Protein 8PNG (pdb70)

B-factor: mean 35.98, std 9.94, range [20.66, 121.47]

Foldseek 3Di:
DDAQPLVLLCLLCCQLVVVQVVVVQQVVPVVQDHSVNLSVVLVVLRCLLVPQQLVCALVQFVVFWDDDPQAIEFDDSLLVSLLVCLQVLLLQCCHDVVQPRSNDFLLRNLSSLLSNLLSHVLSSVFSLQLRLVRLLQVQFNDPVCCNQPNNCSSSSQETEKEQQADPVCDLFSQQDAWEWEQDPVQKTFTFDKGFQIFPPHYDNHPKYWYWHWHFYPPADHTLQRIFTWTFMQFDADPVSDTHHGFQKGFPDFDDALASRSTTGTTMGRDGGIIHTTHDGSCHVVSSVLSLLSVLLSLLSSLLSLLVSLLVLLVVQQQVDFDAAQPVGRPPPVDPGHRNCSYPLLVLLNLLSVLLSSLLSSLSSVLSSLSRQLPRRPDPVSVVLSVLLSQQCSLLSQQVSLVSSLSSLVSSLVSNPPVSVPSVSPSVNSNRSSVVSCCPSAHNLRSLLSNQPCSQLVVVNVSVCSVLVVLVVVLVPDDVQLVVLSVVLVVLSVLLVVLSVLQNVQCVVPVLLSSQLRNLSSNSVNLSSSSSSLSSSLVSLVVCPPVDCVSVVSNVSSCSSSPPPSVSNPVSSVSSNVGCVVVPPDDPVRD/DAPFFDAQPVVLLCLLDCQQVNVQVVQCVQVLNVVQDHPVRLSVLLVVLRCLLRPQQLVVALQQWVPFWDADPQAIEFGPSLLVSLLVCLQVLLLQCCHDVVLPGSNDFLLSNLSSLLSNLLSHVLSSVFSLQLNLVLQLCVVFADPVSCNLPVNCSSSVLETEKEFQAAPVDDPFSLAAAWEWEQDPVQKTFIFDKGWQIWPPHYDNHPKYWYWHWHFYPPADGGLLRIWIKTFMQFDAPPVSHTHHGWQKGFPDFDDALASSSTGTTTMGGDRGIIHTTHDGSCHVVSSPLSLLSVLLSLLSSLLSLLVSLLSLLVVQQQVDFDAAQPVGHPPPVDPGHRNCSHPVSVLLSLLSVLLSSLLSSLSSVLSVLSSQLPRPPDPVSVVLSVLLSQQCSLLSQQVSLVSSLSSLVSSLVSCPPVSVPPVNVSSNSNRSSVVSCCPSHHNLRSLLSNLPCSQLVVVNVSVCSVLVVLVVVLVVDDPQLCVLSVLLPVLSVLLVVLSVLLNVVCPVPVLLSSQLRNLNSNSVNLSSSSSSLSSSLVSLVVCPPVDVVSVVSNVSSVSSSPPPSVSNPVSSVSSSVTCPVVPPDDPVRD

Sequence (1184 aa):
DYKAPLRDMRFVLNEVFEVSRLWAQLPALAEVVDAETAAAILEEAGKVTAGTIAPLNRPGDEEGCQWNAGAVSTPAGFPEAYRTYAEGGWVGVGGDPAYGGMGMPKVISAQVEELVNSANLSFGLYPMLTAGACLALNAHASDELKDKYLPNMYAGIWAGSMCLTEPHAGTDLGIIRTRAEPQADGSYKISGTKIFITGGEHDLTENIIHLVLAKLPDAPAGPKGISLFLVPKVLVNADGSLGEKNSLGCGSIEHKMGIKASATCVMNFDGATGWLVGEVNKGLAAMFTMMNYERLGVGIQGLATGERRSYQSAIEYARERIQSRAPTGPVAKDKAADPIIVHPDVRRMLLTMKALNEGGRAFSSYVAMQLDTAKYSEDAVTRKRAEELVALLTPVAKAFLTDMGLETTIHGQQIFGGHGFIREWGQEQLVRDCRITQIYEGTNGIQALDLVGRKVIGSGGAFSRHFTDEIKAFVASADEALGEFSKPLAAAVENLEELTAWLLDRAKGNPNEIGAASVEYLHVFGYTAYAYMWALMARTALAKQGEDDFYASKLGTARFYFARLLPRIHSLSASVRAGSESLYLLDAEQFGHMADYKAPLRDMRFVLNEVFEVSRLWAQLPALAEVVDAETAAAILEEAGKVTAGTIAPLNRPGDEEGCQWNAGAVSTPAGFPEAYRTYAEGGWVGVGGDPAYGGMGMPKVISAQVEELVNSANLSFGLYPMLTAGACLALNAHASDELKDKYLPNMYAGIWAGSMCLTEPHAGTDLGIIRTRAEPQADGSYKISGTKIFITGGEHDLTENIIHLVLAKLPDAPAGPKGISLFLVPKVLVNADGSLGEKNSLGCGSIEHKMGIKASATCVMNFDGATGWLVGEVNKGLAAMFTMMNYERLGV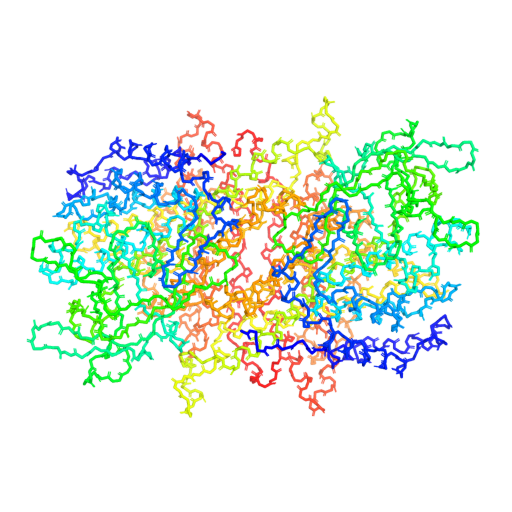GIQGLATGERRSYQSAIEYARERIQSRAPTGPVAKDKAADPIIVHPDVRRMLLTMKALNEGGRAFSSYVAMQLDTAKYSEDAVTRKRAEELVALLTPVAKAFLTDMGLETTIHGQQIFGGHGFIREWGQEQLVRDCRITQIYEGTNGIQALDLVGRKVIGSGGAFSRHFTDEIKAFVASADEALGEFSKPLAAAVENLEELTAWLLDRAKGNPNEIGAASVEYLHVFGYTAYAYMWALMARTALAKQGEDDFYASKLGTARFYFARLLPRIHSLSASVRAGSESLYLLDAEQF

Secondary structure (DSSP, 8-state):
---------HHHHHIIIIIIS-HHHHHHH-HHHHTT--HHHHHHHHHHHHHHIIIIIGGGHHHHHHH--EEETTEEEPSTTHHHHHHHHHHTTGGGTTS-GGGT-----HHHHHHHHHHHHHH-HHHHHHHHHHHHHHHHHHHHS-HHHHHHHHHHHHTTSEEEEEE--BTTBSS-GGG---EEEE-TTS-EEEEEEEEEEETSS-SSSSEEEEEEEEB-TTPPSSGGG-EEEEEESEEE-TTSSEEEEPSEEEEEE--BSS-TTS-EEEEEEEEEEEEEES-TT-TTGGGHHHHHHHHHHHHHHHHHHHHHHHHHHHHHHHH-B-S--TTS-S-TTSSS-BGGGSHHHHHHHHHHHHHHHHHHHHHHHHHHHHHHHHH-S-HHHHHHHHHHHHHHHHHHHHHHHHHHHHHHHHHHHTTGGGGGBGGGSHHHHHHHHHGGGTSSS-HHHHHHHIIIIIIGGGTTHHHHHHHHHHHHHHHT--TTTHHHHHHHHHHHHHHHHHHHHHHHHHHH-THHHHHHHHHHHHHHHHHHHHHHHHHHHHHHHHHTTS-HHHHHHHHHHHHIIIIIGGGHHHHHHHHHH-SGGGGSS-GGG-/-----HHHHHIIIIIIS-HHHHHHT-HHHHTT--HHHHHHHHHHHHHHIIIIIGGGHHHHHHH--EEETTEEE--TTHHHHHHHHHHTTGGGTTS-GGGT-----HHHHHHHHHHHHHH-HHHHHHHHHHHHHHHHHHHHS-HHHHHHHHHHHHTTSEEEEEE--BTTBSS-GGG---EEEEPTTS-EEEEEEEEEEETSS-SS-SEEEEEEEEB-TTPPSGGGGBEEEEEESEEE-TTSSEEEEPSEEEEEE--BSS-TTS-EEEEEEEEEEEEEESSTTBTTGGGHHHHHHHHHHHHHHHHHHHHHHHHHHHHHHHH-B-S--TT--S-TTSSS-BGGGSHHHHHHHHHHHHHHHHHHHHHHHHHHHHHHHHH-SSHHHHHHHHHHHHHHHHHHHHHHHHHHHHHHHHHHHHTGGGGGBGGGSHHHHHHHHHHHTTSSS-HHHHHHHIIIIIIGGGTTHHHHHHHHHHHHHHHT--TTTHHHHHHHHHHHHHHHHHHHHHHHHHTT-THHHHHHHHHHHHHHHHHHHHHHHHHHHHHHHHTTTS-HHHHHHHHHHHHIIIIIGGGHHHHHHHHHT-SGGGGSS-GGG-

InterPro domains:
  IPR006091 Acyl-CoA dehydrogenase/oxidase, middle domain [PF02770] (163-272)
  IPR009075 Acyl-CoA dehydrogenase/oxidase, C-terminal [PF00441] (283-451)
  IPR009100 Acyl-CoA dehydrogenase/oxidase, N-terminal and middle domain superfamily [SSF56645] (38-281)
  IPR013786 Acyl-CoA dehydrogenase/oxidase, N-terminal [PF02771] (79-158)
  IPR025878 Acetyl-CoA dehydrogenase-like C-terminal domain [PF12806] (468-586)
  IPR036250 Acyl-CoA dehydrogenase-like, C-terminal [SSF47203] (289-473)
  IPR037069 Acyl-CoA dehydrogenase/oxidase, N-terminal domain superfamily [G3DSA:1.10.540.10] (45-161)
  IPR046373 Acyl-CoA oxidase/dehydrogenase, middle domain superfamily [G3DSA:2.40.110.10] (162-282)
  IPR052166 Diverse substrate specificity acyl-CoA dehydrogenase [PTHR42803] (1-592)

Nearest PDB structures (foldseek):
  6ksb-assembly1_B  TM=9.383E-01  e=2.052E-40  Mycolicibacterium smegmatis
  6kpt-assembly1_A  TM=9.399E-01  e=1.721E-39  Mycolicibacterium smegmatis
  1rx0-assembly1_C  TM=9.253E-01  e=5.086E-20  Homo sapiens
  4iv6-assembly1_B  TM=9.122E-01  e=1.163E-20  Mycolicibacterium smegmatis MC2 155
  6es9-assembly1_A  TM=8.809E-01  e=1.315E-17  Paracoccus denitrificans PD1222

Radius of gyration: 30.42 Å; Cα contacts (8 Å, |Δi|>4): 2413; chains: 2; bounding box: 66×68×95 Å

Solvent-accessible surface area: 39786 Å² total; per-residue (Å²): 140,12,164,10,22,25,74,13,0,97,0,0,6,63,30,16,22,71,2,52,165,65,10,78,150,10,70,62,1,72,170,45,6,75,43,137,48,10,41,49,26,12,81,91,0,8,142,20,0,37,49,56,0,11,80,27,12,51,67,0,7,88,82,6,22,100,105,114,94,23,66,6,44,11,1,78,27,0,36,93,8,6,134,63,7,9,135,43,24,23,6,3,11,44,12,48,76,82,40,68,7,62,7,11,1,22,1,1,6,5,5,3,31,5,0,4,4,1,0,1,3,4,1,4,6,8,10,23,20,1,41,2,0,1,59,0,0,40,51,74,8,62,101,118,5,36,90,65,0,0,54,42,0,14,42,1,87,3,6,2,0,25,0,17,34,11,61,143,1,23,71,40,36,12,54,3,161,2,114,0,73,71,56,120,122,53,6,29,94,0,45,27,51,0,19,46,4,21,1,1,7,8,61,20,18,90,0,0,0,0,0,0,0,0,32,24,64,124,26,68,96,24,69,151,0,0,0,0,0,0,0,0,31,17,48,21,67,114,121,34,53,67,28,140,139,6,55,19,24,6,37,46,26,37,102,11,2,0,5,53,1,0,1,10,0,29,0,58,7,112,18,0,28,0,54,49,0,24,101,64,48,107,0,57,62,4,2,114,50,0,72,12,37,10,36,0,1,3,0,1,1,0,7,0,1,0,13,27,0,20,33,21,0,14,106,23,0,92,137,44,37,12,32,83,10,52,90,26,78,78,12,180,128,105,65,0,0,26,14,5,21,34,4,17,18,16,23,11,0,1,2,0,10,0,4,5,21,0,0,6,0,0,6,4,6,0,0,28,13,8,6,29,8,126,39,8,124,68,60,114,56,82,133,84,2,74,44,0,1,21,0,0,0,0,0,0,0,1,0,3,0,26,10,3,10,37,1,0,29,25,0,0,27,8,9,15,24,27,0,4,7,31,107,110,16,1,0,6,10,5,8,1,0,2,11,0,11,4,53,41,31,23,9,12,64,3,0,81,16,0,0,21,172,24,0,51,62,26,42,1,26,47,4,124,55,0,3,84,48,0,82,65,12,31,92,78,27,88,159,62,6,20,87,2,7,160,42,0,38,65,2,1,82,30,1,48,90,0,14,60,44,0,42,97,86,11,153,79,73,50,28,13,34,5,0,2,1,24,18,0,2,27,0,0,0,7,0,0,2,0,8,0,0,0,15,1,1,102,12,0,42,82,63,92,81,130,79,96,39,13,38,14,5,1,4,0,0,76,0,0,24,33,2,3,10,18,50,5,92,8,34,6,38,2,0,93,32,1,10,126,5,1,70,72,9,78,23,139,30,23,69,41,122,4,125,6,164,10,21,26,76,14,0,102,0,0,5,75,33,19,27,80,2,45,150,59,12,70,126,31,82,67,2,44,169,48,4,72,62,143,49,8,55,64,20,16,88,81,0,8,136,15,0,36,54,49,0,10,80,27,11,39,67,0,9,86,96,10,19,116,107,114,96,24,62,3,48,11,1,74,27,0,34,110,4,6,158,66,10,12,120,47,25,14,7,4,12,43,8,43,78,81,44,66,8,65,8,9,1,21,2,1,11,5,7,3,37,5,0,3,5,1,0,1,3,4,0,4,4,8,7,21,21,1,45,4,0,2,49,0,0,40,51,79,8,52,92,131,17,31,91,81,5,0,55,46,0,16,50,1,86,3,6,2,0,24,0,22,35,6,57,85,0,28,67,25,22,4,42,9,165,1,127,0,74,73,52,121,123,53,7,25,91,0,48,24,51,0,15,42,3,18,1,0,14,7,63,19,18,94,0,0,0,0,0,0,0,0,27,21,66,124,27,65,99,22,69,157,0,0,0,0,0,0,0,0,27,9,38,17,70,111,120,40,54,64,27,134,145,11,53,28,31,6,37,46,22,40,100,8,2,0,5,47,2,0,1,12,0,29,0,59,8,113,18,0,29,0,79,47,0,28,111,53,54,118,0,66,53,2,0,133,44,0,48,10,35,9,34,0,0,1,0,2,0,0,6,0,1,0,14,14,0,20,30,2,0,13,53,15,0,92,84,46,46,12,34,81,8,54,94,25,71,89,12,164,127,100,66,7,0,25,16,3,14,33,4,20,17,15,23,10,0,2,2,0,11,0,4,5,22,0,1,5,0,0,7,4,6,0,0,34,12,6,12,34,16,127,34,11,132,69,61,121,56,75,113,81,1,77,32,0,6,17,0,0,0,0,0,0,0,2,0,3,0,26,8,3,10,39,1,0,28,26,0,0,29,7,5,14,28,31,0,2,7,36,66,37,3,0,0,5,8,3,8,1,0,2,13,0,11,6,51,37,31,26,8,9,65,9,0,74,17,0,0,21,152,29,0,50,57,24,45,2,31,50,5,119,61,1,2,79,45,0,85,63,15,34,92,75,31,97,167,54,5,17,86,2,5,157,48,0,38,65,2,2,95,31,2,47,93,0,12,57,43,0,46,97,85,12,168,75,52,53,19,6,34,4,2,1,0,26,18,0,1,27,0,1,0,5,0,0,1,0,9,0,0,0,14,0,0,107,17,0,40,83,63,94,78,132,61,87,38,14,34,14,3,1,4,0,0,73,1,0,22,33,2,3,9,18,52,5,94,8,35,5,37,3,0,94,37,1,2,131,10,0,69,73,8,78,24,140,37,24

Structure (mmCIF, N/CA/C/O backbone):
data_8PNG
#
_entry.id   8PNG
#
_cell.length_a   61.851
_cell.length_b   64.396
_cell.length_c   286.967
_cell.angle_alpha   90.00
_cell.angle_beta   90.00
_cell.angle_gamma   90.00
#
_symmetry.space_group_name_H-M   'P 21 21 21'
#
loop_
_entity.id
_entity.type
_entity.pdbx_description
1 polymer 'Probable acyl-CoA dehydrogenase'
2 non-polymer 'FLAVIN-ADENINE DINUCLEOTIDE'
3 non-polymer DI(HYDROXYETHYL)ETHER
4 non-polymer 'PENTAETHYLENE GLYCOL'
5 non-polymer GLYCEROL
6 water water
#
loop_
_atom_site.group_PDB
_atom_site.id
_atom_site.type_symbol
_atom_site.label_atom_id
_atom_site.label_alt_id
_atom_site.label_comp_id
_atom_site.label_asym_id
_atom_site.label_entity_id
_atom_site.label_seq_id
_atom_site.pdbx_PDB_ins_code
_atom_site.Cartn_x
_atom_site.Cartn_y
_atom_site.Cartn_z
_atom_site.occupancy
_atom_site.B_iso_or_equiv
_atom_site.auth_seq_id
_atom_site.auth_comp_id
_atom_site.auth_asym_id
_atom_site.auth_atom_id
_atom_site.pdbx_PDB_model_num
ATOM 1 N N . ASP A 1 5 ? -0.767 -12.628 -32.070 1.00 60.91 3 ASP B N 1
ATOM 2 C CA . ASP A 1 5 ? 0.305 -13.478 -32.695 1.00 63.21 3 ASP B CA 1
ATOM 3 C C . ASP A 1 5 ? 1.373 -13.910 -31.675 1.00 59.62 3 ASP B C 1
ATOM 4 O O . ASP A 1 5 ? 2.096 -14.870 -32.007 1.00 60.62 3 ASP B O 1
ATOM 9 N N . TYR A 1 6 ? 1.510 -13.263 -30.505 1.00 52.47 4 TYR B N 1
ATOM 10 C CA . TYR A 1 6 ? 2.409 -13.772 -29.434 1.00 49.23 4 TYR B CA 1
ATOM 11 C C . TYR A 1 6 ? 1.707 -14.924 -28.708 1.00 48.26 4 TYR B C 1
ATOM 12 O O . TYR A 1 6 ? 0.586 -14.727 -28.211 1.00 45.01 4 TYR B O 1
ATOM 21 N N . LYS A 1 7 ? 2.366 -16.080 -28.636 1.00 46.77 5 LYS B N 1
ATOM 22 C CA . LYS A 1 7 ? 1.910 -17.247 -27.836 1.00 49.46 5 LYS B CA 1
ATOM 23 C C . LYS A 1 7 ? 3.065 -17.698 -26.930 1.00 48.25 5 LYS B C 1
ATOM 24 O O . LYS A 1 7 ? 4.173 -17.956 -27.462 1.00 48.20 5 LYS B O 1
ATOM 30 N N . ALA A 1 8 ? 2.813 -17.824 -25.622 1.00 42.50 6 ALA B N 1
ATOM 31 C CA . ALA A 1 8 ? 3.828 -18.225 -24.626 1.00 40.10 6 ALA B CA 1
ATOM 32 C C . ALA A 1 8 ? 4.330 -19.639 -24.931 1.00 37.77 6 ALA B C 1
ATOM 33 O O . ALA A 1 8 ? 3.520 -20.536 -25.154 1.00 34.40 6 ALA B O 1
ATOM 35 N N . PRO A 1 9 ? 5.670 -19.881 -24.961 1.00 39.47 7 PRO B N 1
ATOM 36 C CA . PRO A 1 9 ? 6.235 -21.195 -25.296 1.00 37.54 7 PRO B CA 1
ATOM 37 C C . PRO A 1 9 ? 6.185 -22.143 -24.093 1.00 37.64 7 PRO B C 1
ATOM 38 O O . PRO A 1 9 ? 7.233 -22.497 -23.550 1.00 36.91 7 PRO B O 1
ATOM 42 N N . LEU A 1 10 ? 4.972 -22.494 -23.661 1.00 36.75 8 LEU B N 1
ATOM 43 C CA . LEU A 1 10 ? 4.765 -23.161 -22.350 1.00 34.72 8 LEU B CA 1
ATOM 44 C C . LEU A 1 10 ? 5.237 -24.610 -22.447 1.00 32.55 8 LEU B C 1
ATOM 45 O O . LEU A 1 10 ? 5.773 -25.084 -21.451 1.00 33.91 8 LEU B O 1
ATOM 50 N N . ARG A 1 11 ? 5.066 -25.265 -23.604 1.00 32.04 9 ARG B N 1
ATOM 51 C CA . ARG A 1 11 ? 5.507 -26.672 -23.823 1.00 34.36 9 ARG B CA 1
ATOM 52 C C . ARG A 1 11 ? 7.034 -26.758 -23.672 1.00 32.01 9 ARG B C 1
ATOM 53 O O . ARG A 1 11 ? 7.525 -27.672 -22.988 1.00 31.92 9 ARG B O 1
ATOM 61 N N . ASP A 1 12 ? 7.771 -25.831 -24.276 1.00 33.36 10 ASP B N 1
ATOM 62 C CA . ASP A 1 12 ? 9.249 -25.836 -24.195 1.00 32.86 10 ASP B CA 1
ATOM 63 C C . ASP A 1 12 ? 9.654 -25.577 -22.742 1.00 29.87 10 ASP B C 1
ATOM 64 O O . ASP A 1 12 ? 10.542 -26.281 -22.235 1.00 25.55 10 ASP B O 1
ATOM 69 N N . MET A 1 13 ? 9.038 -24.575 -22.111 1.00 31.37 11 MET B N 1
ATOM 70 C CA . MET A 1 13 ? 9.253 -24.263 -20.674 1.00 33.18 11 MET B CA 1
ATOM 71 C C . MET A 1 13 ? 9.016 -25.528 -19.823 1.00 34.15 11 MET B C 1
ATOM 72 O O . MET A 1 13 ? 9.866 -25.792 -18.940 1.00 31.76 11 MET B O 1
ATOM 77 N N . ARG A 1 14 ? 7.946 -26.298 -20.089 1.00 34.60 12 ARG B N 1
ATOM 78 C CA . ARG A 1 14 ? 7.625 -27.546 -19.334 1.00 37.98 12 ARG B CA 1
ATOM 79 C C . ARG A 1 14 ? 8.784 -28.529 -19.507 1.00 35.40 12 ARG B C 1
ATOM 80 O O . ARG A 1 14 ? 9.192 -29.142 -18.501 1.00 34.81 12 ARG B O 1
ATOM 88 N N . PHE A 1 15 ? 9.265 -28.675 -20.748 1.00 34.19 13 PHE B N 1
ATOM 89 C CA . PHE A 1 15 ? 10.354 -29.607 -21.144 1.00 31.53 13 PHE B CA 1
ATOM 90 C C . PHE A 1 15 ? 11.620 -29.282 -20.337 1.00 32.54 13 PHE B C 1
ATOM 91 O O . PHE A 1 15 ? 12.206 -30.182 -19.706 1.00 30.61 13 PHE B O 1
ATOM 99 N N . VAL A 1 16 ? 12.042 -28.018 -20.367 1.00 33.87 14 VAL B N 1
ATOM 100 C CA . VAL A 1 16 ? 13.307 -27.554 -19.731 1.00 34.02 14 VAL B CA 1
ATOM 101 C C . VAL A 1 16 ? 13.229 -27.843 -18.233 1.00 34.11 14 VAL B C 1
ATOM 102 O O . VAL A 1 16 ? 14.125 -28.522 -17.728 1.00 34.56 14 VAL B O 1
ATOM 106 N N . LEU A 1 17 ? 12.183 -27.366 -17.559 1.00 37.83 15 LEU B N 1
ATOM 107 C CA . LEU A 1 17 ? 12.079 -27.445 -16.075 1.00 39.06 15 LEU B CA 1
ATOM 108 C C . LEU A 1 17 ? 11.728 -28.859 -15.611 1.00 36.77 15 LEU B C 1
ATOM 109 O O . LEU A 1 17 ? 12.383 -29.339 -14.676 1.00 33.00 15 LEU B O 1
ATOM 114 N N . ASN A 1 18 ? 10.715 -29.490 -16.193 1.00 38.17 16 ASN B N 1
ATOM 115 C CA . ASN A 1 18 ? 10.147 -30.738 -15.615 1.00 38.77 16 ASN B CA 1
ATOM 116 C C . ASN A 1 18 ? 10.875 -31.962 -16.181 1.00 37.03 16 ASN B C 1
ATOM 117 O O . ASN A 1 18 ? 10.952 -32.956 -15.462 1.00 35.35 16 ASN B O 1
ATOM 122 N N . GLU A 1 19 ? 11.384 -31.909 -17.411 1.00 34.00 17 GLU B N 1
ATOM 123 C CA . GLU A 1 19 ? 11.893 -33.131 -18.095 1.00 36.28 17 GLU B CA 1
ATOM 124 C C . GLU A 1 19 ? 13.421 -33.141 -18.061 1.00 36.26 17 GLU B C 1
ATOM 125 O O . GLU A 1 19 ? 13.984 -34.182 -17.722 1.00 38.57 17 GLU B O 1
ATOM 131 N N . VAL A 1 20 ? 14.056 -32.016 -18.371 1.00 35.98 18 VAL B N 1
ATOM 132 C CA . VAL A 1 20 ? 15.540 -31.897 -18.384 1.00 36.39 18 VAL B CA 1
ATOM 133 C C . VAL A 1 20 ? 16.044 -31.680 -16.957 1.00 37.50 18 VAL B C 1
ATOM 134 O O . VAL A 1 20 ? 16.784 -32.542 -16.460 1.00 39.14 18 VAL B O 1
ATOM 138 N N . PHE A 1 21 ? 15.656 -30.578 -16.319 1.00 35.42 19 PHE B N 1
ATOM 139 C CA . PHE A 1 21 ? 16.173 -30.185 -14.980 1.00 37.50 19 PHE B CA 1
ATOM 140 C C . PHE A 1 21 ? 15.382 -30.878 -13.855 1.00 37.03 19 PHE B C 1
ATOM 141 O O . PHE A 1 21 ? 15.918 -30.934 -12.739 1.00 36.32 19 PHE B O 1
ATOM 149 N N . GLU A 1 22 ? 14.196 -31.443 -14.122 1.00 36.74 20 GLU B N 1
ATOM 150 C CA . GLU A 1 22 ? 13.441 -32.241 -13.111 1.00 40.36 20 GLU B CA 1
ATOM 151 C C . GLU A 1 22 ? 13.332 -31.402 -11.833 1.00 40.85 20 GLU B C 1
ATOM 152 O O . GLU A 1 22 ? 13.813 -31.825 -10.766 1.00 38.38 20 GLU B O 1
ATOM 158 N N . VAL A 1 23 ? 12.724 -30.230 -11.974 1.00 42.44 21 VAL B N 1
ATOM 159 C CA . VAL A 1 23 ? 12.856 -29.083 -11.038 1.00 44.18 21 VAL B CA 1
ATOM 160 C C . VAL A 1 23 ? 12.150 -29.445 -9.722 1.00 46.19 21 VAL B C 1
ATOM 161 O O . VAL A 1 23 ? 12.608 -28.967 -8.661 1.00 50.45 21 VAL B O 1
ATOM 165 N N . SER A 1 24 ? 11.143 -30.324 -9.778 1.00 44.68 22 SER B N 1
ATOM 166 C CA . SER A 1 24 ? 10.341 -30.771 -8.611 1.00 48.94 22 SER B CA 1
ATOM 167 C C . SER A 1 24 ? 11.184 -31.664 -7.689 1.00 53.97 22 SER B C 1
ATOM 168 O O . SER A 1 24 ? 11.020 -31.543 -6.465 1.00 57.46 22 SER B O 1
ATOM 171 N N . ARG A 1 25 ? 12.082 -32.488 -8.236 1.00 54.77 23 ARG B N 1
ATOM 172 C CA . ARG A 1 25 ? 13.010 -33.324 -7.428 1.00 55.42 23 ARG B CA 1
ATOM 173 C C . ARG A 1 25 ? 14.000 -32.423 -6.673 1.00 58.52 23 ARG B C 1
ATOM 174 O O . ARG A 1 25 ? 14.373 -32.786 -5.532 1.00 55.73 23 ARG B O 1
ATOM 182 N N . LEU A 1 26 ? 14.401 -31.285 -7.254 1.00 55.17 24 LEU B N 1
ATOM 183 C CA . LEU A 1 26 ? 15.273 -30.294 -6.561 1.00 54.49 24 LEU B CA 1
ATOM 184 C C . LEU A 1 26 ? 14.456 -29.595 -5.461 1.00 52.80 24 LEU B C 1
ATOM 185 O O . LEU A 1 26 ? 15.008 -29.365 -4.377 1.00 53.45 24 LEU B O 1
ATOM 190 N N . TRP A 1 27 ? 13.189 -29.262 -5.731 1.00 49.01 25 TRP B N 1
ATOM 191 C CA . TRP A 1 27 ? 12.286 -28.563 -4.775 1.00 48.23 25 TRP B CA 1
ATOM 192 C C . TRP A 1 27 ? 11.983 -29.463 -3.573 1.00 51.58 25 TRP B C 1
ATOM 193 O O . TRP A 1 27 ? 11.523 -28.914 -2.562 1.00 53.12 25 TRP B O 1
ATOM 204 N N . ALA A 1 28 ? 12.170 -30.783 -3.704 1.00 54.63 26 ALA B N 1
ATOM 205 C CA . ALA A 1 28 ? 11.908 -31.788 -2.643 1.00 58.29 26 ALA B CA 1
ATOM 206 C C . ALA A 1 28 ? 12.867 -31.565 -1.470 1.00 61.32 26 ALA B C 1
ATOM 207 O O . ALA A 1 28 ? 12.422 -31.695 -0.323 1.00 66.67 26 ALA B O 1
ATOM 209 N N . GLN A 1 29 ? 14.134 -31.251 -1.757 1.00 69.39 27 GLN B N 1
ATOM 210 C CA . GLN A 1 29 ? 15.187 -30.980 -0.742 1.00 71.40 27 GLN B CA 1
ATOM 211 C C . GLN A 1 29 ? 15.454 -29.473 -0.684 1.00 70.20 27 GLN B C 1
ATOM 212 O O . GLN A 1 29 ? 16.616 -29.089 -0.504 1.00 74.12 27 GLN B O 1
ATOM 218 N N . LEU A 1 30 ? 14.418 -28.651 -0.846 1.00 69.75 28 LEU B N 1
ATOM 219 C CA . LEU A 1 30 ? 14.472 -27.187 -0.602 1.00 73.75 28 LEU B CA 1
ATOM 220 C C . LEU A 1 30 ? 13.291 -26.829 0.298 1.00 76.98 28 LEU B C 1
ATOM 221 O O . LEU A 1 30 ? 12.272 -26.327 -0.173 1.00 77.47 28 LEU B O 1
ATOM 226 N N . PRO A 1 31 ? 13.398 -27.116 1.620 1.00 77.43 29 PRO B N 1
ATOM 227 C CA . PRO A 1 31 ? 12.269 -27.025 2.549 1.00 69.67 29 PRO B CA 1
ATOM 228 C C . PRO A 1 31 ? 11.422 -25.751 2.448 1.00 62.08 29 PRO B C 1
ATOM 229 O O . PRO A 1 31 ? 10.210 -25.868 2.520 1.00 63.52 29 PRO B O 1
ATOM 233 N N . ALA A 1 32 ? 12.056 -24.588 2.277 1.00 53.22 30 ALA B N 1
ATOM 234 C CA . ALA A 1 32 ? 11.373 -23.271 2.247 1.00 51.43 30 ALA B CA 1
ATOM 235 C C . ALA A 1 32 ? 10.495 -23.116 0.990 1.00 54.84 30 ALA B C 1
ATOM 236 O O . ALA A 1 32 ? 9.774 -22.101 0.920 1.00 56.91 30 ALA B O 1
ATOM 238 N N . LEU A 1 33 ? 10.532 -24.052 0.030 1.00 55.69 31 LEU B N 1
ATOM 239 C CA . LEU A 1 33 ? 9.734 -23.951 -1.227 1.00 58.78 31 LEU B CA 1
ATOM 240 C C . LEU A 1 33 ? 8.566 -24.951 -1.271 1.00 62.46 31 LEU B C 1
ATOM 241 O O . LEU A 1 33 ? 7.568 -24.622 -1.932 1.00 66.31 31 LEU B O 1
ATOM 246 N N . ALA A 1 34 ? 8.654 -26.109 -0.609 1.00 65.02 32 ALA B N 1
ATOM 247 C CA . ALA A 1 34 ? 7.585 -27.139 -0.612 1.00 65.18 32 ALA B CA 1
ATOM 248 C C . ALA A 1 34 ? 6.247 -26.527 -0.156 1.00 64.99 32 ALA B C 1
ATOM 249 O O . ALA A 1 34 ? 5.191 -26.976 -0.640 1.00 62.22 32 ALA B O 1
ATOM 251 N N . GLU A 1 35 ? 6.284 -25.522 0.724 1.00 65.92 33 GLU B N 1
ATOM 252 C CA . GLU A 1 35 ? 5.086 -24.783 1.217 1.00 69.15 33 GLU B CA 1
ATOM 253 C C . GLU A 1 35 ? 4.532 -23.832 0.140 1.00 65.37 33 GLU B C 1
ATOM 254 O O . GLU A 1 35 ? 3.369 -23.412 0.284 1.00 62.99 33 GLU B O 1
ATOM 260 N N . VAL A 1 36 ? 5.318 -23.475 -0.886 1.00 63.49 34 VAL B N 1
ATOM 261 C CA . VAL A 1 36 ? 5.033 -22.305 -1.776 1.00 55.97 34 VAL B CA 1
ATOM 262 C C . VAL A 1 36 ? 4.820 -22.738 -3.238 1.00 52.82 34 VAL B C 1
ATOM 263 O O . VAL A 1 36 ? 3.998 -22.079 -3.917 1.00 54.08 34 VAL B O 1
ATOM 267 N N . VAL A 1 37 ? 5.524 -23.764 -3.733 1.00 47.84 35 VAL B N 1
ATOM 268 C CA . VAL A 1 37 ? 5.492 -24.156 -5.178 1.00 44.37 35 VAL B CA 1
ATOM 269 C C . VAL A 1 37 ? 5.640 -25.674 -5.317 1.00 42.91 35 VAL B C 1
ATOM 270 O O . VAL A 1 37 ? 6.386 -26.268 -4.528 1.00 40.25 35 VAL B O 1
ATOM 274 N N . ASP A 1 38 ? 4.941 -26.244 -6.300 1.00 40.83 36 ASP B N 1
ATOM 275 C CA . ASP A 1 38 ? 5.134 -27.611 -6.855 1.00 42.54 36 ASP B CA 1
ATOM 276 C C . ASP A 1 38 ? 4.836 -27.538 -8.360 1.00 41.67 36 ASP B C 1
ATOM 277 O O . ASP A 1 38 ? 4.514 -26.422 -8.828 1.00 43.33 36 ASP B O 1
ATOM 282 N N . ALA A 1 39 ? 4.918 -28.661 -9.088 1.00 44.36 37 ALA B N 1
ATOM 283 C CA . ALA A 1 39 ? 4.764 -28.732 -10.563 1.00 45.04 37 ALA B CA 1
ATOM 284 C C . ALA A 1 39 ? 3.412 -28.149 -11.011 1.00 46.84 37 ALA B C 1
ATOM 285 O O . ALA A 1 39 ? 3.416 -27.338 -11.963 1.00 50.71 37 ALA B O 1
ATOM 287 N N . GLU A 1 40 ? 2.298 -28.541 -10.384 1.00 46.22 38 GLU B N 1
ATOM 288 C CA . GLU A 1 40 ? 0.933 -28.106 -10.801 1.00 50.39 38 GLU B CA 1
ATOM 289 C C . GLU A 1 40 ? 0.768 -26.599 -10.529 1.00 46.99 38 GLU B C 1
ATOM 290 O O . GLU A 1 40 ? 0.309 -25.873 -11.435 1.00 44.69 38 GLU B O 1
ATOM 296 N N . THR A 1 41 ? 1.096 -26.141 -9.320 1.00 43.10 39 THR B N 1
ATOM 297 C CA . THR A 1 41 ? 1.118 -24.697 -8.969 1.00 43.74 39 THR B CA 1
ATOM 298 C C . THR A 1 41 ? 1.880 -23.933 -10.071 1.00 41.93 39 THR B C 1
ATOM 299 O O . THR A 1 41 ? 1.341 -22.905 -10.556 1.00 39.45 39 THR B O 1
ATOM 303 N N . ALA A 1 42 ? 3.060 -24.430 -10.468 1.00 38.09 40 ALA B N 1
ATOM 304 C CA . ALA A 1 42 ? 3.976 -23.797 -11.447 1.00 39.62 40 ALA B CA 1
ATOM 305 C C . ALA A 1 42 ? 3.279 -23.671 -12.802 1.00 39.64 40 ALA B C 1
ATOM 306 O O . ALA A 1 42 ? 3.263 -22.547 -13.340 1.00 40.35 40 ALA B O 1
ATOM 308 N N . ALA A 1 43 ? 2.747 -24.788 -13.320 1.00 39.46 41 ALA B N 1
ATOM 309 C CA . ALA A 1 43 ? 2.040 -24.894 -14.623 1.00 42.28 41 ALA B CA 1
ATOM 310 C C . ALA A 1 43 ? 0.888 -23.889 -14.666 1.00 40.72 41 ALA B C 1
ATOM 311 O O . ALA A 1 43 ? 0.723 -23.219 -15.703 1.00 40.44 41 ALA B O 1
ATOM 313 N N . ALA A 1 44 ? 0.113 -23.811 -13.584 1.00 40.79 42 ALA B N 1
ATOM 314 C CA . ALA A 1 44 ? -1.111 -22.982 -13.497 1.00 41.40 42 ALA B CA 1
ATOM 315 C C . ALA A 1 44 ? -0.731 -21.492 -13.514 1.00 38.49 42 ALA B C 1
ATOM 316 O O . ALA A 1 44 ? -1.434 -20.705 -14.162 1.00 39.64 42 ALA B O 1
ATOM 318 N N . ILE A 1 45 ? 0.346 -21.107 -12.830 1.00 40.81 43 ILE B N 1
ATOM 319 C CA . ILE A 1 45 ? 0.832 -19.694 -12.812 1.00 41.04 43 ILE B CA 1
ATOM 320 C C . ILE A 1 45 ? 1.290 -19.330 -14.226 1.00 35.89 43 ILE B C 1
ATOM 321 O O . ILE A 1 45 ? 0.915 -18.243 -14.704 1.00 34.57 43 ILE B O 1
ATOM 326 N N . LEU A 1 46 ? 2.040 -20.216 -14.884 1.00 33.58 44 LEU B N 1
ATOM 327 C CA . LEU A 1 46 ? 2.550 -19.968 -16.260 1.00 35.45 44 LEU B CA 1
ATOM 328 C C . LEU A 1 46 ? 1.380 -19.812 -17.236 1.00 34.13 44 LEU B C 1
ATOM 329 O O . LEU A 1 46 ? 1.449 -18.912 -18.091 1.00 31.54 44 LEU B O 1
ATOM 334 N N . GLU A 1 47 ? 0.348 -20.648 -17.109 1.00 35.35 45 GLU B N 1
ATOM 335 C CA . GLU A 1 47 ? -0.857 -20.593 -17.975 1.00 41.98 45 GLU B CA 1
ATOM 336 C C . GLU A 1 47 ? -1.496 -19.210 -17.801 1.00 39.59 45 GLU B C 1
ATOM 337 O O . GLU A 1 47 ? -1.922 -18.625 -18.814 1.00 38.03 45 GLU B O 1
ATOM 343 N N . GLU A 1 48 ? -1.537 -18.705 -16.565 1.00 40.30 46 GLU B N 1
ATOM 344 C CA . GLU A 1 48 ? -2.100 -17.364 -16.253 1.00 41.92 46 GLU B CA 1
ATOM 345 C C . GLU A 1 48 ? -1.171 -16.291 -16.830 1.00 37.84 46 GLU B C 1
ATOM 346 O O . GLU A 1 48 ? -1.685 -15.371 -17.475 1.00 37.06 46 GLU B O 1
ATOM 352 N N . ALA A 1 49 ? 0.145 -16.428 -16.667 1.00 37.85 47 ALA B N 1
ATOM 353 C CA . ALA A 1 49 ? 1.129 -15.473 -17.244 1.00 40.13 47 ALA B CA 1
ATOM 354 C C . ALA A 1 49 ? 0.978 -15.427 -18.778 1.00 37.38 47 ALA B C 1
ATOM 355 O O . ALA A 1 49 ? 0.923 -14.314 -19.348 1.00 33.00 47 ALA B O 1
ATOM 357 N N . GLY A 1 50 ? 0.873 -16.601 -19.412 1.00 37.80 48 GLY B N 1
ATOM 358 C CA . GLY A 1 50 ? 0.532 -16.768 -20.838 1.00 38.34 48 GLY B CA 1
ATOM 359 C C . GLY A 1 50 ? -0.654 -15.911 -21.270 1.00 40.27 48 GLY B C 1
ATOM 360 O O . GLY A 1 50 ? -0.507 -15.192 -22.274 1.00 38.54 48 GLY B O 1
ATOM 361 N N . LYS A 1 51 ? -1.789 -15.978 -20.559 1.00 41.08 49 LYS B N 1
ATOM 362 C CA . LYS A 1 51 ? -3.046 -15.264 -20.931 1.00 40.48 49 LYS B CA 1
ATOM 363 C C . LYS A 1 51 ? -2.837 -13.746 -20.831 1.00 37.61 49 LYS B C 1
ATOM 364 O O . LYS A 1 51 ? -3.201 -13.037 -21.782 1.00 33.52 49 LYS B O 1
ATOM 370 N N . VAL A 1 52 ? -2.301 -13.249 -19.717 1.00 36.15 50 VAL B N 1
ATOM 371 C CA . VAL A 1 52 ? -2.197 -11.778 -19.478 1.00 37.17 50 VAL B CA 1
ATOM 372 C C . VAL A 1 52 ? -1.168 -11.168 -20.459 1.00 33.94 50 VAL B C 1
ATOM 373 O O . VAL A 1 52 ? -1.447 -10.085 -21.023 1.00 32.94 50 VAL B O 1
ATOM 377 N N . THR A 1 53 ? -0.056 -11.854 -20.738 1.00 32.80 51 THR B N 1
ATOM 378 C CA . THR A 1 53 ? 1.020 -11.335 -21.636 1.00 33.64 51 THR B CA 1
ATOM 379 C C . THR A 1 53 ? 0.501 -11.291 -23.084 1.00 38.14 51 THR B C 1
ATOM 380 O O . THR A 1 53 ? 0.627 -10.219 -23.749 1.00 38.45 51 THR B O 1
ATOM 384 N N . ALA A 1 54 ? -0.084 -12.401 -23.556 1.00 37.72 52 ALA B N 1
ATOM 385 C CA . ALA A 1 54 ? -0.708 -12.518 -24.892 1.00 36.90 52 ALA B CA 1
ATOM 386 C C . ALA A 1 54 ? -1.841 -11.501 -25.024 1.00 36.47 52 ALA B C 1
ATOM 387 O O . ALA A 1 54 ? -1.876 -10.779 -26.027 1.00 38.70 52 ALA B O 1
ATOM 389 N N . GLY A 1 55 ? -2.738 -11.447 -24.039 1.00 35.95 53 GLY B N 1
ATOM 390 C CA . GLY A 1 55 ? -4.032 -10.755 -24.167 1.00 34.83 53 GLY B CA 1
ATOM 391 C C . GLY A 1 55 ? -3.945 -9.247 -24.016 1.00 34.78 53 GLY B C 1
ATOM 392 O O . GLY A 1 55 ? -4.642 -8.572 -24.760 1.00 39.28 53 GLY B O 1
ATOM 393 N N . THR A 1 56 ? -3.182 -8.724 -23.053 1.00 37.43 54 THR B N 1
ATOM 394 C CA . THR A 1 56 ? -3.273 -7.298 -22.622 1.00 38.47 54 THR B CA 1
ATOM 395 C C . THR A 1 56 ? -1.925 -6.588 -22.841 1.00 37.23 54 THR B C 1
ATOM 396 O O . THR A 1 56 ? -1.944 -5.356 -23.023 1.00 38.85 54 THR B O 1
ATOM 400 N N . ILE A 1 57 ? -0.792 -7.301 -22.793 1.00 35.60 55 ILE B N 1
ATOM 401 C CA . ILE A 1 57 ? 0.571 -6.688 -22.885 1.00 34.47 55 ILE B CA 1
ATOM 402 C C . ILE A 1 57 ? 0.988 -6.641 -24.366 1.00 31.70 55 ILE B C 1
ATOM 403 O O . ILE A 1 57 ? 1.241 -5.521 -24.872 1.00 29.24 55 ILE B O 1
ATOM 408 N N . ALA A 1 58 ? 1.046 -7.803 -25.027 1.00 28.32 56 ALA B N 1
ATOM 409 C CA . ALA A 1 58 ? 1.456 -7.959 -26.442 1.00 29.38 56 ALA B CA 1
ATOM 410 C C . ALA A 1 58 ? 0.786 -6.916 -27.341 1.00 30.90 56 ALA B C 1
ATOM 411 O O . ALA A 1 58 ? 1.480 -6.246 -28.102 1.00 31.04 56 ALA B O 1
ATOM 413 N N . PRO A 1 59 ? -0.563 -6.774 -27.346 1.00 34.10 57 PRO B N 1
ATOM 414 C CA . PRO A 1 59 ? -1.234 -5.748 -28.157 1.00 34.40 57 PRO B CA 1
ATOM 415 C C . PRO A 1 59 ? -0.729 -4.304 -28.043 1.00 33.35 57 PRO B C 1
ATOM 416 O O . PRO A 1 59 ? -0.963 -3.554 -28.954 1.00 35.00 57 PRO B O 1
ATOM 420 N N . LEU A 1 60 ? -0.017 -3.964 -26.966 1.00 31.98 58 LEU B N 1
ATOM 421 C CA . LEU A 1 60 ? 0.460 -2.580 -26.727 1.00 32.60 58 LEU B CA 1
ATOM 422 C C . LEU A 1 60 ? 1.885 -2.362 -27.259 1.00 30.56 58 LEU B C 1
ATOM 423 O O . LEU A 1 60 ? 2.329 -1.196 -27.254 1.00 31.62 58 LEU B O 1
ATOM 428 N N . ASN A 1 61 ? 2.591 -3.405 -27.686 1.00 28.07 59 ASN B N 1
ATOM 429 C CA . ASN A 1 61 ? 4.033 -3.294 -28.031 1.00 30.51 59 ASN B CA 1
ATOM 430 C C . ASN A 1 61 ? 4.221 -2.290 -29.179 1.00 32.90 59 ASN B C 1
ATOM 431 O O . ASN A 1 61 ? 4.916 -1.272 -28.960 1.00 32.98 59 ASN B O 1
ATOM 436 N N . ARG A 1 62 ? 3.591 -2.532 -30.333 1.00 31.13 60 ARG B N 1
ATOM 437 C CA . ARG A 1 62 ? 3.723 -1.663 -31.532 1.00 31.02 60 ARG B CA 1
ATOM 438 C C . ARG A 1 62 ? 3.211 -0.251 -31.254 1.00 30.75 60 ARG B C 1
ATOM 439 O O . ARG A 1 62 ? 3.958 0.696 -31.489 1.00 32.53 60 ARG B O 1
ATOM 447 N N . PRO A 1 63 ? 1.955 -0.023 -30.784 1.00 30.49 61 PRO B N 1
ATOM 448 C CA . PRO A 1 63 ? 1.482 1.347 -30.561 1.00 30.11 61 PRO B CA 1
ATOM 449 C C . PRO A 1 63 ? 2.313 2.072 -29.498 1.00 31.73 61 PRO B C 1
ATOM 450 O O . PRO A 1 63 ? 2.471 3.274 -29.593 1.00 35.42 61 PRO B O 1
ATOM 454 N N . GLY A 1 64 ? 2.795 1.329 -28.500 1.00 32.16 62 GLY B N 1
ATOM 455 C CA . GLY A 1 64 ? 3.716 1.838 -27.465 1.00 32.39 62 GLY B CA 1
ATOM 456 C C . GLY A 1 64 ? 4.972 2.424 -28.089 1.00 31.66 62 GLY B C 1
ATOM 457 O O . GLY A 1 64 ? 5.296 3.595 -27.790 1.00 30.12 62 GLY B O 1
ATOM 458 N N . ASP A 1 65 ? 5.626 1.655 -28.966 1.00 30.99 63 ASP B N 1
ATOM 459 C CA . ASP A 1 65 ? 6.796 2.112 -29.766 1.00 32.75 63 ASP B CA 1
ATOM 460 C C . ASP A 1 65 ? 6.440 3.372 -30.575 1.00 31.93 63 ASP B C 1
ATOM 461 O O . ASP A 1 65 ? 7.264 4.315 -30.618 1.00 30.21 63 ASP B O 1
ATOM 466 N N . GLU A 1 66 ? 5.289 3.359 -31.240 1.00 30.96 64 GLU B N 1
ATOM 467 C CA . GLU A 1 66 ? 4.898 4.420 -32.199 1.00 32.65 64 GLU B CA 1
ATOM 468 C C . GLU A 1 66 ? 4.584 5.689 -31.414 1.00 33.77 64 GLU B C 1
ATOM 469 O O . GLU A 1 66 ? 4.931 6.781 -31.902 1.00 31.34 64 GLU B O 1
ATOM 475 N N . GLU A 1 67 ? 3.975 5.562 -30.233 1.00 33.40 65 GLU B N 1
ATOM 476 C CA . GLU A 1 67 ? 3.546 6.754 -29.461 1.00 34.52 65 GLU B CA 1
ATOM 477 C C . GLU A 1 67 ? 4.719 7.212 -28.584 1.00 33.77 65 GLU B C 1
ATOM 478 O O . GLU A 1 67 ? 5.034 8.409 -28.597 1.00 34.84 65 GLU B O 1
ATOM 484 N N . GLY A 1 68 ? 5.325 6.282 -27.842 1.00 34.17 66 GLY B N 1
ATOM 485 C CA . GLY A 1 68 ? 6.385 6.552 -26.855 1.00 33.35 66 GLY B CA 1
ATOM 486 C C . GLY A 1 68 ? 5.888 7.406 -25.704 1.00 33.20 66 GLY B C 1
ATOM 487 O O . GLY A 1 68 ? 4.692 7.654 -25.600 1.00 32.11 66 GLY B O 1
ATOM 488 N N . CYS A 1 69 ? 6.802 7.862 -24.865 1.00 34.18 67 CYS B N 1
ATOM 489 C CA . CYS A 1 69 ? 6.487 8.645 -23.648 1.00 34.52 67 CYS B CA 1
ATOM 490 C C . CYS A 1 69 ? 6.450 10.128 -24.014 1.00 35.34 67 CYS B C 1
ATOM 491 O O . CYS A 1 69 ? 7.024 10.472 -25.063 1.00 34.70 67 CYS B O 1
ATOM 494 N N . GLN A 1 70 ? 5.791 10.949 -23.188 1.00 37.50 68 GLN B N 1
ATOM 495 C CA . GLN A 1 70 ? 5.705 12.428 -23.345 1.00 37.66 68 GLN B CA 1
ATOM 496 C C . GLN A 1 70 ? 6.021 13.107 -22.010 1.00 35.32 68 GLN B C 1
ATOM 497 O O . GLN A 1 70 ? 5.699 12.537 -20.947 1.00 35.16 68 GLN B O 1
ATOM 503 N N . TRP A 1 71 ? 6.636 14.286 -22.083 1.00 34.21 69 TRP B N 1
ATOM 504 C CA . TRP A 1 71 ? 7.017 15.134 -20.930 1.00 36.58 69 TRP B CA 1
ATOM 505 C C . TRP A 1 71 ? 6.219 16.434 -21.007 1.00 39.24 69 TRP B C 1
ATOM 506 O O . TRP A 1 71 ? 6.308 17.122 -22.033 1.00 36.44 69 TRP B O 1
ATOM 517 N N . ASN A 1 72 ? 5.444 16.723 -19.965 1.00 43.54 70 ASN B N 1
ATOM 518 C CA . ASN A 1 72 ? 4.617 17.949 -19.864 1.00 46.75 70 ASN B CA 1
ATOM 519 C C . ASN A 1 72 ? 4.816 18.524 -18.458 1.00 42.73 70 ASN B C 1
ATOM 520 O O . ASN A 1 72 ? 4.289 17.925 -17.504 1.00 47.07 70 ASN B O 1
ATOM 525 N N . ALA A 1 73 ? 5.602 19.598 -18.350 1.00 40.65 71 ALA B N 1
ATOM 526 C CA . ALA A 1 73 ? 5.880 20.366 -17.113 1.00 39.49 71 ALA B CA 1
ATOM 527 C C . ALA A 1 73 ? 6.182 19.408 -15.949 1.00 36.52 71 ALA B C 1
ATOM 528 O O . ALA A 1 73 ? 5.599 19.573 -14.885 1.00 35.78 71 ALA B O 1
ATOM 530 N N . GLY A 1 74 ? 7.048 18.418 -16.163 1.00 36.62 72 GLY B N 1
ATOM 531 C CA . GLY A 1 74 ? 7.568 17.538 -15.100 1.00 35.80 72 GLY B CA 1
ATOM 532 C C . GLY A 1 74 ? 6.790 16.239 -14.992 1.00 36.25 72 GLY B C 1
ATOM 533 O O . GLY A 1 74 ? 7.294 15.318 -14.334 1.00 40.95 72 GLY B O 1
ATOM 534 N N . ALA A 1 75 ? 5.613 16.143 -15.618 1.00 35.18 73 ALA B N 1
ATOM 535 C CA . ALA A 1 75 ? 4.766 14.929 -15.592 1.00 35.63 73 ALA B CA 1
ATOM 536 C C . ALA A 1 75 ? 5.071 14.092 -16.835 1.00 33.16 73 ALA B C 1
ATOM 537 O O . ALA A 1 75 ? 4.982 14.617 -17.963 1.00 34.43 73 ALA B O 1
ATOM 539 N N . VAL A 1 76 ? 5.423 12.832 -16.630 1.00 31.77 74 VAL B N 1
ATOM 540 C CA . VAL A 1 76 ? 5.710 11.889 -17.741 1.00 31.21 74 VAL B CA 1
ATOM 541 C C . VAL A 1 76 ? 4.502 10.970 -17.917 1.00 30.70 74 VAL B C 1
ATOM 542 O O . VAL A 1 76 ? 4.039 10.379 -16.928 1.00 30.66 74 VAL B O 1
ATOM 546 N N . SER A 1 77 ? 4.028 10.851 -19.153 1.00 31.59 75 SER B N 1
ATOM 547 C CA . SER A 1 77 ? 2.908 9.951 -19.514 1.00 32.66 75 SER B CA 1
ATOM 548 C C . SER A 1 77 ? 3.442 8.856 -20.430 1.00 31.62 75 SER B C 1
ATOM 549 O O . SER A 1 77 ? 4.188 9.161 -21.392 1.00 33.64 75 SER B O 1
ATOM 552 N N . THR A 1 78 ? 3.113 7.617 -20.083 1.00 33.11 76 THR B N 1
ATOM 553 C CA . THR A 1 78 ? 3.374 6.417 -20.905 1.00 34.27 76 THR B CA 1
ATOM 554 C C . THR A 1 78 ? 2.354 6.401 -22.038 1.00 31.25 76 THR B C 1
ATOM 555 O O . THR A 1 78 ? 1.431 7.208 -22.052 1.00 31.97 76 THR B O 1
ATOM 559 N N . PRO A 1 79 ? 2.514 5.524 -23.049 1.00 31.94 77 PRO B N 1
ATOM 560 C CA . PRO A 1 79 ? 1.523 5.403 -24.121 1.00 30.86 77 PRO B CA 1
ATOM 561 C C . PRO A 1 79 ? 0.136 4.947 -23.666 1.00 30.40 77 PRO B C 1
ATOM 562 O O . PRO A 1 79 ? 0.048 4.296 -22.658 1.00 30.57 77 PRO B O 1
ATOM 566 N N . ALA A 1 80 ? -0.887 5.298 -24.451 1.00 33.08 78 ALA B N 1
ATOM 567 C CA . ALA A 1 80 ? -2.301 4.874 -24.321 1.00 31.89 78 ALA B CA 1
ATOM 568 C C . ALA A 1 80 ? -2.367 3.399 -23.928 1.00 31.69 78 ALA B C 1
ATOM 569 O O . ALA A 1 80 ? -1.703 2.606 -24.587 1.00 28.41 78 ALA B O 1
ATOM 571 N N . GLY A 1 81 ? -3.087 3.067 -22.849 1.00 31.55 79 GLY B N 1
ATOM 572 C CA . GLY A 1 81 ? -3.333 1.677 -22.428 1.00 32.41 79 GLY B CA 1
ATOM 573 C C . GLY A 1 81 ? -2.293 1.138 -21.447 1.00 34.90 79 GLY B C 1
ATOM 574 O O . GLY A 1 81 ? -2.565 0.061 -20.837 1.00 35.45 79 GLY B O 1
ATOM 575 N N . PHE A 1 82 ? -1.147 1.813 -21.280 1.00 34.30 80 PHE B N 1
ATOM 576 C CA . PHE A 1 82 ? -0.044 1.327 -20.403 1.00 32.78 80 PHE B CA 1
ATOM 577 C C . PHE A 1 82 ? -0.490 1.386 -18.951 1.00 30.41 80 PHE B C 1
ATOM 578 O O . PHE A 1 82 ? -0.369 0.377 -18.264 1.00 30.94 80 PHE B O 1
ATOM 586 N N . PRO A 1 83 ? -1.045 2.513 -18.432 1.00 28.58 81 PRO B N 1
ATOM 587 C CA . PRO A 1 83 ? -1.556 2.542 -17.059 1.00 28.40 81 PRO B CA 1
ATOM 588 C C . PRO A 1 83 ? -2.605 1.452 -16.793 1.00 29.17 81 PRO B C 1
ATOM 589 O O . PRO A 1 83 ? -2.512 0.774 -15.813 1.00 31.36 81 PRO B O 1
ATOM 593 N N . GLU A 1 84 ? -3.570 1.297 -17.689 1.00 29.80 82 GLU B N 1
ATOM 594 C CA . GLU A 1 84 ? -4.695 0.349 -17.510 1.00 32.92 82 GLU B CA 1
ATOM 595 C C . GLU A 1 84 ? -4.104 -1.062 -17.481 1.00 30.82 82 GLU B C 1
ATOM 596 O O . GLU A 1 84 ? -4.478 -1.837 -16.597 1.00 28.74 82 GLU B O 1
ATOM 602 N N . ALA A 1 85 ? -3.185 -1.365 -18.396 1.00 30.48 83 ALA B N 1
ATOM 603 C CA . ALA A 1 85 ? -2.572 -2.706 -18.508 1.00 30.27 83 ALA B CA 1
ATOM 604 C C . ALA A 1 85 ? -1.669 -2.959 -17.296 1.00 29.57 83 ALA B C 1
ATOM 605 O O . ALA A 1 85 ? -1.691 -4.096 -16.771 1.00 29.96 83 ALA B O 1
ATOM 607 N N . TYR A 1 86 ? -0.913 -1.952 -16.839 1.00 28.35 84 TYR B N 1
ATOM 608 C CA . TYR A 1 86 ? -0.083 -2.069 -15.609 1.00 30.50 84 TYR B CA 1
ATOM 609 C C . TYR A 1 86 ? -0.979 -2.381 -14.389 1.00 31.01 84 TYR B C 1
ATOM 610 O O . TYR A 1 86 ? -0.602 -3.271 -13.585 1.00 26.22 84 TYR B O 1
ATOM 619 N N . ARG A 1 87 ? -2.107 -1.665 -14.227 1.00 32.03 85 ARG B N 1
ATOM 620 C CA . ARG A 1 87 ? -3.067 -1.877 -13.104 1.00 35.96 85 ARG B CA 1
ATOM 621 C C . ARG A 1 87 ? -3.514 -3.345 -13.122 1.00 34.74 85 ARG B C 1
ATOM 622 O O . ARG A 1 87 ? -3.393 -3.997 -12.082 1.00 34.76 85 ARG B O 1
ATOM 630 N N . THR A 1 88 ? -3.979 -3.853 -14.269 1.00 34.82 86 THR B N 1
ATOM 631 C CA . THR A 1 88 ? -4.381 -5.276 -14.456 1.00 35.63 86 THR B CA 1
ATOM 632 C C . THR A 1 88 ? -3.210 -6.187 -14.074 1.00 34.77 86 THR B C 1
ATOM 633 O O . THR A 1 88 ? -3.413 -7.145 -13.316 1.00 35.92 86 THR B O 1
ATOM 637 N N . TYR A 1 89 ? -2.024 -5.904 -14.598 1.00 32.57 87 TYR B N 1
ATOM 638 C CA . TYR A 1 89 ? -0.812 -6.714 -14.332 1.00 34.42 87 TYR B CA 1
ATOM 639 C C . TYR A 1 89 ? -0.567 -6.732 -12.817 1.00 33.18 87 TYR B C 1
ATOM 640 O O . TYR A 1 89 ? -0.403 -7.837 -12.289 1.00 34.77 87 TYR B O 1
ATOM 649 N N . ALA A 1 90 ? -0.568 -5.568 -12.154 1.00 32.51 88 ALA B N 1
ATOM 650 C CA . ALA A 1 90 ? -0.262 -5.397 -10.705 1.00 34.60 88 ALA B CA 1
ATOM 651 C C . ALA A 1 90 ? -1.294 -6.154 -9.857 1.00 35.78 88 ALA B C 1
ATOM 652 O O . ALA A 1 90 ? -0.866 -7.007 -9.056 1.00 40.38 88 ALA B O 1
ATOM 654 N N . GLU A 1 91 ? -2.584 -5.884 -10.084 1.00 36.77 89 GLU B N 1
ATOM 655 C CA . GLU A 1 91 ? -3.764 -6.533 -9.441 1.00 38.00 89 GLU B CA 1
ATOM 656 C C . GLU A 1 91 ? -3.691 -8.064 -9.582 1.00 36.17 89 GLU B C 1
ATOM 657 O O . GLU A 1 91 ? -4.321 -8.740 -8.787 1.00 35.07 89 GLU B O 1
ATOM 663 N N . GLY A 1 92 ? -2.952 -8.606 -10.554 1.00 34.54 90 GLY B N 1
ATOM 664 C CA . GLY A 1 92 ? -2.827 -10.065 -10.754 1.00 34.29 90 GLY B CA 1
ATOM 665 C C . GLY A 1 92 ? -1.744 -10.681 -9.882 1.00 34.27 90 GLY B C 1
ATOM 666 O O . GLY A 1 92 ? -1.640 -11.914 -9.881 1.00 31.49 90 GLY B O 1
ATOM 667 N N . GLY A 1 93 ? -0.942 -9.854 -9.197 1.00 35.79 91 GLY B N 1
ATOM 668 C CA . GLY A 1 93 ? 0.182 -10.284 -8.343 1.00 36.81 91 GLY B CA 1
ATOM 669 C C . GLY A 1 93 ? 1.468 -10.481 -9.137 1.00 36.95 91 GLY B C 1
ATOM 670 O O . GLY A 1 93 ? 2.433 -11.025 -8.573 1.00 40.37 91 GLY B O 1
ATOM 671 N N . TRP A 1 94 ? 1.522 -10.025 -10.386 1.00 34.36 92 TRP B N 1
ATOM 672 C CA . TRP A 1 94 ? 2.674 -10.313 -11.281 1.00 33.66 92 TRP B CA 1
ATOM 673 C C . TRP A 1 94 ? 3.909 -9.472 -10.906 1.00 32.38 92 TRP B C 1
ATOM 674 O O . TRP A 1 94 ? 5.015 -9.978 -11.082 1.00 32.56 92 TRP B O 1
ATOM 685 N N . VAL A 1 95 ? 3.755 -8.256 -10.379 1.00 33.40 93 VAL B N 1
ATOM 686 C CA . VAL A 1 95 ? 4.922 -7.420 -9.962 1.00 34.83 93 VAL B CA 1
ATOM 687 C C . VAL A 1 95 ? 5.677 -8.134 -8.827 1.00 35.67 93 VAL B C 1
ATOM 688 O O . VAL A 1 95 ? 6.902 -7.954 -8.735 1.00 37.07 93 VAL B O 1
ATOM 692 N N . GLY A 1 96 ? 4.979 -8.914 -7.996 1.00 35.42 94 GLY B N 1
ATOM 693 C CA . GLY A 1 96 ? 5.583 -9.582 -6.829 1.00 36.52 94 GLY B CA 1
ATOM 694 C C . GLY A 1 96 ? 5.687 -11.089 -6.990 1.00 35.88 94 GLY B C 1
ATOM 695 O O . GLY A 1 96 ? 5.828 -11.762 -5.964 1.00 34.33 94 GLY B O 1
ATOM 696 N N . VAL A 1 97 ? 5.677 -11.611 -8.216 1.00 34.16 95 VAL B N 1
ATOM 697 C CA . VAL A 1 97 ? 5.719 -13.081 -8.487 1.00 37.15 95 VAL B CA 1
ATOM 698 C C . VAL A 1 97 ? 6.929 -13.717 -7.774 1.00 35.02 95 VAL B C 1
ATOM 699 O O . VAL A 1 97 ? 6.734 -14.813 -7.176 1.00 34.72 95 VAL B O 1
ATOM 703 N N . GLY A 1 98 ? 8.095 -13.043 -7.775 1.00 33.42 96 GLY B N 1
ATOM 704 C CA . GLY A 1 98 ? 9.362 -13.512 -7.166 1.00 32.46 96 GLY B CA 1
ATOM 705 C C . GLY A 1 98 ? 9.640 -12.943 -5.771 1.00 31.93 96 GLY B C 1
ATOM 706 O O . GLY A 1 98 ? 10.676 -13.271 -5.201 1.00 31.08 96 GLY B O 1
ATOM 707 N N . GLY A 1 99 ? 8.743 -12.129 -5.215 1.00 33.67 97 GLY B N 1
ATOM 708 C CA . GLY A 1 99 ? 8.990 -11.340 -3.990 1.00 33.44 97 GLY B CA 1
ATOM 709 C C . GLY A 1 99 ? 8.681 -12.099 -2.707 1.00 33.39 97 GLY B C 1
ATOM 710 O O . GLY A 1 99 ? 8.014 -13.146 -2.771 1.00 32.41 97 GLY B O 1
ATOM 711 N N . ASP A 1 100 ? 9.113 -11.544 -1.574 1.00 34.03 98 ASP B N 1
ATOM 712 C CA . ASP A 1 100 ? 9.067 -12.178 -0.223 1.00 39.06 98 ASP B CA 1
ATOM 713 C C . ASP A 1 100 ? 7.628 -12.266 0.291 1.00 36.20 98 ASP B C 1
ATOM 714 O O . ASP A 1 100 ? 6.976 -11.241 0.493 1.00 37.40 98 ASP B O 1
ATOM 719 N N . PRO A 1 101 ? 7.094 -13.483 0.550 1.00 36.84 99 PRO B N 1
ATOM 720 C CA . PRO A 1 101 ? 5.749 -13.639 1.120 1.00 38.33 99 PRO B CA 1
ATOM 721 C C . PRO A 1 101 ? 5.563 -12.974 2.492 1.00 36.51 99 PRO B C 1
ATOM 722 O O . PRO A 1 101 ? 4.441 -12.778 2.918 1.00 41.07 99 PRO B O 1
ATOM 726 N N . ALA A 1 102 ? 6.659 -12.668 3.175 1.00 37.58 100 ALA B N 1
ATOM 727 C CA . ALA A 1 102 ? 6.626 -11.932 4.461 1.00 38.87 100 ALA B CA 1
ATOM 728 C C . ALA A 1 102 ? 6.042 -10.519 4.245 1.00 40.55 100 ALA B C 1
ATOM 729 O O . ALA A 1 102 ? 5.551 -9.960 5.223 1.00 39.24 100 ALA B O 1
ATOM 731 N N . TYR A 1 103 ? 6.041 -9.971 3.018 1.00 37.81 101 TYR B N 1
ATOM 732 C CA . TYR A 1 103 ? 5.475 -8.626 2.720 1.00 37.03 101 TYR B CA 1
ATOM 733 C C . TYR A 1 103 ? 4.464 -8.681 1.564 1.00 40.24 101 TYR B C 1
ATOM 734 O O . TYR A 1 103 ? 4.208 -7.609 0.960 1.00 43.00 101 TYR B O 1
ATOM 743 N N . GLY A 1 104 ? 3.892 -9.859 1.270 1.00 35.99 102 GLY B N 1
ATOM 744 C CA . GLY A 1 104 ? 2.820 -10.016 0.265 1.00 35.61 102 GLY B CA 1
ATOM 745 C C . GLY A 1 104 ? 3.286 -10.533 -1.093 1.00 36.19 102 GLY B C 1
ATOM 746 O O . GLY A 1 104 ? 2.414 -10.832 -1.919 1.00 36.80 102 GLY B O 1
ATOM 747 N N . GLY A 1 105 ? 4.594 -10.653 -1.339 1.00 37.29 103 GLY B N 1
ATOM 748 C CA . GLY A 1 105 ? 5.116 -11.302 -2.556 1.00 37.65 103 GLY B CA 1
ATOM 749 C C . GLY A 1 105 ? 4.612 -12.733 -2.668 1.00 40.00 103 GLY B C 1
ATOM 750 O O . GLY A 1 105 ? 4.207 -13.297 -1.652 1.00 46.38 103 GLY B O 1
ATOM 751 N N . MET A 1 106 ? 4.653 -13.313 -3.861 1.00 40.37 104 MET B N 1
ATOM 752 C CA . MET A 1 106 ? 4.142 -14.679 -4.141 1.00 40.39 104 MET B CA 1
ATOM 753 C C . MET A 1 106 ? 5.186 -15.721 -3.722 1.00 38.21 104 MET B C 1
ATOM 754 O O . MET A 1 106 ? 4.806 -16.889 -3.518 1.00 40.27 104 MET B O 1
ATOM 759 N N . GLY A 1 107 ? 6.459 -15.328 -3.633 1.00 33.36 105 GLY B N 1
ATOM 760 C CA . GLY A 1 107 ? 7.548 -16.196 -3.140 1.00 34.63 105 GLY B CA 1
ATOM 761 C C . GLY A 1 107 ? 7.964 -17.291 -4.112 1.00 34.12 105 GLY B C 1
ATOM 762 O O . GLY A 1 107 ? 8.598 -18.278 -3.643 1.00 36.03 105 GLY B O 1
ATOM 763 N N . MET A 1 108 ? 7.664 -17.132 -5.410 1.00 35.29 106 MET B N 1
ATOM 764 C CA . MET A 1 108 ? 8.039 -18.107 -6.473 1.00 33.87 106 MET B CA 1
ATOM 765 C C . MET A 1 108 ? 9.551 -18.086 -6.640 1.00 31.88 106 MET B C 1
ATOM 766 O O . MET A 1 108 ? 10.177 -17.033 -6.565 1.00 30.58 106 MET B O 1
ATOM 771 N N . PRO A 1 109 ? 10.185 -19.260 -6.836 1.00 30.54 107 PRO B N 1
ATOM 772 C CA . PRO A 1 109 ? 11.636 -19.328 -6.962 1.00 30.25 107 PRO B CA 1
ATOM 773 C C . PRO A 1 109 ? 12.059 -18.719 -8.308 1.00 31.69 107 PRO B C 1
ATOM 774 O O . PRO A 1 109 ? 11.202 -18.529 -9.171 1.00 32.96 107 PRO B O 1
ATOM 778 N N . LYS A 1 110 ? 13.349 -18.418 -8.483 1.00 33.64 108 LYS B N 1
ATOM 779 C CA . LYS A 1 110 ? 13.856 -17.748 -9.714 1.00 33.55 108 LYS B CA 1
ATOM 780 C C . LYS A 1 110 ? 13.540 -18.588 -10.964 1.00 31.22 108 LYS B C 1
ATOM 781 O O . LYS A 1 110 ? 13.213 -17.988 -12.012 1.00 29.39 108 LYS B O 1
ATOM 787 N N . VAL A 1 111 ? 13.587 -19.923 -10.892 1.00 31.29 109 VAL B N 1
ATOM 788 C CA . VAL A 1 111 ? 13.296 -20.762 -12.094 1.00 31.74 109 VAL B CA 1
ATOM 789 C C . VAL A 1 111 ? 11.920 -20.394 -12.645 1.00 31.24 109 VAL B C 1
ATOM 790 O O . VAL A 1 111 ? 11.753 -20.537 -13.851 1.00 32.35 109 VAL B O 1
ATOM 794 N N . ILE A 1 112 ? 10.970 -19.985 -11.808 1.00 31.46 110 ILE B N 1
ATOM 795 C CA . ILE A 1 112 ? 9.573 -19.714 -12.255 1.00 31.95 110 ILE B CA 1
ATOM 796 C C . ILE A 1 112 ? 9.416 -18.223 -12.583 1.00 32.85 110 ILE B C 1
ATOM 797 O O . ILE A 1 112 ? 8.824 -17.926 -13.642 1.00 33.12 110 ILE B O 1
ATOM 802 N N . SER A 1 113 ? 9.898 -17.302 -11.746 1.00 32.64 111 SER B N 1
ATOM 803 C CA . SER A 1 113 ? 9.827 -15.842 -12.048 1.00 33.29 111 SER B CA 1
ATOM 804 C C . SER A 1 113 ? 10.606 -15.539 -13.337 1.00 33.82 111 SER B C 1
ATOM 805 O O . SER A 1 113 ? 10.139 -14.669 -14.104 1.00 33.05 111 SER B O 1
ATOM 808 N N . ALA A 1 114 ? 11.683 -16.278 -13.625 1.00 31.46 112 ALA B N 1
ATOM 809 C CA . ALA A 1 114 ? 12.497 -16.094 -14.852 1.00 34.66 112 ALA B CA 1
ATOM 810 C C . ALA A 1 114 ? 11.648 -16.395 -16.098 1.00 35.11 112 ALA B C 1
ATOM 811 O O . ALA A 1 114 ? 11.796 -15.681 -17.111 1.00 34.57 112 ALA B O 1
ATOM 813 N N . GLN A 1 115 ? 10.776 -17.401 -16.021 1.00 32.84 113 GLN B N 1
ATOM 814 C CA . GLN A 1 115 ? 9.871 -17.790 -17.133 1.00 31.89 113 GLN B CA 1
ATOM 815 C C . GLN A 1 115 ? 8.748 -16.767 -17.269 1.00 32.54 113 GLN B C 1
ATOM 816 O O . GLN A 1 115 ? 8.434 -16.404 -18.399 1.00 31.87 113 GLN B O 1
ATOM 822 N N . VAL A 1 116 ? 8.198 -16.271 -16.167 1.00 32.35 114 VAL B N 1
ATOM 823 C CA . VAL A 1 116 ? 7.231 -15.141 -16.218 1.00 31.30 114 VAL B CA 1
ATOM 824 C C . VAL A 1 116 ? 7.934 -13.944 -16.877 1.00 32.23 114 VAL B C 1
ATOM 825 O O . VAL A 1 116 ? 7.328 -13.328 -17.765 1.00 32.56 114 VAL B O 1
ATOM 829 N N . GLU A 1 117 ? 9.159 -13.616 -16.461 1.00 32.87 115 GLU B N 1
ATOM 830 C CA . GLU A 1 117 ? 9.945 -12.487 -17.037 1.00 36.98 115 GLU B CA 1
ATOM 831 C C . GLU A 1 117 ? 10.091 -12.667 -18.553 1.00 32.12 115 GLU B C 1
ATOM 832 O O . GLU A 1 117 ? 9.935 -11.679 -19.280 1.00 30.71 115 GLU B O 1
ATOM 838 N N . GLU A 1 118 ? 10.395 -13.884 -19.009 1.00 32.99 116 GLU B N 1
ATOM 839 C CA . GLU A 1 118 ? 10.483 -14.216 -20.458 1.00 31.89 116 GLU B CA 1
ATOM 840 C C . GLU A 1 118 ? 9.164 -13.842 -21.148 1.00 31.02 116 GLU B C 1
ATOM 841 O O . GLU A 1 118 ? 9.235 -13.141 -22.169 1.00 31.57 116 GLU B O 1
ATOM 847 N N . LEU A 1 119 ? 8.004 -14.246 -20.611 1.00 30.00 117 LEU B N 1
ATOM 848 C CA . LEU A 1 119 ? 6.695 -14.010 -21.290 1.00 30.43 117 LEU B CA 1
ATOM 849 C C . LEU A 1 119 ? 6.426 -12.503 -21.399 1.00 30.47 117 LEU B C 1
ATOM 850 O O . LEU A 1 119 ? 5.984 -12.053 -22.469 1.00 29.31 117 LEU B O 1
ATOM 855 N N . VAL A 1 120 ? 6.645 -11.742 -20.330 1.00 32.06 118 VAL B N 1
ATOM 856 C CA . VAL A 1 120 ? 6.225 -10.308 -20.320 1.00 34.87 118 VAL B CA 1
ATOM 857 C C . VAL A 1 120 ? 7.150 -9.557 -21.276 1.00 32.46 118 VAL B C 1
ATOM 858 O O . VAL A 1 120 ? 6.655 -8.720 -22.043 1.00 32.19 118 VAL B O 1
ATOM 862 N N . ASN A 1 121 ? 8.441 -9.882 -21.223 1.00 31.77 119 ASN B N 1
ATOM 863 C CA . ASN A 1 121 ? 9.501 -9.206 -22.009 1.00 33.43 119 ASN B CA 1
ATOM 864 C C . ASN A 1 121 ? 9.343 -9.548 -23.494 1.00 31.61 119 ASN B C 1
ATOM 865 O O . ASN A 1 121 ? 9.590 -8.648 -24.317 1.00 31.47 119 ASN B O 1
ATOM 870 N N . SER A 1 122 ? 8.932 -10.769 -23.843 1.00 29.24 120 SER B N 1
ATOM 871 C CA . SER A 1 122 ? 8.763 -11.124 -25.269 1.00 32.86 120 SER B CA 1
ATOM 872 C C . SER A 1 122 ? 7.474 -10.457 -25.778 1.00 31.96 120 SER B C 1
ATOM 873 O O . SER A 1 122 ? 7.508 -9.961 -26.911 1.00 31.00 120 SER B O 1
ATOM 876 N N . ALA A 1 123 ? 6.452 -10.285 -24.925 1.00 29.79 121 ALA B N 1
ATOM 877 C CA . ALA A 1 123 ? 5.194 -9.578 -25.264 1.00 28.08 121 ALA B CA 1
ATOM 878 C C . ALA A 1 123 ? 5.456 -8.090 -25.533 1.00 26.88 121 ALA B C 1
ATOM 879 O O . ALA A 1 123 ? 4.910 -7.569 -26.538 1.00 28.79 121 ALA B O 1
ATOM 881 N N . ASN A 1 124 ? 6.255 -7.440 -24.684 1.00 24.14 122 ASN B N 1
ATOM 882 C CA . ASN A 1 124 ? 6.442 -5.961 -24.655 1.00 24.52 122 ASN B CA 1
ATOM 883 C C . ASN A 1 124 ? 7.627 -5.650 -23.736 1.00 26.70 122 ASN B C 1
ATOM 884 O O . ASN A 1 124 ? 7.434 -5.619 -22.472 1.00 29.19 122 ASN B O 1
ATOM 889 N N . LEU A 1 125 ? 8.818 -5.473 -24.304 1.00 27.15 123 LEU B N 1
ATOM 890 C CA . LEU A 1 125 ? 10.035 -5.267 -23.484 1.00 27.52 123 LEU B CA 1
ATOM 891 C C . LEU A 1 125 ? 9.860 -3.971 -22.676 1.00 28.78 123 LEU B C 1
ATOM 892 O O . LEU A 1 125 ? 10.116 -3.983 -21.452 1.00 29.67 123 LEU B O 1
ATOM 897 N N . SER A 1 126 ? 9.439 -2.889 -23.325 1.00 28.99 124 SER B N 1
ATOM 898 C CA . SER A 1 126 ? 9.190 -1.585 -22.655 1.00 27.45 124 SER B CA 1
ATOM 899 C C . SER A 1 126 ? 8.331 -1.783 -21.401 1.00 28.61 124 SER B C 1
ATOM 900 O O . SER A 1 126 ? 8.704 -1.284 -20.320 1.00 26.74 124 SER B O 1
ATOM 903 N N . PHE A 1 127 ? 7.229 -2.520 -21.544 1.00 32.33 125 PHE B N 1
ATOM 904 C CA . PHE A 1 127 ? 6.282 -2.818 -20.447 1.00 31.14 125 PHE B CA 1
ATOM 905 C C . PHE A 1 127 ? 7.028 -3.606 -19.367 1.00 28.55 125 PHE B C 1
ATOM 906 O O . PHE A 1 127 ? 6.918 -3.238 -18.215 1.00 26.58 125 PHE B O 1
ATOM 914 N N . GLY A 1 128 ? 7.770 -4.643 -19.761 1.00 31.71 126 GLY B N 1
ATOM 915 C CA . GLY A 1 128 ? 8.463 -5.589 -18.867 1.00 32.42 126 GLY B CA 1
ATOM 916 C C . GLY A 1 128 ? 9.452 -4.892 -17.955 1.00 31.96 126 GLY B C 1
ATOM 917 O O . GLY A 1 128 ? 9.559 -5.301 -16.804 1.00 30.55 126 GLY B O 1
ATOM 918 N N . LEU A 1 129 ? 10.153 -3.870 -18.449 1.00 34.26 127 LEU B N 1
ATOM 919 C CA . LEU A 1 129 ? 11.168 -3.105 -17.672 1.00 35.59 127 LEU B CA 1
ATOM 920 C C . LEU A 1 129 ? 10.562 -2.541 -16.381 1.00 32.85 127 LEU B C 1
ATOM 921 O O . LEU A 1 129 ? 11.266 -2.558 -15.353 1.00 32.36 127 LEU B O 1
ATOM 926 N N . TYR A 1 130 ? 9.344 -1.998 -16.447 1.00 31.80 128 TYR B N 1
ATOM 927 C CA . TYR A 1 130 ? 8.717 -1.258 -15.325 1.00 31.19 128 TYR B CA 1
ATOM 928 C C . TYR A 1 130 ? 8.693 -2.167 -14.097 1.00 32.17 128 TYR B C 1
ATOM 929 O O . TYR A 1 130 ? 9.356 -1.858 -13.111 1.00 29.90 128 TYR B O 1
ATOM 938 N N . PRO A 1 131 ? 7.966 -3.311 -14.113 1.00 32.04 129 PRO B N 1
ATOM 939 C CA . PRO A 1 131 ? 7.927 -4.212 -12.962 1.00 31.69 129 PRO B CA 1
ATOM 940 C C . PRO A 1 131 ? 9.291 -4.813 -12.604 1.00 30.81 129 PRO B C 1
ATOM 941 O O . PRO A 1 131 ? 9.526 -5.038 -11.442 1.00 26.90 129 PRO B O 1
ATOM 945 N N . MET A 1 132 ? 10.168 -5.031 -13.587 1.00 34.40 130 MET B N 1
ATOM 946 C CA . MET A 1 132 ? 11.546 -5.537 -13.340 1.00 36.63 130 MET B CA 1
ATOM 947 C C . MET A 1 132 ? 12.305 -4.573 -12.418 1.00 34.61 130 MET B C 1
ATOM 948 O O . MET A 1 132 ? 13.0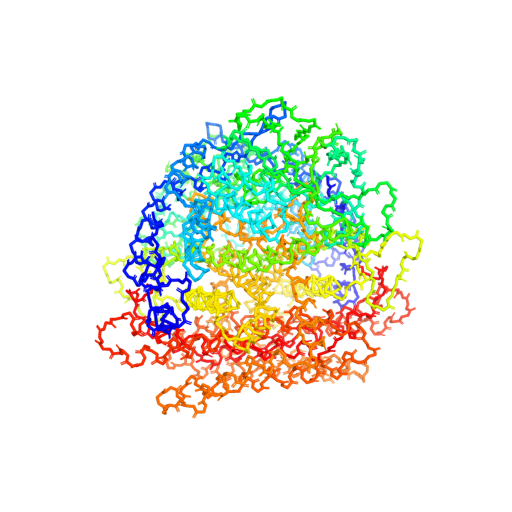36 -5.058 -11.539 1.00 33.67 130 MET B O 1
ATOM 953 N N . LEU A 1 133 ? 12.164 -3.261 -12.592 1.00 34.39 131 LEU B N 1
ATOM 954 C CA . LEU A 1 133 ? 12.863 -2.278 -11.724 1.00 36.02 131 LEU B CA 1
ATOM 955 C C . LEU A 1 133 ? 12.347 -2.356 -10.288 1.00 35.45 131 LEU B C 1
ATOM 956 O O . LEU A 1 133 ? 13.173 -2.271 -9.349 1.00 32.39 131 LEU B O 1
ATOM 961 N N . THR A 1 134 ? 11.029 -2.483 -10.131 1.00 32.23 132 THR B N 1
ATOM 962 C CA . THR A 1 134 ? 10.370 -2.536 -8.803 1.00 31.03 132 THR B CA 1
ATOM 963 C C . THR A 1 134 ? 10.895 -3.778 -8.071 1.00 29.03 132 THR B C 1
ATOM 964 O O . THR A 1 134 ? 11.406 -3.617 -6.944 1.00 30.10 132 THR B O 1
ATOM 968 N N . ALA A 1 135 ? 10.836 -4.950 -8.697 1.00 27.93 133 ALA B N 1
ATOM 969 C CA . ALA A 1 135 ? 11.339 -6.234 -8.140 1.00 30.36 133 ALA B CA 1
ATOM 970 C C . ALA A 1 135 ? 12.825 -6.132 -7.784 1.00 30.34 133 ALA B C 1
ATOM 971 O O . ALA A 1 135 ? 13.195 -6.580 -6.713 1.00 31.85 133 ALA B O 1
ATOM 973 N N . GLY A 1 136 ? 13.650 -5.579 -8.670 1.00 31.64 134 GLY B N 1
ATOM 974 C CA . GLY A 1 136 ? 15.060 -5.276 -8.374 1.00 30.11 134 GLY B CA 1
ATOM 975 C C . GLY A 1 136 ? 15.199 -4.457 -7.099 1.00 29.91 134 GLY B C 1
ATOM 976 O O . GLY A 1 136 ? 15.995 -4.845 -6.232 1.00 27.87 134 GLY B O 1
ATOM 977 N N . ALA A 1 137 ? 14.465 -3.348 -6.982 1.00 30.32 135 ALA B N 1
ATOM 978 C CA . ALA A 1 137 ? 14.560 -2.425 -5.821 1.00 30.41 135 ALA B CA 1
ATOM 979 C C . ALA A 1 137 ? 14.154 -3.167 -4.536 1.00 30.20 135 ALA B C 1
ATOM 980 O O . ALA A 1 137 ? 14.815 -2.960 -3.499 1.00 31.74 135 ALA B O 1
ATOM 982 N N . CYS A 1 138 ? 13.125 -4.021 -4.611 1.00 31.24 136 CYS B N 1
ATOM 983 C CA . CYS A 1 138 ? 12.635 -4.873 -3.498 1.00 28.95 136 CYS B CA 1
ATOM 984 C C . CYS A 1 138 ? 13.768 -5.783 -3.002 1.00 31.30 136 CYS B C 1
ATOM 985 O O . CYS A 1 138 ? 13.897 -5.920 -1.779 1.00 28.96 136 CYS B O 1
ATOM 988 N N . LEU A 1 139 ? 14.592 -6.339 -3.897 1.00 32.57 137 LEU B N 1
ATOM 989 C CA . LEU A 1 139 ? 15.733 -7.221 -3.518 1.00 33.37 137 LEU B CA 1
ATOM 990 C C . LEU A 1 139 ? 16.731 -6.461 -2.646 1.00 33.17 137 LEU B C 1
ATOM 991 O O . LEU A 1 139 ? 17.164 -7.042 -1.651 1.00 36.79 137 LEU B O 1
ATOM 996 N N . ALA A 1 140 ? 17.073 -5.219 -3.002 1.00 34.04 138 ALA B N 1
ATOM 997 C CA . ALA A 1 140 ? 18.020 -4.362 -2.242 1.00 34.82 138 ALA B CA 1
ATOM 998 C C . ALA A 1 140 ? 17.450 -4.044 -0.855 1.00 33.33 138 ALA B C 1
ATOM 999 O O . ALA A 1 140 ? 18.131 -4.301 0.151 1.00 33.73 138 ALA B O 1
ATOM 1001 N N . LEU A 1 141 ? 16.241 -3.499 -0.791 1.00 34.99 139 LEU B N 1
ATOM 1002 C CA . LEU A 1 141 ? 15.604 -3.108 0.492 1.00 32.97 139 LEU B CA 1
ATOM 1003 C C . LEU A 1 141 ? 15.497 -4.348 1.377 1.00 33.13 139 LEU B C 1
ATOM 1004 O O . LEU A 1 141 ? 15.890 -4.276 2.563 1.00 32.74 139 LEU B O 1
ATOM 1009 N N . ASN A 1 142 ? 14.996 -5.449 0.823 1.00 31.79 140 ASN B N 1
ATOM 1010 C CA . ASN A 1 142 ? 14.781 -6.693 1.604 1.00 35.82 140 ASN B CA 1
ATOM 1011 C C . ASN A 1 142 ? 16.121 -7.102 2.228 1.00 33.38 140 ASN B C 1
ATOM 1012 O O . ASN A 1 142 ? 16.155 -7.400 3.418 1.00 33.54 140 ASN B O 1
ATOM 1017 N N . ALA A 1 143 ? 17.200 -7.030 1.460 1.00 33.00 141 ALA B N 1
ATOM 1018 C CA . ALA A 1 143 ? 18.531 -7.535 1.855 1.00 33.38 141 ALA B CA 1
ATOM 1019 C C . ALA A 1 143 ? 19.175 -6.610 2.901 1.00 36.80 141 ALA B C 1
ATOM 1020 O O . ALA A 1 143 ? 19.973 -7.135 3.702 1.00 37.18 141 ALA B O 1
ATOM 1022 N N . HIS A 1 144 ? 18.892 -5.296 2.891 1.00 34.95 142 HIS B N 1
ATOM 1023 C CA . HIS A 1 144 ? 19.778 -4.297 3.549 1.00 34.00 142 HIS B CA 1
ATOM 1024 C C . HIS A 1 144 ? 19.051 -3.195 4.308 1.00 33.06 142 HIS B C 1
ATOM 1025 O O . HIS A 1 144 ? 19.705 -2.608 5.167 1.00 30.87 142 HIS B O 1
ATOM 1032 N N . ALA A 1 145 ? 17.798 -2.881 3.999 1.00 33.77 143 ALA B N 1
ATOM 1033 C CA . ALA A 1 145 ? 17.076 -1.791 4.698 1.00 34.74 143 ALA B CA 1
ATOM 1034 C C . ALA A 1 145 ? 16.687 -2.265 6.101 1.00 34.89 143 ALA B C 1
ATOM 1035 O O . ALA A 1 145 ? 16.530 -3.482 6.309 1.00 35.16 143 ALA B O 1
ATOM 1037 N N . SER A 1 146 ? 16.542 -1.310 7.017 1.00 35.43 144 SER B N 1
ATOM 1038 C CA . SER A 1 146 ? 16.015 -1.490 8.396 1.00 36.62 144 SER B CA 1
ATOM 1039 C C . SER A 1 146 ? 14.611 -2.101 8.350 1.00 34.91 144 SER B C 1
ATOM 1040 O O . SER A 1 146 ? 13.943 -1.993 7.310 1.00 35.83 144 SER B O 1
ATOM 1043 N N . ASP A 1 147 ? 14.160 -2.675 9.458 1.00 37.60 145 ASP B N 1
ATOM 1044 C CA . ASP A 1 147 ? 12.766 -3.162 9.619 1.00 38.93 145 ASP B CA 1
ATOM 1045 C C . ASP A 1 147 ? 11.795 -2.007 9.350 1.00 40.22 145 ASP B C 1
ATOM 1046 O O . ASP A 1 147 ? 10.763 -2.276 8.718 1.00 36.76 145 ASP B O 1
ATOM 1051 N N . GLU A 1 148 ? 12.097 -0.782 9.806 1.00 41.77 146 GLU B N 1
ATOM 1052 C CA . GLU A 1 148 ? 11.165 0.376 9.673 1.00 43.80 146 GLU B CA 1
ATOM 1053 C C . GLU A 1 148 ? 10.855 0.580 8.189 1.00 39.80 146 GLU B C 1
ATOM 1054 O O . GLU A 1 148 ? 9.668 0.702 7.872 1.00 41.15 146 GLU B O 1
ATOM 1060 N N . LEU A 1 149 ? 11.885 0.623 7.325 1.00 36.46 147 LEU B N 1
ATOM 1061 C CA . LEU A 1 149 ? 11.742 0.912 5.872 1.00 33.81 147 LEU B CA 1
ATOM 1062 C C . LEU A 1 149 ? 11.100 -0.292 5.177 1.00 32.65 147 LEU B C 1
ATOM 1063 O O . LEU A 1 149 ? 10.175 -0.097 4.386 1.00 32.13 147 LEU B O 1
ATOM 1068 N N . LYS A 1 150 ? 11.582 -1.502 5.441 1.00 33.21 148 LYS B N 1
ATOM 1069 C CA . LYS A 1 150 ? 10.988 -2.734 4.851 1.00 33.18 148 LYS B CA 1
ATOM 1070 C C . LYS A 1 150 ? 9.467 -2.732 5.092 1.00 34.31 148 LYS B C 1
ATOM 1071 O O . LYS A 1 150 ? 8.696 -2.700 4.100 1.00 33.51 148 LYS B O 1
ATOM 1077 N N . ASP A 1 151 ? 9.045 -2.665 6.357 1.00 36.31 149 ASP B N 1
ATOM 1078 C CA . ASP A 1 151 ? 7.618 -2.692 6.790 1.00 37.05 149 ASP B CA 1
ATOM 1079 C C . ASP A 1 151 ? 6.830 -1.585 6.079 1.00 34.90 149 ASP B C 1
ATOM 1080 O O . ASP A 1 151 ? 5.695 -1.837 5.720 1.00 37.15 149 ASP B O 1
ATOM 1085 N N . LYS A 1 152 ? 7.435 -0.429 5.810 1.00 35.00 150 LYS B N 1
ATOM 1086 C CA . LYS A 1 152 ? 6.721 0.769 5.287 1.00 34.54 150 LYS B CA 1
ATOM 1087 C C . LYS A 1 152 ? 6.557 0.713 3.755 1.00 32.08 150 LYS B C 1
ATOM 1088 O O . LYS A 1 152 ? 5.510 1.173 3.243 1.00 31.65 150 LYS B O 1
ATOM 1094 N N . TYR A 1 153 ? 7.549 0.213 3.017 1.00 31.15 151 TYR B N 1
ATOM 1095 C CA . TYR A 1 153 ? 7.596 0.346 1.537 1.00 29.16 151 TYR B CA 1
ATOM 1096 C C . TYR A 1 153 ? 7.383 -0.991 0.818 1.00 28.18 151 TYR B C 1
ATOM 1097 O O . TYR A 1 153 ? 6.772 -0.958 -0.248 1.00 29.59 151 TYR B O 1
ATOM 1106 N N . LEU A 1 154 ? 7.898 -2.111 1.325 1.00 29.57 152 LEU B N 1
ATOM 1107 C CA . LEU A 1 154 ? 7.906 -3.387 0.561 1.00 31.53 152 LEU B CA 1
ATOM 1108 C C . LEU A 1 154 ? 6.491 -3.832 0.192 1.00 33.57 152 LEU B C 1
ATOM 1109 O O . LEU A 1 154 ? 6.276 -4.224 -0.956 1.00 34.22 152 LEU B O 1
ATOM 1114 N N . PRO A 1 155 ? 5.486 -3.819 1.107 1.00 34.72 153 PRO B N 1
ATOM 1115 C CA . PRO A 1 155 ? 4.169 -4.369 0.774 1.00 35.59 153 PRO B CA 1
ATOM 1116 C C . PRO A 1 155 ? 3.544 -3.736 -0.483 1.00 34.94 153 PRO B C 1
ATOM 1117 O O . PRO A 1 155 ? 3.007 -4.471 -1.287 1.00 33.37 153 PRO B O 1
ATOM 1121 N N . ASN A 1 156 ? 3.659 -2.416 -0.641 1.00 32.16 154 ASN B N 1
ATOM 1122 C CA . ASN A 1 156 ? 3.044 -1.664 -1.762 1.00 33.77 154 ASN B CA 1
ATOM 1123 C C . ASN A 1 156 ? 3.836 -1.917 -3.047 1.00 32.64 154 ASN B C 1
ATOM 1124 O O . ASN A 1 156 ? 3.243 -1.825 -4.147 1.00 31.14 154 ASN B O 1
ATOM 1129 N N . MET A 1 157 ? 5.126 -2.204 -2.893 1.00 32.97 155 MET B N 1
ATOM 1130 C CA . MET A 1 157 ? 6.076 -2.398 -4.005 1.00 33.26 155 MET B CA 1
ATOM 1131 C C . MET A 1 157 ? 5.877 -3.812 -4.562 1.00 32.73 155 MET B C 1
ATOM 1132 O O . MET A 1 157 ? 5.830 -3.951 -5.797 1.00 35.50 155 MET B O 1
ATOM 1137 N N . TYR A 1 158 ? 5.693 -4.808 -3.701 1.00 34.83 156 TYR B N 1
ATOM 1138 C CA . TYR A 1 158 ? 5.399 -6.209 -4.118 1.00 36.66 156 TYR B CA 1
ATOM 1139 C C . TYR A 1 158 ? 3.994 -6.298 -4.730 1.00 37.69 156 TYR B C 1
ATOM 1140 O O . TYR A 1 158 ? 3.781 -7.126 -5.648 1.00 40.37 156 TYR B O 1
ATOM 1149 N N . ALA A 1 159 ? 3.050 -5.471 -4.270 1.00 35.39 157 ALA B N 1
ATOM 1150 C CA . ALA A 1 159 ? 1.667 -5.453 -4.804 1.00 34.59 157 ALA B CA 1
ATOM 1151 C C . ALA A 1 159 ? 1.617 -4.675 -6.112 1.00 32.29 157 ALA B C 1
ATOM 1152 O O . ALA A 1 159 ? 0.553 -4.700 -6.746 1.00 31.50 157 ALA B O 1
ATOM 1154 N N . GLY A 1 160 ? 2.679 -3.927 -6.424 1.00 31.37 158 GLY B N 1
ATOM 1155 C CA . GLY A 1 160 ? 2.795 -3.120 -7.653 1.00 31.89 158 GLY B CA 1
ATOM 1156 C C . GLY A 1 160 ? 2.126 -1.768 -7.530 1.00 32.80 158 GLY B C 1
ATOM 1157 O O . GLY A 1 160 ? 2.080 -1.038 -8.543 1.00 32.64 158 GLY B O 1
ATOM 1158 N N . ILE A 1 161 ? 1.620 -1.422 -6.348 1.00 32.45 159 ILE B N 1
ATOM 1159 C CA . ILE A 1 161 ? 0.905 -0.131 -6.121 1.00 32.77 159 ILE B CA 1
ATOM 1160 C C . ILE A 1 161 ? 1.941 0.996 -6.109 1.00 29.65 159 ILE B C 1
ATOM 1161 O O . ILE A 1 161 ? 1.631 2.081 -6.597 1.00 27.19 159 ILE B O 1
ATOM 1166 N N . TRP A 1 162 ? 3.129 0.737 -5.568 1.00 30.63 160 TRP B N 1
ATOM 1167 C CA . TRP A 1 162 ? 4.283 1.676 -5.642 1.00 32.41 160 TRP B CA 1
ATOM 1168 C C . TRP A 1 162 ? 5.368 1.043 -6.517 1.00 31.61 160 TRP B C 1
ATOM 1169 O O . TRP A 1 162 ? 5.611 -0.171 -6.390 1.00 30.76 160 TRP B O 1
ATOM 1180 N N . ALA A 1 163 ? 5.962 1.823 -7.410 1.00 31.48 161 ALA B N 1
ATOM 1181 C CA . ALA A 1 163 ? 7.058 1.347 -8.281 1.00 32.16 161 ALA B CA 1
ATOM 1182 C C . ALA A 1 163 ? 8.380 1.674 -7.594 1.00 29.56 161 ALA B C 1
ATOM 1183 O O . ALA A 1 163 ? 8.334 2.437 -6.619 1.00 25.55 161 ALA B O 1
ATOM 1185 N N . GLY A 1 164 ? 9.465 1.064 -8.086 1.00 29.69 162 GLY B N 1
ATOM 1186 C CA . GLY A 1 164 ? 10.861 1.346 -7.705 1.00 30.71 162 GLY B CA 1
ATOM 1187 C C . GLY A 1 164 ? 11.648 1.902 -8.878 1.00 31.42 162 GLY B C 1
ATOM 1188 O O . GLY A 1 164 ? 11.196 1.762 -10.023 1.00 30.53 162 GLY B O 1
ATOM 1189 N N . SER A 1 165 ? 12.783 2.542 -8.599 1.00 33.35 163 SER B N 1
ATOM 1190 C CA . SER A 1 165 ? 13.779 2.998 -9.601 1.00 32.50 163 SER B CA 1
ATOM 1191 C C . SER A 1 165 ? 15.174 2.796 -9.013 1.00 32.59 163 SER B C 1
ATOM 1192 O O . SER A 1 165 ? 15.289 2.686 -7.788 1.00 31.88 163 SER B O 1
ATOM 1195 N N . MET A 1 166 ? 16.189 2.738 -9.865 1.00 35.21 164 MET B N 1
ATOM 1196 C CA . MET A 1 166 ? 17.613 2.710 -9.454 1.00 36.06 164 MET B CA 1
ATOM 1197 C C . MET A 1 166 ? 18.267 3.988 -9.960 1.00 32.95 164 MET B C 1
ATOM 1198 O O . MET A 1 166 ? 18.428 4.113 -11.163 1.00 31.56 164 MET B O 1
ATOM 1203 N N . CYS A 1 167 ? 18.516 4.946 -9.082 1.00 33.14 165 CYS B N 1
ATOM 1204 C CA . CYS A 1 167 ? 19.072 6.268 -9.455 1.00 31.45 165 CYS B CA 1
ATOM 1205 C C . CYS A 1 167 ? 20.572 6.245 -9.159 1.00 32.29 165 CYS B C 1
ATOM 1206 O O . CYS A 1 167 ? 20.982 6.731 -8.078 1.00 32.42 165 CYS B O 1
ATOM 1209 N N . LEU A 1 168 ? 21.349 5.663 -10.076 1.00 32.59 166 LEU B N 1
ATOM 1210 C CA . LEU A 1 168 ? 22.811 5.452 -9.931 1.00 32.27 166 LEU B CA 1
ATOM 1211 C C . LEU A 1 168 ? 23.573 6.444 -10.828 1.00 32.33 166 LEU B C 1
ATOM 1212 O O . LEU A 1 168 ? 24.372 7.235 -10.283 1.00 35.77 166 LEU B O 1
ATOM 1217 N N . THR A 1 169 ? 23.276 6.453 -12.134 1.00 33.16 167 THR B N 1
ATOM 1218 C CA . THR A 1 169 ? 24.084 7.089 -13.209 1.00 32.07 167 THR B CA 1
ATOM 1219 C C . THR A 1 169 ? 24.022 8.619 -13.128 1.00 33.35 167 THR B C 1
ATOM 1220 O O . THR A 1 169 ? 22.904 9.164 -12.973 1.00 34.19 167 THR B O 1
ATOM 1224 N N . GLU A 1 170 ? 25.181 9.274 -13.288 1.00 32.99 168 GLU B N 1
ATOM 1225 C CA . GLU A 1 170 ? 25.325 10.752 -13.398 1.00 34.78 168 GLU B CA 1
ATOM 1226 C C . GLU A 1 170 ? 26.001 11.061 -14.728 1.00 38.08 168 GLU B C 1
ATOM 1227 O O . GLU A 1 170 ? 26.545 10.152 -15.357 1.00 36.60 168 GLU B O 1
ATOM 1233 N N . PRO A 1 171 ? 25.950 12.329 -15.209 1.00 40.52 169 PRO B N 1
ATOM 1234 C CA . PRO A 1 171 ? 26.513 12.680 -16.514 1.00 41.19 169 PRO B CA 1
ATOM 1235 C C . PRO A 1 171 ? 27.936 12.147 -16.775 1.00 42.69 169 PRO B C 1
ATOM 1236 O O . PRO A 1 171 ? 28.156 11.607 -17.861 1.00 39.85 169 PRO B O 1
ATOM 1240 N N . HIS A 1 172 ? 28.834 12.270 -15.791 1.00 46.66 170 HIS B N 1
ATOM 1241 C CA . HIS A 1 172 ? 30.256 11.834 -15.864 1.00 49.27 170 HIS B CA 1
ATOM 1242 C C . HIS A 1 172 ? 30.439 10.411 -15.319 1.00 46.49 170 HIS B C 1
ATOM 1243 O O . HIS A 1 172 ? 31.550 9.890 -15.479 1.00 44.00 170 HIS B O 1
ATOM 1250 N N . ALA A 1 173 ? 29.428 9.797 -14.686 1.00 43.98 171 ALA B N 1
ATOM 1251 C CA . ALA A 1 173 ? 29.569 8.475 -14.022 1.00 40.01 171 ALA B CA 1
ATOM 1252 C C . ALA A 1 173 ? 28.578 7.450 -14.588 1.00 39.01 171 ALA B C 1
ATOM 1253 O O . ALA A 1 173 ? 27.380 7.477 -14.228 1.00 35.17 171 ALA B O 1
ATOM 1255 N N . GLY A 1 174 ? 29.071 6.520 -15.401 1.00 37.30 172 GLY B N 1
ATOM 1256 C CA . GLY A 1 174 ? 28.229 5.443 -15.951 1.00 36.30 172 GLY B CA 1
ATOM 1257 C C . GLY A 1 174 ? 28.728 4.096 -15.488 1.00 34.79 172 GLY B C 1
ATOM 1258 O O . GLY A 1 174 ? 28.299 3.651 -14.418 1.00 33.02 172 GLY B O 1
ATOM 1259 N N . THR A 1 175 ? 29.626 3.482 -16.260 1.00 34.59 173 THR B N 1
ATOM 1260 C CA . THR A 1 175 ? 30.330 2.238 -15.865 1.00 35.53 173 THR B CA 1
ATOM 1261 C C . THR A 1 175 ? 31.058 2.469 -14.537 1.00 37.16 173 THR B C 1
ATOM 1262 O O . THR A 1 175 ? 31.036 1.552 -13.708 1.00 39.41 173 THR B O 1
ATOM 1266 N N . ASP A 1 176 ? 31.668 3.645 -14.346 1.00 40.17 174 ASP B N 1
ATOM 1267 C CA . ASP A 1 176 ? 32.435 4.017 -13.121 1.00 42.46 174 ASP B CA 1
ATOM 1268 C C . ASP A 1 176 ? 31.525 4.773 -12.134 1.00 41.61 174 ASP B C 1
ATOM 1269 O O . ASP A 1 176 ? 31.542 6.036 -12.120 1.00 41.44 174 ASP B O 1
ATOM 1274 N N . LEU A 1 177 ? 30.788 4.033 -11.300 1.00 39.19 175 LEU B N 1
ATOM 1275 C CA . LEU A 1 177 ? 29.892 4.623 -10.267 1.00 41.35 175 LEU B CA 1
ATOM 1276 C C . LEU A 1 177 ? 30.724 5.228 -9.126 1.00 42.55 175 LEU B C 1
ATOM 1277 O O . LEU A 1 177 ? 30.190 6.097 -8.426 1.00 41.92 175 LEU B O 1
ATOM 1282 N N . GLY A 1 178 ? 31.999 4.844 -8.995 1.00 40.31 176 GLY B N 1
ATOM 1283 C CA . GLY A 1 178 ? 32.925 5.347 -7.964 1.00 41.41 176 GLY B CA 1
ATOM 1284 C C . GLY A 1 178 ? 33.093 6.860 -7.980 1.00 43.70 176 GLY B C 1
ATOM 1285 O O . GLY A 1 178 ? 33.463 7.405 -6.932 1.00 44.90 176 GLY B O 1
ATOM 1286 N N . ILE A 1 179 ? 32.828 7.536 -9.100 1.00 47.35 177 ILE B N 1
ATOM 1287 C CA . ILE A 1 179 ? 33.079 9.006 -9.239 1.00 52.10 177 ILE B CA 1
ATOM 1288 C C . ILE A 1 179 ? 31.769 9.815 -9.132 1.00 46.99 177 ILE B C 1
ATOM 1289 O O . ILE A 1 179 ? 31.710 10.916 -9.694 1.00 55.42 177 ILE B O 1
ATOM 1294 N N . ILE A 1 180 ? 30.800 9.318 -8.365 1.00 43.88 178 ILE B N 1
ATOM 1295 C CA . ILE A 1 180 ? 29.452 9.922 -8.115 1.00 50.00 178 ILE B CA 1
ATOM 1296 C C . ILE A 1 180 ? 29.563 11.161 -7.201 1.00 47.48 178 ILE B C 1
ATOM 1297 O O . ILE A 1 180 ? 30.361 11.125 -6.266 1.00 47.77 178 ILE B O 1
ATOM 1302 N N . ARG A 1 181 ? 28.751 12.201 -7.446 1.00 46.88 179 ARG B N 1
ATOM 1303 C CA . ARG A 1 181 ? 28.826 13.543 -6.794 1.00 44.09 179 ARG B CA 1
ATOM 1304 C C . ARG A 1 181 ? 27.526 13.927 -6.073 1.00 39.08 179 ARG B C 1
ATOM 1305 O O . ARG A 1 181 ? 27.513 14.971 -5.432 1.00 37.14 179 ARG B O 1
ATOM 1313 N N . THR A 1 182 ? 26.437 13.179 -6.225 1.00 38.87 180 THR B N 1
ATOM 1314 C CA . THR A 1 182 ? 25.170 13.442 -5.496 1.00 36.01 180 THR B CA 1
ATOM 1315 C C . THR A 1 182 ? 25.465 13.437 -3.996 1.00 36.42 180 THR B C 1
ATOM 1316 O O . THR A 1 182 ? 26.142 12.484 -3.534 1.00 36.93 180 THR B O 1
ATOM 1320 N N . ARG A 1 183 ? 24.991 14.459 -3.276 1.00 36.37 181 ARG B N 1
ATOM 1321 C CA . ARG A 1 183 ? 25.262 14.651 -1.826 1.00 39.71 181 ARG B CA 1
ATOM 1322 C C . ARG A 1 183 ? 24.068 14.173 -0.998 1.00 36.40 181 ARG B C 1
ATOM 1323 O O . ARG A 1 183 ? 22.922 14.311 -1.450 1.00 34.72 181 ARG B O 1
ATOM 1331 N N . ALA A 1 184 ? 24.345 13.657 0.193 1.00 37.20 182 ALA B N 1
ATOM 1332 C CA . ALA A 1 184 ? 23.344 13.380 1.242 1.00 37.93 182 ALA B CA 1
ATOM 1333 C C . ALA A 1 184 ? 23.759 14.124 2.513 1.00 39.48 182 ALA B C 1
ATOM 1334 O O . ALA A 1 184 ? 24.767 13.720 3.092 1.00 39.16 182 ALA B O 1
ATOM 1336 N N . GLU A 1 185 ? 23.015 15.174 2.887 1.00 40.94 183 GLU B N 1
ATOM 1337 C CA . GLU A 1 185 ? 23.148 15.938 4.160 1.00 42.51 183 GLU B CA 1
ATOM 1338 C C . GLU A 1 185 ? 22.383 15.231 5.280 1.00 38.60 183 GLU B C 1
ATOM 1339 O O . GLU A 1 185 ? 21.163 15.122 5.207 1.00 35.95 183 GLU B O 1
ATOM 1345 N N . PRO A 1 186 ? 23.034 14.733 6.357 1.00 39.02 184 PRO B N 1
ATOM 1346 C CA . PRO A 1 186 ? 22.298 14.156 7.486 1.00 40.39 184 PRO B CA 1
ATOM 1347 C C . PRO A 1 186 ? 21.438 15.223 8.193 1.00 38.09 184 PRO B C 1
ATOM 1348 O O . PRO A 1 186 ? 21.941 16.315 8.406 1.00 37.53 184 PRO B O 1
ATOM 1352 N N . GLN A 1 187 ? 20.180 14.894 8.507 1.00 35.56 185 GLN B N 1
ATOM 1353 C CA . GLN A 1 187 ? 19.239 15.736 9.302 1.00 39.79 185 GLN B CA 1
ATOM 1354 C C . GLN A 1 187 ? 19.155 15.174 10.723 1.00 37.17 185 GLN B C 1
ATOM 1355 O O . GLN A 1 187 ? 19.502 13.997 10.913 1.00 43.25 185 GLN B O 1
ATOM 1361 N N . ALA A 1 188 ? 18.734 15.982 11.694 1.00 41.43 186 ALA B N 1
ATOM 1362 C CA . ALA A 1 188 ? 18.688 15.585 13.123 1.00 39.29 186 ALA B CA 1
ATOM 1363 C C . ALA A 1 188 ? 17.603 14.512 13.320 1.00 40.78 186 ALA B C 1
ATOM 1364 O O . ALA A 1 188 ? 17.801 13.656 14.198 1.00 45.96 186 ALA B O 1
ATOM 1366 N N . ASP A 1 189 ? 16.536 14.525 12.508 1.00 39.87 187 ASP B N 1
ATOM 1367 C CA . ASP A 1 189 ? 15.387 13.580 12.607 1.00 41.38 187 ASP B CA 1
ATOM 1368 C C . ASP A 1 189 ? 15.754 12.175 12.099 1.00 41.07 187 ASP B C 1
ATOM 1369 O O . ASP A 1 189 ? 14.872 11.311 12.122 1.00 42.76 187 ASP B O 1
ATOM 1374 N N . GLY A 1 190 ? 16.990 11.934 11.661 1.00 42.33 188 GLY B N 1
ATOM 1375 C CA . GLY A 1 190 ? 17.454 10.596 11.241 1.00 40.43 188 GLY B CA 1
ATOM 1376 C C . GLY A 1 190 ? 17.290 10.375 9.744 1.00 39.45 188 GLY B C 1
ATOM 1377 O O . GLY A 1 190 ? 17.702 9.311 9.256 1.00 40.70 188 GLY B O 1
ATOM 1378 N N . SER A 1 191 ? 16.726 11.345 9.027 1.00 34.85 189 SER B N 1
ATOM 1379 C CA . SER A 1 191 ? 16.641 11.340 7.540 1.00 37.08 189 SER B CA 1
ATOM 1380 C C . SER A 1 191 ? 17.865 12.052 6.941 1.00 34.81 189 SER B C 1
ATOM 1381 O O . SER A 1 191 ? 18.721 12.555 7.701 1.00 34.35 189 SER B O 1
ATOM 1384 N N . TYR A 1 192 ? 17.949 12.069 5.616 1.00 33.33 190 TYR B N 1
ATOM 1385 C CA . TYR A 1 192 ? 18.990 12.783 4.840 1.00 32.59 190 TYR B CA 1
ATOM 1386 C C . TYR A 1 192 ? 18.291 13.678 3.831 1.00 32.42 190 TYR B C 1
ATOM 1387 O O . TYR A 1 192 ? 17.181 13.335 3.418 1.00 34.92 190 TYR B O 1
ATOM 1396 N N . LYS A 1 193 ? 18.934 14.770 3.438 1.00 36.38 191 LYS B N 1
ATOM 1397 C CA . LYS A 1 193 ? 18.489 15.615 2.300 1.00 37.75 191 LYS B CA 1
ATOM 1398 C C . LYS A 1 193 ? 19.455 15.334 1.151 1.00 37.88 191 LYS B C 1
ATOM 1399 O O . LYS A 1 193 ? 20.673 15.470 1.374 1.00 39.79 191 LYS B O 1
ATOM 1405 N N . ILE A 1 194 ? 18.917 14.898 0.009 1.00 33.52 192 ILE B N 1
ATOM 1406 C CA . ILE A 1 194 ? 19.673 14.426 -1.188 1.00 32.53 192 ILE B CA 1
ATOM 1407 C C . ILE A 1 194 ? 19.648 15.539 -2.236 1.00 31.26 192 ILE B C 1
ATOM 1408 O O . ILE A 1 194 ? 18.551 16.067 -2.515 1.00 29.39 192 ILE B O 1
ATOM 1413 N N . SER A 1 195 ? 20.813 15.869 -2.794 1.00 30.54 193 SER B N 1
ATOM 1414 C CA . SER A 1 195 ? 20.974 16.897 -3.855 1.00 31.12 193 SER B CA 1
ATOM 1415 C C . SER A 1 195 ? 21.901 16.382 -4.957 1.00 29.97 193 SER B C 1
ATOM 1416 O O . SER A 1 195 ? 22.974 15.831 -4.641 1.00 32.28 193 SER B O 1
ATOM 1419 N N . GLY A 1 196 ? 21.494 16.553 -6.210 1.00 31.91 194 GLY B N 1
ATOM 1420 C CA . GLY A 1 196 ? 22.276 16.089 -7.368 1.00 33.78 194 GLY B CA 1
ATOM 1421 C C . GLY A 1 196 ? 21.382 15.770 -8.535 1.00 34.80 194 GLY B C 1
ATOM 1422 O O . GLY A 1 196 ? 20.150 15.711 -8.332 1.00 38.93 194 GLY B O 1
ATOM 1423 N N . THR A 1 197 ? 21.976 15.565 -9.712 1.00 36.64 195 THR B N 1
ATOM 1424 C CA . THR A 1 197 ? 21.257 15.103 -10.915 1.00 36.58 195 THR B CA 1
ATOM 1425 C C . THR A 1 197 ? 21.663 13.660 -11.219 1.00 37.29 195 THR B C 1
ATOM 1426 O O . THR A 1 197 ? 22.873 13.363 -11.204 1.00 37.04 195 THR B O 1
ATOM 1430 N N . LYS A 1 198 ? 20.662 12.817 -11.468 1.00 33.96 196 LYS B N 1
ATOM 1431 C CA . LYS A 1 198 ? 20.815 11.462 -12.037 1.00 32.87 196 LYS B CA 1
ATOM 1432 C C . LYS A 1 198 ? 20.253 11.520 -13.459 1.00 34.09 196 LYS B C 1
ATOM 1433 O O . LYS A 1 198 ? 19.247 12.252 -13.665 1.00 32.55 196 LYS B O 1
ATOM 1439 N N . ILE A 1 199 ? 20.879 10.803 -14.405 1.00 33.55 197 ILE B N 1
ATOM 1440 C CA . ILE A 1 199 ? 20.421 10.705 -15.825 1.00 31.73 197 ILE B CA 1
ATOM 1441 C C . ILE A 1 199 ? 20.172 9.234 -16.177 1.00 29.50 197 ILE B C 1
ATOM 1442 O O . ILE A 1 199 ? 20.707 8.344 -15.481 1.00 27.91 197 ILE B O 1
ATOM 1447 N N . PHE A 1 200 ? 19.425 9.023 -17.256 1.00 29.95 198 PHE B N 1
ATOM 1448 C CA . PHE A 1 200 ? 19.106 7.715 -17.885 1.00 31.25 198 PHE B CA 1
ATOM 1449 C C . PHE A 1 200 ? 18.333 6.835 -16.893 1.00 30.47 198 PHE B C 1
ATOM 1450 O O . PHE A 1 200 ? 18.546 5.605 -16.873 1.00 28.94 198 PHE B O 1
ATOM 1458 N N . ILE A 1 201 ? 17.453 7.423 -16.085 1.00 27.50 199 ILE B N 1
ATOM 1459 C CA . ILE A 1 201 ? 16.751 6.664 -15.005 1.00 29.85 199 ILE B CA 1
ATOM 1460 C C . ILE A 1 201 ? 15.464 6.075 -15.587 1.00 29.82 199 ILE B C 1
ATOM 1461 O O . ILE A 1 201 ? 14.511 6.837 -15.803 1.00 29.90 199 ILE B O 1
ATOM 1466 N N . THR A 1 202 ? 15.476 4.774 -15.884 1.00 27.69 200 THR B N 1
ATOM 1467 C CA . THR A 1 202 ? 14.270 4.009 -16.285 1.00 28.97 200 THR B CA 1
ATOM 1468 C C . THR A 1 202 ? 13.185 4.213 -15.211 1.00 30.26 200 THR B C 1
ATOM 1469 O O . THR A 1 202 ? 13.461 3.983 -14.017 1.00 31.30 200 THR B O 1
ATOM 1473 N N . GLY A 1 203 ? 12.015 4.700 -15.616 1.00 28.39 201 GLY B N 1
ATOM 1474 C CA . GLY A 1 203 ? 10.848 4.889 -14.732 1.00 31.58 201 GLY B CA 1
ATOM 1475 C C . GLY A 1 203 ? 11.105 5.832 -13.562 1.00 29.82 201 GLY B C 1
ATOM 1476 O O . GLY A 1 203 ? 10.429 5.677 -12.522 1.00 29.33 201 GLY B O 1
ATOM 1477 N N . GLY A 1 204 ? 12.004 6.801 -13.718 1.00 28.98 202 GLY B N 1
ATOM 1478 C CA . GLY A 1 204 ? 12.241 7.834 -12.694 1.00 29.23 202 GLY B CA 1
ATOM 1479 C C . GLY A 1 204 ? 10.968 8.618 -12.442 1.00 30.43 202 GLY B C 1
ATOM 1480 O O . GLY A 1 204 ? 10.739 9.071 -11.305 1.00 29.91 202 GLY B O 1
ATOM 1481 N N . GLU A 1 205 ? 10.169 8.766 -13.494 1.00 30.82 203 GLU B N 1
ATOM 1482 C CA . GLU A 1 205 ? 8.842 9.409 -13.460 1.00 32.21 203 GLU B CA 1
ATOM 1483 C C . GLU A 1 205 ? 7.957 8.743 -14.520 1.00 32.77 203 GLU B C 1
ATOM 1484 O O . GLU A 1 205 ? 8.455 8.461 -15.629 1.00 30.95 203 GLU B O 1
ATOM 1490 N N . HIS A 1 206 ? 6.692 8.521 -14.179 1.00 30.94 204 HIS B N 1
ATOM 1491 C CA . HIS A 1 206 ? 5.671 7.884 -15.044 1.00 32.27 204 HIS B CA 1
ATOM 1492 C C . HIS A 1 206 ? 4.282 8.021 -14.393 1.00 32.19 204 HIS B C 1
ATOM 1493 O O . HIS A 1 206 ? 4.175 8.654 -13.321 1.00 33.53 204 HIS B O 1
ATOM 1500 N N . ASP A 1 207 ? 3.258 7.458 -15.026 1.00 31.05 205 ASP B N 1
ATOM 1501 C CA . ASP A 1 207 ? 1.837 7.603 -14.620 1.00 31.96 205 ASP B CA 1
ATOM 1502 C C . ASP A 1 207 ? 1.259 6.213 -14.326 1.00 30.35 205 ASP B C 1
ATOM 1503 O O . ASP A 1 207 ? 0.045 6.072 -14.389 1.00 32.37 205 ASP B O 1
ATOM 1508 N N . LEU A 1 208 ? 2.105 5.228 -14.024 1.00 30.11 206 LEU B N 1
ATOM 1509 C CA . LEU A 1 208 ? 1.658 3.835 -13.770 1.00 31.55 206 LEU B CA 1
ATOM 1510 C C . LEU A 1 208 ? 1.247 3.665 -12.304 1.00 30.93 206 LEU B C 1
ATOM 1511 O O . LEU A 1 208 ? 0.387 2.826 -12.045 1.00 30.81 206 LEU B O 1
ATOM 1516 N N . THR A 1 209 ? 1.880 4.401 -11.388 1.00 32.92 207 THR B N 1
ATOM 1517 C CA . THR A 1 209 ? 1.735 4.238 -9.921 1.00 32.43 207 THR B CA 1
ATOM 1518 C C . THR A 1 209 ? 1.547 5.600 -9.233 1.00 34.10 207 THR B C 1
ATOM 1519 O O . THR A 1 209 ? 2.008 6.609 -9.776 1.00 30.53 207 THR B O 1
ATOM 1523 N N . GLU A 1 210 ? 0.976 5.592 -8.026 1.00 35.91 208 GLU B N 1
ATOM 1524 C CA . GLU A 1 210 ? 0.784 6.803 -7.181 1.00 38.09 208 GLU B CA 1
ATOM 1525 C C . GLU A 1 210 ? 2.115 7.239 -6.565 1.00 36.17 208 GLU B C 1
ATOM 1526 O O . GLU A 1 210 ? 2.285 8.450 -6.331 1.00 38.30 208 GLU B O 1
ATOM 1532 N N . ASN A 1 211 ? 3.007 6.291 -6.275 1.00 33.61 209 ASN B N 1
ATOM 1533 C CA . ASN A 1 211 ? 4.340 6.603 -5.703 1.00 31.78 209 ASN B CA 1
ATOM 1534 C C . ASN A 1 211 ? 5.423 5.828 -6.453 1.00 29.70 209 ASN B C 1
ATOM 1535 O O . ASN A 1 211 ? 5.140 4.748 -7.018 1.00 27.64 209 ASN B O 1
ATOM 1540 N N . ILE A 1 212 ? 6.623 6.394 -6.459 1.00 31.03 210 ILE B N 1
ATOM 1541 C CA . ILE A 1 212 ? 7.855 5.747 -6.989 1.00 31.76 210 ILE B CA 1
ATOM 1542 C C . ILE A 1 212 ? 8.899 5.808 -5.876 1.00 30.30 210 ILE B C 1
ATOM 1543 O O . ILE A 1 212 ? 9.086 6.888 -5.324 1.00 33.84 210 ILE B O 1
ATOM 1548 N N . ILE A 1 213 ? 9.485 4.671 -5.513 1.00 30.04 211 ILE B N 1
ATOM 1549 C CA . ILE A 1 213 ? 10.501 4.576 -4.425 1.00 31.15 211 ILE B CA 1
ATOM 1550 C C . ILE A 1 213 ? 11.896 4.488 -5.059 1.00 30.05 211 ILE B C 1
ATOM 1551 O O . ILE A 1 213 ? 12.313 3.375 -5.408 1.00 32.43 211 ILE B O 1
ATOM 1556 N N . HIS A 1 214 ? 12.604 5.617 -5.122 1.00 28.85 212 HIS B N 1
ATOM 1557 C CA . HIS A 1 214 ? 13.948 5.772 -5.741 1.00 27.92 212 HIS B CA 1
ATOM 1558 C C . HIS A 1 214 ? 15.053 5.266 -4.810 1.00 27.39 212 HIS B C 1
ATOM 1559 O O . HIS A 1 214 ? 15.111 5.728 -3.676 1.00 28.34 212 HIS B O 1
ATOM 1566 N N . LEU A 1 215 ? 15.900 4.357 -5.290 1.00 26.53 213 LEU B N 1
ATOM 1567 C CA . LEU A 1 215 ? 17.152 3.936 -4.620 1.00 28.10 213 LEU B CA 1
ATOM 1568 C C . LEU A 1 215 ? 18.293 4.758 -5.230 1.00 28.42 213 LEU B C 1
ATOM 1569 O O . LEU A 1 215 ? 18.660 4.497 -6.370 1.00 31.18 213 LEU B O 1
ATOM 1574 N N . VAL A 1 216 ? 18.832 5.720 -4.484 1.00 29.38 214 VAL B N 1
ATOM 1575 C CA . VAL A 1 216 ? 19.747 6.773 -5.006 1.00 30.05 214 VAL B CA 1
ATOM 1576 C C . VAL A 1 216 ? 21.137 6.534 -4.419 1.00 30.48 214 VAL B C 1
ATOM 1577 O O . VAL A 1 216 ? 21.239 6.468 -3.180 1.00 32.46 214 VAL B O 1
ATOM 1581 N N . LEU A 1 217 ? 22.174 6.402 -5.249 1.00 32.09 215 LEU B N 1
ATOM 1582 C CA . LEU A 1 217 ? 23.571 6.400 -4.732 1.00 32.59 215 LEU B CA 1
ATOM 1583 C C . LEU A 1 217 ? 23.961 7.858 -4.466 1.00 34.12 215 LEU B C 1
ATOM 1584 O O . LEU A 1 217 ? 23.716 8.693 -5.358 1.00 35.27 215 LEU B O 1
ATOM 1589 N N . ALA A 1 218 ? 24.476 8.155 -3.266 1.00 34.67 216 ALA B N 1
ATOM 1590 C CA . ALA A 1 218 ? 24.934 9.500 -2.836 1.00 34.92 216 ALA B CA 1
ATOM 1591 C C . ALA A 1 218 ? 26.047 9.361 -1.788 1.00 35.61 216 ALA B C 1
ATOM 1592 O O . ALA A 1 218 ? 26.282 8.239 -1.314 1.00 35.20 216 ALA B O 1
ATOM 1594 N N . LYS A 1 219 ? 26.736 10.464 -1.486 1.00 39.27 217 LYS B N 1
ATOM 1595 C CA . LYS A 1 219 ? 27.836 10.553 -0.492 1.00 39.49 217 LYS B CA 1
ATOM 1596 C C . LYS A 1 219 ? 27.459 11.569 0.581 1.00 40.60 217 LYS B C 1
ATOM 1597 O O . LYS A 1 219 ? 26.943 12.639 0.207 1.00 41.65 217 LYS B O 1
ATOM 1603 N N . LEU A 1 220 ? 27.733 11.242 1.850 1.00 39.52 218 LEU B N 1
ATOM 1604 C CA . LEU A 1 220 ? 27.657 12.162 3.019 1.00 39.73 218 LEU B CA 1
ATOM 1605 C C . LEU A 1 220 ? 28.746 13.229 2.897 1.00 40.44 218 LEU B C 1
ATOM 1606 O O . LEU A 1 220 ? 29.779 12.983 2.290 1.00 38.60 218 LEU B O 1
ATOM 1611 N N . PRO A 1 221 ? 28.597 14.416 3.530 1.00 45.46 219 PRO B N 1
ATOM 1612 C CA . PRO A 1 221 ? 29.617 15.473 3.462 1.00 45.14 219 PRO B CA 1
ATOM 1613 C C . PRO A 1 221 ? 31.045 15.022 3.816 1.00 43.76 219 PRO B C 1
ATOM 1614 O O . PRO A 1 221 ? 31.987 15.548 3.254 1.00 42.70 219 PRO B O 1
ATOM 1618 N N . ASP A 1 222 ? 31.167 14.061 4.731 1.00 43.14 220 ASP B N 1
ATOM 1619 C CA . ASP A 1 222 ? 32.460 13.606 5.311 1.00 47.05 220 ASP B CA 1
ATOM 1620 C C . ASP A 1 222 ? 32.856 12.228 4.754 1.00 49.29 220 ASP B C 1
ATOM 1621 O O . ASP A 1 222 ? 33.790 11.616 5.319 1.00 48.97 220 ASP B O 1
ATOM 1626 N N . ALA A 1 223 ? 32.193 11.757 3.691 1.00 45.20 221 ALA B N 1
ATOM 1627 C CA . ALA A 1 223 ? 32.494 10.469 3.026 1.00 45.02 221 ALA B CA 1
ATOM 1628 C C . ALA A 1 223 ? 33.945 10.469 2.575 1.00 43.19 221 ALA B C 1
ATOM 1629 O O . ALA A 1 223 ? 34.461 11.498 2.160 1.00 42.26 221 ALA B O 1
ATOM 1631 N N . PRO A 1 224 ? 34.642 9.317 2.630 1.00 44.59 222 PRO B N 1
ATOM 1632 C CA . PRO A 1 224 ? 35.935 9.187 1.966 1.00 46.67 222 PRO B CA 1
ATOM 1633 C C . PRO A 1 224 ? 35.755 9.279 0.442 1.00 50.24 222 PRO B C 1
ATOM 1634 O O . PRO A 1 224 ? 34.666 8.985 -0.036 1.00 51.35 222 PRO B O 1
ATOM 1638 N N . ALA A 1 225 ? 36.811 9.680 -0.274 1.00 49.87 223 ALA B N 1
ATOM 1639 C CA . ALA A 1 225 ? 36.854 9.796 -1.753 1.00 50.97 223 ALA B CA 1
ATOM 1640 C C . ALA A 1 225 ? 36.681 8.417 -2.414 1.00 48.66 223 ALA B C 1
ATOM 1641 O O . ALA A 1 225 ? 36.948 7.385 -1.759 1.00 54.39 223 ALA B O 1
ATOM 1643 N N . GLY A 1 226 ? 36.226 8.397 -3.669 1.00 48.16 224 GLY B N 1
ATOM 1644 C CA . GLY A 1 226 ? 36.113 7.173 -4.485 1.00 45.13 224 GLY B CA 1
ATOM 1645 C C . GLY A 1 226 ? 34.955 6.291 -4.034 1.00 45.95 224 GLY B C 1
ATOM 1646 O O . GLY A 1 226 ? 34.089 6.738 -3.284 1.00 47.11 224 GLY B O 1
ATOM 1647 N N . PRO A 1 227 ? 34.895 5.022 -4.496 1.00 47.09 225 PRO B N 1
ATOM 1648 C CA . PRO A 1 227 ? 33.732 4.160 -4.260 1.00 49.37 225 PRO B CA 1
ATOM 1649 C C . PRO A 1 227 ? 33.467 3.786 -2.793 1.00 52.19 225 PRO B C 1
ATOM 1650 O O . PRO A 1 227 ? 32.374 3.314 -2.511 1.00 58.35 225 PRO B O 1
ATOM 1654 N N . LYS A 1 228 ? 34.451 3.985 -1.911 1.00 50.54 226 LYS B N 1
ATOM 1655 C CA . LYS A 1 228 ? 34.356 3.653 -0.464 1.00 54.20 226 LYS B CA 1
ATOM 1656 C C . LYS A 1 228 ? 33.609 4.753 0.301 1.00 49.06 226 LYS B C 1
ATOM 1657 O O . LYS A 1 228 ? 33.496 4.615 1.521 1.00 53.95 226 LYS B O 1
ATOM 1663 N N . GLY A 1 229 ? 33.148 5.812 -0.373 1.00 47.62 227 GLY B N 1
ATOM 1664 C CA . GLY A 1 229 ? 32.371 6.909 0.242 1.00 45.58 227 GLY B CA 1
ATOM 1665 C C . GLY A 1 229 ? 30.914 6.893 -0.183 1.00 44.39 227 GLY B C 1
ATOM 1666 O O . GLY A 1 229 ? 30.187 7.878 0.107 1.00 47.23 227 GLY B O 1
ATOM 1667 N N . ILE A 1 230 ? 30.490 5.826 -0.861 1.00 40.12 228 ILE B N 1
ATOM 1668 C CA . ILE A 1 230 ? 29.178 5.795 -1.559 1.00 39.13 228 ILE B CA 1
ATOM 1669 C C . ILE A 1 230 ? 28.176 5.074 -0.669 1.00 36.76 228 ILE B C 1
ATOM 1670 O O . ILE A 1 230 ? 28.466 3.930 -0.244 1.00 32.44 228 ILE B O 1
ATOM 1675 N N . SER A 1 231 ? 27.040 5.739 -0.430 1.00 34.97 229 SER B N 1
ATOM 1676 C CA . SER A 1 231 ? 25.899 5.241 0.377 1.00 33.34 229 SER B CA 1
ATOM 1677 C C . SER A 1 231 ? 24.642 5.169 -0.501 1.00 33.83 229 SER B C 1
ATOM 1678 O O . SER A 1 231 ? 24.589 5.856 -1.531 1.00 32.85 229 SER B O 1
ATOM 1681 N N . LEU A 1 232 ? 23.693 4.312 -0.124 1.00 34.15 230 LEU B N 1
ATOM 1682 C CA . LEU A 1 232 ? 22.405 4.113 -0.830 1.00 31.59 230 LEU B CA 1
ATOM 1683 C C . LEU A 1 232 ? 21.291 4.679 0.038 1.00 31.41 230 LEU B C 1
ATOM 1684 O O . LEU A 1 232 ? 21.309 4.406 1.252 1.00 32.22 230 LEU B O 1
ATOM 1689 N N . PHE A 1 233 ? 20.348 5.400 -0.569 1.00 31.15 231 PHE B N 1
ATOM 1690 C CA . PHE A 1 233 ? 19.216 6.050 0.141 1.00 31.36 231 PHE B CA 1
ATOM 1691 C C . PHE A 1 233 ? 17.895 5.686 -0.545 1.00 30.08 231 PHE B C 1
ATOM 1692 O O . PHE A 1 233 ? 17.826 5.628 -1.781 1.00 29.15 231 PHE B O 1
ATOM 1700 N N . LEU A 1 234 ? 16.872 5.409 0.260 1.00 28.85 232 LEU B N 1
ATOM 1701 C CA . LEU A 1 234 ? 15.479 5.268 -0.213 1.00 28.97 232 LEU B CA 1
ATOM 1702 C C . LEU A 1 234 ? 14.869 6.675 -0.245 1.00 28.27 232 LEU B C 1
ATOM 1703 O O . LEU A 1 234 ? 14.758 7.297 0.826 1.00 28.21 232 LEU B O 1
ATOM 1708 N N . VAL A 1 235 ? 14.523 7.165 -1.436 1.00 26.82 233 VAL B N 1
ATOM 1709 C CA . VAL A 1 235 ? 13.978 8.535 -1.653 1.00 28.21 233 VAL B CA 1
ATOM 1710 C C . VAL A 1 235 ? 12.622 8.409 -2.346 1.00 29.80 233 VAL B C 1
ATOM 1711 O O . VAL A 1 235 ? 12.559 8.151 -3.546 1.00 31.43 233 VAL B O 1
ATOM 1715 N N . PRO A 1 236 ? 11.493 8.581 -1.624 1.00 31.58 234 PRO B N 1
ATOM 1716 C CA . PRO A 1 236 ? 10.175 8.505 -2.241 1.00 32.31 234 PRO B CA 1
ATOM 1717 C C . PRO A 1 236 ? 9.793 9.790 -2.983 1.00 30.81 234 PRO B C 1
ATOM 1718 O O . PRO A 1 236 ? 10.175 10.857 -2.560 1.00 29.36 234 PRO B O 1
ATOM 1722 N N . LYS A 1 237 ? 9.043 9.626 -4.073 1.00 30.79 235 LYS B N 1
ATOM 1723 C CA . LYS A 1 237 ? 8.514 10.726 -4.918 1.00 32.20 235 LYS B CA 1
ATOM 1724 C C . LYS A 1 237 ? 7.577 11.571 -4.055 1.00 29.96 235 LYS B C 1
ATOM 1725 O O . LYS A 1 237 ? 7.641 12.810 -4.094 1.00 32.21 235 LYS B O 1
ATOM 1731 N N . VAL A 1 238 ? 6.704 10.878 -3.345 1.00 31.79 236 VAL B N 1
ATOM 1732 C CA . VAL A 1 238 ? 5.730 11.435 -2.376 1.00 32.70 236 VAL B CA 1
ATOM 1733 C C . VAL A 1 238 ? 6.087 10.860 -1.011 1.00 34.07 236 VAL B C 1
ATOM 1734 O O . VAL A 1 238 ? 6.185 9.617 -0.917 1.00 34.16 236 VAL B O 1
ATOM 1738 N N . LEU A 1 239 ? 6.269 11.726 -0.012 1.00 34.77 237 LEU B N 1
ATOM 1739 C CA . LEU A 1 239 ? 6.527 11.338 1.397 1.00 37.31 237 LEU B CA 1
ATOM 1740 C C . LEU A 1 239 ? 5.293 10.602 1.929 1.00 36.18 237 LEU B C 1
ATOM 1741 O O . LEU A 1 239 ? 4.181 10.893 1.469 1.00 36.07 237 LEU B O 1
ATOM 1746 N N . VAL A 1 240 ? 5.494 9.644 2.827 1.00 37.56 238 VAL B N 1
ATOM 1747 C CA . VAL A 1 240 ? 4.407 8.774 3.364 1.00 41.62 238 VAL B CA 1
ATOM 1748 C C . VAL A 1 240 ? 4.171 9.107 4.849 1.00 43.97 238 VAL B C 1
ATOM 1749 O O . VAL A 1 240 ? 5.141 9.162 5.615 1.00 39.72 238 VAL B O 1
ATOM 1753 N N . ASN A 1 241 ? 2.901 9.320 5.212 1.00 50.26 239 ASN B N 1
ATOM 1754 C CA . ASN A 1 241 ? 2.434 9.619 6.592 1.00 53.28 239 ASN B CA 1
ATOM 1755 C C . ASN A 1 241 ? 2.515 8.351 7.451 1.00 58.63 239 ASN B C 1
ATOM 1756 O O . ASN A 1 241 ? 2.851 7.276 6.909 1.00 59.12 239 ASN B O 1
ATOM 1761 N N . ALA A 1 242 ? 2.227 8.483 8.749 1.00 65.17 240 ALA B N 1
ATOM 1762 C CA . ALA A 1 242 ? 2.181 7.378 9.735 1.00 63.04 240 ALA B CA 1
ATOM 1763 C C . ALA A 1 242 ? 1.145 6.347 9.283 1.00 60.12 240 ALA B C 1
ATOM 1764 O O . ALA A 1 242 ? 1.473 5.152 9.256 1.00 58.96 240 ALA B O 1
ATOM 1766 N N . ASP A 1 243 ? -0.045 6.815 8.894 1.00 59.34 241 ASP B N 1
ATOM 1767 C CA . ASP A 1 243 ? -1.197 5.956 8.514 1.00 57.22 241 ASP B CA 1
ATOM 1768 C C . ASP A 1 243 ? -0.911 5.252 7.180 1.00 55.60 241 ASP B C 1
ATOM 1769 O O . ASP A 1 243 ? -1.792 4.484 6.746 1.00 55.73 241 ASP B O 1
ATOM 1774 N N . GLY A 1 244 ? 0.240 5.526 6.542 1.00 50.56 242 GLY B N 1
ATOM 1775 C CA . GLY A 1 244 ? 0.699 4.863 5.303 1.00 46.75 242 GLY B CA 1
ATOM 1776 C C . GLY A 1 244 ? 0.237 5.610 4.062 1.00 52.46 242 GLY B C 1
ATOM 1777 O O . GLY A 1 244 ? 0.695 5.267 2.951 1.00 56.98 242 GLY B O 1
ATOM 1778 N N . SER A 1 245 ? -0.633 6.609 4.230 1.00 49.07 243 SER B N 1
ATOM 1779 C CA . SER A 1 245 ? -1.243 7.381 3.118 1.00 46.90 243 SER B CA 1
ATOM 1780 C C . SER A 1 245 ? -0.252 8.445 2.632 1.00 46.46 243 SER B C 1
ATOM 1781 O O . SER A 1 245 ? 0.737 8.714 3.335 1.00 44.53 243 SER B O 1
ATOM 1784 N N . LEU A 1 246 ? -0.547 9.051 1.484 1.00 45.85 244 LEU B N 1
ATOM 1785 C CA . LEU A 1 246 ? 0.377 9.959 0.765 1.00 48.32 244 LEU B CA 1
ATOM 1786 C C . LEU A 1 246 ? 0.373 11.337 1.434 1.00 46.16 244 LEU B C 1
ATOM 1787 O O . LEU A 1 246 ? -0.713 11.930 1.564 1.00 47.72 244 LEU B O 1
ATOM 1792 N N . GLY A 1 247 ? 1.559 11.798 1.847 1.00 44.60 245 GLY B N 1
ATOM 1793 C CA . GLY A 1 247 ? 1.828 13.169 2.315 1.00 42.59 245 GLY B CA 1
ATOM 1794 C C . GLY A 1 247 ? 2.274 14.081 1.189 1.00 39.55 245 GLY B C 1
ATOM 1795 O O . GLY A 1 247 ? 1.749 13.968 0.074 1.00 39.99 245 GLY B O 1
ATOM 1796 N N . GLU A 1 248 ? 3.211 14.977 1.477 1.00 41.43 246 GLU B N 1
ATOM 1797 C CA . GLU A 1 248 ? 3.649 16.038 0.538 1.00 43.98 246 GLU B CA 1
ATOM 1798 C C . GLU A 1 248 ? 4.494 15.430 -0.586 1.00 41.81 246 GLU B C 1
ATOM 1799 O O . GLU A 1 248 ? 5.191 14.437 -0.341 1.00 39.25 246 GLU B O 1
ATOM 1805 N N . LYS A 1 249 ? 4.413 16.017 -1.775 1.00 38.58 247 LYS B N 1
ATOM 1806 C CA . LYS A 1 249 ? 5.394 15.796 -2.857 1.00 40.52 247 LYS B CA 1
ATOM 1807 C C . LYS A 1 249 ? 6.803 16.064 -2.293 1.00 40.50 247 LYS B C 1
ATOM 1808 O O . LYS A 1 249 ? 7.054 17.165 -1.742 1.00 36.16 247 LYS B O 1
ATOM 1814 N N . ASN A 1 250 ? 7.694 15.080 -2.406 1.00 37.68 248 ASN B N 1
ATOM 1815 C CA . ASN A 1 250 ? 9.127 15.223 -2.056 1.00 33.54 248 ASN B CA 1
ATOM 1816 C C . ASN A 1 250 ? 9.784 16.166 -3.071 1.00 34.29 248 ASN B C 1
ATOM 1817 O O . ASN A 1 250 ? 9.269 16.304 -4.197 1.00 32.56 248 ASN B O 1
ATOM 1822 N N . SER A 1 251 ? 10.906 16.758 -2.678 1.00 34.50 249 SER B N 1
ATOM 1823 C CA . SER A 1 251 ? 11.606 17.858 -3.381 1.00 35.23 249 SER B CA 1
ATOM 1824 C C . SER A 1 251 ? 12.512 17.291 -4.485 1.00 33.94 249 SER B C 1
ATOM 1825 O O . SER A 1 251 ? 13.739 17.385 -4.349 1.00 34.77 249 SER B O 1
ATOM 1828 N N . LEU A 1 252 ? 11.908 16.721 -5.534 1.00 31.50 250 LEU B N 1
ATOM 1829 C CA . LEU A 1 252 ? 12.575 16.101 -6.711 1.00 30.32 250 LEU B CA 1
ATOM 1830 C C . LEU A 1 252 ? 11.607 16.124 -7.900 1.00 30.91 250 LEU B C 1
ATOM 1831 O O . LEU A 1 252 ? 10.386 16.285 -7.689 1.00 32.89 250 LEU B O 1
ATOM 1836 N N . GLY A 1 253 ? 12.116 15.951 -9.113 1.00 33.57 251 GLY B N 1
ATOM 1837 C CA . GLY A 1 253 ? 11.273 15.853 -10.319 1.00 32.30 251 GLY B CA 1
ATOM 1838 C C . GLY A 1 253 ? 12.081 15.501 -11.545 1.00 34.34 251 GLY B C 1
ATOM 1839 O O . GLY A 1 253 ? 13.323 15.345 -11.439 1.00 34.97 251 GLY B O 1
ATOM 1840 N N . CYS A 1 254 ? 11.382 15.357 -12.665 1.00 33.59 252 CYS B N 1
ATOM 1841 C CA . CYS A 1 254 ? 11.947 14.962 -13.970 1.00 32.93 252 CYS B CA 1
ATOM 1842 C C . CYS A 1 254 ? 12.172 16.212 -14.828 1.00 32.07 252 CYS B C 1
ATOM 1843 O O . CYS A 1 254 ? 11.185 16.905 -15.110 1.00 34.41 252 CYS B O 1
ATOM 1846 N N . GLY A 1 255 ? 13.420 16.493 -15.226 1.00 34.68 253 GLY B N 1
ATOM 1847 C CA . GLY A 1 255 ? 13.773 17.661 -16.066 1.00 32.74 253 GLY B CA 1
ATOM 1848 C C . GLY A 1 255 ? 13.454 17.434 -17.543 1.00 32.90 253 GLY B C 1
ATOM 1849 O O . GLY A 1 255 ? 13.156 18.413 -18.255 1.00 31.53 253 GLY B O 1
ATOM 1850 N N . SER A 1 256 ? 13.511 16.182 -17.992 1.00 30.78 254 SER B N 1
ATOM 1851 C CA . SER A 1 256 ? 13.388 15.781 -19.416 1.00 31.65 254 SER B CA 1
ATOM 1852 C C . SER A 1 256 ? 13.372 14.256 -19.512 1.00 28.86 254 SER B C 1
ATOM 1853 O O . SER A 1 256 ? 13.700 13.602 -18.516 1.00 28.77 254 SER B O 1
ATOM 1856 N N . ILE A 1 257 ? 13.023 13.728 -20.677 1.00 28.91 255 ILE B N 1
ATOM 1857 C CA . ILE A 1 257 ? 13.133 12.274 -20.971 1.00 29.39 255 ILE B CA 1
ATOM 1858 C C . ILE A 1 257 ? 13.981 12.121 -22.233 1.00 29.57 255 ILE B C 1
ATOM 1859 O O . ILE A 1 257 ? 14.048 13.077 -23.029 1.00 26.11 255 ILE B O 1
ATOM 1864 N N . GLU A 1 258 ? 14.663 10.987 -22.369 1.00 29.47 256 GLU B N 1
ATOM 1865 C CA . GLU A 1 258 ? 15.598 10.762 -23.495 1.00 31.87 256 GLU B CA 1
ATOM 1866 C C . GLU A 1 258 ? 14.817 10.368 -24.751 1.00 32.23 256 GLU B C 1
ATOM 1867 O O . GLU A 1 258 ? 13.757 9.729 -24.624 1.00 31.90 256 GLU B O 1
ATOM 1873 N N . HIS A 1 259 ? 15.366 10.716 -25.915 1.00 31.95 257 HIS B N 1
ATOM 1874 C CA . HIS A 1 259 ? 14.927 10.240 -27.253 1.00 32.97 257 HIS B CA 1
ATOM 1875 C C . HIS A 1 259 ? 15.818 9.066 -27.666 1.00 31.49 257 HIS B C 1
ATOM 1876 O O . HIS A 1 259 ? 17.035 9.305 -27.851 1.00 27.53 257 HIS B O 1
ATOM 1883 N N . LYS A 1 260 ? 15.242 7.861 -27.800 1.00 28.74 258 LYS B N 1
ATOM 1884 C CA . LYS A 1 260 ? 16.019 6.601 -27.868 1.00 28.91 258 LYS B CA 1
ATOM 1885 C C . LYS A 1 260 ? 15.780 5.872 -29.198 1.00 29.91 258 LYS B C 1
ATOM 1886 O O . LYS A 1 260 ? 14.845 6.230 -29.960 1.00 28.33 258 LYS B O 1
ATOM 1892 N N . MET A 1 261 ? 16.636 4.889 -29.473 1.00 28.08 259 MET B N 1
ATOM 1893 C CA . MET A 1 261 ? 16.516 4.003 -30.660 1.00 29.51 259 MET B CA 1
ATOM 1894 C C . MET A 1 261 ? 15.291 3.099 -30.484 1.00 28.63 259 MET B C 1
ATOM 1895 O O . MET A 1 261 ? 14.630 2.803 -31.489 1.00 29.39 259 MET B O 1
ATOM 1900 N N . GLY A 1 262 ? 15.023 2.689 -29.245 1.00 28.21 260 GLY B N 1
ATOM 1901 C CA . GLY A 1 262 ? 14.071 1.608 -28.912 1.00 29.62 260 GLY B CA 1
ATOM 1902 C C . GLY A 1 262 ? 13.577 1.732 -27.484 1.00 28.16 260 GLY B C 1
ATOM 1903 O O . GLY A 1 262 ? 13.894 2.751 -26.834 1.00 26.79 260 GLY B O 1
ATOM 1904 N N . ILE A 1 263 ? 12.897 0.689 -26.996 1.00 28.34 261 ILE B N 1
ATOM 1905 C CA . ILE A 1 263 ? 12.085 0.704 -25.753 1.00 27.46 261 ILE B CA 1
ATOM 1906 C C . ILE A 1 263 ? 11.565 2.132 -25.547 1.00 28.32 261 ILE B C 1
ATOM 1907 O O . ILE A 1 263 ? 11.803 2.669 -24.480 1.00 25.49 261 ILE B O 1
ATOM 1912 N N . LYS A 1 264 ? 10.857 2.699 -26.540 1.00 27.58 262 LYS B N 1
ATOM 1913 C CA . LYS A 1 264 ? 10.400 4.118 -26.518 1.00 30.63 262 LYS B CA 1
ATOM 1914 C C . LYS A 1 264 ? 9.254 4.326 -25.518 1.00 28.70 262 LYS B C 1
ATOM 1915 O O . LYS A 1 264 ? 9.088 5.453 -25.060 1.00 31.71 262 LYS B O 1
ATOM 1921 N N . ALA A 1 265 ? 8.486 3.288 -25.197 1.00 28.82 263 ALA B N 1
ATOM 1922 C CA . ALA A 1 265 ? 7.406 3.346 -24.185 1.00 27.68 263 ALA B CA 1
ATOM 1923 C C . ALA A 1 265 ? 8.015 3.313 -22.778 1.00 27.76 263 ALA B C 1
ATOM 1924 O O . ALA A 1 265 ? 7.258 3.499 -21.833 1.00 31.56 263 ALA B O 1
ATOM 1926 N N . SER A 1 266 ? 9.332 3.102 -22.647 1.00 30.41 264 SER B N 1
ATOM 1927 C CA . SER A 1 266 ? 10.069 3.038 -21.350 1.00 30.02 264 SER B CA 1
ATOM 1928 C C . SER A 1 266 ? 10.668 4.411 -21.035 1.00 30.69 264 SER B C 1
ATOM 1929 O O . SER A 1 266 ? 11.643 4.808 -21.713 1.00 35.25 264 SER B O 1
ATOM 1932 N N . ALA A 1 267 ? 10.118 5.117 -20.049 1.00 30.86 265 ALA B N 1
ATOM 1933 C CA . ALA A 1 267 ? 10.471 6.533 -19.785 1.00 30.56 265 ALA B CA 1
ATOM 1934 C C . ALA A 1 267 ? 11.880 6.584 -19.182 1.00 30.85 265 ALA B C 1
ATOM 1935 O O . ALA A 1 267 ? 12.088 5.980 -18.128 1.00 31.56 265 ALA B O 1
ATOM 1937 N N . THR A 1 268 ? 12.808 7.265 -19.849 1.00 29.02 266 THR B N 1
ATOM 1938 C CA . THR A 1 268 ? 14.224 7.365 -19.438 1.00 31.42 266 THR B CA 1
ATOM 1939 C C . THR A 1 268 ? 14.489 8.811 -19.010 1.00 31.11 266 THR B C 1
ATOM 1940 O O . THR A 1 268 ? 14.589 9.660 -19.885 1.00 31.04 266 THR B O 1
ATOM 1944 N N . CYS A 1 269 ? 14.589 9.076 -17.706 1.00 31.28 267 CYS B N 1
ATOM 1945 C CA . CYS A 1 269 ? 14.435 10.440 -17.138 1.00 31.04 267 CYS B CA 1
ATOM 1946 C C . CYS A 1 269 ? 15.753 11.013 -16.614 1.00 31.45 267 CYS B C 1
ATOM 1947 O O . CYS A 1 269 ? 16.604 10.246 -16.074 1.00 27.98 267 CYS B O 1
ATOM 1950 N N . VAL A 1 270 ? 15.877 12.330 -16.762 1.00 30.12 268 VAL B N 1
ATOM 1951 C CA . VAL A 1 270 ? 16.832 13.179 -16.003 1.00 30.06 268 VAL B CA 1
ATOM 1952 C C . VAL A 1 270 ? 16.111 13.554 -14.706 1.00 33.00 268 VAL B C 1
ATOM 1953 O O . VAL A 1 270 ? 15.063 14.241 -14.787 1.00 34.72 268 VAL B O 1
ATOM 1957 N N . MET A 1 271 ? 16.607 13.042 -13.575 1.00 31.51 269 MET B N 1
ATOM 1958 C CA . MET A 1 271 ? 16.017 13.236 -12.230 1.00 32.97 269 MET B CA 1
ATOM 1959 C C . MET A 1 271 ? 16.861 14.258 -11.459 1.00 32.53 269 MET B C 1
ATOM 1960 O O . MET A 1 271 ? 18.091 14.068 -11.351 1.00 32.88 269 MET B O 1
ATOM 1965 N N . ASN A 1 272 ? 16.207 15.336 -11.021 1.00 31.55 270 ASN B N 1
ATOM 1966 C CA . ASN A 1 272 ? 16.774 16.423 -10.182 1.00 33.96 270 ASN B CA 1
ATOM 1967 C C . ASN A 1 272 ? 16.254 16.274 -8.745 1.00 33.40 270 ASN B C 1
ATOM 1968 O O . ASN A 1 272 ? 15.046 16.437 -8.507 1.00 32.11 270 ASN B O 1
ATOM 1973 N N . PHE A 1 273 ? 17.165 15.949 -7.831 1.00 33.11 271 PHE B N 1
ATOM 1974 C CA . PHE A 1 273 ? 16.969 15.945 -6.362 1.00 32.70 271 PHE B CA 1
ATOM 1975 C C . PHE A 1 273 ? 17.451 17.298 -5.847 1.00 33.75 271 PHE B C 1
ATOM 1976 O O . PHE A 1 273 ? 18.627 17.626 -6.079 1.00 34.49 271 PHE B O 1
ATOM 1984 N N . ASP A 1 274 ? 16.555 18.071 -5.236 1.00 36.76 272 ASP B N 1
ATOM 1985 C CA . ASP A 1 274 ? 16.882 19.378 -4.606 1.00 41.16 272 ASP B CA 1
ATOM 1986 C C . ASP A 1 274 ? 16.529 19.292 -3.118 1.00 37.57 272 ASP B C 1
ATOM 1987 O O . ASP A 1 274 ? 15.458 19.777 -2.734 1.00 36.90 272 ASP B O 1
ATOM 1992 N N . GLY A 1 275 ? 17.396 18.670 -2.325 1.00 33.98 273 GLY B N 1
ATOM 1993 C CA . GLY A 1 275 ? 17.163 18.456 -0.890 1.00 36.25 273 GLY B CA 1
ATOM 1994 C C . GLY A 1 275 ? 15.963 17.555 -0.641 1.00 34.34 273 GLY B C 1
ATOM 1995 O O . GLY A 1 275 ? 15.202 17.833 0.285 1.00 35.27 273 GLY B O 1
ATOM 1996 N N . ALA A 1 276 ? 15.832 16.481 -1.414 1.00 32.13 274 ALA B N 1
ATOM 1997 C CA . ALA A 1 276 ? 14.785 15.455 -1.242 1.00 31.30 274 ALA B CA 1
ATOM 1998 C C . ALA A 1 276 ? 15.087 14.635 0.014 1.00 30.20 274 ALA B C 1
ATOM 1999 O O . ALA A 1 276 ? 16.229 14.162 0.153 1.00 29.55 274 ALA B O 1
ATOM 2001 N N . THR A 1 277 ? 14.080 14.433 0.861 1.00 30.84 275 THR B N 1
ATOM 2002 C CA . THR A 1 277 ? 14.171 13.585 2.074 1.00 33.22 275 THR B CA 1
ATOM 2003 C C . THR A 1 277 ? 14.372 12.128 1.659 1.00 31.73 275 THR B C 1
ATOM 2004 O O . THR A 1 277 ? 13.642 11.642 0.787 1.00 31.73 275 THR B O 1
ATOM 2008 N N . GLY A 1 278 ? 15.324 11.463 2.296 1.00 32.78 276 GLY B N 1
ATOM 2009 C CA . GLY A 1 278 ? 15.602 10.037 2.082 1.00 34.61 276 GLY B CA 1
ATOM 2010 C C . GLY A 1 278 ? 16.107 9.410 3.360 1.00 34.69 276 GLY B C 1
ATOM 2011 O O . GLY A 1 278 ? 16.332 10.142 4.335 1.00 36.87 276 GLY B O 1
ATOM 2012 N N . TRP A 1 279 ? 16.261 8.094 3.350 1.00 33.46 277 TRP B N 1
ATOM 2013 C CA . TRP A 1 279 ? 16.715 7.303 4.511 1.00 32.64 277 TRP B CA 1
ATOM 2014 C C . TRP A 1 279 ? 17.798 6.342 4.032 1.00 32.76 277 TRP B C 1
ATOM 2015 O O . TRP A 1 279 ? 17.692 5.864 2.896 1.00 31.38 277 TRP B O 1
ATOM 2026 N N . LEU A 1 280 ? 18.810 6.117 4.864 1.00 34.73 278 LEU B N 1
ATOM 2027 C CA . LEU A 1 280 ? 19.953 5.226 4.570 1.00 34.13 278 LEU B CA 1
ATOM 2028 C C . LEU A 1 280 ? 19.441 3.795 4.423 1.00 32.34 278 LEU B C 1
ATOM 2029 O O . LEU A 1 280 ? 18.625 3.370 5.249 1.00 30.56 278 LEU B O 1
ATOM 2034 N N . VAL A 1 281 ? 19.920 3.105 3.390 1.00 33.37 279 VAL B N 1
ATOM 2035 C CA . VAL A 1 281 ? 19.723 1.646 3.174 1.00 33.92 279 VAL B CA 1
ATOM 2036 C C . VAL A 1 281 ? 21.058 0.972 3.475 1.00 32.29 279 VAL B C 1
ATOM 2037 O O . VAL A 1 281 ? 22.066 1.331 2.826 1.00 30.27 279 VAL B O 1
ATOM 2041 N N . GLY A 1 282 ? 21.052 -0.003 4.382 1.00 35.75 280 GLY B N 1
ATOM 2042 C CA . GLY A 1 282 ? 22.271 -0.700 4.829 1.00 34.93 280 GLY B CA 1
ATOM 2043 C C . GLY A 1 282 ? 23.178 0.249 5.592 1.00 34.35 280 GLY B C 1
ATOM 2044 O O . GLY A 1 282 ? 22.684 1.056 6.389 1.00 32.78 280 GLY B O 1
ATOM 2045 N N . GLU A 1 283 ? 24.473 0.194 5.329 1.00 36.92 281 GLU B N 1
ATOM 2046 C CA . GLU A 1 283 ? 25.462 0.922 6.153 1.00 39.74 281 GLU B CA 1
ATOM 2047 C C . GLU A 1 283 ? 26.048 2.051 5.312 1.00 36.66 281 GLU B C 1
ATOM 2048 O O . GLU A 1 283 ? 26.213 1.853 4.095 1.00 38.66 281 GLU B O 1
ATOM 2054 N N . VAL A 1 284 ? 26.333 3.187 5.952 1.00 38.36 282 VAL B N 1
ATOM 2055 C CA . VAL A 1 284 ? 27.119 4.318 5.377 1.00 37.47 282 VAL B CA 1
ATOM 2056 C C . VAL A 1 284 ? 28.375 3.744 4.700 1.00 37.17 282 VAL B C 1
ATOM 2057 O O . VAL A 1 284 ? 28.996 2.827 5.278 1.00 35.00 282 VAL B O 1
ATOM 2061 N N . ASN A 1 285 ? 28.676 4.218 3.486 1.00 36.44 283 ASN B N 1
ATOM 2062 C CA . ASN A 1 285 ? 29.887 3.900 2.686 1.00 36.22 283 ASN B CA 1
ATOM 2063 C C . ASN A 1 285 ? 29.772 2.522 2.017 1.00 38.97 283 ASN B C 1
ATOM 2064 O O . ASN A 1 285 ? 30.673 2.210 1.207 1.00 43.31 283 ASN B O 1
ATOM 2069 N N . LYS A 1 286 ? 28.718 1.741 2.282 1.00 36.44 284 LYS B N 1
ATOM 2070 C CA . LYS A 1 286 ? 28.535 0.389 1.686 1.00 37.55 284 LYS B CA 1
ATOM 2071 C C . LYS A 1 286 ? 27.385 0.395 0.656 1.00 35.56 284 LYS B C 1
ATOM 2072 O O . LYS A 1 286 ? 26.742 -0.639 0.471 1.00 35.33 284 LYS B O 1
ATOM 2078 N N . GLY A 1 287 ? 27.169 1.509 -0.040 1.00 33.64 285 GLY B N 1
ATOM 2079 C CA . GLY A 1 287 ? 26.054 1.686 -0.982 1.00 37.04 285 GLY B CA 1
ATOM 2080 C C . GLY A 1 287 ? 26.139 0.734 -2.158 1.00 37.96 285 GLY B C 1
ATOM 2081 O O . GLY A 1 287 ? 25.095 0.178 -2.540 1.00 38.40 285 GLY B O 1
ATOM 2082 N N . LEU A 1 288 ? 27.333 0.563 -2.730 1.00 37.88 286 LEU B N 1
ATOM 2083 C CA . LEU A 1 288 ? 27.573 -0.371 -3.859 1.00 38.95 286 LEU B CA 1
ATOM 2084 C C . LEU A 1 288 ? 27.266 -1.809 -3.421 1.00 36.47 286 LEU B C 1
ATOM 2085 O O . LEU A 1 288 ? 26.551 -2.489 -4.166 1.00 39.44 286 LEU B O 1
ATOM 2090 N N . ALA A 1 289 ? 27.754 -2.247 -2.257 1.00 35.31 287 ALA B N 1
ATOM 2091 C CA . ALA A 1 289 ? 27.579 -3.639 -1.766 1.00 37.57 287 ALA B CA 1
ATOM 2092 C C . ALA A 1 289 ? 26.099 -3.918 -1.457 1.00 37.49 287 ALA B C 1
ATOM 2093 O O . ALA A 1 289 ? 25.682 -5.094 -1.529 1.00 33.49 287 ALA B O 1
ATOM 2095 N N . ALA A 1 290 ? 25.336 -2.877 -1.107 1.00 39.30 288 ALA B N 1
ATOM 2096 C CA . ALA A 1 290 ? 23.892 -2.963 -0.795 1.00 40.17 288 ALA B CA 1
ATOM 2097 C C . ALA A 1 290 ? 23.109 -3.408 -2.049 1.00 44.08 288 ALA B C 1
ATOM 2098 O O . ALA A 1 290 ? 21.917 -3.747 -1.911 1.00 47.49 288 ALA B O 1
ATOM 2100 N N . MET A 1 291 ? 23.757 -3.450 -3.221 1.00 46.92 289 MET B N 1
ATOM 2101 C CA . MET A 1 291 ? 23.148 -3.887 -4.506 1.00 49.66 289 MET B CA 1
ATOM 2102 C C . MET A 1 291 ? 23.802 -5.165 -5.055 1.00 48.94 289 MET B C 1
ATOM 2103 O O . MET A 1 291 ? 23.509 -5.481 -6.223 1.00 51.49 289 MET B O 1
ATOM 2108 N N . PHE A 1 292 ? 24.627 -5.889 -4.291 1.00 48.09 290 PHE B N 1
ATOM 2109 C CA . PHE A 1 292 ? 25.293 -7.133 -4.776 1.00 52.42 290 PHE B CA 1
ATOM 2110 C C . PHE A 1 292 ? 24.210 -8.104 -5.281 1.00 54.75 290 PHE B C 1
ATOM 2111 O O . PHE A 1 292 ? 24.220 -8.390 -6.498 1.00 46.65 290 PHE B O 1
ATOM 2119 N N . THR A 1 293 ? 23.286 -8.549 -4.409 1.00 55.93 291 THR B N 1
ATOM 2120 C CA . THR A 1 293 ? 22.269 -9.595 -4.739 1.00 55.57 291 THR B CA 1
ATOM 2121 C C . THR A 1 293 ? 21.334 -9.079 -5.841 1.00 48.93 291 THR B C 1
ATOM 2122 O O . THR A 1 293 ? 20.968 -9.889 -6.708 1.00 42.41 291 THR B O 1
ATOM 2126 N N . MET A 1 294 ? 20.976 -7.790 -5.814 1.00 45.20 292 MET B N 1
ATOM 2127 C CA . MET A 1 294 ? 20.090 -7.168 -6.832 1.00 48.21 292 MET B CA 1
ATOM 2128 C C . MET A 1 294 ? 20.739 -7.318 -8.212 1.00 51.17 292 MET B C 1
ATOM 2129 O O . MET A 1 294 ? 20.095 -7.870 -9.123 1.00 47.71 292 MET B O 1
ATOM 2134 N N . MET A 1 295 ? 21.986 -6.867 -8.352 1.00 54.19 293 MET B N 1
ATOM 2135 C CA . MET A 1 295 ? 22.688 -6.858 -9.660 1.00 52.82 293 MET B CA 1
ATOM 2136 C C . MET A 1 295 ? 22.915 -8.303 -10.135 1.00 49.34 293 MET B C 1
ATOM 2137 O O . MET A 1 295 ? 22.883 -8.498 -11.353 1.00 46.26 293 MET B O 1
ATOM 2142 N N . ASN A 1 296 ? 23.037 -9.297 -9.245 1.00 48.13 294 ASN B N 1
ATOM 2143 C CA . ASN A 1 296 ? 23.141 -10.729 -9.665 1.00 52.48 294 ASN B CA 1
ATOM 2144 C C . ASN A 1 296 ? 21.834 -11.199 -10.334 1.00 51.31 294 ASN B C 1
ATOM 2145 O O . ASN A 1 296 ? 21.907 -11.852 -11.389 1.00 43.32 294 ASN B O 1
ATOM 2150 N N . TYR A 1 297 ? 20.680 -10.867 -9.751 1.00 47.04 295 TYR B N 1
ATOM 2151 C CA . TYR A 1 297 ? 19.339 -11.265 -10.252 1.00 46.43 295 TYR B CA 1
ATOM 2152 C C . TYR A 1 297 ? 18.968 -10.453 -11.509 1.00 43.52 295 TYR B C 1
ATOM 2153 O O . TYR A 1 297 ? 18.303 -11.042 -12.392 1.00 42.45 295 TYR B O 1
ATOM 2162 N N . GLU A 1 298 ? 19.378 -9.180 -11.605 1.00 40.33 296 GLU B N 1
ATOM 2163 C CA . GLU A 1 298 ? 19.066 -8.272 -12.749 1.00 42.91 296 GLU B CA 1
ATOM 2164 C C . GLU A 1 298 ? 19.965 -8.573 -13.955 1.00 42.36 296 GLU B C 1
ATOM 2165 O O . GLU A 1 298 ? 19.492 -8.381 -15.098 1.00 41.68 296 GLU B O 1
ATOM 2171 N N . ARG A 1 299 ? 21.198 -9.021 -13.722 1.00 38.14 297 ARG B N 1
ATOM 2172 C CA . ARG A 1 299 ? 22.099 -9.526 -14.791 1.00 41.59 297 ARG B CA 1
ATOM 2173 C C . ARG A 1 299 ? 21.443 -10.703 -15.530 1.00 39.23 297 ARG B C 1
ATOM 2174 O O . ARG A 1 299 ? 21.461 -10.685 -16.771 1.00 36.59 297 ARG B O 1
ATOM 2182 N N . LEU A 1 300 ? 20.922 -11.707 -14.816 1.00 40.18 298 LEU B N 1
ATOM 2183 C CA . LEU A 1 300 ? 20.163 -12.824 -15.445 1.00 37.07 298 LEU B CA 1
ATOM 2184 C C . LEU A 1 300 ? 18.932 -12.202 -16.109 1.00 34.70 298 LEU B C 1
ATOM 2185 O O . LEU A 1 300 ? 18.643 -12.538 -17.277 1.00 33.26 298 LEU B O 1
ATOM 2190 N N . GLY A 1 301 ? 18.280 -11.266 -15.412 1.00 34.22 299 GLY B N 1
ATOM 2191 C CA . GLY A 1 301 ? 17.069 -10.566 -15.894 1.00 32.48 299 GLY B CA 1
ATOM 2192 C C . GLY A 1 301 ? 17.264 -9.917 -17.258 1.00 30.83 299 GLY B C 1
ATOM 2193 O O . GLY A 1 301 ? 16.390 -10.092 -18.123 1.00 31.70 299 GLY B O 1
ATOM 2194 N N . VAL A 1 302 ? 18.359 -9.174 -17.449 1.00 30.12 300 VAL B N 1
ATOM 2195 C CA . VAL A 1 302 ? 18.660 -8.480 -18.733 1.00 29.24 300 VAL B CA 1
ATOM 2196 C C . VAL A 1 302 ? 19.036 -9.523 -19.794 1.00 28.48 300 VAL B C 1
ATOM 2197 O O . VAL A 1 302 ? 18.652 -9.335 -20.963 1.00 28.50 300 VAL B O 1
ATOM 2201 N N . GLY A 1 303 ? 19.723 -10.597 -19.398 1.00 27.91 301 GLY B N 1
ATOM 2202 C CA . GLY A 1 303 ? 19.947 -11.772 -20.254 1.00 28.16 301 GLY B CA 1
ATOM 2203 C C . GLY A 1 303 ? 18.631 -12.235 -20.853 1.00 30.41 301 GLY B C 1
ATOM 2204 O O . GLY A 1 303 ? 18.537 -12.372 -22.106 1.00 29.87 301 GLY B O 1
ATOM 2205 N N . ILE A 1 304 ? 17.627 -12.415 -19.989 1.00 30.36 302 ILE B N 1
ATOM 2206 C CA . ILE A 1 304 ? 16.288 -12.939 -20.373 1.00 30.36 302 ILE B CA 1
ATOM 2207 C C . ILE A 1 304 ? 15.587 -11.909 -21.269 1.00 29.47 302 ILE B C 1
ATOM 2208 O O . ILE A 1 304 ? 14.921 -12.328 -22.194 1.00 28.91 302 ILE B O 1
ATOM 2213 N N . GLN A 1 305 ? 15.813 -10.610 -21.086 1.00 28.12 303 GLN B N 1
ATOM 2214 C CA . GLN A 1 305 ? 15.224 -9.601 -21.996 1.00 29.40 303 GLN B CA 1
ATOM 2215 C C . GLN A 1 305 ? 15.702 -9.876 -23.428 1.00 26.62 303 GLN B C 1
ATOM 2216 O O . GLN A 1 305 ? 14.866 -9.955 -24.323 1.00 24.78 303 GLN B O 1
ATOM 2222 N N . GLY A 1 306 ? 17.008 -10.006 -23.626 1.00 26.74 304 GLY B N 1
ATOM 2223 C CA . GLY A 1 306 ? 17.607 -10.340 -24.926 1.00 26.63 304 GLY B CA 1
ATOM 2224 C C . GLY A 1 306 ? 16.979 -11.603 -25.483 1.00 27.40 304 GLY B C 1
ATOM 2225 O O . GLY A 1 306 ? 16.457 -11.566 -26.622 1.00 25.03 304 GLY B O 1
ATOM 2226 N N . LEU A 1 307 ? 16.974 -12.678 -24.694 1.00 28.52 305 LEU B N 1
ATOM 2227 C CA . LEU A 1 307 ? 16.371 -13.972 -25.109 1.00 28.58 305 LEU B CA 1
ATOM 2228 C C . LEU A 1 307 ? 14.913 -13.740 -25.522 1.00 29.90 305 LEU B C 1
ATOM 2229 O O . LEU A 1 307 ? 14.480 -14.303 -26.542 1.00 29.68 305 LEU B O 1
ATOM 2234 N N . ALA A 1 308 ? 14.165 -12.969 -24.736 1.00 30.43 306 ALA B N 1
ATOM 2235 C CA . ALA A 1 308 ? 12.720 -12.751 -24.961 1.00 29.22 306 ALA B CA 1
ATOM 2236 C C . ALA A 1 308 ? 12.485 -12.097 -26.332 1.00 29.13 306 ALA B C 1
ATOM 2237 O O . ALA A 1 308 ? 11.507 -12.514 -27.003 1.00 26.18 306 ALA B O 1
ATOM 2239 N N . THR A 1 309 ? 13.300 -11.103 -26.734 1.00 28.29 307 THR B N 1
ATOM 2240 C CA . THR A 1 309 ? 13.162 -10.441 -28.065 1.00 28.75 307 THR B CA 1
ATOM 2241 C C . THR A 1 309 ? 13.429 -11.467 -29.169 1.00 26.57 307 THR B C 1
ATOM 2242 O O . THR A 1 309 ? 12.713 -11.425 -30.189 1.00 24.60 307 THR B O 1
ATOM 2246 N N . GLY A 1 310 ? 14.405 -12.353 -28.962 1.00 25.61 308 GLY B N 1
ATOM 2247 C CA . GLY A 1 310 ? 14.756 -13.430 -29.909 1.00 28.90 308 GLY B CA 1
ATOM 2248 C C . GLY A 1 310 ? 13.597 -14.392 -30.117 1.00 28.78 308 GLY B C 1
ATOM 2249 O O . GLY A 1 310 ? 13.330 -14.777 -31.262 1.00 28.19 308 GLY B O 1
ATOM 2250 N N . GLU A 1 311 ? 12.915 -14.745 -29.033 1.00 30.09 309 GLU B N 1
ATOM 2251 C CA . GLU A 1 311 ? 11.769 -15.684 -29.039 1.00 31.29 309 GLU B CA 1
ATOM 2252 C C . GLU A 1 311 ? 10.584 -15.031 -29.760 1.00 29.77 309 GLU B C 1
ATOM 2253 O O . GLU A 1 311 ? 9.949 -15.733 -30.540 1.00 30.57 309 GLU B O 1
ATOM 2259 N N . ARG A 1 312 ? 10.293 -13.745 -29.517 1.00 28.75 310 ARG B N 1
ATOM 2260 C CA A ARG A 1 312 ? 9.186 -13.024 -30.208 0.50 28.23 310 ARG B CA 1
ATOM 2261 C CA B ARG A 1 312 ? 9.198 -13.010 -30.205 0.50 27.52 310 ARG B CA 1
ATOM 2262 C C . ARG A 1 312 ? 9.473 -12.962 -31.714 1.00 27.02 310 ARG B C 1
ATOM 2263 O O . ARG A 1 312 ? 8.543 -13.247 -32.499 1.00 30.87 310 ARG B O 1
ATOM 2278 N N . SER A 1 313 ? 10.704 -12.620 -32.099 1.00 27.14 311 SER B N 1
ATOM 2279 C CA . SER A 1 313 ? 11.152 -12.522 -33.515 1.00 24.35 311 SER B CA 1
ATOM 2280 C C . SER A 1 313 ? 10.949 -13.875 -34.213 1.00 25.62 311 SER B C 1
ATOM 2281 O O . SER A 1 313 ? 10.455 -13.879 -35.362 1.00 25.24 311 SER B O 1
ATOM 2284 N N . TYR A 1 314 ? 11.306 -14.983 -33.552 1.00 25.52 312 TYR B N 1
ATOM 2285 C CA . TYR A 1 314 ? 11.236 -16.349 -34.135 1.00 26.85 312 TYR B CA 1
ATOM 2286 C C . TYR A 1 314 ? 9.771 -16.737 -34.379 1.00 28.19 312 TYR B C 1
ATOM 2287 O O . TYR A 1 314 ? 9.482 -17.321 -35.423 1.00 30.95 312 TYR B O 1
ATOM 2296 N N . GLN A 1 315 ? 8.862 -16.396 -33.465 1.00 31.91 313 GLN B N 1
ATOM 2297 C CA . GLN A 1 315 ? 7.421 -16.722 -33.614 1.00 31.36 313 GLN B CA 1
ATOM 2298 C C . GLN A 1 315 ? 6.891 -16.017 -34.868 1.00 30.82 313 GLN B C 1
ATOM 2299 O O . GLN A 1 315 ? 6.146 -16.655 -35.616 1.00 28.50 313 GLN B O 1
ATOM 2305 N N . SER A 1 316 ? 7.285 -14.766 -35.113 1.00 30.74 314 SER B N 1
ATOM 2306 C CA . SER A 1 316 ? 6.900 -14.034 -36.349 1.00 31.85 314 SER B CA 1
ATOM 2307 C C . SER A 1 316 ? 7.611 -14.651 -37.566 1.00 30.72 314 SER B C 1
ATOM 2308 O O . SER A 1 316 ? 6.950 -14.817 -38.599 1.00 26.08 314 SER B O 1
ATOM 2311 N N . ALA A 1 317 ? 8.911 -14.957 -37.468 1.00 28.88 315 ALA B N 1
ATOM 2312 C CA . ALA A 1 317 ? 9.708 -15.420 -38.626 1.00 29.02 315 ALA B CA 1
ATOM 2313 C C . ALA A 1 317 ? 9.212 -16.797 -39.086 1.00 27.48 315 ALA B C 1
ATOM 2314 O O . ALA A 1 317 ? 9.123 -16.994 -40.312 1.00 27.82 315 ALA B O 1
ATOM 2316 N N . ILE A 1 318 ? 8.875 -17.701 -38.164 1.00 26.55 316 ILE B N 1
ATOM 2317 C CA . ILE A 1 318 ? 8.445 -19.075 -38.555 1.00 28.62 316 ILE B CA 1
ATOM 2318 C C . ILE A 1 318 ? 7.059 -19.007 -39.205 1.00 30.56 316 ILE B C 1
ATOM 2319 O O . ILE A 1 318 ? 6.857 -19.726 -40.187 1.00 33.95 316 ILE B O 1
ATOM 2324 N N . GLU A 1 319 ? 6.152 -18.157 -38.726 1.00 30.19 317 GLU B N 1
ATOM 2325 C CA . GLU A 1 319 ? 4.815 -17.988 -39.360 1.00 33.33 317 GLU B CA 1
ATOM 2326 C C . GLU A 1 319 ? 4.993 -17.402 -40.766 1.00 31.41 317 GLU B C 1
ATOM 2327 O O . GLU A 1 319 ? 4.310 -17.855 -41.719 1.00 26.20 317 GLU B O 1
ATOM 2333 N N . TYR A 1 320 ? 5.883 -16.426 -40.919 1.00 30.06 318 TYR B N 1
ATOM 2334 C CA . TYR A 1 320 ? 6.115 -15.769 -42.230 1.00 29.93 318 TYR B CA 1
ATOM 2335 C C . TYR A 1 320 ? 6.731 -16.769 -43.229 1.00 30.22 318 TYR B C 1
ATOM 2336 O O . TYR A 1 320 ? 6.340 -16.745 -44.401 1.00 27.36 318 TYR B O 1
ATOM 2345 N N . ALA A 1 321 ? 7.670 -17.612 -42.777 1.00 29.85 319 ALA B N 1
ATOM 2346 C CA . ALA A 1 321 ? 8.477 -18.521 -43.629 1.00 30.36 319 ALA B CA 1
ATOM 2347 C C . ALA A 1 321 ? 7.598 -19.654 -44.166 1.00 29.48 319 ALA B C 1
ATOM 2348 O O . ALA A 1 321 ? 7.917 -20.182 -45.231 1.00 30.08 319 ALA B O 1
ATOM 2350 N N . ARG A 1 322 ? 6.532 -20.015 -43.443 1.00 33.00 320 ARG B N 1
ATOM 2351 C CA . ARG A 1 322 ? 5.518 -21.009 -43.893 1.00 31.95 320 ARG B CA 1
ATOM 2352 C C . ARG A 1 322 ? 4.512 -20.361 -44.849 1.00 33.75 320 ARG B C 1
ATOM 2353 O O . ARG A 1 322 ? 4.024 -21.076 -45.717 1.00 34.18 320 ARG B O 1
ATOM 2361 N N . GLU A 1 323 ? 4.185 -19.077 -44.670 1.00 33.45 321 GLU B N 1
ATOM 2362 C CA . GLU A 1 323 ? 3.114 -18.385 -45.429 1.00 34.86 321 GLU B CA 1
ATOM 2363 C C . GLU A 1 323 ? 3.676 -17.755 -46.718 1.00 34.83 321 GLU B C 1
ATOM 2364 O O . GLU A 1 323 ? 3.079 -17.988 -47.794 1.00 33.25 321 GLU B O 1
ATOM 2370 N N . ARG A 1 324 ? 4.760 -16.972 -46.632 1.00 32.33 322 ARG B N 1
ATOM 2371 C CA . ARG A 1 324 ? 5.365 -16.243 -47.787 1.00 31.07 322 ARG B CA 1
ATOM 2372 C C . ARG A 1 324 ? 5.874 -17.249 -48.839 1.00 31.79 322 ARG B C 1
ATOM 2373 O O . ARG A 1 324 ? 6.742 -18.108 -48.499 1.00 32.76 322 ARG B O 1
ATOM 2381 N N . ILE A 1 325 ? 5.367 -17.174 -50.071 1.00 29.59 323 ILE B N 1
ATOM 2382 C CA . ILE A 1 325 ? 5.877 -18.017 -51.200 1.00 30.84 323 ILE B CA 1
ATOM 2383 C C . ILE A 1 325 ? 6.798 -17.161 -52.089 1.00 29.90 323 ILE B C 1
ATOM 2384 O O . ILE A 1 325 ? 6.439 -16.003 -52.435 1.00 30.81 323 ILE B O 1
ATOM 2389 N N . GLN A 1 326 ? 7.986 -17.678 -52.400 1.00 28.27 324 GLN B N 1
ATOM 2390 C CA . GLN A 1 326 ? 8.939 -16.996 -53.311 1.00 29.61 324 GLN B CA 1
ATOM 2391 C C . GLN A 1 326 ? 9.874 -18.047 -53.903 1.00 30.80 324 GLN B C 1
ATOM 2392 O O . GLN A 1 326 ? 10.431 -18.827 -53.124 1.00 32.64 324 GLN B O 1
ATOM 2398 N N . SER A 1 327 ? 9.985 -18.103 -55.231 1.00 31.92 325 SER B N 1
ATOM 2399 C CA . SER A 1 327 ? 10.908 -19.006 -55.964 1.00 30.11 325 SER B CA 1
ATOM 2400 C C . SER A 1 327 ? 10.496 -20.465 -55.718 1.00 30.98 325 SER B C 1
ATOM 2401 O O . SER A 1 327 ? 9.379 -20.697 -55.238 1.00 31.00 325 SER B O 1
ATOM 2404 N N . ARG A 1 328 ? 11.378 -21.411 -56.038 1.00 31.66 326 ARG B N 1
ATOM 2405 C CA . ARG A 1 328 ? 11.137 -22.871 -55.946 1.00 30.24 326 ARG B CA 1
ATOM 2406 C C . ARG A 1 328 ? 12.320 -23.490 -55.215 1.00 30.44 326 ARG B C 1
ATOM 2407 O O . ARG A 1 328 ? 13.439 -22.990 -55.390 1.00 28.37 326 ARG B O 1
ATOM 2415 N N . ALA A 1 329 ? 12.047 -24.494 -54.389 1.00 29.59 327 ALA B N 1
ATOM 2416 C CA . ALA A 1 329 ? 13.041 -25.332 -53.696 1.00 30.23 327 ALA B CA 1
ATOM 2417 C C . ALA A 1 329 ? 14.109 -25.784 -54.689 1.00 31.85 327 ALA B C 1
ATOM 2418 O O . ALA A 1 329 ? 13.768 -26.199 -55.785 1.00 34.47 327 ALA B O 1
ATOM 2420 N N . PRO A 1 330 ? 15.420 -25.703 -54.349 1.00 34.17 328 PRO B N 1
ATOM 2421 C CA . PRO A 1 330 ? 16.498 -26.224 -55.193 1.00 33.73 328 PRO B CA 1
ATOM 2422 C C . PRO A 1 330 ? 16.281 -27.617 -55.800 1.00 35.14 328 PRO B C 1
ATOM 2423 O O . PRO A 1 330 ? 16.785 -27.835 -56.875 1.00 41.50 328 PRO B O 1
ATOM 2427 N N . THR A 1 331 ? 15.584 -28.514 -55.099 1.00 36.30 329 THR B N 1
ATOM 2428 C CA . THR A 1 331 ? 15.351 -29.923 -55.519 1.00 40.84 329 THR B CA 1
ATOM 2429 C C . THR A 1 331 ? 14.022 -30.052 -56.279 1.00 42.87 329 THR B C 1
ATOM 2430 O O . THR A 1 331 ? 13.635 -31.188 -56.589 1.00 44.52 329 THR B O 1
ATOM 2434 N N . GLY A 1 332 ? 13.358 -28.942 -56.593 1.00 44.30 330 GLY B N 1
ATOM 2435 C CA . GLY A 1 332 ? 12.170 -28.938 -57.468 1.00 43.68 330 GLY B CA 1
ATOM 2436 C C . GLY A 1 332 ? 10.960 -28.294 -56.801 1.00 42.21 330 GLY B C 1
ATOM 2437 O O . GLY A 1 332 ? 10.871 -28.248 -55.580 1.00 38.62 330 GLY B O 1
ATOM 2438 N N . PRO A 1 333 ? 10.013 -27.754 -57.599 1.00 44.41 331 PRO B N 1
ATOM 2439 C CA . PRO A 1 333 ? 8.767 -27.207 -57.063 1.00 45.86 331 PRO B CA 1
ATOM 2440 C C . PRO A 1 333 ? 8.032 -28.216 -56.167 1.00 47.05 331 PRO B C 1
ATOM 2441 O O . PRO A 1 333 ? 7.924 -29.353 -56.586 1.00 46.14 331 PRO B O 1
ATOM 2445 N N . VAL A 1 334 ? 7.575 -27.794 -54.978 1.00 44.20 332 VAL B N 1
ATOM 2446 C CA . VAL A 1 334 ? 6.801 -28.659 -54.038 1.00 47.31 332 VAL B CA 1
ATOM 2447 C C . VAL A 1 334 ? 5.329 -28.227 -54.063 1.00 47.57 332 VAL B C 1
ATOM 2448 O O . VAL A 1 334 ? 4.478 -29.122 -54.092 1.00 53.38 332 VAL B O 1
ATOM 2452 N N . ALA A 1 335 ? 5.047 -26.919 -54.057 1.00 48.10 333 ALA B N 1
ATOM 2453 C CA . ALA A 1 335 ? 3.684 -26.336 -54.146 1.00 48.42 333 ALA B CA 1
ATOM 2454 C C . ALA A 1 335 ? 3.264 -26.300 -55.621 1.00 49.81 333 ALA B C 1
ATOM 2455 O O . ALA A 1 335 ? 3.338 -25.229 -56.270 1.00 41.58 333 ALA B O 1
ATOM 2457 N N . LYS A 1 336 ? 2.827 -27.464 -56.101 1.00 53.17 334 LYS B N 1
ATOM 2458 C CA . LYS A 1 336 ? 2.367 -27.749 -57.484 1.00 60.72 334 LYS B CA 1
ATOM 2459 C C . LYS A 1 336 ? 1.131 -26.895 -57.814 1.00 57.16 334 LYS B C 1
ATOM 2460 O O . LYS A 1 336 ? 0.973 -26.499 -58.980 1.00 58.90 334 LYS B O 1
ATOM 2466 N N . ASP A 1 337 ? 0.308 -26.605 -56.808 1.00 54.05 335 ASP B N 1
ATOM 2467 C CA . ASP A 1 337 ? -0.960 -25.838 -56.929 1.00 55.77 335 ASP B CA 1
ATOM 2468 C C . ASP A 1 337 ? -0.698 -24.320 -56.907 1.00 51.53 335 ASP B C 1
ATOM 2469 O O . ASP A 1 337 ? -1.665 -23.562 -57.107 1.00 52.73 335 ASP B O 1
ATOM 2474 N N . LYS A 1 338 ? 0.534 -23.872 -56.645 1.00 45.76 336 LYS B N 1
ATOM 2475 C CA . LYS A 1 338 ? 0.843 -22.450 -56.341 1.00 42.10 336 LYS B CA 1
ATOM 2476 C C . LYS A 1 338 ? 1.892 -21.896 -57.311 1.00 38.86 336 LYS B C 1
ATOM 2477 O O . LYS A 1 338 ? 2.623 -22.697 -57.925 1.00 39.43 336 LYS B O 1
ATOM 2483 N N . ALA A 1 339 ? 2.003 -20.567 -57.377 1.00 33.80 337 ALA B N 1
ATOM 2484 C CA . ALA A 1 339 ? 2.944 -19.827 -58.249 1.00 35.82 337 ALA B CA 1
ATOM 2485 C C . ALA A 1 339 ? 4.394 -19.942 -57.739 1.00 33.47 337 ALA B C 1
ATOM 2486 O O . ALA A 1 339 ? 5.324 -19.613 -58.495 1.00 32.93 337 ALA B O 1
ATOM 2488 N N . ALA A 1 340 ? 4.595 -20.369 -56.499 1.00 31.79 338 ALA B N 1
ATOM 2489 C CA . ALA A 1 340 ? 5.915 -20.407 -55.831 1.00 32.83 338 ALA B CA 1
ATOM 2490 C C . ALA A 1 340 ? 5.818 -21.279 -54.582 1.00 32.09 338 ALA B C 1
ATOM 2491 O O . ALA A 1 340 ? 4.694 -21.575 -54.156 1.00 33.73 338 ALA B O 1
ATOM 2493 N N . ASP A 1 341 ? 6.970 -21.642 -54.017 1.00 32.80 339 ASP B N 1
ATOM 2494 C CA . ASP A 1 341 ? 7.097 -22.502 -52.813 1.00 30.99 339 ASP B CA 1
ATOM 2495 C C . ASP A 1 341 ? 7.224 -21.632 -51.570 1.00 31.72 339 ASP B C 1
ATOM 2496 O O . ASP A 1 341 ? 7.788 -20.542 -51.642 1.00 31.86 339 ASP B O 1
ATOM 2501 N N . PRO A 1 342 ? 6.730 -22.095 -50.395 1.00 31.24 340 PRO B N 1
ATOM 2502 C CA . PRO A 1 342 ? 6.996 -21.413 -49.132 1.00 29.72 340 PRO B CA 1
ATOM 2503 C C . PRO A 1 342 ? 8.510 -21.232 -48.946 1.00 27.57 340 PRO B C 1
ATOM 2504 O O . PRO A 1 342 ? 9.225 -22.172 -49.170 1.00 27.82 340 PRO B O 1
ATOM 2508 N N . ILE A 1 343 ? 8.961 -20.058 -48.507 1.00 25.76 341 ILE B N 1
ATOM 2509 C CA . ILE A 1 343 ? 10.414 -19.726 -48.424 1.00 26.83 341 ILE B CA 1
ATOM 2510 C C . ILE A 1 343 ? 11.126 -20.618 -47.400 1.00 26.76 341 ILE B C 1
ATOM 2511 O O . ILE A 1 343 ? 12.357 -20.627 -47.404 1.00 27.00 341 ILE B O 1
ATOM 2516 N N . ILE A 1 344 ? 10.394 -21.332 -46.548 1.00 28.11 342 ILE B N 1
ATOM 2517 C CA . ILE A 1 344 ? 10.997 -22.336 -45.621 1.00 29.45 342 ILE B CA 1
ATOM 2518 C C . ILE A 1 344 ? 11.704 -23.457 -46.400 1.00 30.03 342 ILE B C 1
ATOM 2519 O O . ILE A 1 344 ? 12.501 -24.184 -45.773 1.00 28.11 342 ILE B O 1
ATOM 2524 N N . VAL A 1 345 ? 11.433 -23.620 -47.699 1.00 31.27 343 VAL B N 1
ATOM 2525 C CA . VAL A 1 345 ? 12.069 -24.694 -48.524 1.00 30.27 343 VAL B CA 1
ATOM 2526 C C . VAL A 1 345 ? 13.543 -24.362 -48.794 1.00 30.20 343 VAL B C 1
ATOM 2527 O O . VAL A 1 345 ? 14.335 -25.324 -49.004 1.00 30.44 343 VAL B O 1
ATOM 2531 N N . HIS A 1 346 ? 13.899 -23.072 -48.818 1.00 28.70 344 HIS B N 1
ATOM 2532 C CA . HIS A 1 346 ? 15.258 -22.580 -49.193 1.00 28.46 344 HIS B CA 1
ATOM 2533 C C . HIS A 1 346 ? 16.274 -22.829 -48.068 1.00 27.66 344 HIS B C 1
ATOM 2534 O O . HIS A 1 346 ? 16.011 -22.532 -46.905 1.00 27.66 344 HIS B O 1
ATOM 2541 N N . PRO A 1 347 ? 17.463 -23.398 -48.398 1.00 27.96 345 PRO B N 1
ATOM 2542 C CA . PRO A 1 347 ? 18.510 -23.673 -47.408 1.00 28.75 345 PRO B CA 1
ATOM 2543 C C . PRO A 1 347 ? 18.852 -22.464 -46.526 1.00 27.78 345 PRO B C 1
ATOM 2544 O O . PRO A 1 347 ? 18.833 -22.619 -45.345 1.00 29.37 345 PRO B O 1
ATOM 2548 N N . ASP A 1 348 ? 19.089 -21.292 -47.116 1.00 27.55 346 ASP B N 1
ATOM 2549 C CA . ASP A 1 348 ? 19.503 -20.074 -46.374 1.00 26.70 346 ASP B CA 1
ATOM 2550 C C . ASP A 1 348 ? 18.409 -19.666 -45.374 1.00 26.32 346 ASP B C 1
ATOM 2551 O O . ASP A 1 348 ? 18.773 -19.233 -44.265 1.00 25.38 346 ASP B O 1
ATOM 2556 N N . VAL A 1 349 ? 17.127 -19.803 -45.717 1.00 26.14 347 VAL B N 1
ATOM 2557 C CA . VAL A 1 349 ? 16.007 -19.394 -44.810 1.00 24.36 347 VAL B CA 1
ATOM 2558 C C . VAL A 1 349 ? 15.943 -20.381 -43.638 1.00 23.98 347 VAL B C 1
ATOM 2559 O O . VAL A 1 349 ? 15.727 -19.939 -42.494 1.00 23.93 347 VAL B O 1
ATOM 2563 N N . ARG A 1 350 ? 16.158 -21.668 -43.907 1.00 26.52 348 ARG B N 1
ATOM 2564 C CA . ARG A 1 350 ? 16.222 -22.740 -42.881 1.00 27.08 348 ARG B CA 1
ATOM 2565 C C . ARG A 1 350 ? 17.426 -22.508 -41.963 1.00 27.92 348 ARG B C 1
ATOM 2566 O O . ARG A 1 350 ? 17.287 -22.720 -40.743 1.00 30.73 348 ARG B O 1
ATOM 2574 N N . ARG A 1 351 ? 18.572 -22.114 -42.511 1.00 28.72 349 ARG B N 1
ATOM 2575 C CA . ARG A 1 351 ? 19.776 -21.783 -41.701 1.00 28.30 349 ARG B CA 1
ATOM 2576 C C . ARG A 1 351 ? 19.440 -20.661 -40.718 1.00 27.03 349 ARG B C 1
ATOM 2577 O O . ARG A 1 351 ? 19.697 -20.849 -39.511 1.00 27.24 349 ARG B O 1
ATOM 2585 N N . MET A 1 352 ? 18.888 -19.547 -41.211 1.00 26.59 350 MET B N 1
ATOM 2586 C CA . MET A 1 352 ? 18.494 -18.387 -40.361 1.00 27.15 350 MET B CA 1
ATOM 2587 C C . MET A 1 352 ? 17.441 -18.818 -39.312 1.00 29.71 350 MET B C 1
ATOM 2588 O O . MET A 1 352 ? 17.558 -18.391 -38.144 1.00 28.66 350 MET B O 1
ATOM 2593 N N . LEU A 1 353 ? 16.461 -19.659 -39.679 1.00 27.86 351 LEU B N 1
ATOM 2594 C CA . LEU A 1 353 ? 15.411 -20.127 -38.734 1.00 27.66 351 LEU B CA 1
ATOM 2595 C C . LEU A 1 353 ? 16.044 -21.009 -37.662 1.00 26.13 351 LEU B C 1
ATOM 2596 O O . LEU A 1 353 ? 15.724 -20.833 -36.486 1.00 26.79 351 LEU B O 1
ATOM 2601 N N . LEU A 1 354 ? 16.860 -21.976 -38.066 1.00 26.87 352 LEU B N 1
ATOM 2602 C CA . LEU A 1 354 ? 17.449 -22.953 -37.116 1.00 26.39 352 LEU B CA 1
ATOM 2603 C C . LEU A 1 354 ? 18.492 -22.247 -36.251 1.00 24.53 352 LEU B C 1
ATOM 2604 O O . LEU A 1 354 ? 18.674 -22.685 -35.130 1.00 27.84 352 LEU B O 1
ATOM 2609 N N . THR A 1 355 ? 19.131 -21.178 -36.732 1.00 25.47 353 THR B N 1
ATOM 2610 C CA . THR A 1 355 ? 20.068 -20.383 -35.895 1.00 25.87 353 THR B CA 1
ATOM 2611 C C . THR A 1 355 ? 19.262 -19.720 -34.772 1.00 25.80 353 THR B C 1
ATOM 2612 O O . THR A 1 355 ? 19.624 -19.911 -33.596 1.00 23.01 353 THR B O 1
ATOM 2616 N N . MET A 1 356 ? 18.170 -19.029 -35.118 1.00 27.44 354 MET B N 1
ATOM 2617 C CA . MET A 1 356 ? 17.256 -18.416 -34.123 1.00 26.91 354 MET B CA 1
ATOM 2618 C C . MET A 1 356 ? 16.757 -19.513 -33.174 1.00 28.80 354 MET B C 1
ATOM 2619 O O . MET A 1 356 ? 16.881 -19.362 -31.938 1.00 29.96 354 MET B O 1
ATOM 2624 N N . LYS A 1 357 ? 16.209 -20.590 -33.739 1.00 29.57 355 LYS B N 1
ATOM 2625 C CA . LYS A 1 357 ? 15.591 -21.693 -32.961 1.00 28.47 355 LYS B CA 1
ATOM 2626 C C . LYS A 1 357 ? 16.629 -22.228 -31.966 1.00 29.43 355 LYS B C 1
ATOM 2627 O O . LYS A 1 357 ? 16.300 -22.357 -30.773 1.00 30.15 355 LYS B O 1
ATOM 2633 N N . ALA A 1 358 ? 17.841 -22.533 -32.427 1.00 28.17 356 ALA B N 1
ATOM 2634 C CA . ALA A 1 358 ? 18.871 -23.205 -31.603 1.00 28.44 356 ALA B CA 1
ATOM 2635 C C . ALA A 1 358 ? 19.364 -22.232 -30.517 1.00 27.51 356 ALA B C 1
ATOM 2636 O O . ALA A 1 358 ? 19.621 -22.679 -29.368 1.00 25.67 356 ALA B O 1
ATOM 2638 N N . LEU A 1 359 ? 19.481 -20.941 -30.844 1.00 27.47 357 LEU B N 1
ATOM 2639 C CA . LEU A 1 359 ? 19.943 -19.922 -29.858 1.00 27.53 357 LEU B CA 1
ATOM 2640 C C . LEU A 1 359 ? 18.837 -19.663 -28.824 1.00 25.88 357 LEU B C 1
ATOM 2641 O O . LEU A 1 359 ? 19.174 -19.576 -27.632 1.00 23.32 357 LEU B O 1
ATOM 2646 N N . ASN A 1 360 ? 17.579 -19.533 -29.260 1.00 26.10 358 ASN B N 1
ATOM 2647 C CA . ASN A 1 360 ? 16.419 -19.296 -28.357 1.00 25.53 358 ASN B CA 1
ATOM 2648 C C . ASN A 1 360 ? 16.301 -20.461 -27.371 1.00 25.78 358 ASN B C 1
ATOM 2649 O O . ASN A 1 360 ? 16.297 -20.208 -26.153 1.00 26.75 358 ASN B O 1
ATOM 2654 N N . GLU A 1 361 ? 16.243 -21.694 -27.869 1.00 24.95 359 GLU B N 1
ATOM 2655 C CA . GLU A 1 361 ? 16.020 -22.880 -27.012 1.00 26.62 359 GLU B CA 1
ATOM 2656 C C . GLU A 1 361 ? 17.255 -23.124 -26.138 1.00 27.73 359 GLU B C 1
ATOM 2657 O O . GLU A 1 361 ? 17.075 -23.489 -24.936 1.00 25.85 359 GLU B O 1
ATOM 2663 N N . GLY A 1 362 ? 18.450 -22.893 -26.688 1.00 26.64 360 GLY B N 1
ATOM 2664 C CA . GLY A 1 362 ? 19.705 -22.950 -25.913 1.00 28.09 360 GLY B CA 1
ATOM 2665 C C . GLY A 1 362 ? 19.749 -21.912 -24.803 1.00 26.59 360 GLY B C 1
ATOM 2666 O O . GLY A 1 362 ? 20.147 -22.266 -23.687 1.00 30.28 360 GLY B O 1
ATOM 2667 N N . GLY A 1 363 ? 19.367 -20.671 -25.096 1.00 26.56 361 GLY B N 1
ATOM 2668 C CA . GLY A 1 363 ? 19.323 -19.574 -24.111 1.00 26.87 361 GLY B CA 1
ATOM 2669 C C . GLY A 1 363 ? 18.301 -19.834 -23.017 1.00 27.30 361 GLY B C 1
ATOM 2670 O O . GLY A 1 363 ? 18.566 -19.506 -21.857 1.00 25.96 361 GLY B O 1
ATOM 2671 N N . ARG A 1 364 ? 17.141 -20.380 -23.375 1.00 31.16 362 ARG B N 1
ATOM 2672 C CA . ARG A 1 364 ? 16.066 -20.706 -22.402 1.00 30.24 362 ARG B CA 1
ATOM 2673 C C . ARG A 1 364 ? 16.636 -21.687 -21.372 1.00 30.04 362 ARG B C 1
ATOM 2674 O O . ARG A 1 364 ? 16.411 -21.476 -20.155 1.00 32.59 362 ARG B O 1
ATOM 2682 N N . ALA A 1 365 ? 17.361 -22.709 -21.836 1.00 30.58 363 ALA B N 1
ATOM 2683 C CA . ALA A 1 365 ? 17.915 -23.793 -20.995 1.00 29.81 363 ALA B CA 1
ATOM 2684 C C . ALA A 1 365 ? 18.998 -23.230 -20.057 1.00 30.98 363 ALA B C 1
ATOM 2685 O O . ALA A 1 365 ? 18.984 -23.566 -18.862 1.00 30.19 363 ALA B O 1
ATOM 2687 N N . PHE A 1 366 ? 19.930 -22.428 -20.580 1.00 31.14 364 PHE B N 1
ATOM 2688 C CA . PHE A 1 366 ? 21.036 -21.812 -19.799 1.00 28.51 364 PHE B CA 1
ATOM 2689 C C . PHE A 1 366 ? 20.453 -20.866 -18.755 1.00 28.04 364 PHE B C 1
ATOM 2690 O O . PHE A 1 366 ? 20.835 -20.933 -17.568 1.00 29.04 364 PHE B O 1
ATOM 2698 N N . SER A 1 367 ? 19.530 -20.008 -19.182 1.00 29.37 365 SER B N 1
ATOM 2699 C CA . SER A 1 367 ? 18.765 -19.094 -18.288 1.00 31.20 365 SER B CA 1
ATOM 2700 C C . SER A 1 367 ? 18.175 -19.887 -17.109 1.00 31.01 365 SER B C 1
ATOM 2701 O O . SER A 1 367 ? 18.425 -19.524 -15.939 1.00 30.16 365 SER B O 1
ATOM 2704 N N . SER A 1 368 ? 17.428 -20.952 -17.403 1.00 29.61 366 SER B N 1
ATOM 2705 C CA . SER A 1 368 ? 16.807 -21.845 -16.389 1.00 29.22 366 SER B CA 1
ATOM 2706 C C . SER A 1 368 ? 17.881 -22.458 -15.487 1.00 28.92 366 SER B C 1
ATOM 2707 O O . SER A 1 368 ? 17.643 -22.550 -14.257 1.00 29.66 366 SER B O 1
ATOM 2710 N N . TYR A 1 369 ? 19.012 -22.860 -16.069 1.00 27.92 367 TYR B N 1
ATOM 2711 C CA . TYR A 1 369 ? 20.174 -23.425 -15.339 1.00 28.97 367 TYR B CA 1
ATOM 2712 C C . TYR A 1 369 ? 20.703 -22.391 -14.343 1.00 29.93 367 TYR B C 1
ATOM 2713 O O . TYR A 1 369 ? 20.911 -22.744 -13.183 1.00 29.80 367 TYR B O 1
ATOM 2722 N N . VAL A 1 370 ? 20.935 -21.154 -14.783 1.00 29.84 368 VAL B N 1
ATOM 2723 C CA . VAL A 1 370 ? 21.483 -20.103 -13.882 1.00 31.44 368 VAL B CA 1
ATOM 2724 C C . VAL A 1 370 ? 20.438 -19.806 -12.796 1.00 33.78 368 VAL B C 1
ATOM 2725 O O . VAL A 1 370 ? 20.813 -19.798 -11.598 1.00 35.00 368 VAL B O 1
ATOM 2729 N N . ALA A 1 371 ? 19.169 -19.636 -13.173 1.00 33.78 369 ALA B N 1
ATOM 2730 C CA . ALA A 1 371 ? 18.045 -19.465 -12.218 1.00 33.46 369 ALA B CA 1
ATOM 2731 C C . ALA A 1 371 ? 18.086 -20.589 -11.172 1.00 31.31 369 ALA B C 1
ATOM 2732 O O . ALA A 1 371 ? 17.971 -20.289 -9.972 1.00 31.78 369 ALA B O 1
ATOM 2734 N N . MET A 1 372 ? 18.261 -21.837 -11.604 1.00 31.31 370 MET B N 1
ATOM 2735 C CA . MET A 1 372 ? 18.363 -23.015 -10.703 1.00 34.34 370 MET B CA 1
ATOM 2736 C C . MET A 1 372 ? 19.512 -22.816 -9.705 1.00 32.93 370 MET B C 1
ATOM 2737 O O . MET A 1 372 ? 19.352 -23.225 -8.553 1.00 36.14 370 MET B O 1
ATOM 2742 N N . GLN A 1 373 ? 20.635 -22.234 -10.139 1.00 30.93 371 GLN B N 1
ATOM 2743 C CA . GLN A 1 373 ? 21.815 -21.949 -9.278 1.00 31.77 371 GLN B CA 1
ATOM 2744 C C . GLN A 1 373 ? 21.460 -20.852 -8.269 1.00 32.49 371 GLN B C 1
ATOM 2745 O O . GLN A 1 373 ? 21.858 -21.007 -7.113 1.00 30.37 371 GLN B O 1
ATOM 2751 N N . LEU A 1 374 ? 20.748 -19.792 -8.669 1.00 33.47 372 LEU B N 1
ATOM 2752 C CA . LEU A 1 374 ? 20.299 -18.734 -7.717 1.00 34.80 372 LEU B CA 1
ATOM 2753 C C . LEU A 1 374 ? 19.379 -19.365 -6.653 1.00 34.79 372 LEU B C 1
ATOM 2754 O O . LEU A 1 374 ? 19.562 -19.068 -5.451 1.00 32.95 372 LEU B O 1
ATOM 2759 N N . ASP A 1 375 ? 18.484 -20.271 -7.055 1.00 33.53 373 ASP B N 1
ATOM 2760 C CA . ASP A 1 375 ? 17.540 -20.970 -6.140 1.00 31.97 373 ASP B CA 1
ATOM 2761 C C . ASP A 1 375 ? 18.315 -21.856 -5.157 1.00 33.39 373 ASP B C 1
ATOM 2762 O O . ASP A 1 375 ? 18.001 -21.801 -3.929 1.00 31.03 373 ASP B O 1
ATOM 2767 N N . THR A 1 376 ? 19.286 -22.633 -5.649 1.00 33.50 374 THR B N 1
ATOM 2768 C CA . THR A 1 376 ? 20.098 -23.546 -4.805 1.00 32.93 374 THR B CA 1
ATOM 2769 C C . THR A 1 376 ? 20.892 -22.717 -3.792 1.00 33.37 374 THR B C 1
ATOM 2770 O O . THR A 1 376 ? 20.902 -23.094 -2.615 1.00 37.25 374 THR B O 1
ATOM 2774 N N . ALA A 1 377 ? 21.509 -21.615 -4.228 1.00 34.88 375 ALA B N 1
ATOM 2775 C CA . ALA A 1 377 ? 22.316 -20.711 -3.384 1.00 35.01 375 ALA B CA 1
ATOM 2776 C C . ALA A 1 377 ? 21.437 -20.166 -2.261 1.00 36.27 375 ALA B C 1
ATOM 2777 O O . ALA A 1 377 ? 21.902 -20.142 -1.107 1.00 37.47 375 ALA B O 1
ATOM 2779 N N . LYS A 1 378 ? 20.200 -19.788 -2.586 1.00 35.40 376 LYS B N 1
ATOM 2780 C CA . LYS A 1 378 ? 19.284 -19.108 -1.642 1.00 37.73 376 LYS B CA 1
ATOM 2781 C C . LYS A 1 378 ? 18.665 -20.100 -0.649 1.00 37.75 376 LYS B C 1
ATOM 2782 O O . LYS A 1 378 ? 18.593 -19.714 0.514 1.00 36.53 376 LYS B O 1
ATOM 2788 N N . TYR A 1 379 ? 18.220 -21.294 -1.070 1.00 35.57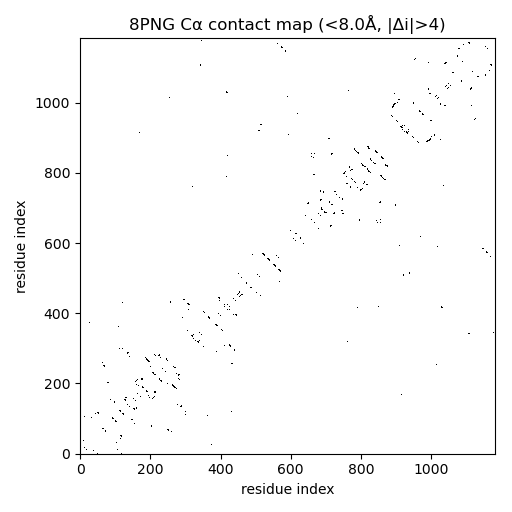 377 TYR B N 1
ATOM 2789 C CA . TYR A 1 379 ? 17.289 -22.159 -0.283 1.00 36.90 377 TYR B CA 1
ATOM 2790 C C . TYR A 1 379 ? 17.942 -23.462 0.226 1.00 39.18 377 TYR B C 1
ATOM 2791 O O . TYR A 1 379 ? 17.344 -24.123 1.094 1.00 37.36 377 TYR B O 1
ATOM 2800 N N . SER A 1 380 ? 19.103 -23.864 -0.289 1.00 41.97 378 SER B N 1
ATOM 2801 C CA . SER A 1 380 ? 19.748 -25.153 0.076 1.00 43.63 378 SER B CA 1
ATOM 2802 C C . SER A 1 380 ? 20.092 -25.166 1.572 1.00 46.73 378 SER B C 1
ATOM 2803 O O . SER A 1 380 ? 20.618 -24.141 2.076 1.00 42.85 378 SER B O 1
ATOM 2806 N N . GLU A 1 381 ? 19.824 -26.297 2.233 1.00 49.82 379 GLU B N 1
ATOM 2807 C CA . GLU A 1 381 ? 19.974 -26.476 3.705 1.00 58.21 379 GLU B CA 1
ATOM 2808 C C . GLU A 1 381 ? 21.445 -26.698 4.074 1.00 53.55 379 GLU B C 1
ATOM 2809 O O . GLU A 1 381 ? 21.795 -26.339 5.205 1.00 52.38 379 GLU B O 1
ATOM 2815 N N . ASP A 1 382 ? 22.268 -27.259 3.179 1.00 53.02 380 ASP B N 1
ATOM 2816 C CA . ASP A 1 382 ? 23.699 -27.563 3.470 1.00 58.84 380 ASP B CA 1
ATOM 2817 C C . ASP A 1 382 ? 24.595 -26.453 2.891 1.00 56.17 380 ASP B C 1
ATOM 2818 O O . ASP A 1 382 ? 24.371 -26.031 1.735 1.00 51.59 380 ASP B O 1
ATOM 2823 N N . ALA A 1 383 ? 25.590 -26.012 3.667 1.00 50.60 381 ALA B N 1
ATOM 2824 C CA . ALA A 1 383 ? 26.472 -24.869 3.343 1.00 47.17 381 ALA B CA 1
ATOM 2825 C C . ALA A 1 383 ? 27.253 -25.154 2.056 1.00 48.27 381 ALA B C 1
ATOM 2826 O O . ALA A 1 383 ? 27.379 -24.224 1.244 1.00 50.12 381 ALA B O 1
ATOM 2828 N N . VAL A 1 384 ? 27.721 -26.386 1.847 1.00 47.20 382 VAL B N 1
ATOM 2829 C CA . VAL A 1 384 ? 28.660 -26.719 0.735 1.00 46.67 382 VAL B CA 1
ATOM 2830 C C . VAL A 1 384 ? 27.914 -26.616 -0.604 1.00 48.71 382 VAL B C 1
ATOM 2831 O O . VAL A 1 384 ? 28.522 -26.142 -1.600 1.00 45.19 382 VAL B O 1
ATOM 2835 N N . THR A 1 385 ? 26.646 -27.034 -0.640 1.00 48.57 383 THR B N 1
ATOM 2836 C CA . THR A 1 385 ? 25.791 -26.946 -1.853 1.00 48.48 383 THR B CA 1
ATOM 2837 C C . THR A 1 385 ? 25.488 -25.470 -2.142 1.00 42.63 383 THR B C 1
ATOM 2838 O O . THR A 1 385 ? 25.621 -25.085 -3.304 1.00 42.27 383 THR B O 1
ATOM 2842 N N . ARG A 1 386 ? 25.118 -24.678 -1.130 1.00 43.33 384 ARG B N 1
ATOM 2843 C CA . ARG A 1 386 ? 24.869 -23.212 -1.267 1.00 42.56 384 ARG B CA 1
ATOM 2844 C C . ARG A 1 386 ? 26.129 -22.534 -1.811 1.00 41.50 384 ARG B C 1
ATOM 2845 O O . ARG A 1 386 ? 26.001 -21.729 -2.755 1.00 39.76 384 ARG B O 1
ATOM 2853 N N . LYS A 1 387 ? 27.286 -22.844 -1.213 1.00 38.34 385 LYS B N 1
ATOM 2854 C CA . LYS A 1 387 ? 28.603 -22.238 -1.541 1.00 39.71 385 LYS B CA 1
ATOM 2855 C C . LYS A 1 387 ? 28.962 -22.499 -3.011 1.00 37.23 385 LYS B C 1
ATOM 2856 O O . LYS A 1 387 ? 29.403 -21.545 -3.662 1.00 31.60 385 LYS B O 1
ATOM 2862 N N . ARG A 1 388 ? 28.797 -23.728 -3.507 1.00 34.85 386 ARG B N 1
ATOM 2863 C CA . ARG A 1 388 ? 29.110 -24.057 -4.920 1.00 37.96 386 ARG B CA 1
ATOM 2864 C C . ARG A 1 388 ? 28.152 -23.296 -5.844 1.00 35.29 386 ARG B C 1
ATOM 2865 O O . ARG A 1 388 ? 28.656 -22.638 -6.776 1.00 34.32 386 ARG B O 1
ATOM 2873 N N . ALA A 1 389 ? 26.844 -23.341 -5.579 1.00 33.68 387 ALA B N 1
ATOM 2874 C CA . ALA A 1 389 ? 25.815 -22.600 -6.350 1.00 32.87 387 ALA B CA 1
ATOM 2875 C C . ALA A 1 389 ? 26.166 -21.107 -6.386 1.00 32.08 387 ALA B C 1
ATOM 2876 O O . ALA A 1 389 ? 26.095 -20.533 -7.482 1.00 32.80 387 ALA B O 1
ATOM 2878 N N . GLU A 1 390 ? 26.561 -20.506 -5.258 1.00 34.49 388 GLU B N 1
ATOM 2879 C CA . GLU A 1 390 ? 26.929 -19.057 -5.185 1.00 38.57 388 GLU B CA 1
ATOM 2880 C C . GLU A 1 390 ? 28.108 -18.804 -6.136 1.00 35.31 388 GLU B C 1
ATOM 2881 O O . GLU A 1 390 ? 28.130 -17.725 -6.744 1.00 36.75 388 GLU B O 1
ATOM 2887 N N . GLU A 1 391 ? 29.028 -19.768 -6.263 1.00 33.89 389 GLU B N 1
ATOM 2888 C CA . GLU A 1 391 ? 30.262 -19.651 -7.092 1.00 34.49 389 GLU B CA 1
ATOM 2889 C C . GLU A 1 391 ? 29.886 -19.724 -8.580 1.00 33.50 389 GLU B C 1
ATOM 2890 O O . GLU A 1 391 ? 30.437 -18.932 -9.353 1.00 34.17 389 GLU B O 1
ATOM 2896 N N . LEU A 1 392 ? 28.971 -20.630 -8.943 1.00 31.34 390 LEU B N 1
ATOM 2897 C CA . LEU A 1 392 ? 28.419 -20.790 -10.311 1.00 32.91 390 LEU B CA 1
ATOM 2898 C C . LEU A 1 392 ? 27.592 -19.558 -10.698 1.00 34.22 390 LEU B C 1
ATOM 2899 O O . LEU A 1 392 ? 27.751 -19.107 -11.831 1.00 35.47 390 LEU B O 1
ATOM 2904 N N . VAL A 1 393 ? 26.767 -19.022 -9.796 1.00 31.57 391 VAL B N 1
ATOM 2905 C CA . VAL A 1 393 ? 26.046 -17.734 -10.010 1.00 31.99 391 VAL B CA 1
ATOM 2906 C C . VAL A 1 393 ? 27.069 -16.635 -10.354 1.00 34.27 391 VAL B C 1
ATOM 2907 O O . VAL A 1 393 ? 26.806 -15.850 -11.286 1.00 34.53 391 VAL B O 1
ATOM 2911 N N . ALA A 1 394 ? 28.175 -16.540 -9.613 1.00 33.20 392 ALA B N 1
ATOM 2912 C CA . ALA A 1 394 ? 29.193 -15.473 -9.798 1.00 33.31 392 ALA B CA 1
ATOM 2913 C C . ALA A 1 394 ? 29.887 -15.677 -11.143 1.00 30.61 392 ALA B C 1
ATOM 2914 O O . ALA A 1 394 ? 30.118 -14.688 -11.845 1.00 30.32 392 ALA B O 1
ATOM 2916 N N . LEU A 1 395 ? 30.181 -16.928 -11.493 1.00 29.44 393 LEU B N 1
ATOM 2917 C CA . LEU A 1 395 ? 30.811 -17.279 -12.791 1.00 28.84 393 LEU B CA 1
ATOM 2918 C C . LEU A 1 395 ? 29.837 -16.957 -13.928 1.00 28.79 393 LEU B C 1
ATOM 2919 O O . LEU A 1 395 ? 30.272 -16.256 -14.889 1.00 30.84 393 LEU B O 1
ATOM 2924 N N . LEU A 1 396 ? 28.586 -17.422 -13.814 1.00 26.51 394 LEU B N 1
ATOM 2925 C CA . LEU A 1 396 ? 27.668 -17.612 -14.971 1.00 28.62 394 LEU B CA 1
ATOM 2926 C C . LEU A 1 396 ? 26.770 -16.393 -15.200 1.00 29.17 394 LEU B C 1
ATOM 2927 O O . LEU A 1 396 ? 26.254 -16.287 -16.312 1.00 33.38 394 LEU B O 1
ATOM 2932 N N . THR A 1 397 ? 26.560 -15.495 -14.242 1.00 28.90 395 THR B N 1
ATOM 2933 C CA . THR A 1 397 ? 25.605 -14.388 -14.496 1.00 31.02 395 THR B CA 1
ATOM 2934 C C . THR A 1 397 ? 26.140 -13.411 -15.553 1.00 30.43 395 THR B C 1
ATOM 2935 O O . THR A 1 397 ? 25.325 -12.909 -16.325 1.00 27.46 395 THR B O 1
ATOM 2939 N N . PRO A 1 398 ? 27.455 -13.055 -15.641 1.00 32.23 396 PRO B N 1
ATOM 2940 C CA . PRO A 1 398 ? 27.933 -12.193 -16.734 1.00 31.40 396 PRO B CA 1
ATOM 2941 C C . PRO A 1 398 ? 27.809 -12.861 -18.113 1.00 28.19 396 PRO B C 1
ATOM 2942 O O . PRO A 1 398 ? 27.486 -12.181 -19.052 1.00 27.50 396 PRO B O 1
ATOM 2946 N N . VAL A 1 399 ? 28.021 -14.178 -18.172 1.00 26.89 397 VAL B N 1
ATOM 2947 C CA . VAL A 1 399 ? 27.813 -15.008 -19.383 1.00 27.14 397 VAL B CA 1
ATOM 2948 C C . VAL A 1 399 ? 26.328 -14.931 -19.753 1.00 27.37 397 VAL B C 1
ATOM 2949 O O . VAL A 1 399 ? 26.046 -14.640 -20.904 1.00 27.56 397 VAL B O 1
ATOM 2953 N N . ALA A 1 400 ? 25.402 -15.155 -18.823 1.00 29.25 398 ALA B N 1
ATOM 2954 C CA . ALA A 1 400 ? 23.951 -15.040 -19.102 1.00 29.61 398 ALA B CA 1
ATOM 2955 C C . ALA A 1 400 ? 23.649 -13.636 -19.637 1.00 28.73 398 ALA B C 1
ATOM 2956 O O . ALA A 1 400 ? 22.986 -13.541 -20.686 1.00 29.54 398 ALA B O 1
ATOM 2958 N N . LYS A 1 401 ? 24.156 -12.580 -18.998 1.00 27.34 399 LYS B N 1
ATOM 2959 C CA . LYS A 1 401 ? 23.829 -11.187 -19.415 1.00 27.26 399 LYS B CA 1
ATOM 2960 C C . LYS A 1 401 ? 24.341 -10.945 -20.846 1.00 28.87 399 LYS B C 1
ATOM 2961 O O . LYS A 1 401 ? 23.521 -10.626 -21.732 1.00 31.15 399 LYS B O 1
ATOM 2967 N N . ALA A 1 402 ? 25.644 -11.093 -21.078 1.00 27.48 400 ALA B N 1
ATOM 2968 C CA . ALA A 1 402 ? 26.301 -10.699 -22.348 1.00 27.60 400 ALA B CA 1
ATOM 2969 C C . ALA A 1 402 ? 25.952 -11.690 -23.466 1.00 25.89 400 ALA B C 1
ATOM 2970 O O . ALA A 1 402 ? 25.659 -11.228 -24.548 1.00 25.34 400 ALA B O 1
ATOM 2972 N N . PHE A 1 403 ? 25.980 -12.998 -23.216 1.00 24.78 401 PHE B N 1
ATOM 2973 C CA . PHE A 1 403 ? 25.822 -14.017 -24.283 1.00 25.17 401 PHE B CA 1
ATOM 2974 C C . PHE A 1 403 ? 24.361 -14.083 -24.718 1.00 25.99 401 PHE B C 1
ATOM 2975 O O . PHE A 1 403 ? 24.139 -14.208 -25.917 1.00 27.50 401 PHE B O 1
ATOM 2983 N N . LEU A 1 404 ? 23.402 -14.045 -23.790 1.00 26.58 402 LEU B N 1
ATOM 2984 C CA . LEU A 1 404 ? 21.968 -14.153 -24.169 1.00 27.44 402 LEU B CA 1
ATOM 2985 C C . LEU A 1 404 ? 21.575 -12.877 -24.914 1.00 26.88 402 LEU B C 1
ATOM 2986 O O . LEU A 1 404 ? 20.772 -12.994 -25.847 1.00 27.91 402 LEU B O 1
ATOM 2991 N N . THR A 1 405 ? 22.154 -11.722 -24.586 1.00 24.42 403 THR B N 1
ATOM 2992 C CA . THR A 1 405 ? 21.810 -10.447 -25.286 1.00 25.74 403 THR B CA 1
ATOM 2993 C C . THR A 1 405 ? 22.533 -10.383 -26.650 1.00 25.10 403 THR B C 1
ATOM 2994 O O . THR A 1 405 ? 21.903 -9.908 -27.645 1.00 25.09 403 THR B O 1
ATOM 2998 N N . ASP A 1 406 ? 23.788 -10.832 -26.731 1.00 24.50 404 ASP B N 1
ATOM 2999 C CA . ASP A 1 406 ? 24.534 -10.854 -28.018 1.00 26.25 404 ASP B CA 1
ATOM 3000 C C . ASP A 1 406 ? 23.832 -11.856 -28.936 1.00 25.84 404 ASP B C 1
ATOM 3001 O O . ASP A 1 406 ? 23.560 -11.489 -30.080 1.00 22.49 404 ASP B O 1
ATOM 3006 N N . MET A 1 407 ? 23.476 -13.036 -28.420 1.00 24.85 405 MET B N 1
ATOM 3007 C CA . MET A 1 407 ? 22.776 -14.063 -29.232 1.00 24.63 405 MET B CA 1
ATOM 3008 C C . MET A 1 407 ? 21.370 -13.553 -29.563 1.00 25.05 405 MET B C 1
ATOM 3009 O O . MET A 1 407 ? 20.898 -13.796 -30.685 1.00 25.01 405 MET B O 1
ATOM 3014 N N . GLY A 1 408 ? 20.719 -12.864 -28.629 1.00 27.55 406 GLY B N 1
ATOM 3015 C CA . GLY A 1 408 ? 19.433 -12.172 -28.859 1.00 27.14 406 GLY B CA 1
ATOM 3016 C C . GLY A 1 408 ? 19.500 -11.219 -30.044 1.00 26.08 406 GLY B C 1
ATOM 3017 O O . GLY A 1 408 ? 18.686 -11.358 -30.965 1.00 23.95 406 GLY B O 1
ATOM 3018 N N . LEU A 1 409 ? 20.477 -10.315 -30.071 1.00 27.26 407 LEU B N 1
ATOM 3019 C CA . LEU A 1 409 ? 20.623 -9.372 -31.205 1.00 27.85 407 LEU B CA 1
ATOM 3020 C C . LEU A 1 409 ? 20.756 -10.149 -32.525 1.00 27.19 407 LEU B C 1
ATOM 3021 O O . LEU A 1 409 ? 20.006 -9.843 -33.479 1.00 29.46 407 LEU B O 1
ATOM 3026 N N . GLU A 1 410 ? 21.666 -11.115 -32.583 1.00 25.15 408 GLU B N 1
ATOM 3027 C CA . GLU A 1 410 ? 21.885 -11.922 -33.799 1.00 24.61 408 GLU B CA 1
ATOM 3028 C C . GLU A 1 410 ? 20.550 -12.545 -34.197 1.00 24.35 408 GLU B C 1
ATOM 3029 O O . GLU A 1 410 ? 20.207 -12.493 -35.390 1.00 24.00 408 GLU B O 1
ATOM 3035 N N . THR A 1 411 ? 19.835 -13.126 -33.232 1.00 24.57 409 THR B N 1
ATOM 3036 C CA . THR A 1 411 ? 18.518 -13.776 -33.448 1.00 25.05 409 THR B CA 1
ATOM 3037 C C . THR A 1 411 ? 17.538 -12.761 -34.065 1.00 26.87 409 THR B C 1
ATOM 3038 O O . THR A 1 411 ? 16.904 -13.110 -35.089 1.00 26.61 409 THR B O 1
ATOM 3042 N N . THR A 1 412 ? 17.423 -11.544 -33.521 1.00 26.17 410 THR B N 1
ATOM 3043 C CA . THR A 1 412 ? 16.439 -10.550 -34.030 1.00 26.31 410 THR B CA 1
ATOM 3044 C C . THR A 1 412 ? 16.827 -10.080 -35.444 1.00 28.54 410 THR B C 1
ATOM 3045 O O . THR A 1 412 ? 15.922 -9.706 -36.208 1.00 27.06 410 THR B O 1
ATOM 3049 N N . ILE A 1 413 ? 18.118 -10.071 -35.780 1.00 27.62 411 ILE B N 1
ATOM 3050 C CA . ILE A 1 413 ? 18.610 -9.668 -37.127 1.00 28.50 411 ILE B CA 1
ATOM 3051 C C . ILE A 1 413 ? 18.232 -10.756 -38.144 1.00 27.21 411 ILE B C 1
ATOM 3052 O O . ILE A 1 413 ? 17.727 -10.393 -39.204 1.00 26.11 411 ILE B O 1
ATOM 3057 N N . HIS A 1 414 ? 18.458 -12.032 -37.832 1.00 27.24 412 HIS B N 1
ATOM 3058 C CA . HIS A 1 414 ? 17.985 -13.172 -38.659 1.00 27.13 412 HIS B CA 1
ATOM 3059 C C . HIS A 1 414 ? 16.473 -13.072 -38.884 1.00 25.66 412 HIS B C 1
ATOM 3060 O O . HIS A 1 414 ? 16.034 -13.243 -40.021 1.00 29.28 412 HIS B O 1
ATOM 3067 N N . GLY A 1 415 ? 15.694 -12.806 -37.849 1.00 27.72 413 GLY B N 1
ATOM 3068 C CA . GLY A 1 415 ? 14.221 -12.751 -37.947 1.00 27.36 413 GLY B CA 1
ATOM 3069 C C . GLY A 1 415 ? 13.744 -11.629 -38.848 1.00 25.87 413 GLY B C 1
ATOM 3070 O O . GLY A 1 415 ? 12.749 -11.833 -39.544 1.00 27.42 413 GLY B O 1
ATOM 3071 N N . GLN A 1 416 ? 14.414 -10.478 -38.838 1.00 26.02 414 GLN B N 1
ATOM 3072 C CA . GLN A 1 416 ? 14.138 -9.357 -39.784 1.00 27.53 414 GLN B CA 1
ATOM 3073 C C . GLN A 1 416 ? 14.530 -9.774 -41.218 1.00 27.11 414 GLN B C 1
ATOM 3074 O O . GLN A 1 416 ? 13.741 -9.530 -42.143 1.00 24.51 414 GLN B O 1
ATOM 3080 N N . GLN A 1 417 ? 15.703 -10.395 -41.382 1.00 26.87 415 GLN B N 1
ATOM 3081 C CA . GLN A 1 417 ? 16.271 -10.796 -42.693 1.00 26.18 415 GLN B CA 1
ATOM 3082 C C . GLN A 1 417 ? 15.314 -11.782 -43.384 1.00 26.87 415 GLN B C 1
ATOM 3083 O O . GLN A 1 417 ? 15.112 -11.658 -44.620 1.00 24.66 415 GLN B O 1
ATOM 3089 N N . ILE A 1 418 ? 14.720 -12.712 -42.633 1.00 27.20 416 ILE B N 1
ATOM 3090 C CA . ILE A 1 418 ? 13.755 -13.714 -43.184 1.00 28.14 416 ILE B CA 1
ATOM 3091 C C . ILE A 1 418 ? 12.567 -12.993 -43.843 1.00 29.67 416 ILE B C 1
ATOM 3092 O O . ILE A 1 418 ? 12.029 -13.532 -44.837 1.00 30.03 416 ILE B O 1
ATOM 3097 N N . PHE A 1 419 ? 12.145 -11.827 -43.341 1.00 29.56 417 PHE B N 1
ATOM 3098 C CA . PHE A 1 419 ? 10.993 -11.080 -43.924 1.00 32.06 417 PHE B CA 1
ATOM 3099 C C . PHE A 1 419 ? 11.372 -10.325 -45.206 1.00 31.41 417 PHE B C 1
ATOM 3100 O O . PHE A 1 419 ? 10.455 -9.779 -45.848 1.00 36.46 417 PHE B O 1
ATOM 3108 N N . GLY A 1 420 ? 12.650 -10.271 -45.572 1.00 31.82 418 GLY B N 1
ATOM 3109 C CA . GLY A 1 420 ? 13.114 -9.485 -46.731 1.00 32.93 418 GLY B CA 1
ATOM 3110 C C . GLY A 1 420 ? 12.870 -7.995 -46.518 1.00 32.76 418 GLY B C 1
ATOM 3111 O O . GLY A 1 420 ? 13.047 -7.522 -45.384 1.00 29.40 418 GLY B O 1
ATOM 3112 N N . GLY A 1 421 ? 12.433 -7.284 -47.558 1.00 30.76 419 GLY B N 1
ATOM 3113 C CA . GLY A 1 421 ? 12.108 -5.846 -47.495 1.00 31.54 419 GLY B CA 1
ATOM 3114 C C . GLY A 1 421 ? 11.035 -5.545 -46.468 1.00 31.19 419 GLY B C 1
ATOM 3115 O O . GLY A 1 421 ? 11.146 -4.515 -45.795 1.00 31.76 419 GLY B O 1
ATOM 3116 N N . HIS A 1 422 ? 10.036 -6.420 -46.326 1.00 32.09 420 HIS B N 1
ATOM 3117 C CA . HIS A 1 422 ? 8.943 -6.270 -45.324 1.00 31.49 420 HIS B CA 1
ATOM 3118 C C . HIS A 1 422 ? 9.564 -6.140 -43.926 1.00 29.04 420 HIS B C 1
ATOM 3119 O O . HIS A 1 422 ? 8.980 -5.424 -43.107 1.00 28.95 420 HIS B O 1
ATOM 3126 N N . GLY A 1 423 ? 10.696 -6.822 -43.664 1.00 28.11 421 GLY B N 1
ATOM 3127 C CA . GLY A 1 423 ? 11.435 -6.789 -42.386 1.00 24.81 421 GLY B CA 1
ATOM 3128 C C . GLY A 1 423 ? 11.896 -5.382 -42.015 1.00 25.06 421 GLY B C 1
ATOM 3129 O O . GLY A 1 423 ? 12.120 -5.131 -40.831 1.00 26.20 421 GLY B O 1
ATOM 3130 N N . PHE A 1 424 ? 12.028 -4.469 -42.976 1.00 24.55 422 PHE B N 1
ATOM 3131 C CA . PHE A 1 424 ? 12.438 -3.069 -42.708 1.00 26.34 422 PHE B CA 1
ATOM 3132 C C . PHE A 1 424 ? 11.211 -2.184 -42.428 1.00 26.73 422 PHE B C 1
ATOM 3133 O O . PHE A 1 424 ? 11.403 -0.999 -42.104 1.00 27.47 422 PHE B O 1
ATOM 3141 N N . ILE A 1 425 ? 9.993 -2.722 -42.537 1.00 27.56 423 ILE B N 1
ATOM 3142 C CA . ILE A 1 425 ? 8.726 -1.940 -42.370 1.00 28.99 423 ILE B CA 1
ATOM 3143 C C . ILE A 1 425 ? 8.228 -2.145 -40.937 1.00 28.58 423 ILE B C 1
ATOM 3144 O O . ILE A 1 425 ? 8.063 -3.300 -40.526 1.00 31.34 423 ILE B O 1
ATOM 3149 N N . ARG A 1 426 ? 7.977 -1.058 -40.214 1.00 28.17 424 ARG B N 1
ATOM 3150 C CA . ARG A 1 426 ? 7.692 -1.086 -38.758 1.00 29.00 424 ARG B CA 1
ATOM 3151 C C . ARG A 1 426 ? 6.440 -1.914 -38.443 1.00 28.85 424 ARG B C 1
ATOM 3152 O O . ARG A 1 426 ? 6.444 -2.587 -37.403 1.00 27.68 424 ARG B O 1
ATOM 3160 N N . GLU A 1 427 ? 5.431 -1.912 -39.312 1.00 31.11 425 GLU B N 1
ATOM 3161 C CA . GLU A 1 427 ? 4.125 -2.567 -39.025 1.00 34.20 425 GLU B CA 1
ATOM 3162 C C . GLU A 1 427 ? 4.351 -4.062 -38.782 1.00 33.91 425 GLU B C 1
ATOM 3163 O O . GLU A 1 427 ? 3.601 -4.642 -37.997 1.00 34.63 425 GLU B O 1
ATOM 3169 N N . TRP A 1 428 ? 5.391 -4.651 -39.384 1.00 34.44 426 TRP B N 1
ATOM 3170 C CA . TRP A 1 428 ? 5.672 -6.113 -39.293 1.00 35.02 426 TRP B CA 1
ATOM 3171 C C . TRP A 1 428 ? 6.351 -6.510 -37.974 1.00 32.17 426 TRP B C 1
ATOM 3172 O O . TRP A 1 428 ? 6.442 -7.728 -37.733 1.00 31.34 426 TRP B O 1
ATOM 3183 N N . GLY A 1 429 ? 6.834 -5.553 -37.169 1.00 30.05 427 GLY B N 1
ATOM 3184 C CA . GLY A 1 429 ? 7.222 -5.794 -35.762 1.00 28.25 427 GLY B CA 1
ATOM 3185 C C . GLY A 1 429 ? 8.658 -6.272 -35.596 1.00 27.14 427 GLY B C 1
ATOM 3186 O O . GLY A 1 429 ? 9.183 -6.130 -34.465 1.00 26.26 427 GLY B O 1
ATOM 3187 N N . GLN A 1 430 ? 9.274 -6.808 -36.655 1.00 25.85 428 GLN B N 1
ATOM 3188 C CA . GLN A 1 430 ? 10.650 -7.376 -36.637 1.00 27.54 428 GLN B CA 1
ATOM 3189 C C . GLN A 1 430 ? 11.671 -6.275 -36.339 1.00 27.11 428 GLN B C 1
ATOM 3190 O O . GLN A 1 430 ? 12.565 -6.507 -35.508 1.00 24.72 428 GLN B O 1
ATOM 3196 N N . GLU A 1 431 ? 11.536 -5.107 -36.957 1.00 28.47 429 GLU B N 1
ATOM 3197 C CA . GLU A 1 431 ? 12.581 -4.051 -36.830 1.00 30.80 429 GLU B CA 1
ATOM 3198 C C . GLU A 1 431 ? 12.547 -3.495 -35.396 1.00 31.01 429 GLU B C 1
ATOM 3199 O O . GLU A 1 431 ? 13.639 -3.236 -34.834 1.00 28.46 429 GLU B O 1
ATOM 3205 N N . GLN A 1 432 ? 11.362 -3.359 -34.784 1.00 29.86 430 GLN B N 1
ATOM 3206 C CA . GLN A 1 432 ? 11.268 -2.927 -33.360 1.00 28.84 430 GLN B CA 1
ATOM 3207 C C . GLN A 1 432 ? 12.070 -3.881 -32.459 1.00 26.54 430 GLN B C 1
ATOM 3208 O O . GLN A 1 432 ? 12.748 -3.402 -31.557 1.00 25.98 430 GLN B O 1
ATOM 3214 N N . LEU A 1 433 ? 11.994 -5.190 -32.691 1.00 26.10 431 LEU B N 1
ATOM 3215 C CA . LEU A 1 433 ? 12.633 -6.202 -31.816 1.00 26.12 431 LEU B CA 1
ATOM 3216 C C . LEU A 1 433 ? 14.158 -6.028 -31.872 1.00 28.02 431 LEU B C 1
ATOM 3217 O O . LEU A 1 433 ? 14.815 -6.282 -30.854 1.00 29.07 431 LEU B O 1
ATOM 3222 N N . VAL A 1 434 ? 14.706 -5.551 -32.988 1.00 27.12 432 VAL B N 1
ATOM 3223 C CA . VAL A 1 434 ? 16.169 -5.293 -33.107 1.00 28.07 432 VAL B CA 1
ATOM 3224 C C . VAL A 1 434 ? 16.527 -4.041 -32.287 1.00 25.53 432 VAL B C 1
ATOM 3225 O O . VAL A 1 434 ? 17.510 -4.076 -31.558 1.00 25.83 432 VAL B O 1
ATOM 3229 N N . ARG A 1 435 ? 15.764 -2.963 -32.408 1.00 25.60 433 ARG B N 1
ATOM 3230 C CA . ARG A 1 435 ? 16.024 -1.711 -31.647 1.00 26.93 433 ARG B CA 1
ATOM 3231 C C . ARG A 1 435 ? 15.847 -1.979 -30.139 1.00 27.81 433 ARG B C 1
ATOM 3232 O O . ARG A 1 435 ? 16.696 -1.545 -29.325 1.00 26.02 433 ARG B O 1
ATOM 3240 N N . ASP A 1 436 ? 14.785 -2.689 -29.759 1.00 27.82 434 ASP B N 1
ATOM 3241 C CA . ASP A 1 436 ? 14.509 -3.019 -28.337 1.00 29.36 434 ASP B CA 1
ATOM 3242 C C . ASP A 1 436 ? 15.643 -3.930 -27.819 1.00 29.90 434 ASP B C 1
ATOM 3243 O O . ASP A 1 436 ? 16.131 -3.714 -26.698 1.00 29.12 434 ASP B O 1
ATOM 3248 N N . CYS A 1 437 ? 16.076 -4.928 -28.586 1.00 29.05 435 CYS B N 1
ATOM 3249 C CA . CYS A 1 437 ? 17.117 -5.880 -28.125 1.00 29.06 435 CYS B CA 1
ATOM 3250 C C . CYS A 1 437 ? 18.446 -5.150 -27.867 1.00 29.14 435 CYS B C 1
ATOM 3251 O O . CYS A 1 437 ? 19.135 -5.462 -26.885 1.00 30.45 435 CYS B O 1
ATOM 3254 N N . ARG A 1 438 ? 18.785 -4.188 -28.709 1.00 29.10 436 ARG B N 1
ATOM 3255 C CA . ARG A 1 438 ? 20.085 -3.480 -28.659 1.00 30.47 436 ARG B CA 1
ATOM 3256 C C . ARG A 1 438 ? 20.375 -2.937 -27.248 1.00 30.28 436 ARG B C 1
ATOM 3257 O O . ARG A 1 438 ? 21.537 -3.101 -26.820 1.00 30.40 436 ARG B O 1
ATOM 3265 N N . ILE A 1 439 ? 19.385 -2.353 -26.545 1.00 29.38 437 ILE B N 1
ATOM 3266 C CA . ILE A 1 439 ? 19.570 -1.778 -25.170 1.00 30.22 437 ILE B CA 1
ATOM 3267 C C . ILE A 1 439 ? 20.093 -2.853 -24.204 1.00 29.21 437 ILE B C 1
ATOM 3268 O O . ILE A 1 439 ? 20.905 -2.502 -23.328 1.00 28.95 437 ILE B O 1
ATOM 3273 N N . THR A 1 440 ? 19.667 -4.105 -24.356 1.00 25.97 438 THR B N 1
ATOM 3274 C CA . THR A 1 440 ? 19.976 -5.185 -23.390 1.00 25.92 438 THR B CA 1
ATOM 3275 C C . THR A 1 440 ? 21.480 -5.458 -23.387 1.00 26.50 438 THR B C 1
ATOM 3276 O O . THR A 1 440 ? 21.956 -5.942 -22.375 1.00 27.75 438 THR B O 1
ATOM 3280 N N . GLN A 1 441 ? 22.202 -5.132 -24.460 1.00 28.41 439 GLN B N 1
ATOM 3281 C CA . GLN A 1 441 ? 23.663 -5.383 -24.583 1.00 29.38 439 GLN B CA 1
ATOM 3282 C C . GLN A 1 441 ? 24.462 -4.245 -23.939 1.00 30.54 439 GLN B C 1
ATOM 3283 O O . GLN A 1 441 ? 25.691 -4.409 -23.828 1.00 29.14 439 GLN B O 1
ATOM 3289 N N . ILE A 1 442 ? 23.801 -3.154 -23.538 1.00 28.93 440 ILE B N 1
ATOM 3290 C CA . ILE A 1 442 ? 24.458 -1.860 -23.199 1.00 31.85 440 ILE B CA 1
ATOM 3291 C C . ILE A 1 442 ? 24.251 -1.518 -21.713 1.00 33.72 440 ILE B C 1
ATOM 3292 O O . ILE A 1 442 ? 25.281 -1.272 -21.028 1.00 36.74 440 ILE B O 1
ATOM 3297 N N . TYR A 1 443 ? 23.006 -1.493 -21.212 1.00 32.57 441 TYR B N 1
ATOM 3298 C CA . TYR A 1 443 ? 22.688 -1.157 -19.795 1.00 35.37 441 TYR B CA 1
ATOM 3299 C C . TYR A 1 443 ? 22.845 -2.396 -18.888 1.00 36.67 441 TYR B C 1
ATOM 3300 O O . TYR A 1 443 ? 23.156 -3.492 -19.381 1.00 36.22 441 TYR B O 1
ATOM 3309 N N . GLU A 1 444 ? 22.665 -2.195 -17.577 1.00 37.67 442 GLU B N 1
ATOM 3310 C CA . GLU A 1 444 ? 22.982 -3.161 -16.490 1.00 42.56 442 GLU B CA 1
ATOM 3311 C C . GLU A 1 444 ? 24.419 -3.690 -16.653 1.00 40.13 442 GLU B C 1
ATOM 3312 O O . GLU A 1 444 ? 24.654 -4.905 -16.407 1.00 34.02 442 GLU B O 1
ATOM 3318 N N . GLY A 1 445 ? 25.350 -2.803 -17.020 1.00 34.40 443 GLY B N 1
ATOM 3319 C CA . GLY A 1 445 ? 26.741 -3.167 -17.323 1.00 32.59 443 GLY B CA 1
ATOM 3320 C C . GLY A 1 445 ? 26.873 -3.565 -18.771 1.00 30.15 443 GLY B C 1
ATOM 3321 O O . GLY A 1 445 ? 26.296 -4.617 -19.155 1.00 28.84 443 GLY B O 1
ATOM 3322 N N . THR A 1 446 ? 27.572 -2.744 -19.559 1.00 28.92 444 THR B N 1
ATOM 3323 C CA . THR A 1 446 ? 27.871 -3.046 -20.980 1.00 25.95 444 THR B CA 1
ATOM 3324 C C . THR A 1 446 ? 28.430 -4.462 -21.049 1.00 25.80 444 THR B C 1
ATOM 3325 O O . THR A 1 446 ? 29.112 -4.894 -20.083 1.00 26.59 444 THR B O 1
ATOM 3329 N N . ASN A 1 447 ? 28.168 -5.153 -22.145 1.00 24.54 445 ASN B N 1
ATOM 3330 C CA . ASN A 1 447 ? 28.636 -6.547 -22.338 1.00 26.26 445 ASN B CA 1
ATOM 3331 C C . ASN A 1 447 ? 30.160 -6.617 -22.218 1.00 25.50 445 ASN B C 1
ATOM 3332 O O . ASN A 1 447 ? 30.648 -7.681 -21.809 1.00 24.91 445 ASN B O 1
ATOM 3337 N N . GLY A 1 448 ? 30.866 -5.539 -22.588 1.00 27.32 446 GLY B N 1
ATOM 3338 C CA . GLY A 1 448 ? 32.329 -5.414 -22.459 1.00 26.16 446 GLY B CA 1
ATOM 3339 C C . GLY A 1 448 ? 32.747 -5.493 -21.012 1.00 27.86 446 GLY B C 1
ATOM 3340 O O . GLY A 1 448 ? 33.691 -6.233 -20.696 1.00 30.59 446 GLY B O 1
ATOM 3341 N N . ILE A 1 449 ? 32.015 -4.798 -20.145 1.00 31.69 447 ILE B N 1
ATOM 3342 C CA . ILE A 1 449 ? 32.216 -4.845 -18.671 1.00 31.76 447 ILE B CA 1
ATOM 3343 C C . ILE A 1 449 ? 31.799 -6.221 -18.133 1.00 29.70 447 ILE B C 1
ATOM 3344 O O . ILE A 1 449 ? 32.493 -6.724 -17.222 1.00 25.49 447 ILE B O 1
ATOM 3349 N N . GLN A 1 450 ? 30.750 -6.846 -18.681 1.00 28.80 448 GLN B N 1
ATOM 3350 C CA . GLN A 1 450 ? 30.362 -8.213 -18.241 1.00 28.47 448 GLN B CA 1
ATOM 3351 C C . GLN A 1 450 ? 31.516 -9.175 -18.572 1.00 28.73 448 GLN B C 1
ATOM 3352 O O . GLN A 1 450 ? 31.878 -10.010 -17.706 1.00 26.11 448 GLN B O 1
ATOM 3358 N N . ALA A 1 451 ? 32.119 -9.036 -19.753 1.00 28.21 449 ALA B N 1
ATOM 3359 C CA . ALA A 1 451 ? 33.249 -9.904 -20.163 1.00 29.27 449 ALA B CA 1
ATOM 3360 C C . ALA A 1 451 ? 34.447 -9.658 -19.235 1.00 28.54 449 ALA B C 1
ATOM 3361 O O . ALA A 1 451 ? 35.013 -10.639 -18.733 1.00 27.27 449 ALA B O 1
ATOM 3363 N N . LEU A 1 452 ? 34.781 -8.394 -18.969 1.00 28.91 450 LEU B N 1
ATOM 3364 C CA . LEU A 1 452 ? 35.897 -8.020 -18.057 1.00 31.37 450 LEU B CA 1
ATOM 3365 C C . LEU A 1 452 ? 35.701 -8.694 -16.693 1.00 32.46 450 LEU B C 1
ATOM 3366 O O . LEU A 1 452 ? 36.692 -9.228 -16.146 1.00 33.11 450 LEU B O 1
ATOM 3371 N N . ASP A 1 453 ? 34.484 -8.641 -16.136 1.00 33.95 451 ASP B N 1
ATOM 3372 C CA . ASP A 1 453 ? 34.155 -9.265 -14.827 1.00 31.33 451 ASP B CA 1
ATOM 3373 C C . ASP A 1 453 ? 34.417 -10.778 -14.922 1.00 31.12 451 ASP B C 1
ATOM 3374 O O . ASP A 1 453 ? 35.087 -11.316 -14.050 1.00 28.24 451 ASP B O 1
ATOM 3379 N N . LEU A 1 454 ? 33.924 -11.448 -15.958 1.00 31.62 452 LEU B N 1
ATOM 3380 C CA . LEU A 1 454 ? 34.164 -12.905 -16.175 1.00 34.71 452 LEU B CA 1
ATOM 3381 C C . LEU A 1 454 ? 35.669 -13.234 -16.114 1.00 33.30 452 LEU B C 1
ATOM 3382 O O . LEU A 1 454 ? 36.080 -14.015 -15.237 1.00 31.88 452 LEU B O 1
ATOM 3387 N N . VAL A 1 455 ? 36.470 -12.707 -17.038 1.00 33.97 453 VAL B N 1
ATOM 3388 C CA . VAL A 1 455 ? 37.909 -13.094 -17.142 1.00 36.01 453 VAL B CA 1
ATOM 3389 C C . VAL A 1 455 ? 38.662 -12.532 -15.930 1.00 35.09 453 VAL B C 1
ATOM 3390 O O . VAL A 1 455 ? 39.403 -13.308 -15.304 1.00 33.38 453 VAL B O 1
ATOM 3394 N N . GLY A 1 456 ? 38.432 -11.265 -15.586 1.00 33.73 454 GLY B N 1
ATOM 3395 C CA . GLY A 1 456 ? 39.183 -10.534 -14.550 1.00 36.07 454 GLY B CA 1
ATOM 3396 C C . GLY A 1 456 ? 38.929 -11.073 -13.149 1.00 38.45 454 GLY B C 1
ATOM 3397 O O . GLY A 1 456 ? 39.898 -11.400 -12.466 1.00 38.53 454 GLY B O 1
ATOM 3398 N N . ARG A 1 457 ? 37.669 -11.168 -12.731 1.00 41.23 455 ARG B N 1
ATOM 3399 C CA . ARG A 1 457 ? 37.287 -11.549 -11.347 1.00 41.73 455 ARG B CA 1
ATOM 3400 C C . ARG A 1 457 ? 37.017 -13.051 -11.248 1.00 39.43 455 ARG B C 1
ATOM 3401 O O . ARG A 1 457 ? 37.530 -13.672 -10.313 1.00 37.65 455 ARG B O 1
ATOM 3409 N N . LYS A 1 458 ? 36.192 -13.604 -12.136 1.00 34.39 456 LYS B N 1
ATOM 3410 C CA . LYS A 1 458 ? 35.586 -14.946 -11.929 1.00 32.85 456 LYS B CA 1
ATOM 3411 C C . LYS A 1 458 ? 36.576 -16.021 -12.379 1.00 32.20 456 LYS B C 1
ATOM 3412 O O . LYS A 1 458 ? 36.528 -17.121 -11.816 1.00 32.97 456 LYS B O 1
ATOM 3418 N N . VAL A 1 459 ? 37.471 -15.708 -13.315 1.00 33.33 457 VAL B N 1
ATOM 3419 C CA . VAL A 1 459 ? 38.496 -16.685 -13.787 1.00 34.06 457 VAL B CA 1
ATOM 3420 C C . VAL A 1 459 ? 39.844 -16.379 -13.135 1.00 34.12 457 VAL B C 1
ATOM 3421 O O . VAL A 1 459 ? 40.252 -17.200 -12.308 1.00 38.71 457 VAL B O 1
ATOM 3425 N N . ILE A 1 460 ? 40.508 -15.277 -13.503 1.00 33.99 458 ILE B N 1
ATOM 3426 C CA . ILE A 1 460 ? 41.837 -14.881 -12.937 1.00 35.88 458 ILE B CA 1
ATOM 3427 C C . ILE A 1 460 ? 41.699 -14.851 -11.406 1.00 34.44 458 ILE B C 1
ATOM 3428 O O . ILE A 1 460 ? 42.511 -15.500 -10.722 1.00 31.53 458 ILE B O 1
ATOM 3433 N N . GLY A 1 461 ? 40.677 -14.148 -10.902 1.00 35.63 459 GLY B N 1
ATOM 3434 C CA . GLY A 1 461 ? 40.414 -13.951 -9.464 1.00 34.68 459 GLY B CA 1
ATOM 3435 C C . GLY A 1 461 ? 40.217 -15.249 -8.688 1.00 36.56 459 GLY B C 1
ATOM 3436 O O . GLY A 1 461 ? 40.427 -15.222 -7.456 1.00 36.24 459 GLY B O 1
ATOM 3437 N N . SER A 1 462 ? 39.798 -16.340 -9.338 1.00 33.89 460 SER B N 1
ATOM 3438 C CA . SER A 1 462 ? 39.558 -17.649 -8.678 1.00 34.21 460 SER B CA 1
ATOM 3439 C C . SER A 1 462 ? 40.668 -18.626 -9.070 1.00 33.11 460 SER B C 1
ATOM 3440 O O . SER A 1 462 ? 40.570 -19.802 -8.682 1.00 33.63 460 SER B O 1
ATOM 3443 N N . GLY A 1 463 ? 41.678 -18.166 -9.809 1.00 31.49 461 GLY B N 1
ATOM 3444 C CA . GLY A 1 463 ? 42.690 -19.053 -10.423 1.00 32.28 461 GLY B CA 1
ATOM 3445 C C . GLY A 1 463 ? 42.051 -20.159 -11.246 1.00 31.42 461 GLY B C 1
ATOM 3446 O O . GLY A 1 463 ? 42.618 -21.259 -11.294 1.00 32.58 461 GLY B O 1
ATOM 3447 N N . GLY A 1 464 ? 40.917 -19.876 -11.896 1.00 31.97 462 GLY B N 1
ATOM 3448 C CA . GLY A 1 464 ? 40.198 -20.830 -12.764 1.00 31.94 462 GLY B CA 1
ATOM 3449 C C . GLY A 1 464 ? 39.355 -21.832 -11.980 1.00 33.55 462 GLY B C 1
ATOM 3450 O O . GLY A 1 464 ? 38.758 -22.708 -12.622 1.00 35.13 462 GLY B O 1
ATOM 3451 N N . ALA A 1 465 ? 39.284 -21.724 -10.646 1.00 32.21 463 ALA B N 1
ATOM 3452 C CA . ALA A 1 465 ? 38.604 -22.725 -9.786 1.00 33.20 463 ALA B CA 1
ATOM 3453 C C . ALA A 1 465 ? 37.098 -22.725 -10.078 1.00 32.88 463 ALA B C 1
ATOM 3454 O O . ALA A 1 465 ? 36.510 -23.824 -10.220 1.00 31.39 463 ALA B O 1
ATOM 3456 N N . PHE A 1 466 ? 36.506 -21.530 -10.160 1.00 31.63 464 PHE B N 1
ATOM 3457 C CA . PHE A 1 466 ? 35.080 -21.320 -10.507 1.00 33.18 464 PHE B CA 1
ATOM 3458 C C . PHE A 1 466 ? 34.752 -22.037 -11.823 1.00 32.16 464 PHE B C 1
ATOM 3459 O O . PHE A 1 466 ? 33.805 -22.826 -11.848 1.00 33.95 464 PHE B O 1
ATOM 3467 N N . SER A 1 467 ? 35.515 -21.811 -12.888 1.00 33.73 465 SER B N 1
ATOM 3468 C CA . SER A 1 467 ? 35.228 -22.447 -14.206 1.00 35.07 465 SER B CA 1
ATOM 3469 C C . SER A 1 467 ? 35.490 -23.954 -14.128 1.00 35.00 465 SER B C 1
ATOM 3470 O O . SER A 1 467 ? 34.734 -24.695 -14.749 1.00 35.15 465 SER B O 1
ATOM 3473 N N . ARG A 1 468 ? 36.450 -24.404 -13.320 1.00 37.25 466 ARG B N 1
ATOM 3474 C CA . ARG A 1 468 ? 36.681 -25.863 -13.118 1.00 36.64 466 ARG B CA 1
ATOM 3475 C C . ARG A 1 468 ? 35.483 -26.489 -12.391 1.00 36.84 466 ARG B C 1
ATOM 3476 O O . ARG A 1 468 ? 35.238 -27.686 -12.619 1.00 33.65 466 ARG B O 1
ATOM 3484 N N . HIS A 1 469 ? 34.732 -25.735 -11.575 1.00 39.53 467 HIS B N 1
ATOM 3485 C CA . HIS A 1 469 ? 33.511 -26.264 -10.900 1.00 42.07 467 HIS B CA 1
ATOM 3486 C C . HIS A 1 469 ? 32.463 -26.597 -11.965 1.00 42.66 467 HIS B C 1
ATOM 3487 O O . HIS A 1 469 ? 31.832 -27.678 -11.889 1.00 43.77 467 HIS B O 1
ATOM 3494 N N . PHE A 1 470 ? 32.283 -25.672 -12.908 1.00 36.65 468 PHE B N 1
ATOM 3495 C CA . PHE A 1 470 ? 31.368 -25.822 -14.057 1.00 34.56 468 PHE B CA 1
ATOM 3496 C C . PHE A 1 470 ? 31.848 -26.980 -14.937 1.00 33.31 468 PHE B C 1
ATOM 3497 O O . PHE A 1 470 ? 31.058 -27.931 -15.171 1.00 32.23 468 PHE B O 1
ATOM 3505 N N . THR A 1 471 ? 33.094 -26.919 -15.417 1.00 33.87 469 THR B N 1
ATOM 3506 C CA . THR A 1 471 ? 33.632 -27.901 -16.405 1.00 36.15 469 THR B CA 1
ATOM 3507 C C . THR A 1 471 ? 33.710 -29.309 -15.786 1.00 35.67 469 THR B C 1
ATOM 3508 O O . THR A 1 471 ? 33.568 -30.279 -16.554 1.00 33.66 469 THR B O 1
ATOM 3512 N N . ASP A 1 472 ? 33.914 -29.429 -14.471 1.00 36.36 470 ASP B N 1
ATOM 3513 C CA . ASP A 1 472 ? 33.909 -30.743 -13.767 1.00 40.17 470 ASP B CA 1
ATOM 3514 C C . ASP A 1 472 ? 32.522 -31.385 -13.899 1.00 37.67 470 ASP B C 1
ATOM 3515 O O . ASP A 1 472 ? 32.460 -32.615 -14.088 1.00 38.96 470 ASP B O 1
ATOM 3520 N N . GLU A 1 473 ? 31.456 -30.600 -13.741 1.00 35.65 471 GLU B N 1
ATOM 3521 C CA . GLU A 1 473 ? 30.056 -31.103 -13.824 1.00 37.51 471 GLU B CA 1
ATOM 3522 C C . GLU A 1 473 ? 29.823 -31.660 -15.235 1.00 37.97 471 GLU B C 1
ATOM 3523 O O . GLU A 1 473 ? 29.204 -32.740 -15.372 1.00 35.72 471 GLU B O 1
ATOM 3529 N N . ILE A 1 474 ? 30.326 -30.936 -16.235 1.00 34.72 472 ILE B N 1
ATOM 3530 C CA . ILE A 1 474 ? 30.160 -31.251 -17.677 1.00 35.13 472 ILE B CA 1
ATOM 3531 C C . ILE A 1 474 ? 30.901 -32.553 -17.991 1.00 35.67 472 ILE B C 1
ATOM 3532 O O . ILE A 1 474 ? 30.312 -33.393 -18.687 1.00 34.73 472 ILE B O 1
ATOM 3537 N N . LYS A 1 475 ? 32.122 -32.723 -17.480 1.00 36.42 473 LYS B N 1
ATOM 3538 C CA . LYS A 1 475 ? 32.955 -33.927 -17.757 1.00 37.24 473 LYS B CA 1
ATOM 3539 C C . LYS A 1 475 ? 32.360 -35.142 -17.044 1.00 35.92 473 LYS B C 1
ATOM 3540 O O . LYS A 1 475 ? 32.388 -36.233 -17.642 1.00 34.00 473 LYS B O 1
ATOM 3546 N N . ALA A 1 476 ? 31.811 -34.956 -15.838 1.00 34.49 474 ALA B N 1
ATOM 3547 C CA . ALA A 1 476 ? 31.043 -36.008 -15.128 1.00 34.32 474 ALA B CA 1
ATOM 3548 C C . ALA A 1 476 ? 29.840 -36.419 -15.999 1.00 35.27 474 ALA B C 1
ATOM 3549 O O . ALA A 1 476 ? 29.598 -37.632 -16.169 1.00 35.46 474 ALA B O 1
ATOM 3551 N N . PHE A 1 477 ? 29.118 -35.445 -16.557 1.00 33.19 475 PHE B N 1
ATOM 3552 C CA . PHE A 1 477 ? 27.968 -35.683 -17.467 1.00 34.09 475 PHE B CA 1
ATOM 3553 C C . PHE A 1 477 ? 28.423 -36.518 -18.670 1.00 32.69 475 PHE B C 1
ATOM 3554 O O . PHE A 1 477 ? 27.725 -37.496 -19.006 1.00 35.66 475 PHE B O 1
ATOM 3562 N N . VAL A 1 478 ? 29.549 -36.136 -19.278 1.00 29.69 476 VAL B N 1
ATOM 3563 C CA . VAL A 1 478 ? 30.142 -36.792 -20.477 1.00 31.35 476 VAL B CA 1
ATOM 3564 C C . VAL A 1 478 ? 30.489 -38.250 -20.160 1.00 35.27 476 VAL B C 1
ATOM 3565 O O . VAL A 1 478 ? 30.101 -39.128 -20.966 1.00 35.23 476 VAL B O 1
ATOM 3569 N N . ALA A 1 479 ? 31.214 -38.484 -19.059 1.00 36.32 477 ALA B N 1
ATOM 3570 C CA . ALA A 1 479 ? 31.670 -39.816 -18.597 1.00 38.30 477 ALA B CA 1
ATOM 3571 C C . ALA A 1 479 ? 30.474 -40.755 -18.432 1.00 38.16 477 ALA B C 1
ATOM 3572 O O . ALA A 1 479 ? 30.671 -41.966 -18.598 1.00 41.00 477 ALA B O 1
ATOM 3574 N N . SER A 1 480 ? 29.297 -40.214 -18.109 1.00 38.48 478 SER B N 1
ATOM 3575 C CA . SER A 1 480 ? 28.070 -40.983 -17.780 1.00 40.13 478 SER B CA 1
ATOM 3576 C C . SER A 1 480 ? 27.281 -41.352 -19.039 1.00 40.81 478 SER B C 1
ATOM 3577 O O . SER A 1 480 ? 26.327 -42.139 -18.912 1.00 39.54 478 SER B O 1
ATOM 3580 N N . ALA A 1 481 ? 27.621 -40.764 -20.187 1.00 42.72 479 ALA B N 1
ATOM 3581 C CA . ALA A 1 481 ? 26.808 -40.818 -21.424 1.00 43.00 479 ALA B CA 1
ATOM 3582 C C . ALA A 1 481 ? 26.887 -42.222 -22.032 1.00 41.77 479 ALA B C 1
ATOM 3583 O O . ALA A 1 481 ? 28.007 -42.710 -22.226 1.00 43.95 479 ALA B O 1
ATOM 3585 N N . ASP A 1 482 ? 25.735 -42.831 -22.328 1.00 40.84 480 ASP B N 1
ATOM 3586 C CA . ASP A 1 482 ? 25.641 -44.066 -23.151 1.00 43.25 480 ASP B CA 1
ATOM 3587 C C . ASP A 1 482 ? 26.036 -43.708 -24.590 1.00 44.12 480 ASP B C 1
ATOM 3588 O O . ASP A 1 482 ? 26.344 -42.517 -24.856 1.00 38.11 480 ASP B O 1
ATOM 3593 N N . GLU A 1 483 ? 26.058 -44.691 -25.488 1.00 47.16 481 GLU B N 1
ATOM 3594 C CA . GLU A 1 483 ? 26.685 -44.499 -26.823 1.00 50.41 481 GLU B CA 1
ATOM 3595 C C . GLU A 1 483 ? 25.771 -43.619 -27.688 1.00 43.72 481 GLU B C 1
ATOM 3596 O O . GLU A 1 483 ? 26.310 -42.810 -28.447 1.00 43.57 481 GLU B O 1
ATOM 3602 N N . ALA A 1 484 ? 24.449 -43.716 -27.547 1.00 41.11 482 ALA B N 1
ATOM 3603 C CA . ALA A 1 484 ? 23.494 -42.872 -28.304 1.00 41.65 482 ALA B CA 1
ATOM 3604 C C . ALA A 1 484 ? 23.768 -41.389 -28.006 1.00 39.38 482 ALA B C 1
ATOM 3605 O O . ALA A 1 484 ? 23.776 -40.588 -28.946 1.00 38.92 482 ALA B O 1
ATOM 3607 N N . LEU A 1 485 ? 23.976 -41.031 -26.737 1.00 39.09 483 LEU B N 1
ATOM 3608 C CA . LEU A 1 485 ? 24.260 -39.631 -26.312 1.00 38.61 483 LEU B CA 1
ATOM 3609 C C . LEU A 1 485 ? 25.664 -39.234 -26.782 1.00 36.80 483 LEU B C 1
ATOM 3610 O O . LEU A 1 485 ? 25.900 -38.036 -26.968 1.00 34.63 483 LEU B O 1
ATOM 3615 N N . GLY A 1 486 ? 26.541 -40.217 -26.996 1.00 35.71 484 GLY B N 1
ATOM 3616 C CA . GLY A 1 486 ? 27.906 -40.036 -27.512 1.00 37.27 484 GLY B CA 1
ATOM 3617 C C . GLY A 1 486 ? 27.973 -39.139 -28.735 1.00 36.92 484 GLY B C 1
ATOM 3618 O O . GLY A 1 486 ? 29.006 -38.492 -28.916 1.00 40.56 484 GLY B O 1
ATOM 3619 N N . GLU A 1 487 ? 26.938 -39.144 -29.573 1.00 38.80 485 GLU B N 1
ATOM 3620 C CA . GLU A 1 487 ? 26.813 -38.267 -30.771 1.00 38.78 485 GLU B CA 1
ATOM 3621 C C . GLU A 1 487 ? 27.041 -36.807 -30.343 1.00 38.15 485 GLU B C 1
ATOM 3622 O O . GLU A 1 487 ? 27.690 -36.052 -31.104 1.00 36.48 485 GLU B O 1
ATOM 3628 N N . PHE A 1 488 ? 26.510 -36.421 -29.180 1.00 37.17 486 PHE B N 1
ATOM 3629 C CA . PHE A 1 488 ? 26.560 -35.036 -28.637 1.00 37.07 486 PHE B CA 1
ATOM 3630 C C . PHE A 1 488 ? 27.685 -34.907 -27.609 1.00 36.04 486 PHE B C 1
ATOM 3631 O O . PHE A 1 488 ? 28.346 -33.844 -27.592 1.00 33.27 486 PHE B O 1
ATOM 3639 N N . SER A 1 489 ? 27.893 -35.939 -26.783 1.00 35.39 487 SER B N 1
ATOM 3640 C CA . SER A 1 489 ? 28.814 -35.873 -25.613 1.00 40.05 487 SER B CA 1
ATOM 3641 C C . SER A 1 489 ? 30.264 -35.765 -26.115 1.00 40.22 487 SER B C 1
ATOM 3642 O O . SER A 1 489 ? 31.031 -34.981 -25.503 1.00 37.46 487 SER B O 1
ATOM 3645 N N . LYS A 1 490 ? 30.592 -36.457 -27.218 1.00 37.27 488 LYS B N 1
ATOM 3646 C CA . LYS A 1 490 ? 31.958 -36.481 -27.812 1.00 39.21 488 LYS B CA 1
ATOM 3647 C C . LYS A 1 490 ? 32.364 -35.060 -28.226 1.00 39.34 488 LYS B C 1
ATOM 3648 O O . LYS A 1 490 ? 33.404 -34.574 -27.788 1.00 38.10 488 LYS B O 1
ATOM 3654 N N . PRO A 1 491 ? 31.616 -34.338 -29.099 1.00 37.34 489 PRO B N 1
ATOM 3655 C CA . PRO A 1 491 ? 31.978 -32.957 -29.418 1.00 36.68 489 PRO B CA 1
ATOM 3656 C C . PRO A 1 491 ? 31.825 -31.979 -28.240 1.00 33.79 489 PRO B C 1
ATOM 3657 O O . PRO A 1 491 ? 32.514 -30.977 -28.256 1.00 33.84 489 PRO B O 1
ATOM 3661 N N . LEU A 1 492 ? 30.956 -32.262 -27.263 1.00 31.03 490 LEU B N 1
ATOM 3662 C CA . LEU A 1 492 ? 30.903 -31.464 -26.004 1.00 32.21 490 LEU B CA 1
ATOM 3663 C C . LEU A 1 492 ? 32.245 -31.591 -25.268 1.00 29.25 490 LEU B C 1
ATOM 3664 O O . LEU A 1 492 ? 32.797 -30.538 -24.869 1.00 31.48 490 LEU B O 1
ATOM 3669 N N . ALA A 1 493 ? 32.779 -32.805 -25.113 1.00 28.19 491 ALA B N 1
ATOM 3670 C CA . ALA A 1 493 ? 34.109 -33.048 -24.485 1.00 31.26 491 ALA B CA 1
ATOM 3671 C C . ALA A 1 493 ? 35.202 -32.271 -25.229 1.00 29.14 491 ALA B C 1
ATOM 3672 O O . ALA A 1 493 ? 36.061 -31.682 -24.551 1.00 30.08 491 ALA B O 1
ATOM 3674 N N . ALA A 1 494 ? 35.176 -32.244 -26.565 1.00 28.25 492 ALA B N 1
ATOM 3675 C CA . ALA A 1 494 ? 36.203 -31.535 -27.361 1.00 29.30 492 ALA B CA 1
ATOM 3676 C C . ALA A 1 494 ? 36.055 -30.026 -27.117 1.00 29.34 492 ALA B C 1
ATOM 3677 O O . ALA A 1 494 ? 37.099 -29.358 -26.977 1.00 29.31 492 ALA B O 1
ATOM 3679 N N . ALA A 1 495 ? 34.828 -29.506 -27.029 1.00 29.45 493 ALA B N 1
ATOM 3680 C CA . ALA A 1 495 ? 34.558 -28.077 -26.691 1.00 31.45 493 ALA B CA 1
ATOM 3681 C C . ALA A 1 495 ? 35.017 -27.778 -25.256 1.00 30.99 493 ALA B C 1
ATOM 3682 O O . ALA A 1 495 ? 35.602 -26.710 -24.995 1.00 30.13 493 ALA B O 1
ATOM 3684 N N . VAL A 1 496 ? 34.797 -28.705 -24.335 1.00 33.08 494 VAL B N 1
ATOM 3685 C CA . VAL A 1 496 ? 35.225 -28.499 -22.922 1.00 33.84 494 VAL B CA 1
ATOM 3686 C C . VAL A 1 496 ? 36.754 -28.419 -22.885 1.00 33.37 494 VAL B C 1
ATOM 3687 O O . VAL A 1 496 ? 37.295 -27.470 -22.258 1.00 32.47 494 VAL B O 1
ATOM 3691 N N . GLU A 1 497 ? 37.415 -29.363 -23.555 1.00 33.11 495 GLU B N 1
ATOM 3692 C CA . GLU A 1 497 ? 38.887 -29.382 -23.713 1.00 34.40 495 GLU B CA 1
ATOM 3693 C C . GLU A 1 497 ? 39.348 -28.034 -24.283 1.00 33.55 495 GLU B C 1
ATOM 3694 O O . GLU A 1 497 ? 40.284 -27.432 -23.714 1.00 34.02 495 GLU B O 1
ATOM 3700 N N . ASN A 1 498 ? 38.726 -27.561 -25.363 1.00 31.20 496 ASN B N 1
ATOM 3701 C CA . ASN A 1 498 ? 39.130 -26.279 -25.993 1.00 32.02 496 ASN B CA 1
ATOM 3702 C C . ASN A 1 498 ? 39.046 -25.145 -24.959 1.00 32.37 496 ASN B C 1
ATOM 3703 O O . ASN A 1 498 ? 40.000 -24.361 -24.877 1.00 30.64 496 ASN B O 1
ATOM 3708 N N . LEU A 1 499 ? 37.958 -25.060 -24.193 1.00 32.53 497 LEU B N 1
ATOM 3709 C CA . LEU A 1 499 ? 37.752 -23.971 -23.195 1.00 33.61 497 LEU B CA 1
ATOM 3710 C C . LEU A 1 499 ? 38.832 -24.022 -22.101 1.00 34.04 497 LEU B C 1
ATOM 3711 O O . LEU A 1 499 ? 39.448 -22.973 -21.813 1.00 30.05 497 LEU B O 1
ATOM 3716 N N . GLU A 1 500 ? 39.045 -25.197 -21.509 1.00 36.78 498 GLU B N 1
ATOM 3717 C CA . GLU A 1 500 ? 40.077 -25.409 -20.460 1.00 39.35 498 GLU B CA 1
ATOM 3718 C C . GLU A 1 500 ? 41.438 -24.928 -20.978 1.00 38.16 498 GLU B C 1
ATOM 3719 O O . GLU A 1 500 ? 42.110 -24.152 -20.266 1.00 40.30 498 GLU B O 1
ATOM 3725 N N . GLU A 1 501 ? 41.845 -25.389 -22.159 1.00 37.35 499 GLU B N 1
ATOM 3726 C CA . GLU A 1 501 ? 43.162 -25.049 -22.763 1.00 36.69 499 GLU B CA 1
ATOM 3727 C C . GLU A 1 501 ? 43.251 -23.527 -22.912 1.00 38.08 499 GLU B C 1
ATOM 3728 O O . GLU A 1 501 ? 44.271 -22.963 -22.471 1.00 35.45 499 GLU B O 1
ATOM 3734 N N . LEU A 1 502 ? 42.206 -22.896 -23.472 1.00 35.73 500 LEU B N 1
ATOM 3735 C CA . LEU A 1 502 ? 42.111 -21.421 -23.645 1.00 34.53 500 LEU B CA 1
ATOM 3736 C C . LEU A 1 502 ? 42.210 -20.733 -22.272 1.00 33.94 500 LEU B C 1
ATOM 3737 O O . LEU A 1 502 ? 42.897 -19.706 -22.166 1.00 30.24 500 LEU B O 1
ATOM 3742 N N . THR A 1 503 ? 41.550 -21.284 -21.253 1.00 32.38 501 THR B N 1
ATOM 3743 C CA . THR A 1 503 ? 41.569 -20.750 -19.868 1.00 34.09 501 THR B CA 1
ATOM 3744 C C . THR A 1 503 ? 43.013 -20.777 -19.345 1.00 33.97 501 THR B C 1
ATOM 3745 O O . THR A 1 503 ? 43.486 -19.722 -18.850 1.00 34.28 501 THR B O 1
ATOM 3749 N N . ALA A 1 504 ? 43.699 -21.917 -19.472 1.00 31.49 502 ALA B N 1
ATOM 3750 C CA . ALA A 1 504 ? 45.099 -22.083 -19.016 1.00 30.77 502 ALA B CA 1
ATOM 3751 C C . ALA A 1 504 ? 45.966 -21.053 -19.733 1.00 32.53 502 ALA B C 1
ATOM 3752 O O . ALA A 1 504 ? 46.784 -20.384 -19.059 1.00 34.94 502 ALA B O 1
ATOM 3754 N N . TRP A 1 505 ? 45.797 -20.934 -21.052 1.00 29.76 503 TRP B N 1
ATOM 3755 C CA . TRP A 1 505 ? 46.563 -19.968 -21.875 1.00 31.64 503 TRP B CA 1
ATOM 3756 C C . TRP A 1 505 ? 46.362 -18.583 -21.266 1.00 32.56 503 TRP B C 1
ATOM 3757 O O . TRP A 1 505 ? 47.349 -17.863 -21.088 1.00 32.09 503 TRP B O 1
ATOM 3768 N N . LEU A 1 506 ? 45.115 -18.255 -20.929 1.00 33.42 504 LEU B N 1
ATOM 3769 C CA . LEU A 1 506 ? 44.705 -16.898 -20.478 1.00 36.75 504 LEU B CA 1
ATOM 3770 C C . LEU A 1 506 ? 45.284 -16.591 -19.084 1.00 34.09 504 LEU B C 1
ATOM 3771 O O . LEU A 1 506 ? 45.817 -15.481 -18.908 1.00 34.19 504 LEU B O 1
ATOM 3776 N N . LEU A 1 507 ? 45.206 -17.537 -18.143 1.00 33.14 505 LEU B N 1
ATOM 3777 C CA . LEU A 1 507 ? 45.760 -17.406 -16.758 1.00 34.68 505 LEU B CA 1
ATOM 3778 C C . LEU A 1 507 ? 47.263 -17.120 -16.835 1.00 35.78 505 LEU B C 1
ATOM 3779 O O . LEU A 1 507 ? 47.736 -16.199 -16.109 1.00 33.06 505 LEU B O 1
ATOM 3784 N N . ASP A 1 508 ? 47.972 -17.852 -17.708 1.00 36.41 506 ASP B N 1
ATOM 3785 C CA . ASP A 1 508 ? 49.432 -17.686 -17.943 1.00 39.94 506 ASP B CA 1
ATOM 3786 C C . ASP A 1 508 ? 49.695 -16.304 -18.547 1.00 38.14 506 ASP B C 1
ATOM 3787 O O . ASP A 1 508 ? 50.583 -15.623 -18.067 1.00 35.48 506 ASP B O 1
ATOM 3792 N N . ARG A 1 509 ? 48.923 -15.904 -19.551 1.00 37.51 507 ARG B N 1
ATOM 3793 C CA . ARG A 1 509 ? 49.208 -14.705 -20.379 1.00 38.32 507 ARG B CA 1
ATOM 3794 C C . ARG A 1 509 ? 48.924 -13.433 -19.573 1.00 39.07 507 ARG B C 1
ATOM 3795 O O . ARG A 1 509 ? 49.607 -12.414 -19.803 1.00 38.09 507 ARG B O 1
ATOM 3803 N N . ALA A 1 510 ? 47.951 -13.487 -18.662 1.00 36.11 508 ALA B N 1
ATOM 3804 C CA . ALA A 1 510 ? 47.553 -12.344 -17.809 1.00 38.00 508 ALA B CA 1
ATOM 3805 C C . ALA A 1 510 ? 48.643 -11.995 -16.781 1.00 37.68 508 ALA B C 1
ATOM 3806 O O . ALA A 1 510 ? 48.734 -10.816 -16.418 1.00 38.67 508 ALA B O 1
ATOM 3808 N N . LYS A 1 511 ? 49.421 -12.965 -16.296 1.00 39.44 509 LYS B N 1
ATOM 3809 C CA . LYS A 1 511 ? 50.474 -12.738 -15.262 1.00 41.42 509 LYS B CA 1
ATOM 3810 C C . LYS A 1 511 ? 51.370 -11.565 -15.683 1.00 40.32 509 LYS B C 1
ATOM 3811 O O . LYS A 1 511 ? 52.069 -11.709 -16.672 1.00 36.17 509 LYS B O 1
ATOM 3817 N N . GLY A 1 512 ? 51.315 -10.438 -14.966 1.00 45.48 510 GLY B N 1
ATOM 3818 C CA . GLY A 1 512 ? 52.177 -9.255 -15.177 1.00 47.26 510 GLY B CA 1
ATOM 3819 C C . GLY A 1 512 ? 51.764 -8.393 -16.366 1.00 49.08 510 GLY B C 1
ATOM 3820 O O . GLY A 1 512 ? 52.485 -7.396 -16.628 1.00 49.28 510 GLY B O 1
ATOM 3821 N N . ASN A 1 513 ? 50.665 -8.732 -17.064 1.00 47.35 511 ASN B N 1
ATOM 3822 C CA . ASN A 1 513 ? 50.259 -8.104 -18.358 1.00 45.57 511 ASN B CA 1
ATOM 3823 C C . ASN A 1 513 ? 48.772 -7.753 -18.320 1.00 41.85 511 ASN B C 1
ATOM 3824 O O . ASN A 1 513 ? 47.964 -8.427 -18.946 1.00 36.34 511 ASN B O 1
ATOM 3829 N N . PRO A 1 514 ? 48.349 -6.693 -17.597 1.00 39.79 512 PRO B N 1
ATOM 3830 C CA . PRO A 1 514 ? 46.921 -6.436 -17.400 1.00 40.89 512 PRO B CA 1
ATOM 3831 C C . PRO A 1 514 ? 46.114 -6.322 -18.713 1.00 37.79 512 PRO B C 1
ATOM 3832 O O . PRO A 1 514 ? 44.960 -6.682 -18.709 1.00 39.55 512 PRO B O 1
ATOM 3836 N N . ASN A 1 515 ? 46.720 -5.882 -19.816 1.00 34.26 513 ASN B N 1
ATOM 3837 C CA . ASN A 1 515 ? 45.984 -5.612 -21.082 1.00 32.40 513 ASN B CA 1
ATOM 3838 C C . ASN A 1 515 ? 45.389 -6.918 -21.639 1.00 32.17 513 ASN B C 1
ATOM 3839 O O . ASN A 1 515 ? 44.336 -6.837 -22.281 1.00 32.17 513 ASN B O 1
ATOM 3844 N N . GLU A 1 516 ? 46.010 -8.066 -21.352 1.00 30.58 514 GLU B N 1
ATOM 3845 C CA . GLU A 1 516 ? 45.621 -9.406 -21.857 1.00 31.85 514 GLU B CA 1
ATOM 3846 C C . GLU A 1 516 ? 44.210 -9.759 -21.381 1.00 33.46 514 GLU B C 1
ATOM 3847 O O . GLU A 1 516 ? 43.508 -10.487 -22.112 1.00 34.29 514 GLU B O 1
ATOM 3853 N N . ILE A 1 517 ? 43.786 -9.232 -20.233 1.00 34.70 515 ILE B N 1
ATOM 3854 C CA . ILE A 1 517 ? 42.467 -9.557 -19.613 1.00 32.93 515 ILE B CA 1
ATOM 3855 C C . ILE A 1 517 ? 41.370 -8.935 -20.494 1.00 31.74 515 ILE B C 1
ATOM 3856 O O . ILE A 1 517 ? 40.545 -9.715 -21.034 1.00 29.73 515 ILE B O 1
ATOM 3861 N N . GLY A 1 518 ? 41.380 -7.601 -20.651 1.00 28.90 516 GLY B N 1
ATOM 3862 C CA . GLY A 1 518 ? 40.450 -6.847 -21.518 1.00 28.89 516 GLY B CA 1
ATOM 3863 C C . GLY A 1 518 ? 40.466 -7.340 -22.963 1.00 29.96 516 GLY B C 1
ATOM 3864 O O . GLY A 1 518 ? 39.386 -7.421 -23.590 1.00 29.10 516 GLY B O 1
ATOM 3865 N N . ALA A 1 519 ? 41.645 -7.668 -23.491 1.00 28.23 517 ALA B N 1
ATOM 3866 C CA . ALA A 1 519 ? 41.842 -8.024 -24.911 1.00 26.70 517 ALA B CA 1
ATOM 3867 C C . ALA A 1 519 ? 41.118 -9.342 -25.198 1.00 26.41 517 ALA B C 1
ATOM 3868 O O . ALA A 1 519 ? 40.447 -9.428 -26.242 1.00 25.18 517 ALA B O 1
ATOM 3870 N N . ALA A 1 520 ? 41.207 -10.312 -24.283 1.00 26.50 518 ALA B N 1
ATOM 3871 C CA . ALA A 1 520 ? 40.596 -11.656 -24.421 1.00 26.75 518 ALA B CA 1
ATOM 3872 C C . ALA A 1 520 ? 39.105 -11.616 -24.083 1.00 28.02 518 ALA B C 1
ATOM 3873 O O . ALA A 1 520 ? 38.374 -12.508 -24.545 1.00 30.51 518 ALA B O 1
ATOM 3875 N N . SER A 1 521 ? 38.662 -10.609 -23.322 1.00 30.54 519 SER B N 1
ATOM 3876 C CA . SER A 1 521 ? 37.399 -10.645 -22.530 1.00 30.35 519 SER B CA 1
ATOM 3877 C C . SER A 1 521 ? 36.202 -11.107 -23.376 1.00 27.65 519 SER B C 1
ATOM 3878 O O . SER A 1 521 ? 35.665 -12.210 -23.104 1.00 25.33 519 SER B O 1
ATOM 3881 N N . VAL A 1 522 ? 35.785 -10.310 -24.361 1.00 28.70 520 VAL B N 1
ATOM 3882 C CA . VAL A 1 522 ? 34.469 -10.492 -25.049 1.00 26.31 520 VAL B CA 1
ATOM 3883 C C . VAL A 1 522 ? 34.471 -11.802 -25.848 1.00 27.30 520 VAL B C 1
ATOM 3884 O O . VAL A 1 522 ? 33.488 -12.584 -25.755 1.00 27.34 520 VAL B O 1
ATOM 3888 N N . GLU A 1 523 ? 35.546 -12.061 -26.581 1.00 27.82 521 GLU B N 1
ATOM 3889 C CA . GLU A 1 523 ? 35.662 -13.282 -27.416 1.00 30.44 521 GLU B CA 1
ATOM 3890 C C . GLU A 1 523 ? 35.757 -14.534 -26.523 1.00 28.17 521 GLU B C 1
ATOM 3891 O O . GLU A 1 523 ? 35.209 -15.593 -26.927 1.00 25.55 521 GLU B O 1
ATOM 3897 N N . TYR A 1 524 ? 36.394 -14.450 -25.355 1.00 25.30 522 TYR B N 1
ATOM 3898 C CA . TYR A 1 524 ? 36.476 -15.605 -24.426 1.00 26.06 522 TYR B CA 1
ATOM 3899 C C . TYR A 1 524 ? 35.081 -15.914 -23.878 1.00 25.32 522 TYR B C 1
ATOM 3900 O O . TYR A 1 524 ? 34.732 -17.109 -23.743 1.00 22.29 522 TYR B O 1
ATOM 3909 N N . LEU A 1 525 ? 34.314 -14.871 -23.550 1.00 25.59 523 LEU B N 1
ATOM 3910 C CA . LEU A 1 525 ? 32.946 -15.032 -22.998 1.00 24.94 523 LEU B CA 1
ATOM 3911 C C . LEU A 1 525 ? 32.087 -15.765 -24.037 1.00 25.93 523 LEU B C 1
ATOM 3912 O O . LEU A 1 525 ? 31.295 -16.669 -23.643 1.00 23.61 523 LEU B O 1
ATOM 3917 N N . HIS A 1 526 ? 32.253 -15.423 -25.318 1.00 26.35 524 HIS B N 1
ATOM 3918 C CA . HIS A 1 526 ? 31.544 -16.120 -26.424 1.00 26.84 524 HIS B CA 1
ATOM 3919 C C . HIS A 1 526 ? 32.010 -17.578 -26.492 1.00 25.91 524 HIS B C 1
ATOM 3920 O O . HIS A 1 526 ? 31.150 -18.481 -26.566 1.00 24.19 524 HIS B O 1
ATOM 3927 N N . VAL A 1 527 ? 33.303 -17.835 -26.381 1.00 26.84 525 VAL B N 1
ATOM 3928 C CA . VAL A 1 527 ? 33.763 -19.255 -26.411 1.00 28.64 525 VAL B CA 1
ATOM 3929 C C . VAL A 1 527 ? 33.046 -19.976 -25.275 1.00 28.75 525 VAL B C 1
ATOM 3930 O O . VAL A 1 527 ? 32.513 -21.075 -25.519 1.00 29.68 525 VAL B O 1
ATOM 3934 N N . PHE A 1 528 ? 33.055 -19.370 -24.084 1.00 29.94 526 PHE B N 1
ATOM 3935 C CA . PHE A 1 528 ? 32.382 -19.904 -22.875 1.00 29.33 526 PHE B CA 1
ATOM 3936 C C . PHE A 1 528 ? 30.903 -20.160 -23.213 1.00 28.76 526 PHE B C 1
ATOM 3937 O O . PHE A 1 528 ? 30.450 -21.323 -23.044 1.00 27.56 526 PHE B O 1
ATOM 3945 N N . GLY A 1 529 ? 30.195 -19.140 -23.722 1.00 26.74 527 GLY B N 1
ATOM 3946 C CA . GLY A 1 529 ? 28.765 -19.221 -24.078 1.00 25.89 527 GLY B CA 1
ATOM 3947 C C . GLY A 1 529 ? 28.446 -20.448 -24.932 1.00 27.27 527 GLY B C 1
ATOM 3948 O O . GLY A 1 529 ? 27.539 -21.207 -24.531 1.00 26.33 527 GLY B O 1
ATOM 3949 N N . TYR A 1 530 ? 29.152 -20.637 -26.064 1.00 24.99 528 TYR B N 1
ATOM 3950 C CA . TYR A 1 530 ? 28.920 -21.731 -27.041 1.00 25.12 528 TYR B CA 1
ATOM 3951 C C . TYR A 1 530 ? 29.225 -23.082 -26.386 1.00 25.46 528 TYR B C 1
ATOM 3952 O O . TYR A 1 530 ? 28.514 -24.065 -26.687 1.00 24.40 528 TYR B O 1
ATOM 3961 N N . THR A 1 531 ? 30.230 -23.130 -25.510 1.00 26.67 529 THR B N 1
ATOM 3962 C CA . THR A 1 531 ? 30.549 -24.340 -24.717 1.00 27.58 529 THR B CA 1
ATOM 3963 C C . THR A 1 531 ? 29.404 -24.622 -23.742 1.00 27.80 529 THR B C 1
ATOM 3964 O O . THR A 1 531 ? 29.015 -25.805 -23.608 1.00 26.49 529 THR B O 1
ATOM 3968 N N . ALA A 1 532 ? 28.882 -23.581 -23.083 1.00 28.07 530 ALA B N 1
ATO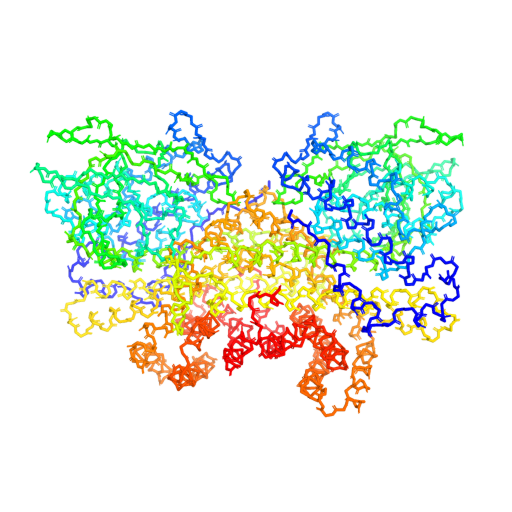M 3969 C CA . ALA A 1 532 ? 27.753 -23.710 -22.134 1.00 27.76 530 ALA B CA 1
ATOM 3970 C C . ALA A 1 532 ? 26.511 -24.177 -22.899 1.00 26.29 530 ALA B C 1
ATOM 3971 O O . ALA A 1 532 ? 25.833 -25.108 -22.425 1.00 25.45 530 ALA B O 1
ATOM 3973 N N . TYR A 1 533 ? 26.278 -23.627 -24.088 1.00 25.13 531 TYR B N 1
ATOM 3974 C CA . TYR A 1 533 ? 25.086 -23.962 -24.893 1.00 25.81 531 TYR B CA 1
ATOM 3975 C C . TYR A 1 533 ? 25.210 -25.412 -25.347 1.00 26.94 531 TYR B C 1
ATOM 3976 O O . TYR A 1 533 ? 24.188 -26.082 -25.410 1.00 28.55 531 TYR B O 1
ATOM 3985 N N . ALA A 1 534 ? 26.435 -25.877 -25.608 1.00 28.16 532 ALA B N 1
ATOM 3986 C CA . ALA A 1 534 ? 26.726 -27.269 -26.025 1.00 27.63 532 ALA B CA 1
ATOM 3987 C C . ALA A 1 534 ? 26.332 -28.214 -24.897 1.00 26.48 532 ALA B C 1
ATOM 3988 O O . ALA A 1 534 ? 25.658 -29.209 -25.173 1.00 25.67 532 ALA B O 1
ATOM 3990 N N . TYR A 1 535 ? 26.668 -27.857 -23.660 1.00 27.81 533 TYR B N 1
ATOM 3991 C CA . TYR A 1 535 ? 26.218 -28.588 -22.452 1.00 26.22 533 TYR B CA 1
ATOM 3992 C C . TYR A 1 535 ? 24.681 -28.616 -22.399 1.00 26.93 533 TYR B C 1
ATOM 3993 O O . TYR A 1 535 ? 24.105 -29.729 -22.377 1.00 27.23 533 TYR B O 1
ATOM 4002 N N . MET A 1 536 ? 24.018 -27.455 -22.405 1.00 26.50 534 MET B N 1
ATOM 4003 C CA . MET A 1 536 ? 22.531 -27.381 -22.396 1.00 27.33 534 MET B CA 1
ATOM 4004 C C . MET A 1 536 ? 21.950 -28.293 -23.493 1.00 27.94 534 MET B C 1
ATOM 4005 O O . MET A 1 536 ? 21.009 -29.067 -23.179 1.00 29.32 534 MET B O 1
ATOM 4010 N N . TRP A 1 537 ? 22.458 -28.211 -24.728 1.00 26.20 535 TRP B N 1
ATOM 4011 C CA . TRP A 1 537 ? 21.944 -29.004 -25.887 1.00 27.33 535 TRP B CA 1
ATOM 4012 C C . TRP A 1 537 ? 22.146 -30.511 -25.676 1.00 26.72 535 TRP B C 1
ATOM 4013 O O . TRP A 1 537 ? 21.266 -31.274 -26.078 1.00 27.18 535 TRP B O 1
ATOM 4024 N N . ALA A 1 538 ? 23.250 -30.930 -25.068 1.00 26.55 536 ALA B N 1
ATOM 4025 C CA . ALA A 1 538 ? 23.514 -32.348 -24.748 1.00 27.30 536 ALA B CA 1
ATOM 4026 C C . ALA A 1 538 ? 22.539 -32.822 -23.651 1.00 29.51 536 ALA B C 1
ATOM 4027 O O . ALA A 1 538 ? 22.005 -33.954 -23.771 1.00 30.58 536 ALA B O 1
ATOM 4029 N N . LEU A 1 539 ? 22.244 -31.976 -22.656 1.00 28.07 537 LEU B N 1
ATOM 4030 C CA . LEU A 1 539 ? 21.250 -32.290 -21.592 1.00 28.98 537 LEU B CA 1
ATOM 4031 C C . LEU A 1 539 ? 19.863 -32.468 -22.225 1.00 29.39 537 LEU B C 1
ATOM 4032 O O . LEU A 1 539 ? 19.154 -33.450 -21.885 1.00 28.14 537 LEU B O 1
ATOM 4037 N N . MET A 1 540 ? 19.465 -31.548 -23.098 1.00 27.17 538 MET B N 1
ATOM 4038 C CA . MET A 1 540 ? 18.136 -31.612 -23.740 1.00 28.41 538 MET B CA 1
ATOM 4039 C C . MET A 1 540 ? 18.097 -32.815 -24.687 1.00 29.18 538 MET B C 1
ATOM 4040 O O . MET A 1 540 ? 17.024 -33.443 -24.821 1.00 26.69 538 MET B O 1
ATOM 4045 N N . ALA A 1 541 ? 19.228 -33.144 -25.308 1.00 30.04 539 ALA B N 1
ATOM 4046 C CA . ALA A 1 541 ? 19.319 -34.265 -26.265 1.00 32.18 539 ALA B CA 1
ATOM 4047 C C . ALA A 1 541 ? 19.154 -35.594 -25.516 1.00 32.78 539 ALA B C 1
ATOM 4048 O O . ALA A 1 541 ? 18.491 -36.477 -26.066 1.00 33.73 539 ALA B O 1
ATOM 4050 N N . ARG A 1 542 ? 19.736 -35.731 -24.320 1.00 32.59 540 ARG B N 1
ATOM 4051 C CA . ARG A 1 542 ? 19.649 -36.983 -23.517 1.00 33.36 540 ARG B CA 1
ATOM 4052 C C . ARG A 1 542 ? 18.182 -37.250 -23.171 1.00 33.81 540 ARG B C 1
ATOM 4053 O O . ARG A 1 542 ? 17.765 -38.401 -23.283 1.00 31.88 540 ARG B O 1
ATOM 4061 N N . THR A 1 543 ? 17.414 -36.212 -22.818 1.00 34.58 541 THR B N 1
ATOM 4062 C CA . THR A 1 543 ? 15.997 -36.367 -22.405 1.00 35.39 541 THR B CA 1
ATOM 4063 C C . THR A 1 543 ? 15.150 -36.672 -23.645 1.00 33.61 541 THR B C 1
ATOM 4064 O O . THR A 1 543 ? 14.281 -37.542 -23.550 1.00 33.94 541 THR B O 1
ATOM 4068 N N . ALA A 1 544 ? 15.416 -36.011 -24.770 1.00 33.47 542 ALA B N 1
ATOM 4069 C CA . ALA A 1 544 ? 14.666 -36.205 -26.038 1.00 34.35 542 ALA B CA 1
ATOM 4070 C C . ALA A 1 544 ? 14.973 -37.595 -26.600 1.00 34.00 542 ALA B C 1
ATOM 4071 O O . ALA A 1 544 ? 14.012 -38.233 -27.085 1.00 36.02 542 ALA B O 1
ATOM 4073 N N . LEU A 1 545 ? 16.231 -38.051 -26.517 1.00 31.24 543 LEU B N 1
ATOM 4074 C CA . LEU A 1 545 ? 16.614 -39.419 -26.966 1.00 32.50 543 LEU B CA 1
ATOM 4075 C C . LEU A 1 545 ? 15.828 -40.441 -26.150 1.00 36.32 543 LEU B C 1
ATOM 4076 O O . LEU A 1 545 ? 15.296 -41.365 -26.772 1.00 39.34 543 LEU B O 1
ATOM 4081 N N . ALA A 1 546 ? 15.739 -40.252 -24.821 1.00 38.65 544 ALA B N 1
ATOM 4082 C CA . ALA A 1 546 ? 15.031 -41.153 -23.881 1.00 36.77 544 ALA B CA 1
ATOM 4083 C C . ALA A 1 546 ? 13.531 -41.131 -24.160 1.00 36.93 544 ALA B C 1
ATOM 4084 O O . ALA A 1 546 ? 12.898 -42.169 -24.004 1.00 38.06 544 ALA B O 1
ATOM 4086 N N . LYS A 1 547 ? 12.985 -39.989 -24.560 1.00 38.10 545 LYS B N 1
ATOM 4087 C CA . LYS A 1 547 ? 11.523 -39.841 -24.753 1.00 40.08 545 LYS B CA 1
ATOM 4088 C C . LYS A 1 547 ? 11.149 -39.910 -26.239 1.00 39.63 545 LYS B C 1
ATOM 4089 O O . LYS A 1 547 ? 9.983 -39.618 -26.544 1.00 41.37 545 LYS B O 1
ATOM 4095 N N . GLN A 1 548 ? 12.065 -40.299 -27.129 1.00 42.22 546 GLN B N 1
ATOM 4096 C CA . GLN A 1 548 ? 11.790 -40.317 -28.594 1.00 43.95 546 GLN B CA 1
ATOM 4097 C C . GLN A 1 548 ? 10.704 -41.347 -28.903 1.00 43.55 546 GLN B C 1
ATOM 4098 O O . GLN A 1 548 ? 10.841 -42.489 -28.454 1.00 46.49 546 GLN B O 1
ATOM 4104 N N . GLY A 1 549 ? 9.692 -40.948 -29.669 1.00 47.00 547 GLY B N 1
ATOM 4105 C CA . GLY A 1 549 ? 8.558 -41.800 -30.071 1.00 50.68 547 GLY B CA 1
ATOM 4106 C C . GLY A 1 549 ? 7.283 -41.342 -29.395 1.00 53.19 547 GLY B C 1
ATOM 4107 O O . GLY A 1 549 ? 6.218 -41.414 -30.034 1.00 54.57 547 GLY B O 1
ATOM 4108 N N . GLU A 1 550 ? 7.408 -40.819 -28.171 1.00 54.40 548 GLU B N 1
ATOM 4109 C CA . GLU A 1 550 ? 6.279 -40.455 -27.271 1.00 56.36 548 GLU B CA 1
ATOM 4110 C C . GLU A 1 550 ? 5.525 -39.225 -27.813 1.00 54.99 548 GLU B C 1
ATOM 4111 O O . GLU A 1 550 ? 4.434 -38.949 -27.288 1.00 53.12 548 GLU B O 1
ATOM 4117 N N . ASP A 1 551 ? 6.068 -38.518 -28.817 1.00 55.13 549 ASP B N 1
ATOM 4118 C CA . ASP A 1 551 ? 5.574 -37.185 -29.267 1.00 52.56 549 ASP B CA 1
ATOM 4119 C C . ASP A 1 551 ? 6.595 -36.550 -30.225 1.00 50.42 549 ASP B C 1
ATOM 4120 O O . ASP A 1 551 ? 7.815 -36.690 -29.974 1.00 48.39 549 ASP B O 1
ATOM 4125 N N . ASP A 1 552 ? 6.103 -35.841 -31.247 1.00 47.21 550 ASP B N 1
ATOM 4126 C CA . ASP A 1 552 ? 6.901 -35.178 -32.318 1.00 49.39 550 ASP B CA 1
ATOM 4127 C C . ASP A 1 552 ? 7.802 -34.069 -31.735 1.00 47.03 550 ASP B C 1
ATOM 4128 O O . ASP A 1 552 ? 8.758 -33.642 -32.423 1.00 43.74 550 ASP B O 1
ATOM 4133 N N . PHE A 1 553 ? 7.486 -33.570 -30.538 1.00 42.45 551 PHE B N 1
ATOM 4134 C CA . PHE A 1 553 ? 8.255 -32.506 -29.845 1.00 38.87 551 PHE B CA 1
ATOM 4135 C C . PHE A 1 553 ? 9.721 -32.933 -29.683 1.00 37.87 551 PHE B C 1
ATOM 4136 O O . PHE A 1 553 ? 10.596 -32.075 -29.842 1.00 33.41 551 PHE B O 1
ATOM 4144 N N . TYR A 1 554 ? 9.967 -34.210 -29.361 1.00 36.09 552 TYR B N 1
ATOM 4145 C CA . TYR A 1 554 ? 11.312 -34.780 -29.099 1.00 35.36 552 TYR B CA 1
ATOM 4146 C C . TYR A 1 554 ? 12.100 -34.911 -30.404 1.00 35.73 552 TYR B C 1
ATOM 4147 O O . TYR A 1 554 ? 13.312 -34.629 -30.385 1.00 35.18 552 TYR B O 1
ATOM 4156 N N . ALA A 1 555 ? 11.451 -35.284 -31.509 1.00 36.64 553 ALA B N 1
ATOM 4157 C CA . ALA A 1 555 ? 12.105 -35.360 -32.839 1.00 38.45 553 ALA B CA 1
ATOM 4158 C C . ALA A 1 555 ? 12.594 -33.952 -33.221 1.00 36.11 553 ALA B C 1
ATOM 4159 O O . ALA A 1 555 ? 13.731 -33.818 -33.685 1.00 37.73 553 ALA B O 1
ATOM 4161 N N . SER A 1 556 ? 11.758 -32.943 -32.978 1.00 35.69 554 SER B N 1
ATOM 4162 C CA . SER A 1 556 ? 12.035 -31.503 -33.197 1.00 35.57 554 SER B CA 1
ATOM 4163 C C . SER A 1 556 ? 13.211 -31.040 -32.313 1.00 34.44 554 SER B C 1
ATOM 4164 O O . SER A 1 556 ? 14.082 -30.308 -32.840 1.00 31.15 554 SER B O 1
ATOM 4167 N N . LYS A 1 557 ? 13.286 -31.480 -31.045 1.00 31.16 555 LYS B N 1
ATOM 4168 C CA . LYS A 1 557 ? 14.395 -31.100 -30.126 1.00 32.67 555 LYS B CA 1
ATOM 4169 C C . LYS A 1 557 ? 15.710 -31.658 -30.654 1.00 32.33 555 LYS B C 1
ATOM 4170 O O . LYS A 1 557 ? 16.704 -30.889 -30.729 1.00 32.03 555 LYS B O 1
ATOM 4176 N N . LEU A 1 558 ? 15.726 -32.953 -30.962 1.00 31.34 556 LEU B N 1
ATOM 4177 C CA . LEU A 1 558 ? 16.955 -33.645 -31.423 1.00 34.84 556 LEU B CA 1
ATOM 4178 C C . LEU A 1 558 ? 17.445 -33.021 -32.733 1.00 32.60 556 LEU B C 1
ATOM 4179 O O . LEU A 1 558 ? 18.667 -32.852 -32.877 1.00 30.90 556 LEU B O 1
ATOM 4184 N N . GLY A 1 559 ? 16.527 -32.706 -33.649 1.00 34.05 557 GLY B N 1
ATOM 4185 C CA . GLY A 1 559 ? 16.868 -32.040 -34.921 1.00 35.18 557 GLY B CA 1
ATOM 4186 C C . GLY A 1 559 ? 17.495 -30.674 -34.674 1.00 35.02 557 GLY B C 1
ATOM 4187 O O . GLY A 1 559 ? 18.439 -30.293 -35.406 1.00 32.83 557 GLY B O 1
ATOM 4188 N N . THR A 1 560 ? 17.015 -29.953 -33.661 1.00 31.71 558 THR B N 1
ATOM 4189 C CA . THR A 1 560 ? 17.535 -28.604 -33.340 1.00 31.23 558 THR B CA 1
ATOM 4190 C C . THR A 1 560 ? 18.933 -28.790 -32.738 1.00 31.14 558 THR B C 1
ATOM 4191 O O . THR A 1 560 ? 19.844 -27.996 -33.092 1.00 29.71 558 THR B O 1
ATOM 4195 N N . ALA A 1 561 ? 19.111 -29.836 -31.924 1.00 28.73 559 ALA B N 1
ATOM 4196 C CA . ALA A 1 561 ? 20.397 -30.123 -31.254 1.00 30.90 559 ALA B CA 1
ATOM 4197 C C . ALA A 1 561 ? 21.442 -30.411 -32.332 1.00 29.37 559 ALA B C 1
ATOM 4198 O O . ALA A 1 561 ? 22.604 -29.956 -32.207 1.00 29.97 559 ALA B O 1
ATOM 4200 N N . ARG A 1 562 ? 21.046 -31.177 -33.335 1.00 27.56 560 ARG B N 1
ATOM 4201 C CA . ARG A 1 562 ? 21.953 -31.577 -34.445 1.00 28.17 560 ARG B CA 1
ATOM 4202 C C . ARG A 1 562 ? 22.440 -30.335 -35.203 1.00 26.56 560 ARG B C 1
ATOM 4203 O O . ARG A 1 562 ? 23.647 -30.272 -35.508 1.00 24.44 560 ARG B O 1
ATOM 4211 N N . PHE A 1 563 ? 21.547 -29.382 -35.488 1.00 26.06 561 PHE B N 1
ATOM 4212 C CA . PHE A 1 563 ? 21.914 -28.091 -36.118 1.00 25.29 561 PHE B CA 1
ATOM 4213 C C . PHE A 1 563 ? 22.903 -27.324 -35.230 1.00 24.97 561 PHE B C 1
ATOM 4214 O O . PHE A 1 563 ? 23.915 -26.829 -35.778 1.00 25.47 561 PHE B O 1
ATOM 4222 N N . TYR A 1 564 ? 22.625 -27.184 -33.926 1.00 26.35 562 TYR B N 1
ATOM 4223 C CA . TYR A 1 564 ? 23.529 -26.429 -33.024 1.00 27.13 562 TYR B CA 1
ATOM 4224 C C . TYR A 1 564 ? 24.938 -27.021 -33.135 1.00 27.70 562 TYR B C 1
ATOM 4225 O O . TYR A 1 564 ? 25.900 -26.258 -33.367 1.00 25.68 562 TYR B O 1
ATOM 4234 N N . PHE A 1 565 ? 25.058 -28.343 -32.963 1.00 26.47 563 PHE B N 1
ATOM 4235 C CA . PHE A 1 565 ? 26.375 -29.029 -32.918 1.00 27.20 563 PHE B CA 1
ATOM 4236 C C . PHE A 1 565 ? 27.076 -28.907 -34.280 1.00 26.82 563 PHE B C 1
ATOM 4237 O O . PHE A 1 565 ? 28.292 -28.676 -34.312 1.00 29.07 563 PHE B O 1
ATOM 4245 N N . ALA A 1 566 ? 26.349 -29.051 -35.386 1.00 26.88 564 ALA B N 1
ATOM 4246 C CA . ALA A 1 566 ? 26.963 -29.101 -36.740 1.00 26.34 564 ALA B CA 1
ATOM 4247 C C . ALA A 1 566 ? 27.397 -27.704 -37.191 1.00 25.83 564 ALA B C 1
ATOM 4248 O O . ALA A 1 566 ? 28.506 -27.600 -37.734 1.00 27.72 564 ALA B O 1
ATOM 4250 N N . ARG A 1 567 ? 26.587 -26.668 -36.954 1.00 27.52 565 ARG B N 1
ATOM 4251 C CA . ARG A 1 567 ? 26.772 -25.341 -37.612 1.00 28.25 565 ARG B CA 1
ATOM 4252 C C . ARG A 1 567 ? 27.126 -24.197 -36.651 1.00 26.84 565 ARG B C 1
ATOM 4253 O O . ARG A 1 567 ? 27.770 -23.254 -37.148 1.00 26.68 565 ARG B O 1
ATOM 4261 N N . LEU A 1 568 ? 26.747 -24.238 -35.364 1.00 25.93 566 LEU B N 1
ATOM 4262 C CA . LEU A 1 568 ? 26.996 -23.100 -34.428 1.00 28.55 566 LEU B CA 1
ATOM 4263 C C . LEU A 1 568 ? 28.188 -23.373 -33.509 1.00 27.23 566 LEU B C 1
ATOM 4264 O O . LEU A 1 568 ? 29.009 -22.478 -33.346 1.00 29.18 566 LEU B O 1
ATOM 4269 N N . LEU A 1 569 ? 28.279 -24.553 -32.909 1.00 28.04 567 LEU B N 1
ATOM 4270 C CA . LEU A 1 569 ? 29.395 -24.881 -31.983 1.00 27.54 567 LEU B CA 1
ATOM 4271 C C . LEU A 1 569 ? 30.765 -24.643 -32.626 1.00 26.69 567 LEU B C 1
ATOM 4272 O O . LEU A 1 569 ? 31.676 -24.200 -31.924 1.00 27.74 567 LEU B O 1
ATOM 4277 N N . PRO A 1 570 ? 30.979 -24.922 -33.940 1.00 28.22 568 PRO B N 1
ATOM 4278 C CA . PRO A 1 570 ? 32.273 -24.667 -34.582 1.00 27.48 568 PRO B CA 1
ATOM 4279 C C . PRO A 1 570 ? 32.743 -23.207 -34.508 1.00 26.65 568 PRO B C 1
ATOM 4280 O O . PRO A 1 570 ? 33.904 -22.977 -34.723 1.00 27.16 568 PRO B O 1
ATOM 4284 N N . ARG A 1 571 ? 31.844 -22.274 -34.187 1.00 25.87 569 ARG B N 1
ATOM 4285 C CA . ARG A 1 571 ? 32.180 -20.849 -33.905 1.00 26.67 569 ARG B CA 1
ATOM 4286 C C . ARG A 1 571 ? 33.269 -20.709 -32.825 1.00 27.87 569 ARG B C 1
ATOM 4287 O O . ARG A 1 571 ? 33.902 -19.636 -32.784 1.00 27.20 569 ARG B O 1
ATOM 4295 N N . ILE A 1 572 ? 33.506 -21.721 -31.983 1.00 29.75 570 ILE B N 1
ATOM 4296 C CA . ILE A 1 572 ? 34.520 -21.620 -30.880 1.00 31.25 570 ILE B CA 1
ATOM 4297 C C . ILE A 1 572 ? 35.940 -21.484 -31.467 1.00 31.39 570 ILE B C 1
ATOM 4298 O O . ILE A 1 572 ? 36.740 -20.766 -30.843 1.00 30.92 570 ILE B O 1
ATOM 4303 N N . HIS A 1 573 ? 36.231 -22.099 -32.624 1.00 30.43 571 HIS B N 1
ATOM 4304 C CA . HIS A 1 573 ? 37.608 -22.227 -33.172 1.00 29.78 571 HIS B CA 1
ATOM 4305 C C . HIS A 1 573 ? 38.157 -20.846 -33.553 1.00 29.29 571 HIS B C 1
ATOM 4306 O O . HIS A 1 573 ? 39.221 -20.488 -33.050 1.00 30.45 571 HIS B O 1
ATOM 4313 N N . SER A 1 574 ? 37.434 -20.078 -34.366 1.00 28.25 572 SER B N 1
ATOM 4314 C CA . SER A 1 574 ? 37.858 -18.721 -34.782 1.00 27.78 572 SER B CA 1
ATOM 4315 C C . SER A 1 574 ? 37.944 -17.830 -33.543 1.00 27.55 572 SER B C 1
ATOM 4316 O O . SER A 1 574 ? 38.876 -17.010 -33.452 1.00 26.39 572 SER B O 1
ATOM 4319 N N . LEU A 1 575 ? 36.999 -17.956 -32.609 1.00 29.17 573 LEU B N 1
ATOM 4320 C CA . LEU A 1 575 ? 36.989 -17.059 -31.417 1.00 29.04 573 LEU B CA 1
ATOM 4321 C C . LEU A 1 575 ? 38.216 -17.375 -30.554 1.00 28.27 573 LEU B C 1
ATOM 4322 O O . LEU A 1 575 ? 38.890 -16.422 -30.127 1.00 29.36 573 LEU B O 1
ATOM 4327 N N . SER A 1 576 ? 38.547 -18.656 -30.388 1.00 26.41 574 SER B N 1
ATOM 4328 C CA . SER A 1 576 ? 39.739 -19.111 -29.627 1.00 26.59 574 SER B CA 1
ATOM 4329 C C . SER A 1 576 ? 41.014 -18.575 -30.274 1.00 27.38 574 SER B C 1
ATOM 4330 O O . SER A 1 576 ? 41.882 -18.099 -29.529 1.00 30.36 574 SER B O 1
ATOM 4333 N N . ALA A 1 577 ? 41.112 -18.630 -31.603 1.00 28.12 575 ALA B N 1
ATOM 4334 C CA . ALA A 1 577 ? 42.269 -18.138 -32.383 1.00 27.80 575 ALA B CA 1
ATOM 4335 C C . ALA A 1 577 ? 42.433 -16.616 -32.233 1.00 28.22 575 ALA B C 1
ATOM 4336 O O . ALA A 1 577 ? 43.594 -16.168 -32.096 1.00 29.85 575 ALA B O 1
ATOM 4338 N N . SER A 1 578 ? 41.350 -15.834 -32.270 1.00 28.27 576 SER B N 1
ATOM 4339 C CA . SER A 1 578 ? 41.390 -14.359 -32.041 1.00 29.53 576 SER B CA 1
ATOM 4340 C C . SER A 1 578 ? 41.861 -14.062 -30.617 1.00 28.86 576 SER B C 1
ATOM 4341 O O . SER A 1 578 ? 42.661 -13.127 -30.422 1.00 30.20 576 SER B O 1
ATOM 4344 N N . VAL A 1 579 ? 41.355 -14.806 -29.643 1.00 28.48 577 VAL B N 1
ATOM 4345 C CA . VAL A 1 579 ? 41.760 -14.606 -28.226 1.00 31.18 577 VAL B CA 1
ATOM 4346 C C . VAL A 1 579 ? 43.278 -14.830 -28.145 1.00 30.66 577 VAL B C 1
ATOM 4347 O O . VAL A 1 579 ? 43.972 -13.971 -27.546 1.00 26.88 577 VAL B O 1
ATOM 4351 N N . ARG A 1 580 ? 43.771 -15.922 -28.749 1.00 30.50 578 ARG B N 1
ATOM 4352 C CA . ARG A 1 580 ? 45.188 -16.381 -28.607 1.00 33.23 578 ARG B CA 1
ATOM 4353 C C . ARG A 1 580 ? 46.166 -15.406 -29.275 1.00 29.12 578 ARG B C 1
ATOM 4354 O O . ARG A 1 580 ? 47.343 -15.482 -28.960 1.00 29.96 578 ARG B O 1
ATOM 4362 N N . ALA A 1 581 ? 45.699 -14.514 -30.144 1.00 30.26 579 ALA B N 1
ATOM 4363 C CA . ALA A 1 581 ? 46.521 -13.437 -30.745 1.00 30.28 579 ALA B CA 1
ATOM 4364 C C . ALA A 1 581 ? 46.994 -12.481 -29.652 1.00 29.75 579 ALA B C 1
ATOM 4365 O O . ALA A 1 581 ? 48.000 -11.801 -29.861 1.00 33.19 579 ALA B O 1
ATOM 4367 N N . GLY A 1 582 ? 46.272 -12.392 -28.542 1.00 29.45 580 GLY B N 1
ATOM 4368 C CA . GLY A 1 582 ? 46.676 -11.551 -27.400 1.00 30.15 580 GLY B CA 1
ATOM 4369 C C . GLY A 1 582 ? 46.411 -10.076 -27.671 1.00 30.73 580 GLY B C 1
ATOM 4370 O O . GLY A 1 582 ? 45.859 -9.762 -28.750 1.00 30.74 580 GLY B O 1
ATOM 4371 N N . SER A 1 583 ? 46.791 -9.213 -26.723 1.00 29.86 581 SER B N 1
ATOM 4372 C CA . SER A 1 583 ? 46.517 -7.754 -26.712 1.00 31.13 581 SER B CA 1
ATOM 4373 C C . SER A 1 583 ? 47.473 -7.017 -27.658 1.00 32.12 581 SER B C 1
ATOM 4374 O O . SER A 1 583 ? 47.184 -5.845 -27.983 1.00 36.26 581 SER B O 1
ATOM 4377 N N . GLU A 1 584 ? 48.541 -7.669 -28.127 1.00 34.30 582 GLU B N 1
ATOM 4378 C CA . GLU A 1 584 ? 49.650 -7.002 -28.870 1.00 35.03 582 GLU B CA 1
ATOM 4379 C C . GLU A 1 584 ? 49.105 -6.108 -29.998 1.00 31.77 582 GLU B C 1
ATOM 4380 O O . GLU A 1 584 ? 49.489 -4.918 -30.027 1.00 29.40 582 GLU B O 1
ATOM 4386 N N . SER A 1 585 ? 48.277 -6.651 -30.905 1.00 28.61 583 SER B N 1
ATOM 4387 C CA . SER A 1 585 ? 47.723 -5.905 -32.071 1.00 29.94 583 SER B CA 1
ATOM 4388 C C . SER A 1 585 ? 46.777 -4.778 -31.621 1.00 30.09 583 SER B C 1
ATOM 4389 O O . SER A 1 585 ? 46.503 -3.880 -32.450 1.00 31.42 583 SER B O 1
ATOM 4392 N N . LEU A 1 586 ? 46.283 -4.804 -30.375 1.00 28.92 584 LEU B N 1
ATOM 4393 C CA . LEU A 1 586 ? 45.363 -3.756 -29.864 1.00 29.13 584 LEU B CA 1
ATOM 4394 C C . LEU A 1 586 ? 46.149 -2.484 -29.528 1.00 26.06 584 LEU B C 1
ATOM 4395 O O . LEU A 1 586 ? 45.527 -1.421 -29.500 1.00 25.80 584 LEU B O 1
ATOM 4400 N N . TYR A 1 587 ? 47.461 -2.582 -29.297 1.00 26.90 585 TYR B N 1
ATOM 4401 C CA . TYR A 1 587 ? 48.285 -1.497 -28.699 1.00 26.72 585 TYR B CA 1
ATOM 4402 C C . TYR A 1 587 ? 49.434 -1.083 -29.631 1.00 28.75 585 TYR B C 1
ATOM 4403 O O . TYR A 1 587 ? 50.417 -0.474 -29.143 1.00 28.69 585 TYR B O 1
ATOM 4412 N N . LEU A 1 588 ? 49.286 -1.287 -30.946 1.00 31.24 586 LEU B N 1
ATOM 4413 C CA . LEU A 1 588 ? 50.335 -0.917 -31.933 1.00 29.65 586 LEU B CA 1
ATOM 4414 C C . LEU A 1 588 ? 50.299 0.592 -32.222 1.00 31.58 586 LEU B C 1
ATOM 4415 O O . LEU A 1 588 ? 51.379 1.143 -32.498 1.00 32.30 586 LEU B O 1
ATOM 4420 N N . LEU A 1 589 ? 49.121 1.229 -32.171 1.00 32.90 587 LEU B N 1
ATOM 4421 C CA . LEU A 1 589 ? 48.938 2.678 -32.467 1.00 31.88 587 LEU B CA 1
ATOM 4422 C C . LEU A 1 589 ? 48.757 3.445 -31.169 1.00 31.52 587 LEU B C 1
ATOM 4423 O O . LEU A 1 589 ? 48.072 2.947 -30.274 1.00 27.85 587 LEU B O 1
ATOM 4428 N N . ASP A 1 590 ? 49.282 4.655 -31.097 1.00 35.21 588 ASP B N 1
ATOM 4429 C CA . ASP A 1 590 ? 48.873 5.597 -30.027 1.00 36.50 588 ASP B CA 1
ATOM 4430 C C . ASP A 1 590 ? 47.521 6.182 -30.461 1.00 33.28 588 ASP B C 1
ATOM 4431 O O . ASP A 1 590 ? 47.107 5.940 -31.590 1.00 34.42 588 ASP B O 1
ATOM 4436 N N . ALA A 1 591 ? 46.869 6.924 -29.577 1.00 34.10 589 ALA B N 1
ATOM 4437 C CA . ALA A 1 591 ? 45.485 7.414 -29.720 1.00 33.43 589 ALA B CA 1
ATOM 4438 C C . ALA A 1 591 ? 45.396 8.360 -30.912 1.00 34.38 589 ALA B C 1
ATOM 4439 O O . ALA A 1 591 ? 44.361 8.331 -31.604 1.00 34.82 589 ALA B O 1
ATOM 4441 N N . GLU A 1 592 ? 46.453 9.146 -31.144 1.00 37.60 590 GLU B N 1
ATOM 4442 C CA . GLU A 1 592 ? 46.516 10.178 -32.217 1.00 37.53 590 GLU B CA 1
ATOM 4443 C C . GLU A 1 592 ? 46.549 9.507 -33.588 1.00 33.69 590 GLU B C 1
ATOM 4444 O O . GLU A 1 592 ? 46.112 10.151 -34.551 1.00 31.43 590 GLU B O 1
ATOM 4450 N N . GLN A 1 593 ? 47.022 8.261 -33.666 1.00 33.73 591 GLN B N 1
ATOM 4451 C CA . GLN A 1 593 ? 47.236 7.530 -34.945 1.00 36.82 591 GLN B CA 1
ATOM 4452 C C . GLN A 1 593 ? 45.935 6.849 -35.407 1.00 38.65 591 GLN B C 1
ATOM 4453 O O . GLN A 1 593 ? 45.945 6.319 -36.544 1.00 41.79 591 GLN B O 1
ATOM 4459 N N . PHE A 1 594 ? 44.875 6.829 -34.580 1.00 34.92 592 PHE B N 1
ATOM 4460 C CA . PHE A 1 594 ? 43.518 6.383 -35.011 1.00 35.04 592 PHE B CA 1
ATOM 4461 C C . PHE A 1 594 ? 42.909 7.454 -35.938 1.00 32.89 592 PHE B C 1
ATOM 4462 O O . PHE A 1 594 ? 41.936 7.155 -36.670 1.00 35.86 592 PHE B O 1
ATOM 4470 N N . GLY B 1 1 ? 23.740 16.542 -28.795 1.00 72.64 -1 GLY A N 1
ATOM 4471 C CA . GLY B 1 1 ? 24.731 15.422 -28.844 1.00 71.48 -1 GLY A CA 1
ATOM 4472 C C . GLY B 1 1 ? 25.728 15.567 -29.989 1.00 76.64 -1 GLY A C 1
ATOM 4473 O O . GLY B 1 1 ? 26.238 16.683 -30.231 1.00 75.99 -1 GLY A O 1
ATOM 4474 N N . HIS B 1 2 ? 26.010 14.440 -30.644 1.00 84.72 0 HIS A N 1
ATOM 4475 C CA . HIS B 1 2 ? 26.832 14.260 -31.872 1.00 87.20 0 HIS A CA 1
ATOM 4476 C C . HIS B 1 2 ? 28.300 14.637 -31.632 1.00 94.34 0 HIS A C 1
ATOM 4477 O O . HIS B 1 2 ? 29.133 13.707 -31.590 1.00 102.99 0 HIS A O 1
ATOM 4484 N N . MET B 1 3 ? 28.611 15.933 -31.521 1.00 100.28 1 MET A N 1
ATOM 4485 C CA . MET B 1 3 ? 30.003 16.472 -31.481 1.00 99.51 1 MET A CA 1
ATOM 4486 C C . MET B 1 3 ? 30.676 16.303 -32.859 1.00 89.41 1 MET A C 1
ATOM 4487 O O . MET B 1 3 ? 31.136 17.335 -33.402 1.00 91.66 1 MET A O 1
ATOM 4492 N N . ALA B 1 4 ? 30.765 15.070 -33.396 1.00 70.95 2 ALA A N 1
ATOM 4493 C CA . ALA B 1 4 ? 31.601 14.724 -34.575 1.00 57.60 2 ALA A CA 1
ATOM 4494 C C . ALA B 1 4 ? 30.854 15.032 -35.872 1.00 49.28 2 ALA A C 1
ATOM 4495 O O . ALA B 1 4 ? 29.863 14.340 -36.146 1.00 46.20 2 ALA A O 1
ATOM 4497 N N . ASP B 1 5 ? 31.338 16.023 -36.630 1.00 45.90 3 ASP A N 1
ATOM 4498 C CA . ASP B 1 5 ? 30.886 16.354 -38.010 1.00 42.56 3 ASP A CA 1
ATOM 4499 C C . ASP B 1 5 ? 31.593 15.455 -39.021 1.00 40.46 3 ASP A C 1
ATOM 4500 O O . ASP B 1 5 ? 32.742 15.033 -38.757 1.00 38.17 3 ASP A O 1
ATOM 4505 N N . TYR B 1 6 ? 30.947 15.229 -40.162 1.00 37.47 4 TYR A N 1
ATOM 4506 C CA . TYR B 1 6 ? 31.520 14.450 -41.287 1.00 35.49 4 TYR A CA 1
ATOM 4507 C C . TYR B 1 6 ? 32.664 15.228 -41.948 1.00 34.46 4 TYR A C 1
ATOM 4508 O O . TYR B 1 6 ? 32.452 16.372 -42.384 1.00 30.16 4 TYR A O 1
ATOM 4517 N N . LYS B 1 7 ? 33.833 14.584 -42.029 1.00 35.84 5 LYS A N 1
ATOM 4518 C CA . LYS B 1 7 ? 34.977 15.007 -42.872 1.00 35.86 5 LYS A CA 1
ATOM 4519 C C . LYS B 1 7 ? 35.288 13.892 -43.860 1.00 34.58 5 LYS A C 1
ATOM 4520 O O . LYS B 1 7 ? 35.526 12.745 -43.402 1.00 32.55 5 LYS A O 1
ATOM 4526 N N . ALA B 1 8 ? 35.307 14.236 -45.153 1.00 35.42 6 ALA A N 1
ATOM 4527 C CA . ALA B 1 8 ? 35.607 13.307 -46.264 1.00 33.19 6 ALA A CA 1
ATOM 4528 C C . ALA B 1 8 ? 36.988 12.712 -46.013 1.00 32.26 6 ALA A C 1
ATOM 4529 O O . ALA B 1 8 ? 37.927 13.448 -45.686 1.00 32.43 6 ALA A O 1
ATOM 4531 N N . PRO B 1 9 ? 37.146 11.370 -46.106 1.00 29.12 7 PRO A N 1
ATOM 4532 C CA . PRO B 1 9 ? 38.445 10.729 -45.892 1.00 28.07 7 PRO A CA 1
ATOM 4533 C C . PRO B 1 9 ? 39.370 10.824 -47.114 1.00 29.79 7 PRO A C 1
ATOM 4534 O O . PRO B 1 9 ? 39.803 9.798 -47.638 1.00 31.27 7 PRO A O 1
ATOM 4538 N N . LEU B 1 10 ? 39.660 12.052 -47.552 1.00 29.94 8 LEU A N 1
ATOM 4539 C CA . LEU B 1 10 ? 40.400 12.300 -48.813 1.00 29.13 8 LEU A CA 1
ATOM 4540 C C . LEU B 1 10 ? 41.817 11.725 -48.702 1.00 30.20 8 LEU A C 1
ATOM 4541 O O . LEU B 1 10 ? 42.303 11.226 -49.717 1.00 29.38 8 LEU A O 1
ATOM 4546 N N . ARG B 1 11 ? 42.455 11.774 -47.523 1.00 29.94 9 ARG A N 1
ATOM 4547 C CA . ARG B 1 11 ? 43.840 11.259 -47.365 1.00 31.21 9 ARG A CA 1
ATOM 4548 C C . ARG B 1 11 ? 43.852 9.746 -47.640 1.00 31.80 9 ARG A C 1
ATOM 4549 O O . ARG B 1 11 ? 44.671 9.286 -48.471 1.00 30.93 9 ARG A O 1
ATOM 4557 N N . ASP B 1 12 ? 42.958 8.991 -47.005 1.00 31.80 10 ASP A N 1
ATOM 4558 C CA . ASP B 1 12 ? 42.867 7.527 -47.229 1.00 30.47 10 ASP A CA 1
ATOM 4559 C C . ASP B 1 12 ? 42.482 7.247 -48.677 1.00 29.53 10 ASP A C 1
ATOM 4560 O O . ASP B 1 12 ? 43.021 6.283 -49.223 1.00 31.53 10 ASP A O 1
ATOM 4565 N N . MET B 1 13 ? 41.582 8.034 -49.271 1.00 29.21 11 MET A N 1
ATOM 4566 C CA . MET B 1 13 ? 41.143 7.796 -50.677 1.00 33.10 11 MET A CA 1
ATOM 4567 C C . MET B 1 13 ? 42.323 8.008 -51.639 1.00 30.99 11 MET A C 1
ATOM 4568 O O . MET B 1 13 ? 42.424 7.225 -52.578 1.00 30.69 11 MET A O 1
ATOM 4573 N N . ARG B 1 14 ? 43.199 8.992 -51.393 1.00 30.62 12 ARG A N 1
ATOM 4574 C CA . ARG B 1 14 ? 44.414 9.229 -52.222 1.00 30.79 12 ARG A CA 1
ATOM 4575 C C . ARG B 1 14 ? 45.343 8.023 -52.069 1.00 32.28 12 ARG A C 1
ATOM 4576 O O . ARG B 1 14 ? 45.919 7.578 -53.088 1.00 34.02 12 ARG A O 1
ATOM 4584 N N . PHE B 1 15 ? 45.477 7.499 -50.848 1.00 29.86 13 PHE A N 1
ATOM 4585 C CA . PHE B 1 15 ? 46.401 6.377 -50.572 1.00 29.83 13 PHE A CA 1
ATOM 4586 C C . PHE B 1 15 ? 45.928 5.173 -51.394 1.00 30.13 13 PHE A C 1
ATOM 4587 O O . PHE B 1 15 ? 46.759 4.574 -52.088 1.00 31.81 13 PHE A O 1
ATOM 4595 N N . VAL B 1 16 ? 44.630 4.857 -51.370 1.00 31.12 14 VAL A N 1
ATOM 4596 C CA . VAL B 1 16 ? 44.091 3.643 -52.058 1.00 32.49 14 VAL A CA 1
ATOM 4597 C C . VAL B 1 16 ? 44.242 3.804 -53.580 1.00 33.13 14 VAL A C 1
ATOM 4598 O O . VAL B 1 16 ? 44.733 2.862 -54.229 1.00 31.44 14 VAL A O 1
ATOM 4602 N N . LEU B 1 17 ? 43.809 4.934 -54.143 1.00 33.76 15 LEU A N 1
ATOM 4603 C CA . LEU B 1 17 ? 43.782 5.139 -55.617 1.00 36.48 15 LEU A CA 1
ATOM 4604 C C . LEU B 1 17 ? 45.182 5.456 -56.172 1.00 36.03 15 LEU A C 1
ATOM 4605 O O . LEU B 1 17 ? 45.550 4.845 -57.191 1.00 33.27 15 LEU A O 1
ATOM 4610 N N . ASN B 1 18 ? 45.914 6.397 -55.571 1.00 34.55 16 ASN A N 1
ATOM 4611 C CA . ASN B 1 18 ? 47.146 6.982 -56.172 1.00 34.65 16 ASN A CA 1
ATOM 4612 C C . ASN B 1 18 ? 48.385 6.186 -55.756 1.00 32.61 16 ASN A C 1
ATOM 4613 O O . ASN B 1 18 ? 49.323 6.140 -56.535 1.00 34.66 16 ASN A O 1
ATOM 4618 N N . GLU B 1 19 ? 48.396 5.593 -54.570 1.00 32.28 17 GLU A N 1
ATOM 4619 C CA . GLU B 1 19 ? 49.622 4.992 -54.006 1.00 33.41 17 GLU A CA 1
ATOM 4620 C C . GLU B 1 19 ? 49.546 3.474 -54.136 1.00 32.02 17 GLU A C 1
ATOM 4621 O O . GLU B 1 19 ? 50.572 2.869 -54.449 1.00 33.58 17 GLU A O 1
ATOM 4627 N N . VAL B 1 20 ? 48.386 2.883 -53.870 1.00 30.34 18 VAL A N 1
ATOM 4628 C CA . VAL B 1 20 ? 48.200 1.406 -53.893 1.00 30.01 18 VAL A CA 1
ATOM 4629 C C . VAL B 1 20 ? 47.938 1.001 -55.341 1.00 30.60 18 VAL A C 1
ATOM 4630 O O . VAL B 1 20 ? 48.785 0.302 -55.894 1.00 32.60 18 VAL A O 1
ATOM 4634 N N . PHE B 1 21 ? 46.818 1.441 -55.933 1.00 32.24 19 PHE A N 1
ATOM 4635 C CA . PHE B 1 21 ? 46.365 0.998 -57.285 1.00 32.49 19 PHE A CA 1
ATOM 4636 C C . PHE B 1 21 ? 46.984 1.843 -58.415 1.00 30.85 19 PHE A C 1
ATOM 4637 O O . PHE B 1 21 ? 47.004 1.361 -59.561 1.00 30.39 19 PHE A O 1
ATOM 4645 N N . GLU B 1 22 ? 47.469 3.053 -58.121 1.00 34.55 20 GLU A N 1
ATOM 4646 C CA . GLU B 1 22 ? 48.150 3.936 -59.109 1.00 37.11 20 GLU A CA 1
ATOM 4647 C C . GLU B 1 22 ? 47.268 4.063 -60.347 1.00 36.72 20 GLU A C 1
ATOM 4648 O O . GLU B 1 22 ? 47.745 3.730 -61.434 1.00 36.96 20 GLU A O 1
ATOM 4654 N N . VAL B 1 23 ? 46.019 4.497 -60.177 1.00 39.90 21 VAL A N 1
ATOM 4655 C CA . VAL B 1 23 ? 44.974 4.487 -61.245 1.00 41.14 21 VAL A CA 1
ATOM 4656 C C . VAL B 1 23 ? 45.375 5.431 -62.380 1.00 41.90 21 VAL A C 1
ATOM 4657 O O . VAL B 1 23 ? 44.996 5.135 -63.525 1.00 43.31 21 VAL A O 1
ATOM 4661 N N . SER B 1 24 ? 46.048 6.540 -62.063 1.00 43.28 22 SER A N 1
ATOM 4662 C CA . SER B 1 24 ? 46.396 7.617 -63.027 1.00 43.35 22 SER A CA 1
ATOM 4663 C C . SER B 1 24 ? 47.410 7.087 -64.051 1.00 45.21 22 SER A C 1
ATOM 4664 O O . SER B 1 24 ? 47.418 7.589 -65.187 1.00 47.73 22 SER A O 1
ATOM 4667 N N . ARG B 1 25 ? 48.220 6.095 -63.676 1.00 43.14 23 ARG A N 1
ATOM 4668 C CA . ARG B 1 25 ? 49.074 5.351 -64.635 1.00 43.74 23 ARG A CA 1
ATOM 4669 C C . ARG B 1 25 ? 48.185 4.718 -65.706 1.00 46.95 23 ARG A C 1
ATOM 4670 O O . ARG B 1 25 ? 48.553 4.797 -66.895 1.00 52.55 23 ARG A O 1
ATOM 4678 N N . LEU B 1 26 ? 47.067 4.113 -65.294 1.00 46.70 24 LEU A N 1
ATOM 4679 C CA . LEU B 1 26 ? 46.125 3.393 -66.192 1.00 46.56 24 LEU A CA 1
ATOM 4680 C C . LEU B 1 26 ? 45.359 4.402 -67.069 1.00 47.60 24 LEU A C 1
ATOM 4681 O O . LEU B 1 26 ? 45.210 4.137 -68.276 1.00 46.97 24 LEU A O 1
ATOM 4686 N N . TRP B 1 27 ? 44.949 5.548 -66.519 1.00 47.70 25 TRP A N 1
ATOM 4687 C CA . TRP B 1 27 ? 44.252 6.628 -67.272 1.00 48.46 25 TRP A CA 1
ATOM 4688 C C . TRP B 1 27 ? 45.080 7.102 -68.476 1.00 55.27 25 TRP A C 1
ATOM 4689 O O . TRP B 1 27 ? 44.479 7.311 -69.559 1.00 50.31 25 TRP A O 1
ATOM 4700 N N . ALA B 1 28 ? 46.383 7.328 -68.269 1.00 59.01 26 ALA A N 1
ATOM 4701 C CA . ALA B 1 28 ? 47.358 7.752 -69.301 1.00 58.13 26 ALA A CA 1
ATOM 4702 C C . ALA B 1 28 ? 47.266 6.819 -70.518 1.00 62.70 26 ALA A C 1
ATOM 4703 O O . ALA B 1 28 ? 47.251 7.346 -71.652 1.00 64.79 26 ALA A O 1
ATOM 4705 N N . GLN B 1 29 ? 47.168 5.499 -70.299 1.00 62.05 27 GLN A N 1
ATOM 4706 C CA . GLN B 1 29 ? 47.124 4.471 -71.379 1.00 64.01 27 GLN A CA 1
ATOM 4707 C C . GLN B 1 29 ? 45.776 4.538 -72.101 1.00 67.91 27 GLN A C 1
ATOM 4708 O O . GLN B 1 29 ? 45.787 4.714 -73.322 1.00 72.36 27 GLN A O 1
ATOM 4714 N N . LEU B 1 30 ? 44.669 4.405 -71.362 1.00 74.14 28 LEU A N 1
ATOM 4715 C CA . LEU B 1 30 ? 43.282 4.270 -71.900 1.00 73.31 28 LEU A CA 1
ATOM 4716 C C . LEU B 1 30 ? 42.811 5.611 -72.468 1.00 72.63 28 LEU A C 1
ATOM 4717 O O . LEU B 1 30 ? 42.384 6.479 -71.712 1.00 76.37 28 LEU A O 1
ATOM 4722 N N . PRO B 1 31 ? 42.849 5.836 -73.806 1.00 74.91 29 PRO A N 1
ATOM 4723 C CA . PRO B 1 31 ? 42.615 7.171 -74.370 1.00 71.00 29 PRO A CA 1
ATOM 4724 C C . PRO B 1 31 ? 41.148 7.641 -74.351 1.00 64.36 29 PRO A C 1
ATOM 4725 O O . PRO B 1 31 ? 40.913 8.775 -74.687 1.00 61.27 29 PRO A O 1
ATOM 4729 N N . ALA B 1 32 ? 40.198 6.784 -73.967 1.00 61.24 30 ALA A N 1
ATOM 4730 C CA . ALA B 1 32 ? 38.798 7.185 -73.684 1.00 59.26 30 ALA A CA 1
ATOM 4731 C C . ALA B 1 32 ? 38.746 8.066 -72.420 1.00 55.03 30 ALA A C 1
ATOM 4732 O O . ALA B 1 32 ? 37.805 8.863 -72.288 1.00 51.98 30 ALA A O 1
ATOM 4734 N N . LEU B 1 33 ? 39.717 7.916 -71.512 1.00 52.58 31 LEU A N 1
ATOM 4735 C CA . LEU B 1 33 ? 39.761 8.616 -70.199 1.00 50.85 31 LEU A CA 1
ATOM 4736 C C . LEU B 1 33 ? 40.877 9.654 -70.205 1.00 51.48 31 LEU A C 1
ATOM 4737 O O . LEU B 1 33 ? 40.709 10.687 -69.544 1.00 51.23 31 LEU A O 1
ATOM 4742 N N . ALA B 1 34 ? 41.976 9.365 -70.903 1.00 51.32 32 ALA A N 1
ATOM 4743 C CA . ALA B 1 34 ? 43.180 10.220 -70.956 1.00 56.43 32 ALA A CA 1
ATOM 4744 C C . ALA B 1 34 ? 42.768 11.695 -71.098 1.00 58.37 32 ALA A C 1
ATOM 4745 O O . ALA B 1 34 ? 43.405 12.525 -70.422 1.00 61.92 32 ALA A O 1
ATOM 4747 N N . GLU B 1 35 ? 41.731 12.015 -71.891 1.00 56.02 33 GLU A N 1
ATOM 4748 C CA . GLU B 1 35 ? 41.309 13.425 -72.157 1.00 58.18 33 GLU A CA 1
ATOM 4749 C C . GLU B 1 35 ? 40.040 13.799 -71.372 1.00 52.88 33 GLU A C 1
ATOM 4750 O O . GLU B 1 35 ? 39.436 14.822 -71.729 1.00 48.61 33 GLU A O 1
ATOM 4756 N N . VAL B 1 36 ? 39.684 13.055 -70.315 1.00 51.93 34 VAL A N 1
ATOM 4757 C CA . VAL B 1 36 ? 38.501 13.327 -69.436 1.00 47.40 34 VAL A CA 1
ATOM 4758 C C . VAL B 1 36 ? 38.967 13.585 -67.993 1.00 46.03 34 VAL A C 1
ATOM 4759 O O . VAL B 1 36 ? 38.389 14.485 -67.335 1.00 43.33 34 VAL A O 1
ATOM 4763 N N . VAL B 1 37 ? 39.951 12.814 -67.512 1.00 43.21 35 VAL A N 1
ATOM 4764 C CA . VAL B 1 37 ? 40.416 12.799 -66.092 1.00 42.90 35 VAL A CA 1
ATOM 4765 C C . VAL B 1 37 ? 41.939 12.623 -66.079 1.00 41.67 35 VAL A C 1
ATOM 4766 O O . VAL B 1 37 ? 42.444 11.775 -66.827 1.00 40.61 35 VAL A O 1
ATOM 4770 N N . ASP B 1 38 ? 42.639 13.427 -65.284 1.00 39.48 36 ASP A N 1
ATOM 4771 C CA . ASP B 1 38 ? 44.037 13.160 -64.864 1.00 42.99 36 ASP A CA 1
ATOM 4772 C C . ASP B 1 38 ? 44.073 13.323 -63.336 1.00 42.45 36 ASP A C 1
ATOM 4773 O O . ASP B 1 38 ? 42.990 13.595 -62.756 1.00 37.74 36 ASP A O 1
ATOM 4778 N N . ALA B 1 39 ? 45.253 13.200 -62.715 1.00 42.34 37 ALA A N 1
ATOM 4779 C CA . ALA B 1 39 ? 45.477 13.362 -61.256 1.00 43.30 37 ALA A CA 1
ATOM 4780 C C . ALA B 1 39 ? 44.908 14.708 -60.784 1.00 43.52 37 ALA A C 1
ATOM 4781 O O . ALA B 1 39 ? 44.221 14.732 -59.758 1.00 43.47 37 ALA A O 1
ATOM 4783 N N . GLU B 1 40 ? 45.175 15.779 -61.535 1.00 43.51 38 GLU A N 1
ATOM 4784 C CA . GLU B 1 40 ? 44.779 17.175 -61.202 1.00 44.86 38 GLU A CA 1
ATOM 4785 C C . GLU B 1 40 ? 43.245 17.283 -61.109 1.00 40.78 38 GLU A C 1
ATOM 4786 O O . GLU B 1 40 ? 42.742 17.782 -60.088 1.00 40.36 38 GLU A O 1
ATOM 4792 N N . THR B 1 41 ? 42.547 16.856 -62.163 1.00 41.43 39 THR A N 1
ATOM 4793 C CA . THR B 1 41 ? 41.067 16.828 -62.309 1.00 43.78 39 THR A CA 1
ATOM 4794 C C . THR B 1 41 ? 40.454 16.029 -61.152 1.00 41.78 39 THR A C 1
ATOM 4795 O O . THR B 1 41 ? 39.618 16.593 -60.427 1.00 38.10 39 THR A O 1
ATOM 4799 N N . ALA B 1 42 ? 40.885 14.774 -60.989 1.00 41.44 40 ALA A N 1
ATOM 4800 C CA . ALA B 1 42 ? 40.420 13.831 -59.945 1.00 42.73 40 ALA A CA 1
ATOM 4801 C C . ALA B 1 42 ? 40.539 14.481 -58.560 1.00 42.65 40 ALA A C 1
ATOM 4802 O O . ALA B 1 42 ? 39.565 14.404 -57.800 1.00 42.81 40 ALA A O 1
ATOM 4804 N N . ALA B 1 43 ? 41.686 15.096 -58.247 1.00 39.48 41 ALA A N 1
ATOM 4805 C CA . ALA B 1 43 ? 41.945 15.763 -56.950 1.00 38.84 41 ALA A CA 1
ATOM 4806 C C . ALA B 1 43 ? 40.914 16.879 -56.719 1.00 38.16 41 ALA A C 1
ATOM 4807 O O . ALA B 1 43 ? 40.364 16.940 -55.616 1.00 41.12 41 ALA A O 1
ATOM 4809 N N . ALA B 1 44 ? 40.685 17.741 -57.715 1.00 35.11 42 ALA A N 1
ATOM 4810 C CA . ALA B 1 44 ? 39.752 18.891 -57.643 1.00 33.98 42 ALA A CA 1
ATOM 4811 C C . ALA B 1 44 ? 38.310 18.385 -57.547 1.00 33.40 42 ALA A C 1
ATOM 4812 O O . ALA B 1 44 ? 37.522 18.996 -56.819 1.00 31.17 42 ALA A O 1
ATOM 4814 N N . ILE B 1 45 ? 37.968 17.296 -58.237 1.00 34.82 43 ILE A N 1
ATOM 4815 C CA . ILE B 1 45 ? 36.609 16.692 -58.121 1.00 35.61 43 ILE A CA 1
ATOM 4816 C C . ILE B 1 45 ? 36.375 16.252 -56.668 1.00 34.78 43 ILE A C 1
ATOM 4817 O O . ILE B 1 45 ? 35.331 16.646 -56.091 1.00 34.79 43 ILE A O 1
ATOM 4822 N N . LEU B 1 46 ? 37.317 15.522 -56.066 1.00 33.07 44 LEU A N 1
ATOM 4823 C CA . LEU B 1 46 ? 37.152 14.977 -54.692 1.00 33.41 44 LEU A CA 1
ATOM 4824 C C . LEU B 1 46 ? 37.164 16.114 -53.674 1.00 32.67 44 LEU A C 1
ATOM 4825 O O . LEU B 1 46 ? 36.330 16.071 -52.768 1.00 34.10 44 LEU A O 1
ATOM 4830 N N . GLU B 1 47 ? 38.037 17.105 -53.859 1.00 34.18 45 GLU A N 1
ATOM 4831 C CA . GLU B 1 47 ? 38.119 18.311 -52.998 1.00 38.74 45 GLU A CA 1
ATOM 4832 C C . GLU B 1 47 ? 36.727 18.954 -52.965 1.00 35.74 45 GLU A C 1
ATOM 4833 O O . GLU B 1 47 ? 36.211 19.213 -51.867 1.00 35.94 45 GLU A O 1
ATOM 4839 N N . GLU B 1 48 ? 36.114 19.145 -54.123 1.00 33.20 46 GLU A N 1
ATOM 4840 C CA . GLU B 1 48 ? 34.778 19.784 -54.207 1.00 36.21 46 GLU A CA 1
ATOM 4841 C C . GLU B 1 48 ? 33.713 18.859 -53.582 1.00 33.01 46 GLU A C 1
ATOM 4842 O O . GLU B 1 48 ? 32.825 19.379 -52.892 1.00 30.45 46 GLU A O 1
ATOM 4848 N N . ALA B 1 49 ? 33.793 17.540 -53.787 1.00 31.30 47 ALA A N 1
ATOM 4849 C CA . ALA B 1 49 ? 32.782 16.575 -53.285 1.00 32.78 47 ALA A CA 1
ATOM 4850 C C . ALA B 1 49 ? 32.796 16.572 -51.750 1.00 36.57 47 ALA A C 1
ATOM 4851 O O . ALA B 1 49 ? 31.699 16.581 -51.148 1.00 36.89 47 ALA A O 1
ATOM 4853 N N . GLY B 1 50 ? 33.993 16.624 -51.149 1.00 38.09 48 GLY A N 1
ATOM 4854 C CA . GLY B 1 50 ? 34.211 16.756 -49.695 1.00 36.20 48 GLY A CA 1
ATOM 4855 C C . GLY B 1 50 ? 33.552 17.996 -49.120 1.00 34.22 48 GLY A C 1
ATOM 4856 O O . GLY B 1 50 ? 32.984 17.890 -48.021 1.00 33.18 48 GLY A O 1
ATOM 4857 N N . LYS B 1 51 ? 33.636 19.135 -49.819 1.00 38.33 49 LYS A N 1
ATOM 4858 C CA . LYS B 1 51 ? 33.037 20.440 -49.395 1.00 38.05 49 LYS A CA 1
ATOM 4859 C C . LYS B 1 51 ? 31.511 20.361 -49.433 1.00 33.15 49 LYS A C 1
ATOM 4860 O O . LYS B 1 51 ? 30.895 20.734 -48.445 1.00 29.61 49 LYS A O 1
ATOM 4866 N N . VAL B 1 52 ? 30.925 19.904 -50.541 1.00 34.83 50 VAL A N 1
ATOM 4867 C CA . VAL B 1 52 ? 29.436 19.886 -50.678 1.00 35.84 50 VAL A CA 1
ATOM 4868 C C . VAL B 1 52 ? 28.878 18.846 -49.685 1.00 33.05 50 VAL A C 1
ATOM 4869 O O . VAL B 1 52 ? 27.881 19.172 -49.002 1.00 33.26 50 VAL A O 1
ATOM 4873 N N . THR B 1 53 ? 29.541 17.695 -49.503 1.00 32.11 51 THR A N 1
AT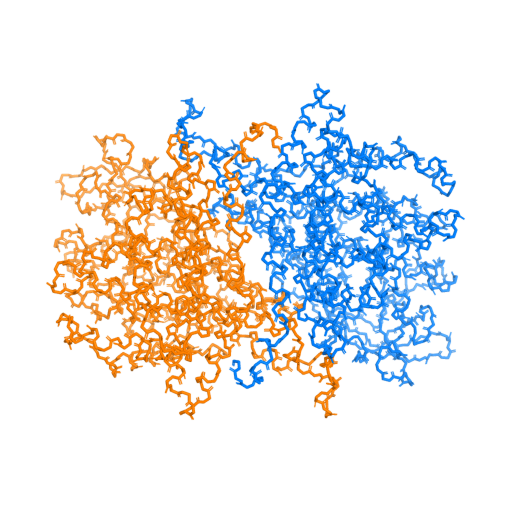OM 4874 C CA . THR B 1 53 ? 28.998 16.596 -48.664 1.00 34.42 51 THR A CA 1
ATOM 4875 C C . THR B 1 53 ? 29.033 17.014 -47.198 1.00 34.86 51 THR A C 1
ATOM 4876 O O . THR B 1 53 ? 27.992 16.836 -46.532 1.00 34.30 51 THR A O 1
ATOM 4880 N N . ALA B 1 54 ? 30.157 17.561 -46.725 1.00 35.48 52 ALA A N 1
ATOM 4881 C CA . ALA B 1 54 ? 30.333 17.969 -45.310 1.00 37.04 52 ALA A CA 1
ATOM 4882 C C . ALA B 1 54 ? 29.533 19.244 -45.016 1.00 34.46 52 ALA A C 1
ATOM 4883 O O . ALA B 1 54 ? 29.045 19.371 -43.904 1.00 34.64 52 ALA A O 1
ATOM 4885 N N . GLY B 1 55 ? 29.422 20.157 -45.977 1.00 34.59 53 GLY A N 1
ATOM 4886 C CA . GLY B 1 55 ? 28.875 21.509 -45.755 1.00 35.75 53 GLY A CA 1
ATOM 4887 C C . GLY B 1 55 ? 27.364 21.567 -45.881 1.00 36.42 53 GLY A C 1
ATOM 4888 O O . GLY B 1 55 ? 26.748 22.250 -45.074 1.00 40.39 53 GLY A O 1
ATOM 4889 N N . THR B 1 56 ? 26.789 20.888 -46.875 1.00 38.78 54 THR A N 1
ATOM 4890 C CA . THR B 1 56 ? 25.361 21.001 -47.263 1.00 36.73 54 THR A CA 1
ATOM 4891 C C . THR B 1 56 ? 24.622 19.719 -46.877 1.00 36.71 54 THR A C 1
ATOM 4892 O O . THR B 1 56 ? 23.460 19.832 -46.454 1.00 39.44 54 THR A O 1
ATOM 4896 N N . ILE B 1 57 ? 25.238 18.543 -47.053 1.00 35.43 55 ILE A N 1
ATOM 4897 C CA . ILE B 1 57 ? 24.498 17.242 -47.060 1.00 35.27 55 ILE A CA 1
ATOM 4898 C C . ILE B 1 57 ? 24.459 16.684 -45.637 1.00 31.27 55 ILE A C 1
ATOM 4899 O O . ILE B 1 57 ? 23.348 16.353 -45.178 1.00 31.83 55 ILE A O 1
ATOM 4904 N N . ALA B 1 58 ? 25.616 16.561 -44.982 1.00 29.15 56 ALA A N 1
ATOM 4905 C CA . ALA B 1 58 ? 25.776 15.932 -43.642 1.00 30.06 56 ALA A CA 1
ATOM 4906 C C . ALA B 1 58 ? 24.908 16.617 -42.585 1.00 28.35 56 ALA A C 1
ATOM 4907 O O . ALA B 1 58 ? 24.320 15.923 -41.759 1.00 28.14 56 ALA A O 1
ATOM 4909 N N . PRO B 1 59 ? 24.798 17.970 -42.540 1.00 28.34 57 PRO A N 1
ATOM 4910 C CA . PRO B 1 59 ? 23.979 18.632 -41.528 1.00 30.69 57 PRO A CA 1
ATOM 4911 C C . PRO B 1 59 ? 22.480 18.340 -41.672 1.00 28.94 57 PRO A C 1
ATOM 4912 O O . PRO B 1 59 ? 21.756 18.636 -40.770 1.00 35.35 57 PRO A O 1
ATOM 4916 N N . LEU B 1 60 ? 22.054 17.747 -42.777 1.00 29.00 58 LEU A N 1
ATOM 4917 C CA . LEU B 1 60 ? 20.634 17.370 -42.989 1.00 30.82 58 LEU A CA 1
ATOM 4918 C C . LEU B 1 60 ? 20.373 15.945 -42.461 1.00 29.63 58 LEU A C 1
ATOM 4919 O O . LEU B 1 60 ? 19.193 15.576 -42.345 1.00 31.46 58 LEU A O 1
ATOM 4924 N N . ASN B 1 61 ? 21.397 15.168 -42.122 1.00 28.27 59 ASN A N 1
ATOM 4925 C CA . ASN B 1 61 ? 21.198 13.715 -41.876 1.00 30.50 59 ASN A CA 1
ATOM 4926 C C . ASN B 1 61 ? 20.267 13.513 -40.672 1.00 32.51 59 ASN A C 1
ATOM 4927 O O . ASN B 1 61 ? 19.221 12.864 -40.852 1.00 33.65 59 ASN A O 1
ATOM 4932 N N . ARG B 1 62 ? 20.639 14.039 -39.498 1.00 32.18 60 ARG A N 1
ATOM 4933 C CA . ARG B 1 62 ? 19.867 13.900 -38.233 1.00 34.03 60 ARG A CA 1
ATOM 4934 C C . ARG B 1 62 ? 18.462 14.490 -38.372 1.00 31.19 60 ARG A C 1
ATOM 4935 O O . ARG B 1 62 ? 17.466 13.795 -38.142 1.00 29.74 60 ARG A O 1
ATOM 4943 N N . PRO B 1 63 ? 18.304 15.771 -38.761 1.00 29.83 61 PRO A N 1
ATOM 4944 C CA . PRO B 1 63 ? 16.958 16.346 -38.894 1.00 30.29 61 PRO A CA 1
ATOM 4945 C C . PRO B 1 63 ? 16.101 15.595 -39.943 1.00 30.79 61 PRO A C 1
ATOM 4946 O O . PRO B 1 63 ? 14.905 15.545 -39.809 1.00 31.20 61 PRO A O 1
ATOM 4950 N N . GLY B 1 64 ? 16.730 15.003 -40.963 1.00 30.11 62 GLY A N 1
ATOM 4951 C CA . GLY B 1 64 ? 16.022 14.205 -41.986 1.00 29.92 62 GLY A CA 1
ATOM 4952 C C . GLY B 1 64 ? 15.388 12.963 -41.391 1.00 27.96 62 GLY A C 1
ATOM 4953 O O . GLY B 1 64 ? 14.218 12.684 -41.702 1.00 27.97 62 GLY A O 1
ATOM 4954 N N . ASP B 1 65 ? 16.140 12.245 -40.557 1.00 29.44 63 ASP A N 1
ATOM 4955 C CA . ASP B 1 65 ? 15.659 11.043 -39.828 1.00 30.87 63 ASP A CA 1
ATOM 4956 C C . ASP B 1 65 ? 14.504 11.400 -38.877 1.00 30.95 63 ASP A C 1
ATOM 4957 O O . ASP B 1 65 ? 13.553 10.602 -38.794 1.00 30.62 63 ASP A O 1
ATOM 4962 N N . GLU B 1 66 ? 14.599 12.521 -38.160 1.00 30.79 64 GLU A N 1
ATOM 4963 C CA . GLU B 1 66 ? 13.615 12.930 -37.117 1.00 30.55 64 GLU A CA 1
ATOM 4964 C C . GLU B 1 66 ? 12.301 13.400 -37.772 1.00 31.85 64 GLU A C 1
ATOM 4965 O O . GLU B 1 66 ? 11.241 13.213 -37.174 1.00 29.96 64 GLU A O 1
ATOM 4971 N N . GLU B 1 67 ? 12.365 13.988 -38.961 1.00 32.73 65 GLU A N 1
ATOM 4972 C CA . GLU B 1 67 ? 11.192 14.534 -39.684 1.00 35.75 65 GLU A CA 1
ATOM 4973 C C . GLU B 1 67 ? 10.577 13.447 -40.577 1.00 34.60 65 GLU A C 1
ATOM 4974 O O . GLU B 1 67 ? 9.355 13.258 -40.514 1.00 31.41 65 GLU A O 1
ATOM 4980 N N . GLY B 1 68 ? 11.403 12.754 -41.372 1.00 30.65 66 GLY A N 1
ATOM 4981 C CA . GLY B 1 68 ? 10.939 11.746 -42.338 1.00 31.48 66 GLY A CA 1
ATOM 4982 C C . GLY B 1 68 ? 10.224 12.418 -43.497 1.00 32.54 66 GLY A C 1
ATOM 4983 O O . GLY B 1 68 ? 10.280 13.658 -43.607 1.00 34.35 66 GLY A O 1
ATOM 4984 N N . CYS B 1 69 ? 9.571 11.639 -44.344 1.00 32.79 67 CYS A N 1
ATOM 4985 C CA . CYS B 1 69 ? 8.815 12.141 -45.511 1.00 32.49 67 CYS A CA 1
ATOM 4986 C C . CYS B 1 69 ? 7.337 12.260 -45.138 1.00 35.01 67 CYS A C 1
ATOM 4987 O O . CYS B 1 69 ? 6.900 11.574 -44.192 1.00 34.73 67 CYS A O 1
ATOM 4990 N N . GLN B 1 70 ? 6.603 13.066 -45.906 1.00 38.09 68 GLN A N 1
ATOM 4991 C CA . GLN B 1 70 ? 5.169 13.372 -45.687 1.00 39.34 68 GLN A CA 1
ATOM 4992 C C . GLN B 1 70 ? 4.408 13.084 -46.977 1.00 36.60 68 GLN A C 1
ATOM 4993 O O . GLN B 1 70 ? 4.875 13.486 -48.055 1.00 35.77 68 GLN A O 1
ATOM 4999 N N . TRP B 1 71 ? 3.272 12.405 -46.854 1.00 36.13 69 TRP A N 1
ATOM 5000 C CA . TRP B 1 71 ? 2.324 12.155 -47.963 1.00 34.18 69 TRP A CA 1
ATOM 5001 C C . TRP B 1 71 ? 1.131 13.092 -47.797 1.00 37.10 69 TRP A C 1
ATOM 5002 O O . TRP B 1 71 ? 0.526 13.062 -46.729 1.00 33.24 69 TRP A O 1
ATOM 5013 N N . ASN B 1 72 ? 0.795 13.853 -48.839 1.00 40.19 70 ASN A N 1
ATOM 5014 C CA . ASN B 1 72 ? -0.312 14.839 -48.813 1.00 41.00 70 ASN A CA 1
ATOM 5015 C C . ASN B 1 72 ? -1.064 14.763 -50.141 1.00 40.31 70 ASN A C 1
ATOM 5016 O O . ASN B 1 72 ? -0.577 15.340 -51.134 1.00 35.66 70 ASN A O 1
ATOM 5021 N N . ALA B 1 73 ? -2.199 14.054 -50.158 1.00 39.71 71 ALA A N 1
ATOM 5022 C CA . ALA B 1 73 ? -3.052 13.877 -51.356 1.00 36.84 71 ALA A CA 1
ATOM 5023 C C . ALA B 1 73 ? -2.183 13.489 -52.567 1.00 33.65 71 ALA A C 1
ATOM 5024 O O . ALA B 1 73 ? -2.314 14.126 -53.612 1.00 35.07 71 ALA A O 1
ATOM 5026 N N . GLY B 1 74 ? -1.295 12.504 -52.415 1.00 32.84 72 GLY A N 1
ATOM 5027 C CA . GLY B 1 74 ? -0.519 11.893 -53.514 1.00 32.25 72 GLY A CA 1
ATOM 5028 C C . GLY B 1 74 ? 0.831 12.567 -53.742 1.00 32.06 72 GLY A C 1
ATOM 5029 O O . GLY B 1 74 ? 1.659 11.976 -54.437 1.00 35.47 72 GLY A O 1
ATOM 5030 N N . ALA B 1 75 ? 1.053 13.772 -53.213 1.00 31.50 73 ALA A N 1
ATOM 5031 C CA . ALA B 1 75 ? 2.345 14.493 -53.301 1.00 32.92 73 ALA A CA 1
ATOM 5032 C C . ALA B 1 75 ? 3.195 14.074 -52.101 1.00 33.14 73 ALA A C 1
ATOM 5033 O O . ALA B 1 75 ? 2.659 14.076 -50.962 1.00 36.63 73 ALA A O 1
ATOM 5035 N N . VAL B 1 76 ? 4.450 13.691 -52.334 1.00 31.22 74 VAL A N 1
ATOM 5036 C CA . VAL B 1 76 ? 5.398 13.329 -51.238 1.00 30.40 74 VAL A CA 1
ATOM 5037 C C . VAL B 1 76 ? 6.386 14.482 -51.055 1.00 29.99 74 VAL A C 1
ATOM 5038 O O . VAL B 1 76 ? 7.002 14.947 -52.043 1.00 28.94 74 VAL A O 1
ATOM 5042 N N . SER B 1 77 ? 6.541 14.938 -49.825 1.00 29.11 75 SER A N 1
ATOM 5043 C CA . SER B 1 77 ? 7.530 15.992 -49.507 1.00 31.67 75 SER A CA 1
ATOM 5044 C C . SER B 1 77 ? 8.660 15.357 -48.680 1.00 31.47 75 SER A C 1
ATOM 5045 O O . SER B 1 77 ? 8.361 14.479 -47.812 1.00 31.78 75 SER A O 1
ATOM 5048 N N . THR B 1 78 ? 9.910 15.724 -49.001 1.00 30.38 76 THR A N 1
ATOM 5049 C CA . THR B 1 78 ? 11.143 15.302 -48.282 1.00 29.87 76 THR A CA 1
ATOM 5050 C C . THR B 1 78 ? 11.345 16.239 -47.094 1.00 28.99 76 THR A C 1
ATOM 5051 O O . THR B 1 78 ? 10.709 17.280 -47.008 1.00 31.09 76 THR A O 1
ATOM 5055 N N . PRO B 1 79 ? 12.213 15.901 -46.121 1.00 27.14 77 PRO A N 1
ATOM 5056 C CA . PRO B 1 79 ? 12.471 16.798 -45.000 1.00 30.20 77 PRO A CA 1
ATOM 5057 C C . PRO B 1 79 ? 12.908 18.193 -45.462 1.00 32.21 77 PRO A C 1
ATOM 5058 O O . PRO B 1 79 ? 13.432 18.303 -46.572 1.00 30.42 77 PRO A O 1
ATOM 5062 N N . ALA B 1 80 ? 12.674 19.212 -44.625 1.00 31.57 78 ALA A N 1
ATOM 5063 C CA . ALA B 1 80 ? 13.085 20.620 -44.871 1.00 31.42 78 ALA A CA 1
ATOM 5064 C C . ALA B 1 80 ? 14.553 20.661 -45.295 1.00 29.63 78 ALA A C 1
ATOM 5065 O O . ALA B 1 80 ? 15.381 19.956 -44.673 1.00 30.73 78 ALA A O 1
ATOM 5067 N N . GLY B 1 81 ? 14.870 21.469 -46.298 1.00 30.30 79 GLY A N 1
ATOM 5068 C CA . GLY B 1 81 ? 16.255 21.674 -46.766 1.00 30.84 79 GLY A CA 1
ATOM 5069 C C . GLY B 1 81 ? 16.721 20.620 -47.767 1.00 31.36 79 GLY A C 1
ATOM 5070 O O . GLY B 1 81 ? 17.795 20.841 -48.381 1.00 31.61 79 GLY A O 1
ATOM 5071 N N . PHE B 1 82 ? 15.976 19.520 -47.955 1.00 29.23 80 PHE A N 1
ATOM 5072 C CA . PHE B 1 82 ? 16.332 18.440 -48.915 1.00 28.72 80 PHE A CA 1
ATOM 5073 C C . PHE B 1 82 ? 16.212 18.942 -50.354 1.00 28.34 80 PHE A C 1
ATOM 5074 O O . PHE B 1 82 ? 17.188 18.801 -51.090 1.00 28.27 80 PHE A O 1
ATOM 5082 N N . PRO B 1 83 ? 15.069 19.534 -50.803 1.00 28.42 81 PRO A N 1
ATOM 5083 C CA . PRO B 1 83 ? 14.955 20.091 -52.148 1.00 32.11 81 PRO A CA 1
ATOM 5084 C C . PRO B 1 83 ? 16.055 21.109 -52.455 1.00 29.56 81 PRO A C 1
ATOM 5085 O O . PRO B 1 83 ? 16.522 21.106 -53.553 1.00 30.87 81 PRO A O 1
ATOM 5089 N N . GLU B 1 84 ? 16.427 21.935 -51.479 1.00 33.52 82 GLU A N 1
ATOM 5090 C CA . GLU B 1 84 ? 17.469 22.984 -51.658 1.00 34.94 82 GLU A CA 1
ATOM 5091 C C . GLU B 1 84 ? 18.829 22.288 -51.778 1.00 33.07 82 GLU A C 1
ATOM 5092 O O . GLU B 1 84 ? 19.536 22.582 -52.730 1.00 29.63 82 GLU A O 1
ATOM 5098 N N . ALA B 1 85 ? 19.162 21.353 -50.886 1.00 31.22 83 ALA A N 1
ATOM 5099 C CA . ALA B 1 85 ? 20.433 20.589 -50.972 1.00 31.71 83 ALA A CA 1
ATOM 5100 C C . ALA B 1 85 ? 20.521 19.872 -52.322 1.00 30.56 83 ALA A C 1
ATOM 5101 O O . ALA B 1 85 ? 21.588 19.916 -52.958 1.00 26.36 83 ALA A O 1
ATOM 5103 N N . TYR B 1 86 ? 19.424 19.270 -52.775 1.00 31.78 84 TYR A N 1
ATOM 5104 C CA . TYR B 1 86 ? 19.397 18.520 -54.050 1.00 31.51 84 TYR A CA 1
ATOM 5105 C C . TYR B 1 86 ? 19.718 19.456 -55.228 1.00 31.40 84 TYR A C 1
ATOM 5106 O O . TYR B 1 86 ? 20.554 19.085 -56.060 1.00 32.51 84 TYR A O 1
ATOM 5115 N N . ARG B 1 87 ? 19.066 20.612 -55.301 1.00 30.35 85 ARG A N 1
ATOM 5116 C CA . ARG B 1 87 ? 19.290 21.645 -56.344 1.00 35.37 85 ARG A CA 1
ATOM 5117 C C . ARG B 1 87 ? 20.790 21.987 -56.410 1.00 35.96 85 ARG A C 1
ATOM 5118 O O . ARG B 1 87 ? 21.369 21.930 -57.518 1.00 35.01 85 ARG A O 1
ATOM 5126 N N . THR B 1 88 ? 21.413 22.286 -55.270 1.00 32.34 86 THR A N 1
ATOM 5127 C CA . THR B 1 88 ? 22.861 22.594 -55.161 1.00 33.66 86 THR A CA 1
ATOM 5128 C C . THR B 1 88 ? 23.675 21.411 -55.712 1.00 31.70 86 THR A C 1
ATOM 5129 O O . THR B 1 88 ? 24.581 21.629 -56.549 1.00 31.08 86 THR A O 1
ATOM 5133 N N . TYR B 1 89 ? 23.358 20.201 -55.264 1.00 29.84 87 TYR A N 1
ATOM 5134 C CA . TYR B 1 89 ? 24.040 18.948 -55.671 1.00 30.44 87 TYR A CA 1
ATOM 5135 C C . TYR B 1 89 ? 23.955 18.802 -57.193 1.00 31.85 87 TYR A C 1
ATOM 5136 O O . TYR B 1 89 ? 24.997 18.580 -57.829 1.00 32.48 87 TYR A O 1
ATOM 5145 N N . ALA B 1 90 ? 22.766 18.986 -57.768 1.00 33.09 88 ALA A N 1
ATOM 5146 C CA . ALA B 1 90 ? 22.517 18.763 -59.212 1.00 35.38 88 ALA A CA 1
ATOM 5147 C C . ALA B 1 90 ? 23.247 19.825 -60.047 1.00 37.22 88 ALA A C 1
ATOM 5148 O O . ALA B 1 90 ? 23.878 19.453 -61.056 1.00 33.42 88 ALA A O 1
ATOM 5150 N N . GLU B 1 91 ? 23.171 21.093 -59.638 1.00 38.78 89 GLU A N 1
ATOM 5151 C CA . GLU B 1 91 ? 23.804 22.244 -60.345 1.00 43.16 89 GLU A CA 1
ATOM 5152 C C . GLU B 1 91 ? 25.336 22.108 -60.350 1.00 41.98 89 GLU A C 1
ATOM 5153 O O . GLU B 1 91 ? 25.965 22.574 -61.318 1.00 40.27 89 GLU A O 1
ATOM 5159 N N . GLY B 1 92 ? 25.914 21.501 -59.313 1.00 39.56 90 GLY A N 1
ATOM 5160 C CA . GLY B 1 92 ? 27.359 21.217 -59.226 1.00 38.91 90 GLY A CA 1
ATOM 5161 C C . GLY B 1 92 ? 27.812 20.145 -60.211 1.00 38.81 90 GLY A C 1
ATOM 5162 O O . GLY B 1 92 ? 29.034 20.017 -60.389 1.00 38.11 90 GLY A O 1
ATOM 5163 N N . GLY B 1 93 ? 26.882 19.399 -60.822 1.00 35.78 91 GLY A N 1
ATOM 5164 C CA . GLY B 1 93 ? 27.169 18.324 -61.794 1.00 34.38 91 GLY A CA 1
ATOM 5165 C C . GLY B 1 93 ? 27.212 16.945 -61.147 1.00 36.33 91 GLY A C 1
ATOM 5166 O O . GLY B 1 93 ? 27.545 15.957 -61.840 1.00 36.50 91 GLY A O 1
ATOM 5167 N N . TRP B 1 94 ? 26.851 16.846 -59.870 1.00 35.53 92 TRP A N 1
ATOM 5168 C CA . TRP B 1 94 ? 27.115 15.636 -59.052 1.00 37.41 92 TRP A CA 1
ATOM 5169 C C . TRP B 1 94 ? 26.195 14.481 -59.468 1.00 37.77 92 TRP A C 1
ATOM 5170 O O . TRP B 1 94 ? 26.618 13.318 -59.280 1.00 40.20 92 TRP A O 1
ATOM 5181 N N . VAL B 1 95 ? 25.018 14.750 -60.043 1.00 36.79 93 VAL A N 1
ATOM 5182 C CA . VAL B 1 95 ? 24.068 13.649 -60.384 1.00 35.39 93 VAL A CA 1
ATOM 5183 C C . VAL B 1 95 ? 24.658 12.816 -61.525 1.00 35.68 93 VAL A C 1
ATOM 5184 O O . VAL B 1 95 ? 24.447 11.596 -61.517 1.00 35.06 93 VAL A O 1
ATOM 5188 N N . GLY B 1 96 ? 25.374 13.460 -62.453 1.00 37.11 94 GLY A N 1
ATOM 5189 C CA . GLY B 1 96 ? 25.930 12.819 -63.659 1.00 39.02 94 GLY A CA 1
ATOM 5190 C C . GLY B 1 96 ? 27.453 12.820 -63.661 1.00 38.55 94 GLY A C 1
ATOM 5191 O O . GLY B 1 96 ? 28.042 12.869 -64.766 1.00 37.57 94 GLY A O 1
ATOM 5192 N N . VAL B 1 97 ? 28.067 12.725 -62.478 1.00 37.76 95 VAL A N 1
ATOM 5193 C CA . VAL B 1 97 ? 29.548 12.721 -62.293 1.00 36.83 95 VAL A CA 1
ATOM 5194 C C . VAL B 1 97 ? 30.117 11.546 -63.096 1.00 33.59 95 VAL A C 1
ATOM 5195 O O . VAL B 1 97 ? 31.129 11.744 -63.780 1.00 34.61 95 VAL A O 1
ATOM 5199 N N . GLY B 1 98 ? 29.456 10.388 -63.040 1.00 33.82 96 GLY A N 1
ATOM 5200 C CA . GLY B 1 98 ? 29.863 9.162 -63.744 1.00 33.24 96 GLY A CA 1
ATOM 5201 C C . GLY B 1 98 ? 29.085 8.959 -65.028 1.00 33.10 96 GLY A C 1
ATOM 5202 O O . GLY B 1 98 ? 29.140 7.841 -65.576 1.00 34.16 96 GLY A O 1
ATOM 5203 N N . GLY B 1 99 ? 28.395 9.999 -65.507 1.00 33.76 97 GLY A N 1
ATOM 5204 C CA . GLY B 1 99 ? 27.461 9.917 -66.651 1.00 33.02 97 GLY A CA 1
ATOM 5205 C C . GLY B 1 99 ? 28.184 10.058 -67.981 1.00 32.05 97 GLY A C 1
ATOM 5206 O O . GLY B 1 99 ? 29.348 10.469 -67.977 1.00 30.16 97 GLY A O 1
ATOM 5207 N N . ASP B 1 100 ? 27.503 9.720 -69.077 1.00 32.44 98 ASP A N 1
ATOM 5208 C CA . ASP B 1 100 ? 28.023 9.691 -70.473 1.00 31.65 98 ASP A CA 1
ATOM 5209 C C . ASP B 1 100 ? 28.107 11.116 -71.021 1.00 32.78 98 ASP A C 1
ATOM 5210 O O . ASP B 1 100 ? 27.092 11.805 -71.106 1.00 32.98 98 ASP A O 1
ATOM 5215 N N . PRO B 1 101 ? 29.314 11.617 -71.388 1.00 34.05 99 PRO A N 1
ATOM 5216 C CA . PRO B 1 101 ? 29.461 12.978 -71.904 1.00 33.51 99 PRO A CA 1
ATOM 5217 C C . PRO B 1 101 ? 28.740 13.185 -73.239 1.00 35.26 99 PRO A C 1
ATOM 5218 O O . PRO B 1 101 ? 28.544 14.338 -73.604 1.00 35.80 99 PRO A O 1
ATOM 5222 N N . ALA B 1 102 ? 28.366 12.093 -73.920 1.00 35.22 100 ALA A N 1
ATOM 5223 C CA . ALA B 1 102 ? 27.539 12.126 -75.154 1.00 37.24 100 ALA A CA 1
ATOM 5224 C C . ALA B 1 102 ? 26.151 12.732 -74.870 1.00 37.35 100 ALA A C 1
ATOM 5225 O O . ALA B 1 102 ? 25.528 13.218 -75.828 1.00 39.54 100 ALA A O 1
ATOM 5227 N N . TYR B 1 103 ? 25.668 12.714 -73.622 1.00 37.94 101 TYR A N 1
ATOM 5228 C CA . TYR B 1 103 ? 24.369 13.338 -73.237 1.00 38.56 101 TYR A CA 1
ATOM 5229 C C . TYR B 1 103 ? 24.561 14.351 -72.110 1.00 37.61 101 TYR A C 1
ATOM 5230 O O . TYR B 1 103 ? 23.568 14.633 -71.459 1.00 38.43 101 TYR A O 1
ATOM 5239 N N . GLY B 1 104 ? 25.785 14.852 -71.901 1.00 39.40 102 GLY A N 1
ATOM 5240 C CA . GLY B 1 104 ? 26.099 15.942 -70.957 1.00 36.12 102 GLY A CA 1
ATOM 5241 C C . GLY B 1 104 ? 26.547 15.472 -69.576 1.00 38.60 102 GLY A C 1
ATOM 5242 O O . GLY B 1 104 ? 26.647 16.328 -68.680 1.00 36.11 102 GLY A O 1
ATOM 5243 N N . GLY B 1 105 ? 26.832 14.180 -69.388 1.00 40.37 103 GLY A N 1
ATOM 5244 C CA . GLY B 1 105 ? 27.444 13.656 -68.151 1.00 39.78 103 GLY A CA 1
ATOM 5245 C C . GLY B 1 105 ? 28.904 14.050 -68.089 1.00 39.12 103 GLY A C 1
ATOM 5246 O O . GLY B 1 105 ? 29.403 14.476 -69.110 1.00 38.81 103 GLY A O 1
ATOM 5247 N N . MET B 1 106 ? 29.565 13.915 -66.939 1.00 41.16 104 MET A N 1
ATOM 5248 C CA . MET B 1 106 ? 30.992 14.304 -66.757 1.00 43.03 104 MET A CA 1
ATOM 5249 C C . MET B 1 106 ? 31.954 13.206 -67.255 1.00 40.44 104 MET A C 1
ATOM 5250 O O . MET B 1 106 ? 33.095 13.543 -67.576 1.00 42.25 104 MET A O 1
ATOM 5255 N N . GLY B 1 107 ? 31.542 11.936 -67.276 1.00 34.61 105 GLY A N 1
ATOM 5256 C CA . GLY B 1 107 ? 32.329 10.831 -67.855 1.00 31.86 105 GLY A CA 1
ATOM 5257 C C . GLY B 1 107 ? 33.451 10.362 -66.942 1.00 33.37 105 GLY A C 1
ATOM 5258 O O . GLY B 1 107 ? 34.403 9.720 -67.447 1.00 30.22 105 GLY A O 1
ATOM 5259 N N . MET B 1 108 ? 33.340 10.601 -65.632 1.00 31.69 106 MET A N 1
ATOM 5260 C CA . MET B 1 108 ? 34.371 10.148 -64.676 1.00 32.42 106 MET A CA 1
ATOM 5261 C C . MET B 1 108 ? 34.331 8.624 -64.617 1.00 32.92 106 MET A C 1
ATOM 5262 O O . MET B 1 108 ? 33.263 8.026 -64.695 1.00 32.32 106 MET A O 1
ATOM 5267 N N . PRO B 1 109 ? 35.493 7.949 -64.501 1.00 31.47 107 PRO A N 1
ATOM 5268 C CA . PRO B 1 109 ? 35.512 6.498 -64.362 1.00 32.67 107 PRO A CA 1
ATOM 5269 C C . PRO B 1 109 ? 34.931 6.097 -62.998 1.00 30.79 107 PRO A C 1
ATOM 5270 O O . PRO B 1 109 ? 34.836 6.930 -62.129 1.00 32.73 107 PRO A O 1
ATOM 5274 N N . LYS B 1 110 ? 34.515 4.843 -62.861 1.00 31.45 108 LYS A N 1
ATOM 5275 C CA . LYS B 1 110 ? 33.839 4.334 -61.645 1.00 31.74 108 LYS A CA 1
ATOM 5276 C C . LYS B 1 110 ? 34.767 4.477 -60.434 1.00 31.83 108 LYS A C 1
ATOM 5277 O O . LYS B 1 110 ? 34.244 4.629 -59.325 1.00 31.07 108 LYS A O 1
ATOM 5283 N N . VAL B 1 111 ? 36.093 4.439 -60.593 1.00 31.43 109 VAL A N 1
ATOM 5284 C CA . VAL B 1 111 ? 36.984 4.560 -59.402 1.00 30.03 109 VAL A CA 1
ATOM 5285 C C . VAL B 1 111 ? 36.780 5.952 -58.784 1.00 29.16 109 VAL A C 1
ATOM 5286 O O . VAL B 1 111 ? 36.834 6.019 -57.566 1.00 31.63 109 VAL A O 1
ATOM 5290 N N . ILE B 1 112 ? 36.453 6.994 -59.559 1.00 28.49 110 ILE A N 1
ATOM 5291 C CA . ILE B 1 112 ? 36.185 8.362 -59.011 1.00 30.34 110 ILE A CA 1
ATOM 5292 C C . ILE B 1 112 ? 34.719 8.470 -58.554 1.00 29.37 110 ILE A C 1
ATOM 5293 O O . ILE B 1 112 ? 34.480 8.898 -57.420 1.00 29.85 110 ILE A O 1
ATOM 5298 N N . SER B 1 113 ? 33.758 8.101 -59.393 1.00 31.03 111 SER A N 1
ATOM 5299 C CA . SER B 1 113 ? 32.309 8.193 -59.061 1.00 31.43 111 SER A CA 1
ATOM 5300 C C . SER B 1 113 ? 32.018 7.402 -57.775 1.00 30.11 111 SER A C 1
ATOM 5301 O O . SER B 1 113 ? 31.190 7.866 -56.976 1.00 29.18 111 SER A O 1
ATOM 5304 N N . ALA B 1 114 ? 32.658 6.243 -57.595 1.00 28.43 112 ALA A N 1
ATOM 5305 C CA . ALA B 1 114 ? 32.525 5.388 -56.391 1.00 29.29 112 ALA A CA 1
ATOM 5306 C C . ALA B 1 114 ? 32.997 6.143 -55.140 1.00 29.44 112 ALA A C 1
ATOM 5307 O O . ALA B 1 114 ? 32.332 6.030 -54.119 1.00 29.91 112 ALA A O 1
ATOM 5309 N N . GLN B 1 115 ? 34.109 6.874 -55.204 1.00 29.95 113 GLN A N 1
ATOM 5310 C CA . GLN B 1 115 ? 34.592 7.700 -54.070 1.00 31.72 113 GLN A CA 1
ATOM 5311 C C . GLN B 1 115 ? 33.588 8.825 -53.786 1.00 31.01 113 GLN A C 1
ATOM 5312 O O . GLN B 1 115 ? 33.265 9.045 -52.594 1.00 30.75 113 GLN A O 1
ATOM 5318 N N . VAL B 1 116 ? 33.037 9.458 -54.812 1.00 30.32 114 VAL A N 1
ATOM 5319 C CA . VAL B 1 116 ? 31.954 10.456 -54.599 1.00 31.84 114 VAL A CA 1
ATOM 5320 C C . VAL B 1 116 ? 30.756 9.756 -53.946 1.00 31.24 114 VAL A C 1
ATOM 5321 O O . VAL B 1 116 ? 30.200 10.332 -53.016 1.00 32.34 114 VAL A O 1
ATOM 5325 N N . GLU B 1 117 ? 30.358 8.575 -54.426 1.00 31.85 115 GLU A N 1
ATOM 5326 C CA . GLU B 1 117 ? 29.222 7.813 -53.843 1.00 36.37 115 GLU A CA 1
ATOM 5327 C C . GLU B 1 117 ? 29.454 7.674 -52.327 1.00 31.67 115 GLU A C 1
ATOM 5328 O O . GLU B 1 117 ? 28.539 8.018 -51.565 1.00 27.03 115 GLU A O 1
ATOM 5334 N N . GLU B 1 118 ? 30.639 7.189 -51.926 1.00 29.36 116 GLU A N 1
ATOM 5335 C CA . GLU B 1 118 ? 31.026 6.964 -50.506 1.00 29.44 116 GLU A CA 1
ATOM 5336 C C . GLU B 1 118 ? 30.836 8.265 -49.710 1.00 29.11 116 GLU A C 1
ATOM 5337 O O . GLU B 1 118 ? 30.146 8.206 -48.696 1.00 26.16 116 GLU A O 1
ATOM 5343 N N . LEU B 1 119 ? 31.339 9.406 -50.195 1.00 28.80 117 LEU A N 1
ATOM 5344 C CA . LEU B 1 119 ? 31.207 10.715 -49.493 1.00 29.72 117 LEU A CA 1
ATOM 5345 C C . LEU B 1 119 ? 29.726 11.039 -49.259 1.00 30.33 117 LEU A C 1
ATOM 5346 O O . LEU B 1 119 ? 29.376 11.358 -48.112 1.00 30.39 117 LEU A O 1
ATOM 5351 N N . VAL B 1 120 ? 28.888 11.009 -50.299 1.00 30.25 118 VAL A N 1
ATOM 5352 C CA . VAL B 1 120 ? 27.466 11.450 -50.186 1.00 30.07 118 VAL A CA 1
ATOM 5353 C C . VAL B 1 120 ? 26.725 10.511 -49.225 1.00 31.47 118 VAL A C 1
ATOM 5354 O O . VAL B 1 120 ? 26.000 11.034 -48.346 1.00 31.98 118 VAL A O 1
ATOM 5358 N N . ASN B 1 121 ? 26.930 9.195 -49.339 1.00 30.65 119 ASN A N 1
ATOM 5359 C CA . ASN B 1 121 ? 26.219 8.172 -48.518 1.00 31.65 119 ASN A CA 1
ATOM 5360 C C . ASN B 1 121 ? 26.669 8.204 -47.044 1.00 32.55 119 ASN A C 1
ATOM 5361 O O . ASN B 1 121 ? 25.852 7.894 -46.174 1.00 33.04 119 ASN A O 1
ATOM 5366 N N . SER B 1 122 ? 27.923 8.561 -46.766 1.00 31.83 120 SER A N 1
ATOM 5367 C CA . SER B 1 122 ? 28.460 8.739 -45.394 1.00 31.63 120 SER A CA 1
ATOM 5368 C C . SER B 1 122 ? 27.804 9.966 -44.765 1.00 30.81 120 SER A C 1
ATOM 5369 O O . SER B 1 122 ? 27.422 9.907 -43.580 1.00 26.96 120 SER A O 1
ATOM 5372 N N . ALA B 1 123 ? 27.697 11.049 -45.535 1.00 28.64 121 ALA A N 1
ATOM 5373 C CA . ALA B 1 123 ? 27.120 12.322 -45.059 1.00 28.06 121 ALA A CA 1
ATOM 5374 C C . ALA B 1 123 ? 25.636 12.120 -44.758 1.00 27.45 121 ALA A C 1
ATOM 5375 O O . ALA B 1 123 ? 25.162 12.634 -43.729 1.00 29.01 121 ALA A O 1
ATOM 5377 N N . ASN B 1 124 ? 24.924 11.377 -45.604 1.00 26.85 122 ASN A N 1
ATOM 5378 C CA . ASN B 1 124 ? 23.449 11.280 -45.498 1.00 26.13 122 ASN A CA 1
ATOM 5379 C C . ASN B 1 124 ? 22.978 10.190 -46.445 1.00 24.72 122 ASN A C 1
ATOM 5380 O O . ASN B 1 124 ? 22.805 10.492 -47.631 1.00 26.64 122 ASN A O 1
ATOM 5385 N N . LEU B 1 125 ? 22.791 8.976 -45.946 1.00 24.74 123 LEU A N 1
ATOM 5386 C CA . LEU B 1 125 ? 22.433 7.828 -46.815 1.00 27.80 123 LEU A CA 1
ATOM 5387 C C . LEU B 1 125 ? 21.090 8.106 -47.498 1.00 28.94 123 LEU A C 1
ATOM 5388 O O . LEU B 1 125 ? 21.024 7.924 -48.724 1.00 27.91 123 LEU A O 1
ATOM 5393 N N . SER B 1 126 ? 20.075 8.561 -46.756 1.00 28.90 124 SER A N 1
ATOM 5394 C CA . SER B 1 126 ? 18.752 8.900 -47.331 1.00 30.65 124 SER A CA 1
ATOM 5395 C C . SER B 1 126 ? 18.955 9.816 -48.543 1.00 29.94 124 SER A C 1
ATOM 5396 O O . SER B 1 126 ? 18.395 9.526 -49.624 1.00 31.45 124 SER A O 1
ATOM 5399 N N . PHE B 1 127 ? 19.759 10.872 -48.401 1.00 30.68 125 PHE A N 1
ATOM 5400 C CA . PHE B 1 127 ? 19.989 11.848 -49.498 1.00 28.21 125 PHE A CA 1
ATOM 5401 C C . PHE B 1 127 ? 20.676 11.150 -50.668 1.00 27.35 125 PHE A C 1
ATOM 5402 O O . PHE B 1 127 ? 20.290 11.356 -51.829 1.00 25.96 125 PHE A O 1
ATOM 5410 N N . GLY B 1 128 ? 21.688 10.345 -50.352 1.00 28.03 126 GLY A N 1
ATOM 5411 C CA . GLY B 1 128 ? 22.545 9.670 -51.341 1.00 29.73 126 GLY A CA 1
ATOM 5412 C C . GLY B 1 128 ? 21.748 8.787 -52.276 1.00 29.62 126 GLY A C 1
ATOM 5413 O O . GLY B 1 128 ? 22.095 8.752 -53.487 1.00 27.07 126 GLY A O 1
ATOM 5414 N N . LEU B 1 129 ? 20.713 8.118 -51.759 1.00 31.72 127 LEU A N 1
ATOM 5415 C CA . LEU B 1 129 ? 19.861 7.191 -52.557 1.00 33.98 127 LEU A CA 1
ATOM 5416 C C . LEU B 1 129 ? 19.247 7.916 -53.753 1.00 31.06 127 LEU A C 1
ATOM 5417 O O . LEU B 1 129 ? 19.179 7.286 -54.805 1.00 33.57 127 LEU A O 1
ATOM 5422 N N . TYR B 1 130 ? 18.765 9.151 -53.588 1.00 29.50 128 TYR A N 1
ATOM 5423 C CA . TYR B 1 130 ? 17.997 9.863 -54.648 1.00 32.34 128 TYR A CA 1
ATOM 5424 C C . TYR B 1 130 ? 18.809 9.914 -55.948 1.00 31.93 128 TYR A C 1
ATOM 5425 O O . TYR B 1 130 ? 18.358 9.333 -56.928 1.00 31.77 128 TYR A O 1
ATOM 5434 N N . PRO B 1 131 ? 19.993 10.574 -56.027 1.00 30.93 129 PRO A N 1
ATOM 5435 C CA . PRO B 1 131 ? 20.797 10.586 -57.257 1.00 33.01 129 PRO A CA 1
ATOM 5436 C C . PRO B 1 131 ? 21.372 9.221 -57.676 1.00 34.93 129 PRO A C 1
ATOM 5437 O O . PRO B 1 131 ? 21.550 9.019 -58.846 1.00 31.33 129 PRO A O 1
ATOM 5441 N N . MET B 1 132 ? 21.643 8.315 -56.730 1.00 38.06 130 MET A N 1
ATOM 5442 C CA . MET B 1 132 ? 22.060 6.914 -57.026 1.00 40.21 130 MET A CA 1
ATOM 5443 C C . MET B 1 132 ? 21.028 6.244 -57.968 1.00 37.81 130 MET A C 1
ATOM 5444 O O . MET B 1 132 ? 21.452 5.659 -58.986 1.00 38.36 130 MET A O 1
ATOM 5449 N N . LEU B 1 133 ? 19.726 6.354 -57.678 1.00 33.84 131 LEU A N 1
ATOM 5450 C CA . LEU B 1 133 ? 18.615 5.813 -58.523 1.00 36.27 131 LEU A CA 1
ATOM 5451 C C . LEU B 1 133 ? 18.652 6.424 -59.933 1.00 32.16 131 LEU A C 1
ATOM 5452 O O . LEU B 1 133 ? 18.538 5.682 -60.902 1.00 30.27 131 LEU A O 1
ATOM 5457 N N . THR B 1 134 ? 18.790 7.746 -60.040 1.00 31.02 132 THR A N 1
ATOM 5458 C CA . THR B 1 134 ? 18.869 8.464 -61.340 1.00 29.41 132 THR A CA 1
ATOM 5459 C C . THR B 1 134 ? 20.059 7.926 -62.138 1.00 28.40 132 THR A C 1
ATOM 5460 O O . THR B 1 134 ? 19.853 7.542 -63.295 1.00 33.66 132 THR A O 1
ATOM 5464 N N . ALA B 1 135 ? 21.261 7.911 -61.566 1.00 27.18 133 ALA A N 1
ATOM 5465 C CA . ALA B 1 135 ? 22.469 7.347 -62.219 1.00 27.40 133 ALA A CA 1
ATOM 5466 C C . ALA B 1 135 ? 22.227 5.902 -62.660 1.00 26.65 133 ALA A C 1
ATOM 5467 O O . ALA B 1 135 ? 22.693 5.547 -63.725 1.00 28.37 133 ALA A O 1
ATOM 5469 N N . GLY B 1 136 ? 21.591 5.078 -61.830 1.00 29.13 134 GLY A N 1
ATOM 5470 C CA . GLY B 1 136 ? 21.319 3.662 -62.151 1.00 28.83 134 GLY A CA 1
ATOM 5471 C C . GLY B 1 136 ? 20.434 3.525 -63.379 1.00 28.38 134 GLY A C 1
ATOM 5472 O O . GLY B 1 136 ? 20.770 2.729 -64.286 1.00 28.69 134 GLY A O 1
ATOM 5473 N N . ALA B 1 137 ? 19.347 4.292 -63.433 1.00 28.78 135 ALA A N 1
ATOM 5474 C CA . ALA B 1 137 ? 18.359 4.272 -64.542 1.00 28.87 135 ALA A CA 1
ATOM 5475 C C . ALA B 1 137 ? 19.037 4.723 -65.845 1.00 28.10 135 ALA A C 1
ATOM 5476 O O . ALA B 1 137 ? 18.701 4.147 -66.910 1.00 27.90 135 ALA A O 1
ATOM 5478 N N . CYS B 1 138 ? 19.966 5.689 -65.778 1.00 26.21 136 CYS A N 1
ATOM 5479 C CA . CYS B 1 138 ? 20.712 6.166 -66.965 1.00 26.32 136 CYS A CA 1
ATOM 5480 C C . CYS B 1 138 ? 21.510 4.997 -67.547 1.00 27.53 136 CYS A C 1
ATOM 5481 O O . CYS B 1 138 ? 21.494 4.858 -68.781 1.00 32.61 136 CYS A O 1
ATOM 5484 N N . LEU B 1 139 ? 22.154 4.174 -66.715 1.00 29.09 137 LEU A N 1
ATOM 5485 C CA . LEU B 1 139 ? 22.961 3.022 -67.208 1.00 29.53 137 LEU A CA 1
ATOM 5486 C C . LEU B 1 139 ? 22.092 2.119 -68.093 1.00 30.76 137 LEU A C 1
ATOM 5487 O O . LEU B 1 139 ? 22.530 1.814 -69.212 1.00 32.21 137 LEU A O 1
ATOM 5492 N N . ALA B 1 140 ? 20.907 1.719 -67.616 1.00 30.40 138 ALA A N 1
ATOM 5493 C CA . ALA B 1 140 ? 19.959 0.845 -68.342 1.00 30.43 138 ALA A CA 1
ATOM 5494 C C . ALA B 1 140 ? 19.470 1.533 -69.626 1.00 30.44 138 ALA A C 1
ATOM 5495 O O . ALA B 1 140 ? 19.455 0.881 -70.677 1.00 30.72 138 ALA A O 1
ATOM 5497 N N . LEU B 1 141 ? 19.084 2.812 -69.568 1.00 31.11 139 LEU A N 1
ATOM 5498 C CA . LEU B 1 141 ? 18.617 3.545 -70.779 1.00 28.26 139 LEU A CA 1
ATOM 5499 C C . LEU B 1 141 ? 19.773 3.657 -71.774 1.00 31.38 139 LEU A C 1
ATOM 5500 O O . LEU B 1 141 ? 19.549 3.325 -72.958 1.00 30.80 139 LEU A O 1
ATOM 5505 N N . ASN B 1 142 ? 20.967 4.073 -71.322 1.00 31.78 140 ASN A N 1
ATOM 5506 C CA . ASN B 1 142 ? 22.155 4.175 -72.214 1.00 32.84 140 ASN A CA 1
ATOM 5507 C C . ASN B 1 142 ? 22.425 2.810 -72.870 1.00 31.21 140 ASN A C 1
ATOM 5508 O O . ASN B 1 142 ? 22.640 2.778 -74.081 1.00 30.58 140 ASN A O 1
ATOM 5513 N N . ALA B 1 143 ? 22.398 1.714 -72.112 1.00 31.76 141 ALA A N 1
ATOM 5514 C CA . ALA B 1 143 ? 22.778 0.370 -72.614 1.00 32.73 141 ALA A CA 1
ATOM 5515 C C . ALA B 1 143 ? 21.724 -0.199 -73.586 1.00 34.66 141 ALA A C 1
ATOM 5516 O O . ALA B 1 143 ? 22.132 -0.952 -74.484 1.00 35.11 141 ALA A O 1
ATOM 5518 N N . HIS B 1 144 ? 20.424 0.090 -73.428 1.00 34.16 142 HIS A N 1
ATOM 5519 C CA . HIS B 1 144 ? 19.368 -0.686 -74.136 1.00 34.97 142 HIS A CA 1
ATOM 5520 C C . HIS B 1 144 ? 18.230 0.155 -74.729 1.00 34.56 142 HIS A C 1
ATOM 5521 O O . HIS B 1 144 ? 17.453 -0.416 -75.521 1.00 37.11 142 HIS A O 1
ATOM 5528 N N . ALA B 1 145 ? 18.059 1.427 -74.373 1.00 32.64 143 ALA A N 1
ATOM 5529 C CA . ALA B 1 145 ? 16.909 2.194 -74.900 1.00 33.39 143 ALA A CA 1
ATOM 5530 C C . ALA B 1 145 ? 17.216 2.618 -76.345 1.00 32.59 143 ALA A C 1
ATOM 5531 O O . ALA B 1 145 ? 18.405 2.698 -76.706 1.00 31.77 143 ALA A O 1
ATOM 5533 N N . SER B 1 146 ? 16.174 2.876 -77.128 1.00 30.33 144 SER A N 1
ATOM 5534 C CA . SER B 1 146 ? 16.234 3.424 -78.512 1.00 32.02 144 SER A CA 1
ATOM 5535 C C . SER B 1 146 ? 16.866 4.831 -78.510 1.00 33.75 144 SER A C 1
ATOM 5536 O O . SER B 1 146 ? 16.836 5.507 -77.454 1.00 33.51 144 SER A O 1
ATOM 5539 N N . ASP B 1 147 ? 17.384 5.277 -79.659 1.00 32.11 145 ASP A N 1
ATOM 5540 C CA . ASP B 1 147 ? 18.017 6.616 -79.818 1.00 33.18 145 ASP A CA 1
ATOM 5541 C C . ASP B 1 147 ? 17.000 7.703 -79.425 1.00 33.44 145 ASP A C 1
ATOM 5542 O O . ASP B 1 147 ? 17.404 8.675 -78.773 1.00 32.56 145 ASP A O 1
ATOM 5547 N N . GLU B 1 148 ? 15.724 7.497 -79.755 1.00 35.03 146 GLU A N 1
ATOM 5548 C CA . GLU B 1 148 ? 14.605 8.442 -79.492 1.00 37.68 146 GLU A CA 1
ATOM 5549 C C . GLU B 1 148 ? 14.400 8.553 -77.972 1.00 37.20 146 GLU A C 1
ATOM 5550 O O . GLU B 1 148 ? 14.302 9.697 -77.473 1.00 36.61 146 GLU A O 1
ATOM 5556 N N . LEU B 1 149 ? 14.364 7.433 -77.242 1.00 31.83 147 LEU A N 1
ATOM 5557 C CA . LEU B 1 149 ? 14.196 7.477 -75.766 1.00 31.56 147 LEU A CA 1
ATOM 5558 C C . LEU B 1 149 ? 15.432 8.142 -75.155 1.00 31.36 147 LEU A C 1
ATOM 5559 O O . LEU B 1 149 ? 15.243 9.114 -74.393 1.00 28.42 147 LEU A O 1
ATOM 5564 N N . LYS B 1 150 ? 16.636 7.708 -75.543 1.00 29.42 148 LYS A N 1
ATOM 5565 C CA . LYS B 1 150 ? 17.921 8.226 -74.991 1.00 29.89 148 LYS A CA 1
ATOM 5566 C C . LYS B 1 150 ? 18.020 9.744 -75.184 1.00 30.24 148 LYS A C 1
ATOM 5567 O O . LYS B 1 150 ? 18.455 10.418 -74.235 1.00 31.57 148 LYS A O 1
ATOM 5573 N N . ASP B 1 151 ? 17.638 10.260 -76.352 1.00 32.62 149 ASP A N 1
ATOM 5574 C CA . ASP B 1 151 ? 17.790 11.699 -76.704 1.00 34.05 149 ASP A CA 1
ATOM 5575 C C . ASP B 1 151 ? 16.742 12.497 -75.935 1.00 32.14 149 ASP A C 1
ATOM 5576 O O . ASP B 1 151 ? 16.983 13.680 -75.679 1.00 33.23 149 ASP A O 1
ATOM 5581 N N . LYS B 1 152 ? 15.613 11.879 -75.597 1.00 32.86 150 LYS A N 1
ATOM 5582 C CA . LYS B 1 152 ? 14.474 12.600 -74.985 1.00 35.34 150 LYS A CA 1
ATOM 5583 C C . LYS B 1 152 ? 14.674 12.709 -73.466 1.00 33.47 150 LYS A C 1
ATOM 5584 O O . LYS B 1 152 ? 14.299 13.759 -72.935 1.00 31.49 150 LYS A O 1
ATOM 5590 N N . TYR B 1 153 ? 15.258 11.699 -72.796 1.00 32.03 151 TYR A N 1
ATOM 5591 C CA . TYR B 1 153 ? 15.282 11.584 -71.309 1.00 31.87 151 TYR A CA 1
ATOM 5592 C C . TYR B 1 153 ? 16.707 11.717 -70.735 1.00 31.61 151 TYR A C 1
ATOM 5593 O O . TYR B 1 153 ? 16.811 12.336 -69.669 1.00 28.18 151 TYR A O 1
ATOM 5602 N N . LEU B 1 154 ? 17.756 11.174 -71.375 1.00 31.23 152 LEU A N 1
ATOM 5603 C CA . LEU B 1 154 ? 19.116 11.085 -70.759 1.00 31.75 152 LEU A CA 1
ATOM 5604 C C . LEU B 1 154 ? 19.671 12.460 -70.385 1.00 31.45 152 LEU A C 1
ATOM 5605 O O . LEU B 1 154 ? 20.219 12.592 -69.298 1.00 31.38 152 LEU A O 1
ATOM 5610 N N . PRO B 1 155 ? 19.607 13.517 -71.230 1.00 31.45 153 PRO A N 1
ATOM 5611 C CA . PRO B 1 155 ? 20.254 14.789 -70.882 1.00 29.64 153 PRO A CA 1
ATOM 5612 C C . PRO B 1 155 ? 19.735 15.384 -69.566 1.00 29.63 153 PRO A C 1
ATOM 5613 O O . PRO B 1 155 ? 20.572 15.762 -68.749 1.00 33.90 153 PRO A O 1
ATOM 5617 N N . ASN B 1 156 ? 18.409 15.446 -69.372 1.00 29.26 154 ASN A N 1
ATOM 5618 C CA . ASN B 1 156 ? 17.795 15.972 -68.118 1.00 30.28 154 ASN A CA 1
ATOM 5619 C C . ASN B 1 156 ? 18.117 15.051 -66.935 1.00 28.75 154 ASN A C 1
ATOM 5620 O O . ASN B 1 156 ? 18.154 15.540 -65.782 1.00 29.24 154 ASN A O 1
ATOM 5625 N N . MET B 1 157 ? 18.339 13.766 -67.185 1.00 27.60 155 MET A N 1
ATOM 5626 C CA . MET B 1 157 ? 18.631 12.803 -66.100 1.00 28.27 155 MET A CA 1
ATOM 5627 C C . MET B 1 157 ? 20.094 12.942 -65.634 1.00 30.60 155 MET A C 1
ATOM 5628 O O . MET B 1 157 ? 20.307 12.963 -64.394 1.00 29.39 155 MET A O 1
ATOM 5633 N N . TYR B 1 158 ? 21.057 13.116 -66.545 1.00 29.40 156 TYR A N 1
ATOM 5634 C CA . TYR B 1 158 ? 22.487 13.309 -66.183 1.00 31.46 156 TYR A CA 1
ATOM 5635 C C . TYR B 1 158 ? 22.679 14.684 -65.532 1.00 30.81 156 TYR A C 1
ATOM 5636 O O . TYR B 1 158 ? 23.494 14.817 -64.611 1.00 32.81 156 TYR A O 1
ATOM 5645 N N . ALA B 1 159 ? 21.906 15.679 -65.963 1.00 30.54 157 ALA A N 1
ATOM 5646 C CA . ALA B 1 159 ? 21.870 17.016 -65.332 1.00 28.50 157 ALA A CA 1
ATOM 5647 C C . ALA B 1 159 ? 21.096 16.983 -64.006 1.00 29.89 157 ALA A C 1
ATOM 5648 O O . ALA B 1 159 ? 21.126 18.010 -63.280 1.00 32.53 157 ALA A O 1
ATOM 5650 N N . GLY B 1 160 ? 20.377 15.900 -63.696 1.00 29.69 158 GLY A N 1
ATOM 5651 C CA . GLY B 1 160 ? 19.644 15.788 -62.418 1.00 32.23 158 GLY A CA 1
ATOM 5652 C C . GLY B 1 160 ? 18.416 16.690 -62.338 1.00 32.97 158 GLY A C 1
ATOM 5653 O O . GLY B 1 160 ? 17.832 16.797 -61.225 1.00 33.18 158 GLY A O 1
ATOM 5654 N N . ILE B 1 161 ? 17.997 17.284 -63.464 1.00 36.22 159 ILE A N 1
ATOM 5655 C CA . ILE B 1 161 ? 16.702 18.024 -63.608 1.00 35.29 159 ILE A CA 1
ATOM 5656 C C . ILE B 1 161 ? 15.570 17.005 -63.500 1.00 32.28 159 ILE A C 1
ATOM 5657 O O . ILE B 1 161 ? 14.573 17.315 -62.865 1.00 27.92 159 ILE A O 1
ATOM 5662 N N . TRP B 1 162 ? 15.724 15.840 -64.126 1.00 30.75 160 TRP A N 1
ATOM 5663 C CA . TRP B 1 162 ? 14.747 14.721 -64.009 1.00 31.20 160 TRP A CA 1
ATOM 5664 C C . TRP B 1 162 ? 15.390 13.587 -63.219 1.00 30.61 160 TRP A C 1
ATOM 5665 O O . TRP B 1 162 ? 16.591 13.326 -63.388 1.00 35.03 160 TRP A O 1
ATOM 5676 N N . ALA B 1 163 ? 14.619 12.988 -62.324 1.00 30.55 161 ALA A N 1
ATOM 5677 C CA . ALA B 1 163 ? 15.078 11.900 -61.447 1.00 28.59 161 ALA A CA 1
ATOM 5678 C C . ALA B 1 163 ? 14.688 10.594 -62.128 1.00 26.76 161 ALA A C 1
ATOM 5679 O O . ALA B 1 163 ? 13.871 10.649 -63.061 1.00 25.06 161 ALA A O 1
ATOM 5681 N N . GLY B 1 164 ? 15.302 9.495 -61.694 1.00 26.60 162 GLY A N 1
ATOM 5682 C CA . GLY B 1 164 ? 14.953 8.131 -62.105 1.00 26.31 162 GLY A CA 1
ATOM 5683 C C . GLY B 1 164 ? 14.416 7.339 -60.935 1.00 25.37 162 GLY A C 1
ATOM 5684 O O . GLY B 1 164 ? 14.654 7.738 -59.809 1.00 24.69 162 GLY A O 1
ATOM 5685 N N . SER B 1 165 ? 13.703 6.253 -61.226 1.00 26.15 163 SER A N 1
ATOM 5686 C CA . SER B 1 165 ? 13.252 5.242 -60.252 1.00 24.56 163 SER A CA 1
ATOM 5687 C C . SER B 1 165 ? 13.415 3.865 -60.885 1.00 26.08 163 SER A C 1
ATOM 5688 O O . SER B 1 165 ? 13.689 3.786 -62.077 1.00 28.10 163 SER A O 1
ATOM 5691 N N . MET B 1 166 ? 13.327 2.819 -60.083 1.00 27.06 164 MET A N 1
ATOM 5692 C CA . MET B 1 166 ? 13.326 1.422 -60.559 1.00 28.99 164 MET A CA 1
ATOM 5693 C C . MET B 1 166 ? 12.100 0.755 -59.939 1.00 27.07 164 MET A C 1
ATOM 5694 O O . MET B 1 166 ? 12.023 0.671 -58.686 1.00 25.94 164 MET A O 1
ATOM 5699 N N . CYS B 1 167 ? 11.115 0.431 -60.760 1.00 27.07 165 CYS A N 1
ATOM 5700 C CA . CYS B 1 167 ? 9.798 -0.068 -60.305 1.00 27.76 165 CYS A CA 1
ATOM 5701 C C . CYS B 1 167 ? 9.725 -1.554 -60.619 1.00 28.06 165 CYS A C 1
ATOM 5702 O O . CYS B 1 167 ? 9.092 -1.886 -61.621 1.00 27.30 165 CYS A O 1
ATOM 5705 N N . LEU B 1 168 ? 10.380 -2.382 -59.805 1.00 27.51 166 LEU A N 1
ATOM 5706 C CA . LEU B 1 168 ? 10.473 -3.852 -60.004 1.00 30.50 166 LEU A CA 1
ATOM 5707 C C . LEU B 1 168 ? 9.499 -4.578 -59.051 1.00 29.98 166 LEU A C 1
ATOM 5708 O O . LEU B 1 168 ? 8.664 -5.392 -59.524 1.00 28.49 166 LEU A O 1
ATOM 5713 N N . THR B 1 169 ? 9.576 -4.271 -57.753 1.00 29.60 167 THR A N 1
ATOM 5714 C CA . THR B 1 169 ? 8.989 -5.060 -56.636 1.00 28.79 167 THR A CA 1
ATOM 5715 C C . THR B 1 169 ? 7.468 -4.871 -56.570 1.00 28.27 167 THR A C 1
ATOM 5716 O O . THR B 1 169 ? 6.976 -3.727 -56.722 1.00 24.99 167 THR A O 1
ATOM 5720 N N . GLU B 1 170 ? 6.758 -5.978 -56.357 1.00 27.92 168 GLU A N 1
ATOM 5721 C CA . GLU B 1 170 ? 5.288 -6.015 -56.232 1.00 28.66 168 GLU A CA 1
ATOM 5722 C C . GLU B 1 170 ? 4.954 -6.697 -54.918 1.00 27.61 168 GLU A C 1
ATOM 5723 O O . GLU B 1 170 ? 5.817 -7.349 -54.332 1.00 28.95 168 GLU A O 1
ATOM 5729 N N . PRO B 1 171 ? 3.699 -6.581 -54.433 1.00 27.14 169 PRO A N 1
ATOM 5730 C CA . PRO B 1 171 ? 3.303 -7.209 -53.171 1.00 28.27 169 PRO A CA 1
ATOM 5731 C C . PRO B 1 171 ? 3.771 -8.670 -53.033 1.00 27.00 169 PRO A C 1
ATOM 5732 O O . PRO B 1 171 ? 4.222 -9.013 -51.960 1.00 28.45 169 PRO A O 1
ATOM 5736 N N . HIS B 1 172 ? 3.706 -9.463 -54.102 1.00 28.48 170 HIS A N 1
ATOM 5737 C CA . HIS B 1 172 ? 3.992 -10.928 -54.106 1.00 31.50 170 HIS A CA 1
ATOM 5738 C C . HIS B 1 172 ? 5.364 -11.248 -54.701 1.00 31.30 170 HIS A C 1
ATOM 5739 O O . HIS B 1 172 ? 5.687 -12.462 -54.804 1.00 29.07 170 HIS A O 1
ATOM 5746 N N . ALA B 1 173 ? 6.160 -10.233 -55.057 1.00 30.85 171 ALA A N 1
ATOM 5747 C CA . ALA B 1 173 ? 7.326 -10.424 -55.957 1.00 32.02 171 ALA A CA 1
ATOM 5748 C C . ALA B 1 173 ? 8.454 -9.422 -55.672 1.00 32.18 171 ALA A C 1
ATOM 5749 O O . ALA B 1 173 ? 8.322 -8.232 -56.039 1.00 31.97 171 ALA A O 1
ATOM 5751 N N . GLY B 1 174 ? 9.513 -9.907 -55.019 1.00 30.37 172 GLY A N 1
ATOM 5752 C CA . GLY B 1 174 ? 10.800 -9.214 -54.842 1.00 31.38 172 GLY A CA 1
ATOM 5753 C C . GLY B 1 174 ? 11.938 -10.023 -55.432 1.00 30.23 172 GLY A C 1
ATOM 5754 O O . GLY B 1 174 ? 12.442 -9.632 -56.476 1.00 30.25 172 GLY A O 1
ATOM 5755 N N . THR B 1 175 ? 12.350 -11.110 -54.775 1.00 30.40 173 THR A N 1
ATOM 5756 C CA . THR B 1 175 ? 13.407 -12.009 -55.305 1.00 29.15 173 THR A CA 1
ATOM 5757 C C . THR B 1 175 ? 12.914 -12.605 -56.629 1.00 32.03 173 THR A C 1
ATOM 5758 O O . THR B 1 175 ? 13.667 -12.561 -57.605 1.00 31.97 173 THR A O 1
ATOM 5762 N N . ASP B 1 176 ? 11.686 -13.122 -56.659 1.00 33.02 174 ASP A N 1
ATOM 5763 C CA . ASP B 1 176 ? 11.128 -13.955 -57.755 1.00 32.95 174 ASP A CA 1
ATOM 5764 C C . ASP B 1 176 ? 10.387 -13.006 -58.720 1.00 35.23 174 ASP A C 1
ATOM 5765 O O . ASP B 1 176 ? 9.150 -12.940 -58.662 1.00 35.26 174 ASP A O 1
ATOM 5770 N N . LEU B 1 177 ? 11.120 -12.283 -59.578 1.00 31.91 175 LEU A N 1
ATOM 5771 C CA . LEU B 1 177 ? 10.541 -11.277 -60.510 1.00 31.02 175 LEU A CA 1
ATOM 5772 C C . LEU B 1 177 ? 9.725 -11.978 -61.593 1.00 28.91 175 LEU A C 1
ATOM 5773 O O . LEU B 1 177 ? 8.805 -11.355 -62.117 1.00 26.41 175 LEU A O 1
ATOM 5778 N N . GLY B 1 178 ? 9.997 -13.261 -61.828 1.00 29.52 176 GLY A N 1
ATOM 5779 C CA . GLY B 1 178 ? 9.282 -14.077 -62.825 1.00 30.64 176 GLY A CA 1
ATOM 5780 C C . GLY B 1 178 ? 7.775 -14.122 -62.614 1.00 30.94 176 GLY A C 1
ATOM 5781 O O . GLY B 1 178 ? 7.063 -14.454 -63.599 1.00 29.72 176 GLY A O 1
ATOM 5782 N N . ILE B 1 179 ? 7.270 -13.835 -61.407 1.00 29.98 177 ILE A N 1
ATOM 5783 C CA . ILE B 1 179 ? 5.796 -13.902 -61.140 1.00 30.53 177 ILE A CA 1
ATOM 5784 C C . ILE B 1 179 ? 5.207 -12.499 -60.989 1.00 29.49 177 ILE A C 1
ATOM 5785 O O . ILE B 1 179 ? 4.125 -12.407 -60.429 1.00 31.08 177 ILE A O 1
ATOM 5790 N N . ILE B 1 180 ? 5.852 -11.447 -61.498 1.00 29.50 178 ILE A N 1
ATOM 5791 C CA . ILE B 1 180 ? 5.259 -10.074 -61.433 1.00 28.88 178 ILE A CA 1
ATOM 5792 C C . ILE B 1 180 ? 3.906 -10.142 -62.147 1.00 27.56 178 ILE A C 1
ATOM 5793 O O . ILE B 1 180 ? 3.775 -10.952 -63.086 1.00 27.50 178 ILE A O 1
ATOM 5798 N N . ARG B 1 181 ? 2.968 -9.287 -61.746 1.00 28.06 179 ARG A N 1
ATOM 5799 C CA . ARG B 1 181 ? 1.602 -9.206 -62.311 1.00 29.73 179 ARG A CA 1
ATOM 5800 C C . ARG B 1 181 ? 1.427 -7.927 -63.127 1.00 29.44 179 ARG A C 1
ATOM 5801 O O . ARG B 1 181 ? 0.446 -7.862 -63.832 1.00 26.13 179 ARG A O 1
ATOM 5809 N N . THR B 1 182 ? 2.306 -6.928 -62.995 1.00 30.12 180 THR A N 1
ATOM 5810 C CA . THR B 1 182 ? 2.182 -5.656 -63.745 1.00 29.71 180 THR A CA 1
ATOM 5811 C C . THR B 1 182 ? 2.187 -5.953 -65.250 1.00 31.22 180 THR A C 1
ATOM 5812 O O . THR B 1 182 ? 3.033 -6.741 -65.722 1.00 32.19 180 THR A O 1
ATOM 5816 N N . ARG B 1 183 ? 1.254 -5.342 -65.974 1.00 29.64 181 ARG A N 1
ATOM 5817 C CA . ARG B 1 183 ? 0.959 -5.663 -67.390 1.00 32.83 181 ARG A CA 1
ATOM 5818 C C . ARG B 1 183 ? 1.235 -4.434 -68.259 1.00 29.13 181 ARG A C 1
ATOM 5819 O O . ARG B 1 183 ? 1.002 -3.302 -67.801 1.00 27.76 181 ARG A O 1
ATOM 5827 N N . ALA B 1 184 ? 1.734 -4.665 -69.466 1.00 29.38 182 ALA A N 1
ATOM 5828 C CA . ALA B 1 184 ? 1.992 -3.618 -70.478 1.00 31.01 182 ALA A CA 1
ATOM 5829 C C . ALA B 1 184 ? 1.204 -3.975 -71.746 1.00 33.45 182 ALA A C 1
ATOM 5830 O O . ALA B 1 184 ? 1.538 -5.006 -72.406 1.00 31.72 182 ALA A O 1
ATOM 5832 N N . GLU B 1 185 ? 0.187 -3.158 -72.054 1.00 36.38 183 GLU A N 1
ATOM 5833 C CA . GLU B 1 185 ? -0.758 -3.349 -73.185 1.00 35.63 183 GLU A CA 1
ATOM 5834 C C . GLU B 1 185 ? -0.231 -2.577 -74.385 1.00 33.77 183 GLU A C 1
ATOM 5835 O O . GLU B 1 185 ? -0.232 -1.344 -74.361 1.00 30.21 183 GLU A O 1
ATOM 5841 N N . PRO B 1 186 ? 0.182 -3.259 -75.476 1.00 31.93 184 PRO A N 1
ATOM 5842 C CA . PRO B 1 186 ? 0.736 -2.571 -76.630 1.00 32.80 184 PRO A CA 1
ATOM 5843 C C . PRO B 1 186 ? -0.351 -1.691 -77.246 1.00 32.59 184 PRO A C 1
ATOM 5844 O O . PRO B 1 186 ? -1.517 -2.053 -77.218 1.00 34.57 184 PRO A O 1
ATOM 5848 N N . GLN B 1 187 ? 0.046 -0.495 -77.659 1.00 33.85 185 GLN A N 1
ATOM 5849 C CA . GLN B 1 187 ? -0.849 0.503 -78.291 1.00 34.67 185 GLN A CA 1
ATOM 5850 C C . GLN B 1 187 ? -0.449 0.654 -79.754 1.00 34.66 185 GLN A C 1
ATOM 5851 O O . GLN B 1 187 ? 0.752 0.529 -80.063 1.00 31.97 185 GLN A O 1
ATOM 5857 N N . ALA B 1 188 ? -1.435 0.959 -80.595 1.00 37.50 186 ALA A N 1
ATOM 5858 C CA . ALA B 1 188 ? -1.301 1.119 -82.057 1.00 37.86 186 ALA A CA 1
ATOM 5859 C C . ALA B 1 188 ? -0.202 2.149 -82.380 1.00 37.85 186 ALA A C 1
ATOM 5860 O O . ALA B 1 188 ? 0.563 1.889 -83.313 1.00 38.89 186 ALA A O 1
ATOM 5862 N N . ASP B 1 189 ? -0.099 3.241 -81.614 1.00 35.85 187 ASP A N 1
ATOM 5863 C CA . ASP B 1 189 ? 0.894 4.337 -81.824 1.00 38.02 187 ASP A CA 1
ATOM 5864 C C . ASP B 1 189 ? 2.345 3.916 -81.479 1.00 39.37 187 ASP A C 1
ATOM 5865 O O . ASP B 1 189 ? 3.228 4.773 -81.617 1.00 40.79 187 ASP A O 1
ATOM 5870 N N . GLY B 1 190 ? 2.618 2.683 -81.023 1.00 38.07 188 GLY A N 1
ATOM 5871 C CA . GLY B 1 190 ? 3.985 2.235 -80.669 1.00 35.41 188 GLY A CA 1
ATOM 5872 C C . GLY B 1 190 ? 4.286 2.292 -79.169 1.00 34.96 188 GLY A C 1
ATOM 5873 O O . GLY B 1 190 ? 5.319 1.722 -78.740 1.00 32.93 188 GLY A O 1
ATOM 5874 N N . SER B 1 191 ? 3.443 2.960 -78.380 1.00 30.45 189 SER A N 1
ATOM 5875 C CA . SER B 1 191 ? 3.554 3.040 -76.901 1.00 28.28 189 SER A CA 1
ATOM 5876 C C . SER B 1 191 ? 2.926 1.801 -76.249 1.00 27.43 189 SER A C 1
ATOM 5877 O O . SER B 1 191 ? 2.431 0.910 -76.970 1.00 26.52 189 SER A O 1
ATOM 5880 N N . TYR B 1 192 ? 2.986 1.750 -74.922 1.00 26.43 190 TYR A N 1
ATOM 5881 C CA . TYR B 1 192 ? 2.339 0.731 -74.062 1.00 28.02 190 TYR A CA 1
ATOM 5882 C C . TYR B 1 192 ? 1.587 1.443 -72.938 1.00 29.65 190 TYR A C 1
ATOM 5883 O O . TYR B 1 192 ? 1.969 2.572 -72.537 1.00 28.48 190 TYR A O 1
ATOM 5892 N N . LYS B 1 193 ? 0.520 0.804 -72.462 1.00 31.34 191 LYS A N 1
ATOM 5893 C CA . LYS B 1 193 ? -0.243 1.256 -71.274 1.00 32.38 191 LYS A CA 1
ATOM 5894 C C . LYS B 1 193 ? 0.058 0.265 -70.154 1.00 31.81 191 LYS A C 1
ATOM 5895 O O . LYS B 1 193 ? -0.235 -0.945 -70.326 1.00 31.81 191 LYS A O 1
ATOM 5901 N N . ILE B 1 194 ? 0.672 0.764 -69.081 1.00 29.89 192 ILE A N 1
ATOM 5902 C CA . ILE B 1 194 ? 1.186 -0.054 -67.949 1.00 32.81 192 ILE A CA 1
ATOM 5903 C C . ILE B 1 194 ? 0.129 -0.043 -66.842 1.00 30.74 192 ILE A C 1
ATOM 5904 O O . ILE B 1 194 ? -0.268 1.050 -66.403 1.00 31.73 192 ILE A O 1
ATOM 5909 N N . SER B 1 195 ? -0.318 -1.215 -66.415 1.00 28.86 193 SER A N 1
ATOM 5910 C CA . SER B 1 195 ? -1.276 -1.352 -65.297 1.00 30.79 193 SER A CA 1
ATOM 5911 C C . SER B 1 195 ? -0.705 -2.335 -64.266 1.00 30.72 193 SER A C 1
ATOM 5912 O O . SER B 1 195 ? -0.321 -3.461 -64.633 1.00 34.45 193 SER A O 1
ATOM 5915 N N . GLY B 1 196 ? -0.573 -1.890 -63.024 1.00 31.71 194 GLY A N 1
ATOM 5916 C CA . GLY B 1 196 ? -0.216 -2.764 -61.890 1.00 32.53 194 GLY A CA 1
ATOM 5917 C C . GLY B 1 196 ? 0.173 -1.960 -60.667 1.00 31.93 194 GLY A C 1
ATOM 5918 O O . GLY B 1 196 ? -0.010 -0.730 -60.667 1.00 32.33 194 GLY A O 1
ATOM 5919 N N . THR B 1 197 ? 0.660 -2.635 -59.638 1.00 31.29 195 THR A N 1
ATOM 5920 C CA . THR B 1 197 ? 1.028 -2.002 -58.349 1.00 33.00 195 THR A CA 1
ATOM 5921 C C . THR B 1 197 ? 2.461 -2.403 -58.037 1.00 30.81 195 THR A C 1
ATOM 5922 O O . THR B 1 197 ? 2.767 -3.608 -58.134 1.00 27.72 195 THR A O 1
ATOM 5926 N N . LYS B 1 198 ? 3.291 -1.407 -57.722 1.00 27.92 196 LYS A N 1
ATOM 5927 C CA . LYS B 1 198 ? 4.706 -1.592 -57.334 1.00 27.51 196 LYS A CA 1
ATOM 5928 C C . LYS B 1 198 ? 4.799 -1.110 -55.891 1.00 28.89 196 LYS A C 1
ATOM 5929 O O . LYS B 1 198 ? 3.981 -0.221 -55.508 1.00 30.68 196 LYS A O 1
ATOM 5935 N N . ILE B 1 199 ? 5.648 -1.746 -55.086 1.00 27.29 197 ILE A N 1
ATOM 5936 C CA . ILE B 1 199 ? 5.836 -1.371 -53.654 1.00 27.34 197 ILE A CA 1
ATOM 5937 C C . ILE B 1 199 ? 7.328 -1.201 -53.386 1.00 26.39 197 ILE A C 1
ATOM 5938 O O . ILE B 1 199 ? 8.134 -1.744 -54.138 1.00 28.37 197 ILE A O 1
ATOM 5943 N N . PHE B 1 200 ? 7.657 -0.464 -52.334 1.00 27.72 198 PHE A N 1
ATOM 5944 C CA . PHE B 1 200 ? 9.032 -0.230 -51.839 1.00 28.45 198 PHE A CA 1
ATOM 5945 C C . PHE B 1 200 ? 9.798 0.532 -52.910 1.00 28.32 198 PHE A C 1
ATOM 5946 O O . PHE B 1 200 ? 10.984 0.271 -53.063 1.00 30.05 198 PHE A O 1
ATOM 5954 N N . ILE B 1 201 ? 9.139 1.424 -53.642 1.00 27.07 199 ILE A N 1
ATOM 5955 C CA . ILE B 1 201 ? 9.814 2.150 -54.759 1.00 28.20 199 ILE A CA 1
ATOM 5956 C C . ILE B 1 201 ? 10.489 3.398 -54.163 1.00 25.90 199 ILE A C 1
ATOM 5957 O O . ILE B 1 201 ? 9.784 4.301 -53.682 1.00 22.72 199 ILE A O 1
ATOM 5962 N N . THR B 1 202 ? 11.820 3.371 -54.082 1.00 26.74 200 THR A N 1
ATOM 5963 C CA . THR B 1 202 ? 12.644 4.490 -53.560 1.00 27.04 200 THR A CA 1
ATOM 5964 C C . THR B 1 202 ? 12.481 5.661 -54.525 1.00 27.89 200 THR A C 1
ATOM 5965 O O . THR B 1 202 ? 12.718 5.470 -55.708 1.00 26.21 200 THR A O 1
ATOM 5969 N N . GLY B 1 203 ? 12.058 6.808 -53.998 1.00 29.27 201 GLY A N 1
ATOM 5970 C CA . GLY B 1 203 ? 11.904 8.055 -54.752 1.00 26.62 201 GLY A CA 1
ATOM 5971 C C . GLY B 1 203 ? 10.903 7.893 -55.875 1.00 26.58 201 GLY A C 1
ATOM 5972 O O . GLY B 1 203 ? 11.034 8.642 -56.849 1.00 26.68 201 GLY A O 1
ATOM 5973 N N . GLY B 1 204 ? 9.927 6.982 -55.740 1.00 25.87 202 GLY A N 1
ATOM 5974 C CA . GLY B 1 204 ? 8.801 6.835 -56.695 1.00 25.45 202 GLY A CA 1
ATOM 5975 C C . GLY B 1 204 ? 8.013 8.132 -56.834 1.00 25.38 202 GLY A C 1
ATOM 5976 O O . GLY B 1 204 ? 7.442 8.390 -57.884 1.00 26.39 202 GLY A O 1
ATOM 5977 N N . GLU B 1 205 ? 7.974 8.933 -55.778 1.00 28.83 203 GLU A N 1
ATOM 5978 C CA . GLU B 1 205 ? 7.361 10.276 -55.771 1.00 29.16 203 GLU A CA 1
ATOM 5979 C C . GLU B 1 205 ? 8.138 11.061 -54.726 1.00 27.97 203 GLU A C 1
ATOM 5980 O O . GLU B 1 205 ? 8.529 10.430 -53.733 1.00 26.27 203 GLU A O 1
ATOM 5986 N N . HIS B 1 206 ? 8.405 12.339 -54.998 1.00 26.06 204 HIS A N 1
ATOM 5987 C CA . HIS B 1 206 ? 9.176 13.261 -54.134 1.00 27.89 204 HIS A CA 1
ATOM 5988 C C . HIS B 1 206 ? 9.035 14.661 -54.723 1.00 28.66 204 HIS A C 1
ATOM 5989 O O . HIS B 1 206 ? 8.312 14.785 -55.689 1.00 29.39 204 HIS A O 1
ATOM 5996 N N . ASP B 1 207 ? 9.717 15.649 -54.151 1.00 31.51 205 ASP A N 1
ATOM 5997 C CA . ASP B 1 207 ? 9.624 17.088 -54.517 1.00 30.84 205 ASP A CA 1
ATOM 5998 C C . ASP B 1 207 ? 11.041 17.613 -54.798 1.00 31.71 205 ASP A C 1
ATOM 5999 O O . ASP B 1 207 ? 11.284 18.832 -54.626 1.00 29.91 205 ASP A O 1
ATOM 6004 N N . LEU B 1 208 ? 11.962 16.732 -55.195 1.00 29.97 206 LEU A N 1
ATOM 6005 C CA . LEU B 1 208 ? 13.357 17.130 -55.539 1.00 31.23 206 LEU A CA 1
ATOM 6006 C C . LEU B 1 208 ? 13.447 17.627 -56.994 1.00 29.49 206 LEU A C 1
ATOM 6007 O O . LEU B 1 208 ? 14.239 18.566 -57.240 1.00 29.52 206 LEU A O 1
ATOM 6012 N N . THR B 1 209 ? 12.659 17.048 -57.908 1.00 30.55 207 THR A N 1
ATOM 6013 C CA . THR B 1 209 ? 12.740 17.243 -59.387 1.00 30.87 207 THR A CA 1
ATOM 6014 C C . THR B 1 209 ? 11.342 17.407 -59.996 1.00 32.40 207 THR A C 1
ATOM 6015 O O . THR B 1 209 ? 10.391 16.889 -59.414 1.00 31.77 207 THR A O 1
ATOM 6019 N N . GLU B 1 210 ? 11.248 18.040 -61.170 1.00 34.66 208 GLU A N 1
ATOM 6020 C CA . GLU B 1 210 ? 9.964 18.365 -61.858 1.00 33.24 208 GLU A CA 1
ATOM 6021 C C . GLU B 1 210 ? 9.416 17.118 -62.554 1.00 30.48 208 GLU A C 1
ATOM 6022 O O . GLU B 1 210 ? 8.211 17.080 -62.864 1.00 30.69 208 GLU A O 1
ATOM 6028 N N . ASN B 1 211 ? 10.266 16.133 -62.804 1.00 28.57 209 ASN A N 1
ATOM 6029 C CA . ASN B 1 211 ? 9.829 14.869 -63.433 1.00 30.12 209 ASN A CA 1
ATOM 6030 C C . ASN B 1 211 ? 10.630 13.705 -62.848 1.00 30.08 209 ASN A C 1
ATOM 6031 O O . ASN B 1 211 ? 11.772 13.920 -62.449 1.00 31.47 209 ASN A O 1
ATOM 6036 N N . ILE B 1 212 ? 10.024 12.520 -62.850 1.00 28.82 210 ILE A N 1
ATOM 6037 C CA . ILE B 1 212 ? 10.650 11.240 -62.428 1.00 28.91 210 ILE A CA 1
ATOM 6038 C C . ILE B 1 212 ? 10.406 10.238 -63.543 1.00 28.66 210 ILE A C 1
ATOM 6039 O O . ILE B 1 212 ? 9.227 10.039 -63.922 1.00 28.15 210 ILE A O 1
ATOM 6044 N N . ILE B 1 213 ? 11.481 9.650 -64.046 1.00 27.37 211 ILE A N 1
ATOM 6045 C CA . ILE B 1 213 ? 11.432 8.693 -65.172 1.00 28.41 211 ILE A CA 1
ATOM 6046 C C . ILE B 1 213 ? 11.511 7.298 -64.569 1.00 29.48 211 ILE A C 1
ATOM 6047 O O . ILE B 1 213 ? 12.622 6.895 -64.180 1.00 32.16 211 ILE A O 1
ATOM 6052 N N . HIS B 1 214 ? 10.374 6.599 -64.495 1.00 28.96 212 HIS A N 1
ATOM 6053 C CA . HIS B 1 214 ? 10.261 5.251 -63.871 1.00 27.63 212 HIS A CA 1
ATOM 6054 C C . HIS B 1 214 ? 10.701 4.194 -64.864 1.00 26.43 212 HIS A C 1
ATOM 6055 O O . HIS B 1 214 ? 10.207 4.255 -65.993 1.00 30.12 212 HIS A O 1
ATOM 6062 N N . LEU B 1 215 ? 11.606 3.299 -64.473 1.00 26.30 213 LEU A N 1
ATOM 6063 C CA . LEU B 1 215 ? 11.896 2.044 -65.227 1.00 28.06 213 LEU A CA 1
ATOM 6064 C C . LEU B 1 215 ? 11.042 0.925 -64.637 1.00 28.55 213 LEU A C 1
ATOM 6065 O O . LEU B 1 215 ? 11.354 0.451 -63.529 1.00 27.93 213 LEU A O 1
ATOM 6070 N N . VAL B 1 216 ? 10.018 0.500 -65.367 1.00 29.05 214 VAL A N 1
ATOM 6071 C CA . VAL B 1 216 ? 8.946 -0.382 -64.830 1.00 26.85 214 VAL A CA 1
ATOM 6072 C C . VAL B 1 216 ? 9.059 -1.775 -65.455 1.00 28.13 214 VAL A C 1
ATOM 6073 O O . VAL B 1 216 ? 8.989 -1.862 -66.707 1.00 29.34 214 VAL A O 1
ATOM 6077 N N . LEU B 1 217 ? 9.216 -2.825 -64.643 1.00 27.23 215 LEU A N 1
ATOM 6078 C CA . LEU B 1 217 ? 9.193 -4.221 -65.150 1.00 29.39 215 LEU A CA 1
ATOM 6079 C C . LEU B 1 217 ? 7.729 -4.636 -65.310 1.00 29.34 215 LEU A C 1
ATOM 6080 O O . LEU B 1 217 ? 6.953 -4.555 -64.330 1.00 27.84 215 LEU A O 1
ATOM 6085 N N . ALA B 1 218 ? 7.359 -5.090 -66.499 1.00 29.89 216 ALA A N 1
ATOM 6086 C CA . ALA B 1 218 ? 5.974 -5.509 -66.783 1.00 29.02 216 ALA A CA 1
ATOM 6087 C C . ALA B 1 218 ? 6.028 -6.671 -67.765 1.00 29.05 216 ALA A C 1
ATOM 6088 O O . ALA B 1 218 ? 7.108 -6.900 -68.372 1.00 26.69 216 ALA A O 1
ATOM 6090 N N . LYS B 1 219 ? 4.896 -7.353 -67.933 1.00 27.88 217 LYS A N 1
ATOM 6091 C CA . LYS B 1 219 ? 4.739 -8.380 -68.990 1.00 27.30 217 LYS A CA 1
ATOM 6092 C C . LYS B 1 219 ? 3.658 -7.927 -69.964 1.00 27.42 217 LYS A C 1
ATOM 6093 O O . LYS B 1 219 ? 2.601 -7.419 -69.507 1.00 28.81 217 LYS A O 1
ATOM 6099 N N . LEU B 1 220 ? 3.888 -8.131 -71.257 1.00 29.08 218 LEU A N 1
ATOM 6100 C CA . LEU B 1 220 ? 2.818 -8.039 -72.287 1.00 30.68 218 LEU A CA 1
ATOM 6101 C C . LEU B 1 220 ? 1.730 -9.068 -71.979 1.00 33.14 218 LEU A C 1
ATOM 6102 O O . LEU B 1 220 ? 2.006 -10.084 -71.340 1.00 33.94 218 LEU A O 1
ATOM 6107 N N . PRO B 1 221 ? 0.458 -8.838 -72.389 1.00 33.86 219 PRO A N 1
ATOM 6108 C CA . PRO B 1 221 ? -0.630 -9.765 -72.089 1.00 33.83 219 PRO A CA 1
ATOM 6109 C C . PRO B 1 221 ? -0.263 -11.191 -72.493 1.00 32.99 219 PRO A C 1
ATOM 6110 O O . PRO B 1 221 ? -0.676 -12.083 -71.805 1.00 32.60 219 PRO A O 1
ATOM 6114 N N . ASP B 1 222 ? 0.509 -11.340 -73.575 1.00 30.51 220 ASP A N 1
ATOM 6115 C CA . ASP B 1 222 ? 0.831 -12.650 -74.204 1.00 35.32 220 ASP A CA 1
ATOM 6116 C C . ASP B 1 222 ? 2.219 -13.163 -73.798 1.00 32.89 220 ASP A C 1
ATOM 6117 O O . ASP B 1 222 ? 2.685 -14.135 -74.426 1.00 31.31 220 ASP A O 1
ATOM 6122 N N . ALA B 1 223 ? 2.838 -12.581 -72.771 1.00 32.45 221 ALA A N 1
ATOM 6123 C CA . ALA B 1 223 ? 4.196 -12.960 -72.318 1.00 33.05 221 ALA A CA 1
ATOM 6124 C C . ALA B 1 223 ? 4.193 -14.378 -71.748 1.00 34.84 221 ALA A C 1
ATOM 6125 O O . ALA B 1 223 ? 3.226 -14.811 -71.104 1.00 32.00 221 ALA A O 1
ATOM 6127 N N . PRO B 1 224 ? 5.312 -15.114 -71.928 1.00 33.54 222 PRO A N 1
ATOM 6128 C CA . PRO B 1 224 ? 5.547 -16.373 -71.222 1.00 34.77 222 PRO A CA 1
ATOM 6129 C C . PRO B 1 224 ? 5.463 -16.198 -69.702 1.00 34.04 222 PRO A C 1
ATOM 6130 O O . PRO B 1 224 ? 5.734 -15.106 -69.228 1.00 32.24 222 PRO A O 1
ATOM 6134 N N . ALA B 1 225 ? 5.118 -17.262 -68.973 1.00 36.11 223 ALA A N 1
ATOM 6135 C CA . ALA B 1 225 ? 5.272 -17.329 -67.502 1.00 36.87 223 ALA A CA 1
ATOM 6136 C C . ALA B 1 225 ? 6.764 -17.290 -67.188 1.00 38.23 223 ALA A C 1
ATOM 6137 O O . ALA B 1 225 ? 7.561 -17.675 -68.068 1.00 44.95 223 ALA A O 1
ATOM 6139 N N . GLY B 1 226 ? 7.123 -16.805 -66.001 1.00 36.86 224 GLY A N 1
ATOM 6140 C CA . GLY B 1 226 ? 8.514 -16.799 -65.519 1.00 35.11 224 GLY A CA 1
ATOM 6141 C C . GLY B 1 226 ? 9.317 -15.588 -65.998 1.00 33.60 224 GLY A C 1
ATOM 6142 O O . GLY B 1 226 ? 8.819 -14.715 -66.711 1.00 28.72 224 GLY A O 1
ATOM 6143 N N . PRO B 1 227 ? 10.603 -15.526 -65.600 1.00 34.62 225 PRO A N 1
ATOM 6144 C CA . PRO B 1 227 ? 11.464 -14.373 -65.875 1.00 37.39 225 PRO A CA 1
ATOM 6145 C C . PRO B 1 227 ? 11.722 -14.077 -67.363 1.00 39.91 225 PRO A C 1
ATOM 6146 O O . PRO B 1 227 ? 12.082 -12.948 -67.681 1.00 38.52 225 PRO A O 1
ATOM 6150 N N . LYS B 1 228 ? 11.530 -15.075 -68.228 1.00 37.20 226 LYS A N 1
ATOM 6151 C CA . LYS B 1 228 ? 11.732 -14.953 -69.689 1.00 36.60 226 LYS A CA 1
ATOM 6152 C C . LYS B 1 228 ? 10.509 -14.299 -70.337 1.00 34.80 226 LYS A C 1
ATOM 6153 O O . LYS B 1 228 ? 10.505 -14.187 -71.563 1.00 33.22 226 LYS A O 1
ATOM 6159 N N . GLY B 1 229 ? 9.502 -13.898 -69.548 1.00 32.79 227 GLY A N 1
ATOM 6160 C CA . GLY B 1 229 ? 8.355 -13.107 -70.027 1.00 30.77 227 GLY A CA 1
ATOM 6161 C C . GLY B 1 229 ? 8.456 -11.658 -69.603 1.00 29.00 227 GLY A C 1
ATOM 6162 O O . GLY B 1 229 ? 7.514 -10.904 -69.872 1.00 31.10 227 GLY A O 1
ATOM 6163 N N . ILE B 1 230 ? 9.567 -11.277 -68.970 1.00 29.58 228 ILE A N 1
ATOM 6164 C CA . ILE B 1 230 ? 9.757 -9.928 -68.362 1.00 28.02 228 ILE A CA 1
ATOM 6165 C C . ILE B 1 230 ? 10.247 -8.963 -69.430 1.00 27.96 228 ILE A C 1
ATOM 6166 O O . ILE B 1 230 ? 11.258 -9.275 -70.100 1.00 23.83 228 ILE A O 1
ATOM 6171 N N . SER B 1 231 ? 9.606 -7.795 -69.482 1.00 25.36 229 SER A N 1
ATOM 6172 C CA . SER B 1 231 ? 10.003 -6.656 -70.336 1.00 23.86 229 SER A CA 1
ATOM 6173 C C . SER B 1 231 ? 10.159 -5.411 -69.459 1.00 24.72 229 SER A C 1
ATOM 6174 O O . SER B 1 231 ? 9.617 -5.398 -68.328 1.00 23.61 229 SER A O 1
ATOM 6177 N N . LEU B 1 232 ? 10.907 -4.424 -69.952 1.00 26.19 230 LEU A N 1
ATOM 6178 C CA . LEU B 1 232 ? 11.231 -3.165 -69.235 1.00 26.52 230 LEU A CA 1
ATOM 6179 C C . LEU B 1 232 ? 10.655 -1.979 -70.010 1.00 25.27 230 LEU A C 1
ATOM 6180 O O . LEU B 1 232 ? 10.696 -1.996 -71.249 1.00 27.57 230 LEU A O 1
ATOM 6185 N N . PHE B 1 233 ? 10.106 -1.002 -69.289 1.00 24.49 231 PHE A N 1
ATOM 6186 C CA . PHE B 1 233 ? 9.356 0.143 -69.845 1.00 23.65 231 PHE A CA 1
ATOM 6187 C C . PHE B 1 233 ? 9.839 1.430 -69.187 1.00 23.93 231 PHE A C 1
ATOM 6188 O O . PHE B 1 233 ? 10.077 1.451 -67.969 1.00 27.13 231 PHE A O 1
ATOM 6196 N N . LEU B 1 234 ? 9.985 2.472 -70.004 1.00 25.25 232 LEU A N 1
ATOM 6197 C CA . LEU B 1 234 ? 10.202 3.854 -69.533 1.00 25.63 232 LEU A CA 1
ATOM 6198 C C . LEU B 1 234 ? 8.829 4.506 -69.363 1.00 25.38 232 LEU A C 1
ATOM 6199 O O . LEU B 1 234 ? 8.128 4.653 -70.366 1.00 22.50 232 LEU A O 1
ATOM 6204 N N . VAL B 1 235 ? 8.477 4.887 -68.131 1.00 26.19 233 VAL A N 1
ATOM 6205 C CA . VAL B 1 235 ? 7.145 5.458 -67.776 1.00 27.53 233 VAL A CA 1
ATOM 6206 C C . VAL B 1 235 ? 7.348 6.783 -67.055 1.00 28.24 233 VAL A C 1
ATOM 6207 O O . VAL B 1 235 ? 7.651 6.802 -65.860 1.00 31.19 233 VAL A O 1
ATOM 6211 N N . PRO B 1 236 ? 7.151 7.942 -67.715 1.00 27.47 234 PRO A N 1
ATOM 6212 C CA . PRO B 1 236 ? 7.358 9.220 -67.037 1.00 28.80 234 PRO A CA 1
ATOM 6213 C C . PRO B 1 236 ? 6.207 9.594 -66.094 1.00 28.68 234 PRO A C 1
ATOM 6214 O O . PRO B 1 236 ? 5.079 9.274 -66.371 1.00 28.00 234 PRO A O 1
ATOM 6218 N N . LYS B 1 237 ? 6.533 10.240 -64.979 1.00 30.07 235 LYS A N 1
ATOM 6219 C CA . LYS B 1 237 ? 5.515 10.789 -64.055 1.00 32.38 235 LYS A CA 1
ATOM 6220 C C . LYS B 1 237 ? 4.688 11.803 -64.858 1.00 32.79 235 LYS A C 1
ATOM 6221 O O . LYS B 1 237 ? 3.445 11.729 -64.828 1.00 33.86 235 LYS A O 1
ATOM 6227 N N . VAL B 1 238 ? 5.390 12.689 -65.565 1.00 32.05 236 VAL A N 1
ATOM 6228 C CA . VAL B 1 238 ? 4.810 13.752 -66.427 1.00 31.51 236 VAL A CA 1
ATOM 6229 C C . VAL B 1 238 ? 5.227 13.446 -67.873 1.00 31.09 236 VAL A C 1
ATOM 6230 O O . VAL B 1 238 ? 6.435 13.356 -68.142 1.00 28.84 236 VAL A O 1
ATOM 6234 N N . LEU B 1 239 ? 4.248 13.242 -68.769 1.00 32.34 237 LEU A N 1
ATOM 6235 C CA . LEU B 1 239 ? 4.517 13.052 -70.218 1.00 32.16 237 LEU A CA 1
ATOM 6236 C C . LEU B 1 239 ? 5.141 14.352 -70.730 1.00 31.69 237 LEU A C 1
ATOM 6237 O O . LEU B 1 239 ? 4.902 15.404 -70.111 1.00 29.99 237 LEU A O 1
ATOM 6242 N N . VAL B 1 240 ? 5.984 14.250 -71.756 1.00 32.57 238 VAL A N 1
ATOM 6243 C CA . VAL B 1 240 ? 6.818 15.371 -72.280 1.00 36.54 238 VAL A CA 1
ATOM 6244 C C . VAL B 1 240 ? 6.218 15.782 -73.621 1.00 36.59 238 VAL A C 1
ATOM 6245 O O . VAL B 1 240 ? 6.071 14.900 -74.479 1.00 38.63 238 VAL A O 1
ATOM 6249 N N . ASN B 1 241 ? 5.849 17.053 -73.784 1.00 39.32 239 ASN A N 1
ATOM 6250 C CA . ASN B 1 241 ? 5.280 17.530 -75.077 1.00 43.26 239 ASN A CA 1
ATOM 6251 C C . ASN B 1 241 ? 6.392 17.445 -76.134 1.00 45.72 239 ASN A C 1
ATOM 6252 O O . ASN B 1 241 ? 7.580 17.337 -75.733 1.00 43.54 239 ASN A O 1
ATOM 6257 N N . ALA B 1 242 ? 6.008 17.465 -77.415 1.00 46.96 240 ALA A N 1
ATOM 6258 C CA . ALA B 1 242 ? 6.897 17.452 -78.601 1.00 48.33 240 ALA A CA 1
ATOM 6259 C C . ALA B 1 242 ? 8.075 18.417 -78.410 1.00 51.37 240 ALA A C 1
ATOM 6260 O O . ALA B 1 242 ? 9.207 18.021 -78.748 1.00 57.89 240 ALA A O 1
ATOM 6262 N N . ASP B 1 243 ? 7.830 19.615 -77.866 1.00 48.69 241 ASP A N 1
ATOM 6263 C CA . ASP B 1 243 ? 8.841 20.703 -77.702 1.00 48.92 241 ASP A CA 1
ATOM 6264 C C . ASP B 1 243 ? 9.745 20.474 -76.477 1.00 44.19 241 ASP A C 1
ATOM 6265 O O . ASP B 1 243 ? 10.554 21.359 -76.190 1.00 41.13 241 ASP A O 1
ATOM 6270 N N . GLY B 1 244 ? 9.594 19.360 -75.752 1.00 41.79 242 GLY A N 1
ATOM 6271 C CA . GLY B 1 244 ? 10.450 19.007 -74.604 1.00 39.13 242 GLY A CA 1
ATOM 6272 C C . GLY B 1 244 ? 9.922 19.563 -73.291 1.00 39.41 242 GLY A C 1
ATOM 6273 O O . GLY B 1 244 ? 10.498 19.220 -72.242 1.00 35.39 242 GLY A O 1
ATOM 6274 N N . SER B 1 245 ? 8.873 20.396 -73.326 1.00 36.53 243 SER A N 1
ATOM 6275 C CA . SER B 1 245 ? 8.240 20.958 -72.104 1.00 35.52 243 SER A CA 1
ATOM 6276 C C . SER B 1 245 ? 7.387 19.875 -71.428 1.00 34.44 243 SER A C 1
ATOM 6277 O O . SER B 1 245 ? 6.982 18.909 -72.106 1.00 32.81 243 SER A O 1
ATOM 6280 N N . LEU B 1 246 ? 7.121 20.048 -70.130 1.00 34.86 244 LEU A N 1
ATOM 6281 C CA . LEU B 1 246 ? 6.261 19.142 -69.334 1.00 33.90 244 LEU A CA 1
ATOM 6282 C C . LEU B 1 246 ? 4.806 19.287 -69.802 1.00 36.22 244 LEU A C 1
ATOM 6283 O O . LEU B 1 246 ? 4.340 20.442 -69.980 1.00 37.04 244 LEU A O 1
ATOM 6288 N N . GLY B 1 247 ? 4.122 18.155 -69.986 1.00 32.52 245 GLY A N 1
ATOM 6289 C CA . GLY B 1 247 ? 2.716 18.105 -70.426 1.00 30.46 245 GLY A CA 1
ATOM 6290 C C . GLY B 1 247 ? 1.841 17.392 -69.425 1.00 29.41 245 GLY A C 1
ATOM 6291 O O . GLY B 1 247 ? 1.902 17.721 -68.232 1.00 28.99 245 GLY A O 1
ATOM 6292 N N . GLU B 1 248 ? 1.034 16.451 -69.891 1.00 33.00 246 GLU A N 1
ATOM 6293 C CA . GLU B 1 248 ? -0.049 15.834 -69.085 1.00 35.45 246 GLU A CA 1
ATOM 6294 C C . GLU B 1 248 ? 0.575 14.888 -68.057 1.00 34.72 246 GLU A C 1
ATOM 6295 O O . GLU B 1 248 ? 1.461 14.103 -68.455 1.00 35.83 246 GLU A O 1
ATOM 6301 N N . LYS B 1 249 ? 0.130 14.961 -66.799 1.00 35.40 247 LYS A N 1
ATOM 6302 C CA . LYS B 1 249 ? 0.510 13.999 -65.735 1.00 36.67 247 LYS A CA 1
ATOM 6303 C C . LYS B 1 249 ? 0.096 12.599 -66.186 1.00 34.12 247 LYS A C 1
ATOM 6304 O O . LYS B 1 249 ? -1.037 12.434 -66.656 1.00 31.76 247 LYS A O 1
ATOM 6310 N N . ASN B 1 250 ? 0.996 11.631 -66.048 1.00 32.58 248 ASN A N 1
ATOM 6311 C CA . ASN B 1 250 ? 0.748 10.245 -66.504 1.00 31.02 248 ASN A CA 1
ATOM 6312 C C . ASN B 1 250 ? -0.268 9.657 -65.538 1.00 29.79 248 ASN A C 1
ATOM 6313 O O . ASN B 1 250 ? -0.408 10.193 -64.430 1.00 29.90 248 ASN A O 1
ATOM 6318 N N . SER B 1 251 ? -0.975 8.626 -65.984 1.00 30.46 249 SER A N 1
ATOM 6319 C CA . SER B 1 251 ? -2.032 7.898 -65.241 1.00 31.04 249 SER A CA 1
ATOM 6320 C C . SER B 1 251 ? -1.367 6.932 -64.242 1.00 30.70 249 SER A C 1
ATOM 6321 O O . SER B 1 251 ? -1.459 5.705 -64.400 1.00 29.06 249 SER A O 1
ATOM 6324 N N . LEU B 1 252 ? -0.696 7.494 -63.247 1.00 29.00 250 LEU A N 1
ATOM 6325 C CA . LEU B 1 252 ? 0.041 6.759 -62.197 1.00 32.33 250 LEU A CA 1
ATOM 6326 C C . LEU B 1 252 ? 0.100 7.678 -60.986 1.00 31.42 250 LEU A C 1
ATOM 6327 O O . LEU B 1 252 ? 0.050 8.893 -61.176 1.00 31.74 250 LEU A O 1
ATOM 6332 N N . GLY B 1 253 ? 0.221 7.105 -59.801 1.00 30.61 251 GLY A N 1
ATOM 6333 C CA . GLY B 1 253 ? 0.326 7.882 -58.559 1.00 30.59 251 GLY A CA 1
ATOM 6334 C C . GLY B 1 253 ? 0.999 7.097 -57.461 1.00 28.64 251 GLY A C 1
ATOM 6335 O O . GLY B 1 253 ? 1.148 5.836 -57.564 1.00 25.45 251 GLY A O 1
ATOM 6336 N N . CYS B 1 254 ? 1.412 7.839 -56.446 1.00 26.84 252 CYS A N 1
ATOM 6337 C CA . CYS B 1 254 ? 1.875 7.288 -55.160 1.00 28.64 252 CYS A CA 1
ATOM 6338 C C . CYS B 1 254 ? 0.660 7.124 -54.230 1.00 27.68 252 CYS A C 1
ATOM 6339 O O . CYS B 1 254 ? 0.022 8.140 -53.894 1.00 28.36 252 CYS A O 1
ATOM 6342 N N . GLY B 1 255 ? 0.336 5.896 -53.824 1.00 27.90 253 GLY A N 1
ATOM 6343 C CA . GLY B 1 255 ? -0.811 5.626 -52.932 1.00 28.09 253 GLY A CA 1
ATOM 6344 C C . GLY B 1 255 ? -0.475 5.871 -51.460 1.00 29.68 253 GLY A C 1
ATOM 6345 O O . GLY B 1 255 ? -1.406 6.187 -50.676 1.00 29.23 253 GLY A O 1
ATOM 6346 N N . SER B 1 256 ? 0.792 5.703 -51.072 1.00 27.29 254 SER A N 1
ATOM 6347 C CA . SER B 1 256 ? 1.264 5.788 -49.667 1.00 28.54 254 SER A CA 1
ATOM 6348 C C . SER B 1 256 ? 2.783 5.701 -49.641 1.00 29.60 254 SER A C 1
ATOM 6349 O O . SER B 1 256 ? 3.367 5.157 -50.615 1.00 30.28 254 SER A O 1
ATOM 6352 N N . ILE B 1 257 ? 3.382 6.176 -48.550 1.00 29.18 255 ILE A N 1
ATOM 6353 C CA . ILE B 1 257 ? 4.821 5.946 -48.237 1.00 30.39 255 ILE A CA 1
ATOM 6354 C C . ILE B 1 257 ? 4.897 5.019 -47.027 1.00 31.75 255 ILE A C 1
ATOM 6355 O O . ILE B 1 257 ? 3.947 5.009 -46.223 1.00 31.70 255 ILE A O 1
ATOM 6360 N N . GLU B 1 258 ? 5.972 4.241 -46.934 1.00 31.25 256 GLU A N 1
ATOM 6361 C CA . GLU B 1 258 ? 6.173 3.249 -45.858 1.00 32.64 256 GLU A CA 1
ATOM 6362 C C . GLU B 1 258 ? 6.700 3.941 -44.595 1.00 34.21 256 GLU A C 1
ATOM 6363 O O . GLU B 1 258 ? 7.401 4.995 -44.691 1.00 32.83 256 GLU A O 1
ATOM 6369 N N . HIS B 1 259 ? 6.366 3.360 -43.447 1.00 32.99 257 HIS A N 1
ATOM 6370 C CA . HIS B 1 259 ? 6.970 3.701 -42.139 1.00 36.06 257 HIS A CA 1
ATOM 6371 C C . HIS B 1 259 ? 8.083 2.677 -41.924 1.00 34.09 257 HIS A C 1
ATOM 6372 O O . HIS B 1 259 ? 7.773 1.463 -41.990 1.00 33.06 257 HIS A O 1
ATOM 6379 N N . LYS B 1 260 ? 9.329 3.140 -41.793 1.00 30.60 258 LYS A N 1
ATOM 6380 C CA . LYS B 1 260 ? 10.525 2.269 -41.863 1.00 29.76 258 LYS A CA 1
ATOM 6381 C C . LYS B 1 260 ? 11.371 2.381 -40.588 1.00 28.07 258 LYS A C 1
ATOM 6382 O O . LYS B 1 260 ? 11.213 3.345 -39.824 1.00 26.84 258 LYS A O 1
ATOM 6388 N N . MET B 1 261 ? 12.230 1.389 -40.370 1.00 25.97 259 MET A N 1
ATOM 6389 C CA . MET B 1 261 ? 13.256 1.405 -39.307 1.00 27.54 259 MET A CA 1
ATOM 6390 C C . MET B 1 261 ? 14.229 2.573 -39.546 1.00 25.81 259 MET A C 1
ATOM 6391 O O . MET B 1 261 ? 14.660 3.176 -38.577 1.00 26.03 259 MET A O 1
ATOM 6396 N N . GLY B 1 262 ? 14.560 2.864 -40.799 1.00 26.13 260 GLY A N 1
ATOM 6397 C CA . GLY B 1 262 ? 15.673 3.762 -41.150 1.00 27.28 260 GLY A CA 1
ATOM 6398 C C . GLY B 1 262 ? 15.488 4.360 -42.521 1.00 27.95 260 GLY A C 1
ATOM 6399 O O . GLY B 1 262 ? 14.393 4.160 -43.114 1.00 28.96 260 GLY A O 1
ATOM 6400 N N . ILE B 1 263 ? 16.528 5.044 -43.004 1.00 26.61 261 ILE A N 1
ATOM 6401 C CA . ILE B 1 263 ? 16.481 5.962 -44.180 1.00 27.59 261 ILE A CA 1
ATOM 6402 C C . ILE B 1 263 ? 15.079 6.577 -44.283 1.00 25.17 261 ILE A C 1
ATOM 6403 O O . ILE B 1 263 ? 14.454 6.484 -45.344 1.00 22.32 261 ILE A O 1
ATOM 6408 N N . LYS B 1 264 ? 14.621 7.210 -43.206 1.00 26.02 262 LYS A N 1
ATOM 6409 C CA . LYS B 1 264 ? 13.262 7.796 -43.107 1.00 27.50 262 LYS A CA 1
ATOM 6410 C C . LYS B 1 264 ? 13.121 8.991 -44.062 1.00 28.76 262 LYS A C 1
ATOM 6411 O O . LYS B 1 264 ? 11.986 9.217 -44.558 1.00 26.07 262 LYS A O 1
ATOM 6417 N N . ALA B 1 265 ? 14.210 9.705 -44.378 1.00 28.06 263 ALA A N 1
ATOM 6418 C CA . ALA B 1 265 ? 14.169 10.807 -45.373 1.00 26.70 263 ALA A CA 1
ATOM 6419 C C . ALA B 1 265 ? 14.092 10.254 -46.807 1.00 28.02 263 ALA A C 1
ATOM 6420 O O . ALA B 1 265 ? 13.878 11.059 -47.738 1.00 28.74 263 ALA A O 1
ATOM 6422 N N . SER B 1 266 ? 14.234 8.939 -46.994 1.00 26.69 264 SER A N 1
ATOM 6423 C CA . SER B 1 266 ? 14.086 8.260 -48.303 1.00 27.70 264 SER A CA 1
ATOM 6424 C C . SER B 1 266 ? 12.620 7.856 -48.505 1.00 29.81 264 SER A C 1
ATOM 6425 O O . SER B 1 266 ? 12.148 6.907 -47.841 1.00 30.80 264 SER A O 1
ATOM 6428 N N . ALA B 1 267 ? 11.932 8.522 -49.427 1.00 30.72 265 ALA A N 1
ATOM 6429 C CA . ALA B 1 267 ? 10.494 8.308 -49.685 1.00 30.78 265 ALA A CA 1
ATOM 6430 C C . ALA B 1 267 ? 10.342 6.941 -50.347 1.00 30.27 265 ALA A C 1
ATOM 6431 O O . ALA B 1 267 ? 10.855 6.776 -51.471 1.00 35.76 265 ALA A O 1
ATOM 6433 N N . THR B 1 268 ? 9.703 5.997 -49.659 1.00 28.07 266 THR A N 1
ATOM 6434 C CA . THR B 1 268 ? 9.500 4.603 -50.125 1.00 27.88 266 THR A CA 1
ATOM 6435 C C . THR B 1 268 ? 8.018 4.369 -50.459 1.00 28.41 266 THR A C 1
ATOM 6436 O O . THR B 1 268 ? 7.196 4.283 -49.523 1.00 26.61 266 THR A O 1
ATOM 6440 N N . CYS B 1 269 ? 7.696 4.239 -51.750 1.00 27.85 267 CYS A N 1
ATOM 6441 C CA . CYS B 1 269 ? 6.337 4.501 -52.285 1.00 27.64 267 CYS A CA 1
ATOM 6442 C C . CYS B 1 269 ? 5.656 3.236 -52.803 1.00 27.27 267 CYS A C 1
ATOM 6443 O O . CYS B 1 269 ? 6.295 2.439 -53.517 1.00 25.97 267 CYS A O 1
ATOM 6446 N N . VAL B 1 270 ? 4.378 3.091 -52.456 1.00 28.26 268 VAL A N 1
ATOM 6447 C CA . VAL B 1 270 ? 3.412 2.261 -53.228 1.00 26.76 268 VAL A CA 1
ATOM 6448 C C . VAL B 1 270 ? 3.042 3.080 -54.470 1.00 27.19 268 VAL A C 1
ATOM 6449 O O . VAL B 1 270 ? 2.482 4.194 -54.317 1.00 30.68 268 VAL A O 1
ATOM 6453 N N . MET B 1 271 ? 3.430 2.582 -55.639 1.00 27.10 269 MET A N 1
ATOM 6454 C CA . MET B 1 271 ? 3.169 3.220 -56.945 1.00 28.36 269 MET A CA 1
ATOM 6455 C C . MET B 1 271 ? 2.075 2.417 -57.670 1.00 29.13 269 MET A C 1
ATOM 6456 O O . MET B 1 271 ? 2.224 1.189 -57.822 1.00 25.80 269 MET A O 1
ATOM 6461 N N . ASN B 1 272 ? 0.977 3.091 -58.017 1.00 30.77 270 ASN A N 1
ATOM 6462 C CA . ASN B 1 272 ? -0.178 2.510 -58.749 1.00 31.63 270 ASN A CA 1
ATOM 6463 C C . ASN B 1 272 ? -0.161 3.043 -60.181 1.00 31.46 270 ASN A C 1
ATOM 6464 O O . ASN B 1 272 ? -0.256 4.287 -60.377 1.00 32.87 270 ASN A O 1
ATOM 6469 N N . PHE B 1 273 ? -0.008 2.132 -61.134 1.00 27.00 271 PHE A N 1
ATOM 6470 C CA . PHE B 1 273 ? -0.040 2.413 -62.591 1.00 31.46 271 PHE A CA 1
ATOM 6471 C C . PHE B 1 273 ? -1.420 2.030 -63.140 1.00 31.20 271 PHE A C 1
ATOM 6472 O O . PHE B 1 273 ? -1.833 0.832 -63.016 1.00 29.76 271 PHE A O 1
ATOM 6480 N N . ASP B 1 274 ? -2.150 3.011 -63.677 1.00 30.49 272 ASP A N 1
ATOM 6481 C CA . ASP B 1 274 ? -3.521 2.783 -64.208 1.00 32.98 272 ASP A CA 1
ATOM 6482 C C . ASP B 1 274 ? -3.521 3.060 -65.708 1.00 30.42 272 ASP A C 1
ATOM 6483 O O . ASP B 1 274 ? -3.904 4.170 -66.106 1.00 34.57 272 ASP A O 1
ATOM 6488 N N . GLY B 1 275 ? -3.115 2.076 -66.507 1.00 29.51 273 GLY A N 1
ATOM 6489 C CA . GLY B 1 275 ? -2.852 2.277 -67.945 1.00 30.35 273 GLY A CA 1
ATOM 6490 C C . GLY B 1 275 ? -1.961 3.495 -68.195 1.00 30.25 273 GLY A C 1
ATOM 6491 O O . GLY B 1 275 ? -2.254 4.254 -69.129 1.00 28.74 273 GLY A O 1
ATOM 6492 N N . ALA B 1 276 ? -0.895 3.670 -67.403 1.00 29.26 274 ALA A N 1
ATOM 6493 C CA . ALA B 1 276 ? 0.153 4.700 -67.618 1.00 29.36 274 ALA A CA 1
ATOM 6494 C C . ALA B 1 276 ? 0.859 4.450 -68.961 1.00 30.22 274 ALA A C 1
ATOM 6495 O O . ALA B 1 276 ? 1.234 3.269 -69.235 1.00 25.37 274 ALA A O 1
ATOM 6497 N N . THR B 1 277 ? 1.057 5.514 -69.752 1.00 30.36 275 THR A N 1
ATOM 6498 C CA . THR B 1 277 ? 1.776 5.481 -71.058 1.00 31.53 275 THR A CA 1
ATOM 6499 C C . THR B 1 277 ? 3.279 5.251 -70.830 1.00 31.73 275 THR A C 1
ATOM 6500 O O . THR B 1 277 ? 3.888 5.961 -69.992 1.00 30.59 275 THR A O 1
ATOM 6504 N N . GLY B 1 278 ? 3.858 4.324 -71.600 1.00 32.27 276 GLY A N 1
ATOM 6505 C CA . GLY B 1 278 ? 5.259 3.881 -71.468 1.00 31.38 276 GLY A CA 1
ATOM 6506 C C . GLY B 1 278 ? 5.805 3.380 -72.789 1.00 29.96 276 GLY A C 1
ATOM 6507 O O . GLY B 1 278 ? 5.001 3.100 -73.687 1.00 30.32 276 GLY A O 1
ATOM 6508 N N . TRP B 1 279 ? 7.127 3.288 -72.905 1.00 29.12 277 TRP A N 1
ATOM 6509 C CA . TRP B 1 279 ? 7.836 2.789 -74.110 1.00 27.37 277 TRP A CA 1
ATOM 6510 C C . TRP B 1 279 ? 8.770 1.657 -73.704 1.00 28.52 277 TRP A C 1
ATOM 6511 O O . TRP B 1 279 ? 9.453 1.778 -72.681 1.00 28.14 277 TRP A O 1
ATOM 6522 N N . LEU B 1 280 ? 8.743 0.571 -74.463 1.00 28.88 278 LEU A N 1
ATOM 6523 C CA . LEU B 1 280 ? 9.703 -0.546 -74.330 1.00 28.15 278 LEU A CA 1
ATOM 6524 C C . LEU B 1 280 ? 11.130 0.012 -74.227 1.00 29.39 278 LEU A C 1
ATOM 6525 O O . LEU B 1 280 ? 11.476 0.915 -75.025 1.00 26.99 278 LEU A O 1
ATOM 6530 N N . VAL B 1 281 ? 11.914 -0.510 -73.275 1.00 28.44 279 VAL A N 1
ATOM 6531 C CA . VAL B 1 281 ? 13.396 -0.360 -73.211 1.00 26.82 279 VAL A CA 1
ATOM 6532 C C . VAL B 1 281 ? 14.011 -1.711 -73.577 1.00 27.23 279 VAL A C 1
ATOM 6533 O O . VAL B 1 281 ? 13.651 -2.713 -72.945 1.00 26.78 279 VAL A O 1
ATOM 6537 N N . GLY B 1 282 ? 14.893 -1.740 -74.573 1.00 28.62 280 GLY A N 1
ATOM 6538 C CA . GLY B 1 282 ? 15.502 -3.000 -75.031 1.00 29.48 280 GLY A CA 1
ATOM 6539 C C . GLY B 1 282 ? 14.494 -3.856 -75.780 1.00 30.31 280 GLY A C 1
ATOM 6540 O O . GLY B 1 282 ? 13.722 -3.324 -76.611 1.00 26.51 280 GLY A O 1
ATOM 6541 N N . GLU B 1 283 ? 14.489 -5.152 -75.522 1.00 30.60 281 GLU A N 1
ATOM 6542 C CA . GLU B 1 283 ? 13.632 -6.083 -76.282 1.00 32.18 281 GLU A CA 1
ATOM 6543 C C . GLU B 1 283 ? 12.580 -6.712 -75.386 1.00 30.77 281 GLU A C 1
ATOM 6544 O O . GLU B 1 283 ? 12.897 -6.987 -74.214 1.00 28.10 281 GLU A O 1
ATOM 6550 N N . VAL B 1 284 ? 11.428 -7.046 -75.972 1.00 29.24 282 VAL A N 1
ATOM 6551 C CA . VAL B 1 284 ? 10.338 -7.806 -75.296 1.00 29.28 282 VAL A CA 1
ATOM 6552 C C . VAL B 1 284 ? 10.927 -9.116 -74.763 1.00 29.14 282 VAL A C 1
ATOM 6553 O O . VAL B 1 284 ? 11.795 -9.688 -75.443 1.00 29.08 282 VAL A O 1
ATOM 6557 N N . ASN B 1 285 ? 10.513 -9.519 -73.558 1.00 28.63 283 ASN A N 1
ATOM 6558 C CA . ASN B 1 285 ? 10.989 -10.742 -72.850 1.00 31.41 283 ASN A CA 1
ATOM 6559 C C . ASN B 1 285 ? 12.446 -10.631 -72.358 1.00 29.92 283 ASN A C 1
ATOM 6560 O O . ASN B 1 285 ? 12.914 -11.595 -71.710 1.00 33.02 283 ASN A O 1
ATOM 6565 N N . LYS B 1 286 ? 13.144 -9.519 -72.579 1.00 30.68 284 LYS A N 1
ATOM 6566 C CA . LYS B 1 286 ? 14.583 -9.423 -72.203 1.00 32.60 284 LYS A CA 1
ATOM 6567 C C . LYS B 1 286 ? 14.758 -8.262 -71.232 1.00 32.46 284 LYS A C 1
ATOM 6568 O O . LYS B 1 286 ? 15.801 -7.579 -71.287 1.00 32.19 284 LYS A O 1
ATOM 6574 N N . GLY B 1 287 ? 13.768 -8.076 -70.355 1.00 31.57 285 GLY A N 1
ATOM 6575 C CA . GLY B 1 287 ? 13.740 -6.978 -69.377 1.00 30.30 285 GLY A CA 1
ATOM 6576 C C . GLY B 1 287 ? 14.858 -7.137 -68.368 1.00 31.24 285 GLY A C 1
ATOM 6577 O O . GLY B 1 287 ? 15.445 -6.111 -67.974 1.00 32.99 285 GLY A O 1
ATOM 6578 N N . LEU B 1 288 ? 15.162 -8.369 -67.951 1.00 31.90 286 LEU A N 1
ATOM 6579 C CA . LEU B 1 288 ? 16.230 -8.623 -66.943 1.00 31.73 286 LEU A CA 1
ATOM 6580 C C . LEU B 1 288 ? 17.586 -8.329 -67.583 1.00 32.95 286 LEU A C 1
ATOM 6581 O O . LEU B 1 288 ? 18.379 -7.598 -66.958 1.00 30.56 286 LEU A O 1
ATOM 6586 N N . ALA B 1 289 ? 17.803 -8.803 -68.813 1.00 31.65 287 ALA A N 1
ATOM 6587 C CA . ALA B 1 289 ? 19.011 -8.477 -69.599 1.00 34.00 287 ALA A CA 1
ATOM 6588 C C . ALA B 1 289 ? 19.158 -6.953 -69.734 1.00 32.29 287 ALA A C 1
ATOM 6589 O O . ALA B 1 289 ? 20.303 -6.472 -69.710 1.00 32.78 287 ALA A O 1
ATOM 6591 N N . ALA B 1 290 ? 18.060 -6.199 -69.833 1.00 30.93 288 ALA A N 1
ATOM 6592 C CA . ALA B 1 290 ? 18.115 -4.725 -69.995 1.00 32.47 288 ALA A CA 1
ATOM 6593 C C . ALA B 1 290 ? 18.714 -4.061 -68.747 1.00 34.23 288 ALA A C 1
ATOM 6594 O O . ALA B 1 290 ? 19.148 -2.896 -68.842 1.00 33.22 288 ALA A O 1
ATOM 6596 N N . MET B 1 291 ? 18.725 -4.768 -67.612 1.00 37.54 289 MET A N 1
ATOM 6597 C CA . MET B 1 291 ? 19.230 -4.248 -66.310 1.00 40.42 289 MET A CA 1
ATOM 6598 C C . MET B 1 291 ? 20.570 -4.890 -65.926 1.00 39.46 289 MET A C 1
ATOM 6599 O O . MET B 1 291 ? 21.010 -4.628 -64.798 1.00 43.04 289 MET A O 1
ATOM 6604 N N . PHE B 1 292 ? 21.192 -5.693 -66.796 1.00 40.58 290 PHE A N 1
ATOM 6605 C CA . PHE B 1 292 ? 22.422 -6.469 -66.467 1.00 43.00 290 PHE A CA 1
ATOM 6606 C C . PHE B 1 292 ? 23.514 -5.502 -66.002 1.00 40.93 290 PHE A C 1
ATOM 6607 O O . PHE B 1 292 ? 23.968 -5.664 -64.860 1.00 41.66 290 PHE A O 1
ATOM 6615 N N . THR B 1 293 ? 23.859 -4.499 -66.822 1.00 40.50 291 THR A N 1
ATOM 6616 C CA . THR B 1 293 ? 24.903 -3.475 -66.511 1.00 40.94 291 THR A CA 1
ATOM 6617 C C . THR B 1 293 ? 24.491 -2.668 -65.276 1.00 40.34 291 THR A C 1
ATOM 6618 O O . THR B 1 293 ? 25.328 -2.542 -64.361 1.00 38.79 291 THR A O 1
ATOM 6622 N N . MET B 1 294 ? 23.258 -2.152 -65.263 1.00 38.07 292 MET A N 1
ATOM 6623 C CA . MET B 1 294 ? 22.669 -1.405 -64.122 1.00 39.13 292 MET A CA 1
ATOM 6624 C C . MET B 1 294 ? 23.015 -2.140 -62.816 1.00 37.81 292 MET A C 1
ATOM 6625 O O . MET B 1 294 ? 23.590 -1.505 -61.928 1.00 36.59 292 MET A O 1
ATOM 6630 N N . MET B 1 295 ? 22.728 -3.442 -62.734 1.00 37.81 293 MET A N 1
ATOM 6631 C CA . MET B 1 295 ? 22.801 -4.236 -61.476 1.00 39.39 293 MET A CA 1
ATOM 6632 C C . MET B 1 295 ? 24.262 -4.429 -61.051 1.00 36.45 293 MET A C 1
ATOM 6633 O O . MET B 1 295 ? 24.498 -4.466 -59.849 1.00 37.42 293 MET A O 1
ATOM 6638 N N . ASN B 1 296 ? 25.187 -4.605 -61.994 1.00 35.32 294 ASN A N 1
ATOM 6639 C CA . ASN B 1 296 ? 26.642 -4.741 -61.714 1.00 37.72 294 ASN A CA 1
ATOM 6640 C C . ASN B 1 296 ? 27.134 -3.514 -60.956 1.00 35.19 294 ASN A C 1
ATOM 6641 O O . ASN B 1 296 ? 27.828 -3.700 -59.937 1.00 33.61 294 ASN A O 1
ATOM 6646 N N . TYR B 1 297 ? 26.791 -2.326 -61.458 1.00 33.26 295 TYR A N 1
ATOM 6647 C CA . TYR B 1 297 ? 27.135 -1.010 -60.855 1.00 35.41 295 TYR A CA 1
ATOM 6648 C C . TYR B 1 297 ? 26.354 -0.785 -59.545 1.00 36.50 295 TYR A C 1
ATOM 6649 O O . TYR B 1 297 ? 26.941 -0.200 -58.611 1.00 38.05 295 TYR A O 1
ATOM 6658 N N . GLU B 1 298 ? 25.083 -1.199 -59.466 1.00 35.66 296 GLU A N 1
ATOM 6659 C CA . GLU B 1 298 ? 24.219 -1.002 -58.258 1.00 39.29 296 GLU A CA 1
ATOM 6660 C C . GLU B 1 298 ? 24.654 -1.914 -57.100 1.00 36.69 296 GLU A C 1
ATOM 6661 O O . GLU B 1 298 ? 24.553 -1.457 -55.944 1.00 35.34 296 GLU A O 1
ATOM 6667 N N . ARG B 1 299 ? 25.074 -3.149 -57.398 1.00 35.05 297 ARG A N 1
ATOM 6668 C CA . ARG B 1 299 ? 25.637 -4.124 -56.419 1.00 36.22 297 ARG A CA 1
ATOM 6669 C C . ARG B 1 299 ? 26.831 -3.481 -55.698 1.00 32.27 297 ARG A C 1
ATOM 6670 O O . ARG B 1 299 ? 26.860 -3.472 -54.449 1.00 32.40 297 ARG A O 1
ATOM 6678 N N . LEU B 1 300 ? 27.784 -2.938 -56.453 1.00 31.48 298 LEU A N 1
ATOM 6679 C CA . LEU B 1 300 ? 28.940 -2.215 -55.873 1.00 30.37 298 LEU A CA 1
ATOM 6680 C C . LEU B 1 300 ? 28.442 -0.989 -55.090 1.00 28.58 298 LEU A C 1
ATOM 6681 O O . LEU B 1 300 ? 28.917 -0.788 -53.966 1.00 30.73 298 LEU A O 1
ATOM 6686 N N . GLY B 1 301 ? 27.550 -0.180 -55.670 1.00 27.38 299 GLY A N 1
ATOM 6687 C CA . GLY B 1 301 ? 27.006 1.033 -55.027 1.00 27.52 299 GLY A CA 1
ATOM 6688 C C . GLY B 1 301 ? 26.368 0.746 -53.666 1.00 28.03 299 GLY A C 1
ATOM 6689 O O . GLY B 1 301 ? 26.606 1.523 -52.715 1.00 28.11 299 GLY A O 1
ATOM 6690 N N . VAL B 1 302 ? 25.577 -0.323 -53.554 1.00 26.07 300 VAL A N 1
ATOM 6691 C CA . VAL B 1 302 ? 24.906 -0.696 -52.276 1.00 27.22 300 VAL A CA 1
ATOM 6692 C C . VAL B 1 302 ? 25.975 -1.140 -51.270 1.00 26.90 300 VAL A C 1
ATOM 6693 O O . VAL B 1 302 ? 25.892 -0.696 -50.150 1.00 27.74 300 VAL A O 1
ATOM 6697 N N . GLY B 1 303 ? 26.963 -1.942 -51.677 1.00 26.01 301 GLY A N 1
ATOM 6698 C CA . GLY B 1 303 ? 28.156 -2.234 -50.864 1.00 27.42 301 GLY A CA 1
ATOM 6699 C C . GLY B 1 303 ? 28.795 -0.955 -50.333 1.00 28.17 301 GLY A C 1
ATOM 6700 O O . GLY B 1 303 ? 29.137 -0.915 -49.148 1.00 25.60 301 GLY A O 1
ATOM 6701 N N . ILE B 1 304 ? 28.961 0.053 -51.193 1.00 28.80 302 ILE A N 1
ATOM 6702 C CA . ILE B 1 304 ? 29.588 1.353 -50.826 1.00 29.01 302 ILE A CA 1
ATOM 6703 C C . ILE B 1 304 ? 28.706 2.038 -49.781 1.00 28.33 302 ILE A C 1
ATOM 6704 O O . ILE B 1 304 ? 29.279 2.663 -48.881 1.00 28.96 302 ILE A O 1
ATOM 6709 N N . GLN B 1 305 ? 27.376 1.917 -49.887 1.00 28.72 303 GLN A N 1
ATOM 6710 C CA . GLN B 1 305 ? 26.412 2.507 -48.911 1.00 29.63 303 GLN A CA 1
ATOM 6711 C C . GLN B 1 305 ? 26.677 1.926 -47.510 1.00 29.03 303 GLN A C 1
ATOM 6712 O O . GLN B 1 305 ? 26.691 2.713 -46.545 1.00 28.02 303 GLN A O 1
ATOM 6718 N N . GLY B 1 306 ? 26.865 0.608 -47.408 1.00 27.13 304 GLY A N 1
ATOM 6719 C CA . GLY B 1 306 ? 27.191 -0.081 -46.144 1.00 29.75 304 GLY A CA 1
ATOM 6720 C C . GLY B 1 306 ? 28.509 0.405 -45.559 1.00 29.13 304 GLY A C 1
ATOM 6721 O O . GLY B 1 306 ? 28.552 0.767 -44.375 1.00 30.54 304 GLY A O 1
ATOM 6722 N N . LEU B 1 307 ? 29.560 0.388 -46.369 1.00 27.68 305 LEU A N 1
ATOM 6723 C CA . LEU B 1 307 ? 30.876 0.965 -46.034 1.00 27.97 305 LEU A CA 1
ATOM 6724 C C . LEU B 1 307 ? 30.694 2.410 -45.558 1.00 27.11 305 LEU A C 1
ATOM 6725 O O . LEU B 1 307 ? 31.297 2.762 -44.506 1.00 26.38 305 LEU A O 1
ATOM 6730 N N . ALA B 1 308 ? 29.916 3.216 -46.290 1.00 26.02 306 ALA A N 1
ATOM 6731 C CA . ALA B 1 308 ? 29.705 4.652 -45.987 1.00 26.21 306 ALA A CA 1
ATOM 6732 C C . ALA B 1 308 ? 29.213 4.838 -44.545 1.00 26.74 306 ALA A C 1
ATOM 6733 O O . ALA B 1 308 ? 29.765 5.696 -43.845 1.00 27.16 306 ALA A O 1
ATOM 6735 N N . THR B 1 309 ? 28.234 4.037 -44.107 1.00 28.57 307 THR A N 1
ATOM 6736 C CA . THR B 1 309 ? 27.652 4.101 -42.742 1.00 28.04 307 THR A CA 1
ATOM 6737 C C . THR B 1 309 ? 28.729 3.694 -41.731 1.00 27.48 307 THR A C 1
ATOM 6738 O O . THR B 1 309 ? 28.801 4.338 -40.684 1.00 25.88 307 THR A O 1
ATOM 6742 N N . GLY B 1 310 ? 29.537 2.670 -42.042 1.00 27.57 308 GLY A N 1
ATOM 6743 C CA . GLY B 1 310 ? 30.664 2.238 -41.187 1.00 26.08 308 GLY A CA 1
ATOM 6744 C C . GLY B 1 310 ? 31.657 3.375 -40.976 1.00 25.60 308 GLY A C 1
ATOM 6745 O O . GLY B 1 310 ? 32.046 3.631 -39.829 1.00 24.42 308 GLY A O 1
ATOM 6746 N N . GLU B 1 311 ? 31.997 4.075 -42.053 1.00 25.44 309 GLU A N 1
ATOM 6747 C CA . GLU B 1 311 ? 32.972 5.188 -42.034 1.00 26.82 309 GLU A CA 1
ATOM 6748 C C . GLU B 1 311 ? 32.423 6.314 -41.159 1.00 27.13 309 GLU A C 1
ATOM 6749 O O . GLU B 1 311 ? 33.213 6.833 -40.347 1.00 27.45 309 GLU A O 1
ATOM 6755 N N . ARG B 1 312 ? 31.153 6.704 -41.340 1.00 26.09 310 ARG A N 1
ATOM 6756 C CA A ARG B 1 312 ? 30.518 7.789 -40.542 0.50 25.46 310 ARG A CA 1
ATOM 6757 C CA B ARG B 1 312 ? 30.527 7.790 -40.541 0.50 26.55 310 ARG A CA 1
ATOM 6758 C C . ARG B 1 312 ? 30.520 7.401 -39.060 1.00 25.43 310 ARG A C 1
ATOM 6759 O O . ARG B 1 312 ? 30.923 8.237 -38.240 1.00 25.49 310 ARG A O 1
ATOM 6774 N N . SER B 1 313 ? 30.094 6.172 -38.756 1.00 26.95 311 SER A N 1
ATOM 6775 C CA . SER B 1 313 ? 30.078 5.618 -37.381 1.00 25.37 311 SER A CA 1
ATOM 6776 C C . SER B 1 313 ? 31.463 5.747 -36.752 1.00 25.32 311 SER A C 1
ATOM 6777 O O . SER B 1 313 ? 31.553 6.145 -35.566 1.00 23.07 311 SER A O 1
ATOM 6780 N N . TYR B 1 314 ? 32.502 5.388 -37.510 1.00 26.80 312 TYR A N 1
ATOM 6781 C CA . TYR B 1 314 ? 33.902 5.412 -37.031 1.00 26.62 312 TYR A CA 1
ATOM 6782 C C . TYR B 1 314 ? 34.318 6.853 -36.729 1.00 26.73 312 TYR A C 1
ATOM 6783 O O . TYR B 1 314 ? 34.930 7.047 -35.686 1.00 28.75 312 TYR A O 1
ATOM 6792 N N . GLN B 1 315 ? 34.032 7.828 -37.595 1.00 26.25 313 GLN A N 1
ATOM 6793 C CA . GLN B 1 315 ? 34.434 9.239 -37.316 1.00 28.17 313 GLN A CA 1
ATOM 6794 C C . GLN B 1 315 ? 33.840 9.692 -35.972 1.00 28.38 313 GLN A C 1
ATOM 6795 O O . GLN B 1 315 ? 34.555 10.367 -35.199 1.00 28.69 313 GLN A O 1
ATOM 6801 N N . SER B 1 316 ? 32.596 9.320 -35.675 1.00 27.98 314 SER A N 1
ATOM 6802 C CA . SER B 1 316 ? 31.923 9.669 -34.394 1.00 27.73 314 SER A CA 1
ATOM 6803 C C . SER B 1 316 ? 32.563 8.886 -33.233 1.00 26.84 314 SER A C 1
ATOM 6804 O O . SER B 1 316 ? 32.829 9.500 -32.189 1.00 26.27 314 SER A O 1
ATOM 6807 N N . ALA B 1 317 ? 32.840 7.591 -33.428 1.00 26.86 315 ALA A N 1
ATOM 6808 C CA . ALA B 1 317 ? 33.371 6.652 -32.412 1.00 24.67 315 ALA A CA 1
ATOM 6809 C C . ALA B 1 317 ? 34.787 7.043 -31.973 1.00 27.01 315 ALA A C 1
ATOM 6810 O O . ALA B 1 317 ? 35.072 6.949 -30.751 1.00 30.14 315 ALA A O 1
ATOM 6812 N N . ILE B 1 318 ? 35.682 7.413 -32.895 1.00 27.16 316 ILE A N 1
ATOM 6813 C CA . ILE B 1 318 ? 37.076 7.770 -32.498 1.00 27.76 316 ILE A CA 1
ATOM 6814 C C . ILE B 1 318 ? 37.071 9.134 -31.790 1.00 28.18 316 ILE A C 1
ATOM 6815 O O . ILE B 1 318 ? 37.820 9.283 -30.814 1.00 26.79 316 ILE A O 1
ATOM 6820 N N . GLU B 1 319 ? 36.243 10.079 -32.220 1.00 27.40 317 GLU A N 1
ATOM 6821 C CA . GLU B 1 319 ? 36.122 11.387 -31.527 1.00 30.65 317 GLU A CA 1
ATOM 6822 C C . GLU B 1 319 ? 35.595 11.168 -30.095 1.00 31.33 317 GLU A C 1
ATOM 6823 O O . GLU B 1 319 ? 36.224 11.656 -29.134 1.00 29.24 317 GLU A O 1
ATOM 6829 N N . TYR B 1 320 ? 34.491 10.437 -29.940 1.00 29.07 318 TYR A N 1
ATOM 6830 C CA . TYR B 1 320 ? 33.904 10.086 -28.623 1.00 29.90 318 TYR A CA 1
ATOM 6831 C C . TYR B 1 320 ? 34.923 9.349 -27.740 1.00 29.79 318 TYR A C 1
ATOM 6832 O O . TYR B 1 320 ? 34.995 9.693 -26.552 1.00 28.81 318 TYR A O 1
ATOM 6841 N N . ALA B 1 321 ? 35.675 8.375 -28.278 1.00 28.40 319 ALA A N 1
ATOM 6842 C CA . ALA B 1 321 ? 36.581 7.507 -27.485 1.00 28.69 319 ALA A CA 1
ATOM 6843 C C . ALA B 1 321 ? 37.801 8.301 -27.004 1.00 29.62 319 ALA A C 1
ATOM 6844 O O . ALA B 1 321 ? 38.398 7.883 -26.018 1.00 29.02 319 ALA A O 1
ATOM 6846 N N . ARG B 1 322 ? 38.141 9.421 -27.639 1.00 30.79 320 ARG A N 1
ATOM 6847 C CA . ARG B 1 322 ? 39.257 10.274 -27.155 1.00 34.29 320 ARG A CA 1
ATOM 6848 C C . ARG B 1 322 ? 38.747 11.309 -26.138 1.00 36.58 320 ARG A C 1
ATOM 6849 O O . ARG B 1 322 ? 39.565 11.744 -25.321 1.00 34.99 320 ARG A O 1
ATOM 6857 N N . GLU B 1 323 ? 37.456 11.681 -26.183 1.00 36.97 321 GLU A N 1
ATOM 6858 C CA . GLU B 1 323 ? 36.864 12.774 -25.360 1.00 42.63 321 GLU A CA 1
ATOM 6859 C C . GLU B 1 323 ? 36.228 12.199 -24.084 1.00 40.79 321 GLU A C 1
ATOM 6860 O O . GLU B 1 323 ? 36.455 12.773 -23.017 1.00 40.22 321 GLU A O 1
ATOM 6866 N N . ARG B 1 324 ? 35.468 11.105 -24.196 1.00 40.20 322 ARG A N 1
ATOM 6867 C CA . ARG B 1 324 ? 34.754 10.432 -23.070 1.00 35.72 322 ARG A CA 1
ATOM 6868 C C . ARG B 1 324 ? 35.765 9.730 -22.144 1.00 37.31 322 ARG A C 1
ATOM 6869 O O . ARG B 1 324 ? 36.522 8.851 -22.620 1.00 35.26 322 ARG A O 1
ATOM 6877 N N . ILE B 1 325 ? 35.764 10.121 -20.859 1.00 36.02 323 ILE A N 1
ATOM 6878 C CA . ILE B 1 325 ? 36.678 9.614 -19.800 1.00 33.70 323 ILE A CA 1
ATOM 6879 C C . ILE B 1 325 ? 35.843 8.758 -18.845 1.00 33.39 323 ILE A C 1
ATOM 6880 O O . ILE B 1 325 ? 34.735 9.173 -18.454 1.00 33.73 323 ILE A O 1
ATOM 6885 N N . GLN B 1 326 ? 36.344 7.568 -18.538 1.00 30.70 324 GLN A N 1
ATOM 6886 C CA . GLN B 1 326 ? 35.645 6.583 -17.693 1.00 33.75 324 GLN A CA 1
ATOM 6887 C C . GLN B 1 326 ? 36.675 5.531 -17.267 1.00 35.36 324 GLN A C 1
ATOM 6888 O O . GLN B 1 326 ? 37.334 4.962 -18.154 1.00 37.48 324 GLN A O 1
ATOM 6894 N N . SER B 1 327 ? 36.861 5.355 -15.960 1.00 35.80 325 SER A N 1
ATOM 6895 C CA . SER B 1 327 ? 37.777 4.352 -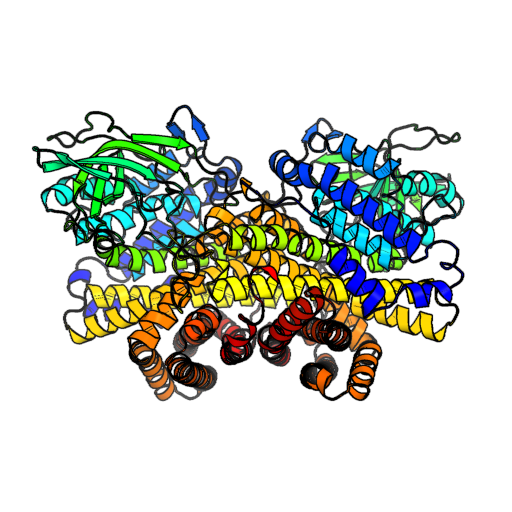15.365 1.00 37.98 325 SER A CA 1
ATOM 6896 C C . SER B 1 327 ? 39.230 4.726 -15.673 1.00 40.09 325 SER A C 1
ATOM 6897 O O . SER B 1 327 ? 39.470 5.860 -16.130 1.00 41.92 325 SER A O 1
ATOM 6900 N N . ARG B 1 328 ? 40.165 3.811 -15.406 1.00 40.10 326 ARG A N 1
ATOM 6901 C CA . ARG B 1 328 ? 41.614 4.005 -15.659 1.00 41.19 326 ARG A CA 1
ATOM 6902 C C . ARG B 1 328 ? 42.136 2.822 -16.488 1.00 39.20 326 ARG A C 1
ATOM 6903 O O . ARG B 1 328 ? 41.612 1.703 -16.347 1.00 37.91 326 ARG A O 1
ATOM 6911 N N . ALA B 1 329 ? 43.114 3.081 -17.350 1.00 37.17 327 ALA A N 1
ATOM 6912 C CA . ALA B 1 329 ? 43.828 2.047 -18.133 1.00 39.24 327 ALA A CA 1
ATOM 6913 C C . ALA B 1 329 ? 44.205 0.919 -17.183 1.00 36.91 327 ALA A C 1
ATOM 6914 O O . ALA B 1 329 ? 44.539 1.194 -16.034 1.00 34.70 327 ALA A O 1
ATOM 6916 N N . PRO B 1 330 ? 44.147 -0.364 -17.613 1.00 37.32 328 PRO A N 1
ATOM 6917 C CA . PRO B 1 330 ? 44.540 -1.480 -16.749 1.00 38.69 328 PRO A CA 1
ATOM 6918 C C . PRO B 1 330 ? 46.018 -1.467 -16.316 1.00 39.14 328 PRO A C 1
ATOM 6919 O O . PRO B 1 330 ? 46.312 -2.059 -15.311 1.00 35.80 328 PRO A O 1
ATOM 6923 N N . THR B 1 331 ? 46.915 -0.834 -17.085 1.00 45.22 329 THR A N 1
ATOM 6924 C CA . THR B 1 331 ? 48.357 -0.682 -16.718 1.00 46.83 329 THR A CA 1
ATOM 6925 C C . THR B 1 331 ? 48.559 0.533 -15.805 1.00 46.89 329 THR A C 1
ATOM 6926 O O . THR B 1 331 ? 49.711 0.760 -15.409 1.00 44.07 329 THR A O 1
ATOM 6930 N N . GLY B 1 332 ? 47.493 1.282 -15.497 1.00 45.52 330 GLY A N 1
ATOM 6931 C CA . GLY B 1 332 ? 47.524 2.404 -14.541 1.00 48.37 330 GLY A CA 1
ATOM 6932 C C . GLY B 1 332 ? 47.117 3.719 -15.194 1.00 51.69 330 GLY A C 1
ATOM 6933 O O . GLY B 1 332 ? 47.155 3.846 -16.414 1.00 54.20 330 GLY A O 1
ATOM 6934 N N . PRO B 1 333 ? 46.778 4.756 -14.393 1.00 56.39 331 PRO A N 1
ATOM 6935 C CA . PRO B 1 333 ? 46.222 6.002 -14.926 1.00 55.37 331 PRO A CA 1
ATOM 6936 C C . PRO B 1 333 ? 47.130 6.641 -15.985 1.00 53.69 331 PRO A C 1
ATOM 6937 O O . PRO B 1 333 ? 48.298 6.827 -15.728 1.00 52.73 331 PRO A O 1
ATOM 6941 N N . VAL B 1 334 ? 46.540 6.966 -17.133 1.00 52.72 332 VAL A N 1
ATOM 6942 C CA . VAL B 1 334 ? 47.216 7.473 -18.360 1.00 52.34 332 VAL A CA 1
ATOM 6943 C C . VAL B 1 334 ? 47.028 8.992 -18.432 1.00 51.09 332 VAL A C 1
ATOM 6944 O O . VAL B 1 334 ? 47.981 9.677 -18.852 1.00 48.06 332 VAL A O 1
ATOM 6948 N N . ALA B 1 335 ? 45.837 9.480 -18.061 1.00 50.53 333 ALA A N 1
ATOM 6949 C CA . ALA B 1 335 ? 45.462 10.914 -18.022 1.00 46.61 333 ALA A CA 1
ATOM 6950 C C . ALA B 1 335 ? 45.514 11.389 -16.568 1.00 44.99 333 ALA A C 1
ATOM 6951 O O . ALA B 1 335 ? 44.456 11.626 -15.961 1.00 46.44 333 ALA A O 1
ATOM 6953 N N . LYS B 1 336 ? 46.719 11.520 -16.021 1.00 47.27 334 LYS A N 1
ATOM 6954 C CA . LYS B 1 336 ? 46.930 11.824 -14.582 1.00 47.59 334 LYS A CA 1
ATOM 6955 C C . LYS B 1 336 ? 46.450 13.254 -14.285 1.00 45.91 334 LYS A C 1
ATOM 6956 O O . LYS B 1 336 ? 46.099 13.505 -13.151 1.00 46.42 334 LYS A O 1
ATOM 6962 N N . ASP B 1 337 ? 46.348 14.132 -15.282 1.00 49.74 335 ASP A N 1
ATOM 6963 C CA . ASP B 1 337 ? 45.751 15.489 -15.117 1.00 50.67 335 ASP A CA 1
ATOM 6964 C C . ASP B 1 337 ? 44.224 15.437 -14.930 1.00 49.07 335 ASP A C 1
ATOM 6965 O O . ASP B 1 337 ? 43.660 16.483 -14.564 1.00 49.51 335 ASP A O 1
ATOM 6970 N N . LYS B 1 338 ? 43.564 14.300 -15.184 1.00 52.97 336 LYS A N 1
ATOM 6971 C CA . LYS B 1 338 ? 42.073 14.203 -15.231 1.00 52.27 336 LYS A CA 1
ATOM 6972 C C . LYS B 1 338 ? 41.547 13.242 -14.158 1.00 44.82 336 LYS A C 1
ATOM 6973 O O . LYS B 1 338 ? 42.350 12.523 -13.580 1.00 45.78 336 LYS A O 1
ATOM 6979 N N . ALA B 1 339 ? 40.229 13.215 -13.946 1.00 44.02 337 ALA A N 1
ATOM 6980 C CA . ALA B 1 339 ? 39.535 12.321 -12.987 1.00 45.43 337 ALA A CA 1
ATOM 6981 C C . ALA B 1 339 ? 39.471 10.892 -13.535 1.00 43.75 337 ALA A C 1
ATOM 6982 O O . ALA B 1 339 ? 39.130 9.975 -12.757 1.00 42.06 337 ALA A O 1
ATOM 6984 N N . ALA B 1 340 ? 39.747 10.703 -14.826 1.00 39.54 338 ALA A N 1
ATOM 6985 C CA . ALA B 1 340 ? 39.613 9.397 -15.502 1.00 39.67 338 ALA A CA 1
ATOM 6986 C C . ALA B 1 340 ? 40.303 9.463 -16.869 1.00 38.71 338 ALA A C 1
ATOM 6987 O O . ALA B 1 340 ? 40.567 10.578 -17.347 1.00 33.70 338 ALA A O 1
ATOM 6989 N N . ASP B 1 341 ? 40.576 8.291 -17.445 1.00 36.02 339 ASP A N 1
ATOM 6990 C CA . ASP B 1 341 ? 41.304 8.120 -18.719 1.00 36.92 339 ASP A CA 1
ATOM 6991 C C . ASP B 1 341 ? 40.295 8.145 -19.857 1.00 36.13 339 ASP A C 1
ATOM 6992 O O . ASP B 1 341 ? 39.161 7.695 -19.689 1.00 36.01 339 ASP A O 1
ATOM 6997 N N . PRO B 1 342 ? 40.693 8.647 -21.046 1.00 33.45 340 PRO A N 1
ATOM 6998 C CA . PRO B 1 342 ? 39.840 8.574 -22.230 1.00 32.85 340 PRO A CA 1
ATOM 6999 C C . PRO B 1 342 ? 39.609 7.081 -22.511 1.00 29.71 340 PRO A C 1
ATOM 7000 O O . PRO B 1 342 ? 40.536 6.291 -22.318 1.00 29.78 340 PRO A O 1
ATOM 7004 N N . ILE B 1 343 ? 38.405 6.715 -22.938 1.00 27.20 341 ILE A N 1
ATOM 7005 C CA . ILE B 1 343 ? 37.973 5.282 -22.979 1.00 28.61 341 ILE A CA 1
ATOM 7006 C C . ILE B 1 343 ? 38.792 4.504 -24.016 1.00 27.78 341 ILE A C 1
ATOM 7007 O O . ILE B 1 343 ? 38.793 3.264 -23.940 1.00 25.63 341 ILE A O 1
ATOM 7012 N N . ILE B 1 344 ? 39.510 5.203 -24.906 1.00 28.78 342 ILE A N 1
ATOM 7013 C CA . ILE B 1 344 ? 40.408 4.573 -25.913 1.00 28.33 342 ILE A CA 1
ATOM 7014 C C . ILE B 1 344 ? 41.533 3.792 -25.214 1.00 29.13 342 ILE A C 1
ATOM 7015 O O . ILE B 1 344 ? 42.136 2.965 -25.911 1.00 28.14 342 ILE A O 1
ATOM 7020 N N . VAL B 1 345 ? 41.795 3.995 -23.908 1.00 28.84 343 VAL A N 1
ATOM 7021 C CA . VAL B 1 345 ? 42.884 3.271 -23.181 1.00 28.19 343 VAL A CA 1
ATOM 7022 C C . VAL B 1 345 ? 42.486 1.807 -22.958 1.00 27.82 343 VAL A C 1
ATOM 7023 O O . VAL B 1 345 ? 43.398 0.971 -22.800 1.00 26.42 343 VAL A O 1
ATOM 7027 N N . HIS B 1 346 ? 41.183 1.508 -22.931 1.00 26.24 344 HIS A N 1
ATOM 7028 C CA . HIS B 1 346 ? 40.640 0.179 -22.558 1.00 27.64 344 HIS A CA 1
ATOM 7029 C C . HIS B 1 346 ? 40.791 -0.796 -23.718 1.00 27.80 344 HIS A C 1
ATOM 7030 O O . HIS B 1 346 ? 40.401 -0.493 -24.841 1.00 30.41 344 HIS A O 1
ATOM 7037 N N . PRO B 1 347 ? 41.399 -1.980 -23.494 1.00 25.97 345 PRO A N 1
ATOM 7038 C CA . PRO B 1 347 ? 41.536 -2.996 -24.539 1.00 26.60 345 PRO A CA 1
ATOM 7039 C C . PRO B 1 347 ? 40.300 -3.253 -25.422 1.00 26.94 345 PRO A C 1
ATOM 7040 O O . PRO B 1 347 ? 40.455 -3.354 -26.603 1.00 26.37 345 PRO A O 1
ATOM 7044 N N . ASP B 1 348 ? 39.104 -3.336 -24.834 1.00 26.87 346 ASP A N 1
ATOM 7045 C CA . ASP B 1 348 ? 37.887 -3.764 -25.563 1.00 27.13 346 ASP A CA 1
ATOM 7046 C C . ASP B 1 348 ? 37.449 -2.608 -26.454 1.00 27.45 346 ASP A C 1
ATOM 7047 O O . ASP B 1 348 ? 36.920 -2.857 -27.560 1.00 26.63 346 ASP A O 1
ATOM 7052 N N . VAL B 1 349 ? 37.663 -1.384 -25.980 1.00 27.19 347 VAL A N 1
ATOM 7053 C CA . VAL B 1 349 ? 37.354 -0.174 -26.783 1.00 27.29 347 VAL A CA 1
ATOM 7054 C C . VAL B 1 349 ? 38.280 -0.177 -28.000 1.00 27.84 347 VAL A C 1
ATOM 7055 O O . VAL B 1 349 ? 37.758 -0.023 -29.116 1.00 27.10 347 VAL A O 1
ATOM 7059 N N . ARG B 1 350 ? 39.583 -0.402 -27.800 1.00 28.30 348 ARG A N 1
ATOM 7060 C CA . ARG B 1 350 ? 40.553 -0.513 -28.926 1.00 28.49 348 ARG A CA 1
ATOM 7061 C C . ARG B 1 350 ? 40.169 -1.692 -29.830 1.00 27.96 348 ARG A C 1
ATOM 7062 O O . ARG B 1 350 ? 40.292 -1.521 -31.061 1.00 30.81 348 ARG A O 1
ATOM 7070 N N . ARG B 1 351 ? 39.685 -2.813 -29.290 1.00 25.77 349 ARG A N 1
ATOM 7071 C CA . ARG B 1 351 ? 39.273 -3.966 -30.137 1.00 27.59 349 ARG A CA 1
ATOM 7072 C C . ARG B 1 351 ? 38.151 -3.537 -31.098 1.00 28.27 349 ARG A C 1
ATOM 7073 O O . ARG B 1 351 ? 38.281 -3.777 -32.312 1.00 29.90 349 ARG A O 1
ATOM 7081 N N . MET B 1 352 ? 37.095 -2.911 -30.568 1.00 28.95 350 MET A N 1
ATOM 7082 C CA . MET B 1 352 ? 35.935 -2.402 -31.345 1.00 28.58 350 MET A CA 1
ATOM 7083 C C . MET B 1 352 ? 36.399 -1.303 -32.318 1.00 27.37 350 MET A C 1
ATOM 7084 O O . MET B 1 352 ? 36.026 -1.369 -33.513 1.00 24.60 350 MET A O 1
ATOM 7089 N N . LEU B 1 353 ? 37.185 -0.331 -31.856 1.00 26.78 351 LEU A N 1
ATOM 7090 C CA . LEU B 1 353 ? 37.705 0.759 -32.737 1.00 27.75 351 LEU A CA 1
ATOM 7091 C C . LEU B 1 353 ? 38.495 0.142 -33.897 1.00 27.01 351 LEU A C 1
ATOM 7092 O O . LEU B 1 353 ? 38.261 0.545 -35.039 1.00 25.12 351 LEU A O 1
ATOM 7097 N N . LEU B 1 354 ? 39.404 -0.793 -33.612 1.00 26.22 352 LEU A N 1
ATOM 7098 C CA . LEU B 1 354 ? 40.294 -1.378 -34.648 1.00 26.51 352 LEU A CA 1
ATOM 7099 C C . LEU B 1 354 ? 39.495 -2.289 -35.583 1.00 26.27 352 LEU A C 1
ATOM 7100 O O . LEU B 1 354 ? 39.856 -2.352 -36.754 1.00 24.26 352 LEU A O 1
ATOM 7105 N N . THR B 1 355 ? 38.428 -2.936 -35.113 1.00 27.72 353 THR A N 1
ATOM 7106 C CA . THR B 1 355 ? 37.583 -3.792 -35.987 1.00 27.32 353 THR A CA 1
ATOM 7107 C C . THR B 1 355 ? 36.916 -2.893 -37.025 1.00 28.66 353 THR A C 1
ATOM 7108 O O . THR B 1 355 ? 36.997 -3.201 -38.235 1.00 28.40 353 THR A O 1
ATOM 7112 N N . MET B 1 356 ? 36.305 -1.806 -36.562 1.00 28.89 354 MET A N 1
ATOM 7113 C CA . MET B 1 356 ? 35.681 -0.781 -37.439 1.00 28.83 354 MET A CA 1
ATOM 7114 C C . MET B 1 356 ? 36.718 -0.312 -38.460 1.00 29.46 354 MET A C 1
ATOM 7115 O O . MET B 1 356 ? 36.419 -0.295 -39.659 1.00 30.43 354 MET A O 1
ATOM 7120 N N . LYS B 1 357 ? 37.891 0.077 -37.975 1.00 29.92 355 LYS A N 1
ATOM 7121 C CA . LYS B 1 357 ? 38.944 0.731 -38.788 1.00 29.74 355 LYS A CA 1
ATOM 7122 C C . LYS B 1 357 ? 39.411 -0.240 -39.884 1.00 28.67 355 LYS A C 1
ATOM 7123 O O . LYS B 1 357 ? 39.444 0.164 -41.075 1.00 30.07 355 LYS A O 1
ATOM 7129 N N . ALA B 1 358 ? 39.717 -1.486 -39.515 1.00 26.80 356 ALA A N 1
ATOM 7130 C CA . ALA B 1 358 ? 40.214 -2.538 -40.432 1.00 27.62 356 ALA A CA 1
ATOM 7131 C C . ALA B 1 358 ? 39.130 -2.871 -41.476 1.00 28.46 356 ALA A C 1
ATOM 7132 O O . ALA B 1 358 ? 39.470 -3.047 -42.677 1.00 27.78 356 ALA A O 1
ATOM 7134 N N . LEU B 1 359 ? 37.864 -2.935 -41.062 1.00 26.09 357 LEU A N 1
ATOM 7135 C CA . LEU B 1 359 ? 36.738 -3.237 -41.984 1.00 26.98 357 LEU A CA 1
ATOM 7136 C C . LEU B 1 359 ? 36.481 -2.030 -42.894 1.00 26.30 357 LEU A C 1
ATOM 7137 O O . LEU B 1 359 ? 36.230 -2.250 -44.079 1.00 23.45 357 LEU A O 1
ATOM 7142 N N . ASN B 1 360 ? 36.541 -0.795 -42.385 1.00 27.15 358 ASN A N 1
ATOM 7143 C CA . ASN B 1 360 ? 36.249 0.396 -43.233 1.00 26.10 358 ASN A CA 1
ATOM 7144 C C . ASN B 1 360 ? 37.352 0.553 -44.285 1.00 25.84 358 ASN A C 1
ATOM 7145 O O . ASN B 1 360 ? 37.042 0.812 -45.458 1.00 24.87 358 ASN A O 1
ATOM 7150 N N . GLU B 1 361 ? 38.607 0.400 -43.892 1.00 28.25 359 GLU A N 1
ATOM 7151 C CA . GLU B 1 361 ? 39.767 0.639 -44.797 1.00 28.29 359 GLU A CA 1
ATOM 7152 C C . GLU B 1 361 ? 39.913 -0.542 -45.769 1.00 28.89 359 GLU A C 1
ATOM 7153 O O . GLU B 1 361 ? 40.275 -0.297 -46.933 1.00 31.04 359 GLU A O 1
ATOM 7159 N N . GLY B 1 362 ? 39.654 -1.773 -45.314 1.00 28.64 360 GLY A N 1
ATOM 7160 C CA . GLY B 1 362 ? 39.695 -2.965 -46.180 1.00 27.59 360 GLY A CA 1
ATOM 7161 C C . GLY B 1 362 ? 38.572 -2.909 -47.183 1.00 29.32 360 GLY A C 1
ATOM 7162 O O . GLY B 1 362 ? 38.817 -3.164 -48.371 1.00 29.56 360 GLY A O 1
ATOM 7163 N N . GLY B 1 363 ? 37.369 -2.584 -46.701 1.00 29.89 361 GLY A N 1
ATOM 7164 C CA . GLY B 1 363 ? 36.180 -2.361 -47.535 1.00 29.24 361 GLY A CA 1
ATOM 7165 C C . GLY B 1 363 ? 36.400 -1.260 -48.554 1.00 28.05 361 GLY A C 1
ATOM 7166 O O . GLY B 1 363 ? 35.923 -1.414 -49.693 1.00 27.46 361 GLY A O 1
ATOM 7167 N N . ARG B 1 364 ? 37.051 -0.164 -48.162 1.00 25.98 362 ARG A N 1
ATOM 7168 C CA . ARG B 1 364 ? 37.293 0.954 -49.091 1.00 25.88 362 ARG A CA 1
ATOM 7169 C C . ARG B 1 364 ? 38.232 0.464 -50.202 1.00 27.19 362 ARG A C 1
ATOM 7170 O O . ARG B 1 364 ? 37.955 0.757 -51.379 1.00 24.62 362 ARG A O 1
ATOM 7178 N N . ALA B 1 365 ? 39.296 -0.254 -49.840 1.00 26.42 363 ALA A N 1
ATOM 7179 C CA . ALA B 1 365 ? 40.274 -0.832 -50.790 1.00 26.30 363 ALA A CA 1
ATOM 7180 C C . ALA B 1 365 ? 39.537 -1.753 -51.761 1.00 25.01 363 ALA A C 1
ATOM 7181 O O . ALA B 1 365 ? 39.748 -1.615 -52.959 1.00 24.20 363 ALA A O 1
ATOM 7183 N N . PHE B 1 366 ? 38.704 -2.655 -51.246 1.00 23.53 364 PHE A N 1
ATOM 7184 C CA . PHE B 1 366 ? 37.998 -3.669 -52.069 1.00 24.21 364 PHE A CA 1
ATOM 7185 C C . PHE B 1 366 ? 36.988 -3.002 -53.005 1.00 23.01 364 PHE A C 1
ATOM 7186 O O . PHE B 1 366 ? 36.881 -3.447 -54.116 1.00 22.25 364 PHE A O 1
ATOM 7194 N N . SER B 1 367 ? 36.293 -1.954 -52.563 1.00 25.37 365 SER A N 1
ATOM 7195 C CA . SER B 1 367 ? 35.325 -1.195 -53.398 1.00 28.30 365 SER A CA 1
ATOM 7196 C C . SER B 1 367 ? 36.043 -0.584 -54.615 1.00 28.03 365 SER A C 1
ATOM 7197 O O . SER B 1 367 ? 35.458 -0.585 -55.720 1.00 28.82 365 SER A O 1
ATOM 7200 N N . SER B 1 368 ? 37.244 -0.048 -54.414 1.00 26.43 366 SER A N 1
ATOM 7201 C CA . SER B 1 368 ? 38.104 0.541 -55.469 1.00 27.28 366 SER A CA 1
ATOM 7202 C C . SER B 1 368 ? 38.625 -0.560 -56.403 1.00 26.54 366 SER A C 1
ATOM 7203 O O . SER B 1 368 ? 38.633 -0.369 -57.619 1.00 25.49 366 SER A O 1
ATOM 7206 N N . TYR B 1 369 ? 39.028 -1.692 -55.857 1.00 25.78 367 TYR A N 1
ATOM 7207 C CA . TYR B 1 369 ? 39.505 -2.826 -56.672 1.00 27.92 367 TYR A CA 1
ATOM 7208 C C . TYR B 1 369 ? 38.366 -3.296 -57.578 1.00 29.79 367 TYR A C 1
ATOM 7209 O O . TYR B 1 369 ? 38.644 -3.658 -58.740 1.00 33.37 367 TYR A O 1
ATOM 7218 N N . VAL B 1 370 ? 37.124 -3.284 -57.088 1.00 27.73 368 VAL A N 1
ATOM 7219 C CA . VAL B 1 370 ? 35.965 -3.728 -57.909 1.00 29.14 368 VAL A CA 1
ATOM 7220 C C . VAL B 1 370 ? 35.618 -2.601 -58.899 1.00 28.88 368 VAL A C 1
ATOM 7221 O O . VAL B 1 370 ? 35.278 -2.942 -60.036 1.00 31.90 368 VAL A O 1
ATOM 7225 N N . ALA B 1 371 ? 35.753 -1.320 -58.532 1.00 29.37 369 ALA A N 1
ATOM 7226 C CA . ALA B 1 371 ? 35.554 -0.170 -59.456 1.00 29.93 369 ALA A CA 1
ATOM 7227 C C . ALA B 1 371 ? 36.574 -0.233 -60.603 1.00 32.01 369 ALA A C 1
ATOM 7228 O O . ALA B 1 371 ? 36.200 0.047 -61.764 1.00 30.24 369 ALA A O 1
ATOM 7230 N N . MET B 1 372 ? 37.830 -0.544 -60.274 1.00 34.97 370 MET A N 1
ATOM 7231 C CA . MET B 1 372 ? 38.925 -0.778 -61.256 1.00 38.49 370 MET A CA 1
ATOM 7232 C C . MET B 1 372 ? 38.515 -1.888 -62.227 1.00 32.82 370 MET A C 1
ATOM 7233 O O . MET B 1 372 ? 38.830 -1.745 -63.412 1.00 30.97 370 MET A O 1
ATOM 7238 N N . GLN B 1 373 ? 37.879 -2.959 -61.750 1.00 29.85 371 GLN A N 1
ATOM 7239 C CA . GLN B 1 373 ? 37.437 -4.059 -62.634 1.00 29.45 371 GLN A CA 1
ATOM 7240 C C . GLN B 1 373 ? 36.326 -3.543 -63.549 1.00 31.41 371 GLN A C 1
ATOM 7241 O O . GLN B 1 373 ? 36.385 -3.859 -64.754 1.00 31.26 371 GLN A O 1
ATOM 7247 N N . LEU B 1 374 ? 35.362 -2.775 -63.027 1.00 31.43 372 LEU A N 1
ATOM 7248 C CA . LEU B 1 374 ? 34.277 -2.211 -63.878 1.00 31.46 372 LEU A CA 1
ATOM 7249 C C . LEU B 1 374 ? 34.900 -1.305 -64.943 1.00 30.23 372 LEU A C 1
ATOM 7250 O O . LEU B 1 374 ? 34.443 -1.386 -66.097 1.00 30.42 372 LEU A O 1
ATOM 7255 N N . ASP B 1 375 ? 35.893 -0.489 -64.580 1.00 30.37 373 ASP A N 1
ATOM 7256 C CA . ASP B 1 375 ? 36.587 0.424 -65.527 1.00 33.43 373 ASP A CA 1
ATOM 7257 C C . ASP B 1 375 ? 37.350 -0.386 -66.586 1.00 33.84 373 ASP A C 1
ATOM 7258 O O . ASP B 1 375 ? 37.371 0.051 -67.736 1.00 30.92 373 ASP A O 1
ATOM 7263 N N . THR B 1 376 ? 37.989 -1.502 -66.231 1.00 33.41 374 THR A N 1
ATOM 7264 C CA . THR B 1 376 ? 38.773 -2.291 -67.214 1.00 33.80 374 THR A CA 1
ATOM 7265 C C . THR B 1 376 ? 37.784 -2.927 -68.204 1.00 36.96 374 THR A C 1
ATOM 7266 O O . THR B 1 376 ? 38.022 -2.820 -69.428 1.00 37.27 374 THR A O 1
ATOM 7270 N N . ALA B 1 377 ? 36.693 -3.526 -67.708 1.00 33.53 375 ALA A N 1
ATOM 7271 C CA . ALA B 1 377 ? 35.641 -4.148 -68.540 1.00 34.82 375 ALA A CA 1
ATOM 7272 C C . ALA B 1 377 ? 35.167 -3.150 -69.602 1.00 35.99 375 ALA A C 1
ATOM 7273 O O . ALA B 1 377 ? 34.905 -3.570 -70.732 1.00 38.02 375 ALA A O 1
ATOM 7275 N N . LYS B 1 378 ? 35.038 -1.876 -69.236 1.00 36.81 376 LYS A N 1
ATOM 7276 C CA . LYS B 1 378 ? 34.437 -0.824 -70.093 1.00 36.28 376 LYS A CA 1
ATOM 7277 C C . LYS B 1 378 ? 35.479 -0.212 -71.034 1.00 38.33 376 LYS A C 1
ATOM 7278 O O . LYS B 1 378 ? 35.135 -0.007 -72.212 1.00 34.80 376 LYS A O 1
ATOM 7284 N N . TYR B 1 379 ? 36.671 0.137 -70.535 1.00 38.34 377 TYR A N 1
ATOM 7285 C CA . TYR B 1 379 ? 37.600 1.066 -71.229 1.00 39.81 377 TYR A CA 1
ATOM 7286 C C . TYR B 1 379 ? 38.786 0.329 -71.866 1.00 47.22 377 TYR A C 1
ATOM 7287 O O . TYR B 1 379 ? 39.415 0.939 -72.754 1.00 47.19 377 TYR A O 1
ATOM 7296 N N . SER B 1 380 ? 39.112 -0.901 -71.456 1.00 48.51 378 SER A N 1
ATOM 7297 C CA . SER B 1 380 ? 40.316 -1.604 -71.973 1.00 51.96 378 SER A CA 1
ATOM 7298 C C . SER B 1 380 ? 40.166 -1.787 -73.489 1.00 50.45 378 SER A C 1
ATOM 7299 O O . SER B 1 380 ? 39.080 -2.180 -73.917 1.00 46.30 378 SER A O 1
ATOM 7302 N N . GLU B 1 381 ? 41.221 -1.492 -74.257 1.00 55.81 379 GLU A N 1
ATOM 7303 C CA . GLU B 1 381 ? 41.272 -1.657 -75.742 1.00 56.96 379 GLU A CA 1
ATOM 7304 C C . GLU B 1 381 ? 41.460 -3.141 -76.099 1.00 54.36 379 GLU A C 1
ATOM 7305 O O . GLU B 1 381 ? 41.134 -3.504 -77.237 1.00 58.00 379 GLU A O 1
ATOM 7311 N N . ASP B 1 382 ? 41.991 -3.953 -75.174 1.00 52.27 380 ASP A N 1
ATOM 7312 C CA . ASP B 1 382 ? 42.287 -5.403 -75.351 1.00 48.36 380 ASP A CA 1
ATOM 7313 C C . ASP B 1 382 ? 41.056 -6.239 -74.970 1.00 45.12 380 ASP A C 1
ATOM 7314 O O . ASP B 1 382 ? 40.549 -6.068 -73.857 1.00 40.31 380 ASP A O 1
ATOM 7319 N N . ALA B 1 383 ? 40.642 -7.165 -75.836 1.00 43.22 381 ALA A N 1
ATOM 7320 C CA . ALA B 1 383 ? 39.483 -8.066 -75.623 1.00 41.85 381 ALA A CA 1
ATOM 7321 C C . ALA B 1 383 ? 39.768 -9.062 -74.490 1.00 39.45 381 ALA A C 1
ATOM 7322 O O . ALA B 1 383 ? 38.843 -9.312 -73.689 1.00 41.20 381 ALA A O 1
ATOM 7324 N N . VAL B 1 384 ? 40.962 -9.651 -74.428 1.00 34.80 382 VAL A N 1
ATOM 7325 C CA . VAL B 1 384 ? 41.285 -10.650 -73.366 1.00 38.81 382 VAL A CA 1
ATOM 7326 C C . VAL B 1 384 ? 41.222 -9.954 -71.990 1.00 38.48 382 VAL A C 1
ATOM 7327 O O . VAL B 1 384 ? 40.654 -10.546 -71.065 1.00 40.59 382 VAL A O 1
ATOM 7331 N N . THR B 1 385 ? 41.729 -8.726 -71.879 1.00 35.67 383 THR A N 1
ATOM 7332 C CA . THR B 1 385 ? 41.746 -7.916 -70.634 1.00 37.50 383 THR A CA 1
ATOM 7333 C C . THR B 1 385 ? 40.307 -7.562 -70.235 1.00 37.96 383 THR A C 1
ATOM 7334 O O . THR B 1 385 ? 39.975 -7.803 -69.064 1.00 37.52 383 THR A O 1
ATOM 7338 N N . ARG B 1 386 ? 39.492 -7.037 -71.162 1.00 40.57 384 ARG A N 1
ATOM 7339 C CA . ARG B 1 386 ? 38.054 -6.714 -70.921 1.00 41.53 384 ARG A CA 1
ATOM 7340 C C . ARG B 1 386 ? 37.295 -7.975 -70.494 1.00 39.15 384 ARG A C 1
ATOM 7341 O O . ARG B 1 386 ? 36.471 -7.855 -69.600 1.00 35.98 384 ARG A O 1
ATOM 7349 N N . LYS B 1 387 ? 37.529 -9.123 -71.134 1.00 39.32 385 LYS A N 1
ATOM 7350 C CA . LYS B 1 387 ? 36.827 -10.386 -70.779 1.00 42.11 385 LYS A CA 1
ATOM 7351 C C . LYS B 1 387 ? 37.246 -10.803 -69.363 1.00 40.17 385 LYS A C 1
ATOM 7352 O O . LYS B 1 387 ? 36.341 -11.098 -68.575 1.00 38.35 385 LYS A O 1
ATOM 7358 N N . ARG B 1 388 ? 38.546 -10.817 -69.038 1.00 37.22 386 ARG A N 1
ATOM 7359 C CA . ARG B 1 388 ? 39.007 -11.162 -67.664 1.00 36.93 386 ARG A CA 1
ATOM 7360 C C . ARG B 1 388 ? 38.325 -10.230 -66.645 1.00 33.34 386 ARG A C 1
ATOM 7361 O O . ARG B 1 388 ? 37.787 -10.727 -65.674 1.00 34.66 386 ARG A O 1
ATOM 7369 N N . ALA B 1 389 ? 38.338 -8.924 -66.890 1.00 32.58 387 ALA A N 1
ATOM 7370 C CA . ALA B 1 389 ? 37.678 -7.885 -66.066 1.00 34.52 387 ALA A CA 1
ATOM 7371 C C . ALA B 1 389 ? 36.182 -8.198 -65.871 1.00 34.09 387 ALA A C 1
ATOM 7372 O O . ALA B 1 389 ? 35.754 -8.179 -64.723 1.00 33.59 387 ALA A O 1
ATOM 7374 N N . GLU B 1 390 ? 35.421 -8.449 -66.945 1.00 33.88 388 GLU A N 1
ATOM 7375 C CA . GLU B 1 390 ? 33.972 -8.789 -66.914 1.00 35.92 388 GLU A CA 1
ATOM 7376 C C . GLU B 1 390 ? 33.740 -9.997 -65.991 1.00 36.05 388 GLU A C 1
ATOM 7377 O O . GLU B 1 390 ? 32.792 -9.939 -65.170 1.00 31.48 388 GLU A O 1
ATOM 7383 N N . GLU B 1 391 ? 34.557 -11.051 -66.112 1.00 37.23 389 GLU A N 1
ATOM 7384 C CA . GLU B 1 391 ? 34.449 -12.292 -65.286 1.00 39.65 389 GLU A CA 1
ATOM 7385 C C . GLU B 1 391 ? 34.733 -11.958 -63.813 1.00 36.50 389 GLU A C 1
ATOM 7386 O O . GLU B 1 391 ? 34.102 -12.575 -62.920 1.00 34.60 389 GLU A O 1
ATOM 7392 N N . LEU B 1 392 ? 35.649 -11.018 -63.563 1.00 33.82 390 LEU A N 1
ATOM 7393 C CA . LEU B 1 392 ? 35.981 -10.557 -62.193 1.00 33.43 390 LEU A CA 1
ATOM 7394 C C . LEU B 1 392 ? 34.851 -9.665 -61.675 1.00 32.47 390 LEU A C 1
ATOM 7395 O O . LEU B 1 392 ? 34.510 -9.790 -60.480 1.00 29.37 390 LEU A O 1
ATOM 7400 N N . VAL B 1 393 ? 34.233 -8.850 -62.529 1.00 32.06 391 VAL A N 1
ATOM 7401 C CA . VAL B 1 393 ? 33.012 -8.094 -62.117 1.00 32.00 391 VAL A CA 1
ATOM 7402 C C . VAL B 1 393 ? 31.905 -9.083 -61.713 1.00 31.70 391 VAL A C 1
ATOM 7403 O O . VAL B 1 393 ? 31.308 -8.881 -60.632 1.00 28.86 391 VAL A O 1
ATOM 7407 N N . ALA B 1 394 ? 31.664 -10.142 -62.497 1.00 31.88 392 ALA A N 1
ATOM 7408 C CA . ALA B 1 394 ? 30.591 -11.129 -62.222 1.00 30.78 392 ALA A CA 1
ATOM 7409 C C . ALA B 1 394 ? 30.868 -11.810 -60.880 1.00 31.35 392 ALA A C 1
ATOM 7410 O O . ALA B 1 394 ? 29.929 -11.965 -60.096 1.00 32.03 392 ALA A O 1
ATOM 7412 N N . LEU B 1 395 ? 32.124 -12.175 -60.619 1.00 30.99 393 LEU A N 1
ATOM 7413 C CA . LEU B 1 395 ? 32.532 -12.868 -59.369 1.00 30.84 393 LEU A CA 1
ATOM 7414 C C . LEU B 1 395 ? 32.407 -11.931 -58.151 1.00 28.77 393 LEU A C 1
ATOM 7415 O O . LEU B 1 395 ? 31.780 -12.318 -57.162 1.00 26.69 393 LEU A O 1
ATOM 7420 N N . LEU B 1 396 ? 32.963 -10.729 -58.237 1.00 28.43 394 LEU A N 1
ATOM 7421 C CA . LEU B 1 396 ? 33.224 -9.875 -57.060 1.00 27.01 394 LEU A CA 1
ATOM 7422 C C . LEU B 1 396 ? 32.041 -8.954 -56.728 1.00 27.79 394 LEU A C 1
ATOM 7423 O O . LEU B 1 396 ? 31.982 -8.555 -55.572 1.00 28.66 394 LEU A O 1
ATOM 7428 N N . THR B 1 397 ? 31.136 -8.590 -57.644 1.00 29.27 395 THR A N 1
ATOM 7429 C CA . THR B 1 397 ? 30.069 -7.611 -57.291 1.00 29.02 395 THR A CA 1
ATOM 7430 C C . THR B 1 397 ? 29.149 -8.204 -56.225 1.00 28.89 395 THR A C 1
ATOM 7431 O O . THR B 1 397 ? 28.814 -7.499 -55.284 1.00 27.27 395 THR A O 1
ATOM 7435 N N . PRO B 1 398 ? 28.731 -9.492 -56.283 1.00 27.83 396 PRO A N 1
ATOM 7436 C CA . PRO B 1 398 ? 27.933 -10.064 -55.194 1.00 27.58 396 PRO A CA 1
ATOM 7437 C C . PRO B 1 398 ? 28.653 -9.984 -53.838 1.00 29.22 396 PRO A C 1
ATOM 7438 O O . PRO B 1 398 ? 28.024 -9.685 -52.810 1.00 27.76 396 PRO A O 1
ATOM 7442 N N . VAL B 1 399 ? 29.957 -10.261 -53.857 1.00 27.81 397 VAL A N 1
ATOM 7443 C CA . VAL B 1 399 ? 30.812 -10.220 -52.644 1.00 27.50 397 VAL A CA 1
ATOM 7444 C C . VAL B 1 399 ? 30.829 -8.767 -52.168 1.00 27.81 397 VAL A C 1
ATOM 7445 O O . VAL B 1 399 ? 30.586 -8.546 -50.964 1.00 25.78 397 VAL A O 1
ATOM 7449 N N . ALA B 1 400 ? 31.040 -7.797 -53.064 1.00 24.42 398 ALA A N 1
ATOM 7450 C CA . ALA B 1 400 ? 31.051 -6.374 -52.659 1.00 26.10 398 ALA A CA 1
ATOM 7451 C C . ALA B 1 400 ? 29.688 -6.003 -52.044 1.00 27.72 398 ALA A C 1
ATOM 7452 O O . ALA B 1 400 ? 29.645 -5.278 -51.020 1.00 29.52 398 ALA A O 1
ATOM 7454 N N . LYS B 1 401 ? 28.592 -6.492 -52.626 1.00 27.52 399 LYS A N 1
ATOM 7455 C CA . LYS B 1 401 ? 27.230 -6.181 -52.143 1.00 28.01 399 LYS A CA 1
ATOM 7456 C C . LYS B 1 401 ? 27.052 -6.748 -50.721 1.00 26.41 399 LYS A C 1
ATOM 7457 O O . LYS B 1 401 ? 26.870 -5.930 -49.796 1.00 22.85 399 LYS A O 1
ATOM 7463 N N . ALA B 1 402 ? 27.139 -8.077 -50.555 1.00 23.99 400 ALA A N 1
ATOM 7464 C CA . ALA B 1 402 ? 26.833 -8.803 -49.295 1.00 24.95 400 ALA A CA 1
ATOM 7465 C C . ALA B 1 402 ? 27.885 -8.513 -48.229 1.00 25.16 400 ALA A C 1
ATOM 7466 O O . ALA B 1 402 ? 27.496 -8.312 -47.061 1.00 26.69 400 ALA A O 1
ATOM 7468 N N . PHE B 1 403 ? 29.164 -8.509 -48.605 1.00 25.21 401 PHE A N 1
ATOM 7469 C CA . PHE B 1 403 ? 30.281 -8.448 -47.635 1.00 25.24 401 PHE A CA 1
ATOM 7470 C C . PHE B 1 403 ? 30.407 -7.023 -47.113 1.00 24.18 401 PHE A C 1
ATOM 7471 O O . PHE B 1 403 ? 30.514 -6.890 -45.908 1.00 25.41 401 PHE A O 1
ATOM 7479 N N . LEU B 1 404 ? 30.352 -6.000 -47.953 1.00 25.89 402 LEU A N 1
ATOM 7480 C CA . LEU B 1 404 ? 30.557 -4.624 -47.433 1.00 27.08 402 LEU A CA 1
ATOM 7481 C C . LEU B 1 404 ? 29.375 -4.240 -46.545 1.00 26.60 402 LEU A C 1
ATOM 7482 O O . LEU B 1 404 ? 29.641 -3.549 -45.547 1.00 28.34 402 LEU A O 1
ATOM 7487 N N . THR B 1 405 ? 28.158 -4.697 -46.857 1.00 25.18 403 THR A N 1
ATOM 7488 C CA . THR B 1 405 ? 26.921 -4.403 -46.070 1.00 25.80 403 THR A CA 1
ATOM 7489 C C . THR B 1 405 ? 26.904 -5.178 -44.744 1.00 26.39 403 THR A C 1
ATOM 7490 O O . THR B 1 405 ? 26.497 -4.552 -43.694 1.00 25.98 403 THR A O 1
ATOM 7494 N N . ASP B 1 406 ? 27.314 -6.453 -44.748 1.00 26.15 404 ASP A N 1
ATOM 7495 C CA . ASP B 1 406 ? 27.386 -7.268 -43.500 1.00 27.74 404 ASP A CA 1
ATOM 7496 C C . ASP B 1 406 ? 28.446 -6.675 -42.560 1.00 27.04 404 ASP A C 1
ATOM 7497 O O . ASP B 1 406 ? 28.157 -6.524 -41.357 1.00 24.79 404 ASP A O 1
ATOM 7502 N N . MET B 1 407 ? 29.630 -6.344 -43.079 1.00 26.94 405 MET A N 1
ATOM 7503 C CA . MET B 1 407 ? 30.733 -5.728 -42.285 1.00 28.01 405 MET A CA 1
ATOM 7504 C C . MET B 1 407 ? 30.322 -4.318 -41.842 1.00 26.42 405 MET A C 1
ATOM 7505 O O . MET B 1 407 ? 30.631 -3.945 -40.701 1.00 30.05 405 MET A O 1
ATOM 7510 N N . GLY B 1 408 ? 29.624 -3.576 -42.696 1.00 26.15 406 GLY A N 1
ATOM 7511 C CA . GLY B 1 408 ? 29.088 -2.244 -42.365 1.00 25.77 406 GLY A CA 1
ATOM 7512 C C . GLY B 1 408 ? 28.177 -2.320 -41.145 1.00 25.14 406 GLY A C 1
ATOM 7513 O O . GLY B 1 408 ? 28.326 -1.478 -40.233 1.00 24.55 406 GLY A O 1
ATOM 7514 N N . LEU B 1 409 ? 27.274 -3.303 -41.096 1.00 24.34 407 LEU A N 1
ATOM 7515 C CA . LEU B 1 409 ? 26.328 -3.408 -39.958 1.00 25.85 407 LEU A CA 1
ATOM 7516 C C . LEU B 1 409 ? 27.136 -3.698 -38.695 1.00 26.58 407 LEU A C 1
ATOM 7517 O O . LEU B 1 409 ? 26.900 -2.989 -37.685 1.00 25.95 407 LEU A O 1
ATOM 7522 N N . GLU B 1 410 ? 28.066 -4.662 -38.777 1.00 24.94 408 GLU A N 1
ATOM 7523 C CA . GLU B 1 410 ? 28.954 -5.018 -37.648 1.00 26.43 408 GLU A CA 1
ATOM 7524 C C . GLU B 1 410 ? 29.671 -3.740 -37.192 1.00 26.46 408 GLU A C 1
ATOM 7525 O O . GLU B 1 410 ? 29.710 -3.492 -35.980 1.00 26.85 408 GLU A O 1
ATOM 7531 N N . THR B 1 411 ? 30.169 -2.942 -38.139 1.00 25.45 409 THR A N 1
ATOM 7532 C CA . THR B 1 411 ? 30.938 -1.708 -37.858 1.00 25.49 409 THR A CA 1
ATOM 7533 C C . THR B 1 411 ? 30.030 -0.727 -37.112 1.00 25.32 409 THR A C 1
ATOM 7534 O O . THR B 1 411 ? 30.464 -0.235 -36.061 1.00 25.94 409 THR A O 1
ATOM 7538 N N . THR B 1 412 ? 28.819 -0.465 -37.618 1.00 25.44 410 THR A N 1
ATOM 7539 C CA . THR B 1 412 ? 27.895 0.549 -37.032 1.00 25.84 410 THR A CA 1
ATOM 7540 C C . THR B 1 412 ? 27.492 0.112 -35.624 1.00 25.85 410 THR A C 1
ATOM 7541 O O . THR B 1 412 ? 27.356 0.977 -34.773 1.00 26.02 410 THR A O 1
ATOM 7545 N N . ILE B 1 413 ? 27.321 -1.196 -35.405 1.00 26.57 411 ILE A N 1
ATOM 7546 C CA . ILE B 1 413 ? 26.986 -1.777 -34.080 1.00 28.07 411 ILE A CA 1
ATOM 7547 C C . ILE B 1 413 ? 28.167 -1.562 -33.119 1.00 27.99 411 ILE A C 1
ATOM 7548 O O . ILE B 1 413 ? 27.897 -1.167 -31.958 1.00 25.99 411 ILE A O 1
ATOM 7553 N N . HIS B 1 414 ? 29.412 -1.805 -33.553 1.00 26.60 412 HIS A N 1
ATOM 7554 C CA . HIS B 1 414 ? 30.624 -1.507 -32.736 1.00 26.73 412 HIS A CA 1
ATOM 7555 C C . HIS B 1 414 ? 30.636 -0.002 -32.425 1.00 26.45 412 HIS A C 1
ATOM 7556 O O . HIS B 1 414 ? 30.862 0.348 -31.262 1.00 25.52 412 HIS A O 1
ATOM 7563 N N . GLY B 1 415 ? 30.370 0.852 -33.418 1.00 23.54 413 GLY A N 1
ATOM 7564 C CA . GLY B 1 415 ? 30.404 2.316 -33.245 1.00 25.03 413 GLY A CA 1
ATOM 7565 C C . GLY B 1 415 ? 29.417 2.778 -32.183 1.00 26.38 413 GLY A C 1
ATOM 7566 O O . GLY B 1 415 ? 29.701 3.749 -31.466 1.00 26.11 413 GLY A O 1
ATOM 7567 N N . GLN B 1 416 ? 28.270 2.113 -32.094 1.00 28.04 414 GLN A N 1
ATOM 7568 C CA . GLN B 1 416 ? 27.225 2.420 -31.088 1.00 27.82 414 GLN A CA 1
ATOM 7569 C C . GLN B 1 416 ? 27.674 1.891 -29.715 1.00 27.09 414 GLN A C 1
ATOM 7570 O O . GLN B 1 416 ? 27.507 2.606 -28.710 1.00 26.83 414 GLN A O 1
ATOM 7576 N N . GLN B 1 417 ? 28.240 0.685 -29.676 1.00 26.90 415 GLN A N 1
ATOM 7577 C CA . GLN B 1 417 ? 28.662 0.025 -28.417 1.00 26.52 415 GLN A CA 1
ATOM 7578 C C . GLN B 1 417 ? 29.756 0.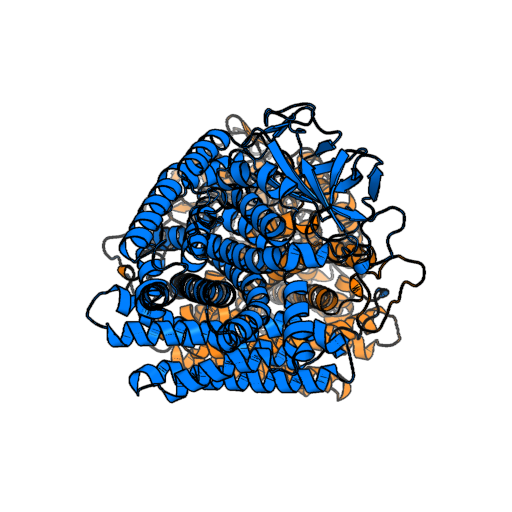849 -27.723 1.00 26.67 415 GLN A C 1
ATOM 7579 O O . GLN B 1 417 ? 29.742 0.930 -26.471 1.00 27.97 415 GLN A O 1
ATOM 7585 N N . ILE B 1 418 ? 30.664 1.452 -28.486 1.00 26.51 416 ILE A N 1
ATOM 7586 C CA . ILE B 1 418 ? 31.748 2.326 -27.953 1.00 27.29 416 ILE A CA 1
ATOM 7587 C C . ILE B 1 418 ? 31.157 3.496 -27.161 1.00 27.36 416 ILE A C 1
ATOM 7588 O O . ILE B 1 418 ? 31.822 3.946 -26.230 1.00 28.95 416 ILE A O 1
ATOM 7593 N N . PHE B 1 419 ? 29.970 3.983 -27.517 1.00 29.15 417 PHE A N 1
ATOM 7594 C CA . PHE B 1 419 ? 29.283 5.098 -26.805 1.00 30.66 417 PHE A CA 1
ATOM 7595 C C . PHE B 1 419 ? 28.551 4.635 -25.522 1.00 30.68 417 PHE A C 1
ATOM 7596 O O . PHE B 1 419 ? 27.963 5.500 -24.817 1.00 30.74 417 PHE A O 1
ATOM 7604 N N . GLY B 1 420 ? 28.545 3.331 -25.216 1.00 32.02 418 GLY A N 1
ATOM 7605 C CA . GLY B 1 420 ? 27.746 2.748 -24.120 1.00 30.48 418 GLY A CA 1
ATOM 7606 C C . GLY B 1 420 ? 26.289 3.187 -24.191 1.00 28.94 418 GLY A C 1
ATOM 7607 O O . GLY B 1 420 ? 25.736 3.252 -25.294 1.00 29.78 418 GLY A O 1
ATOM 7608 N N . GLY B 1 421 ? 25.694 3.515 -23.049 1.00 30.35 419 GLY A N 1
ATOM 7609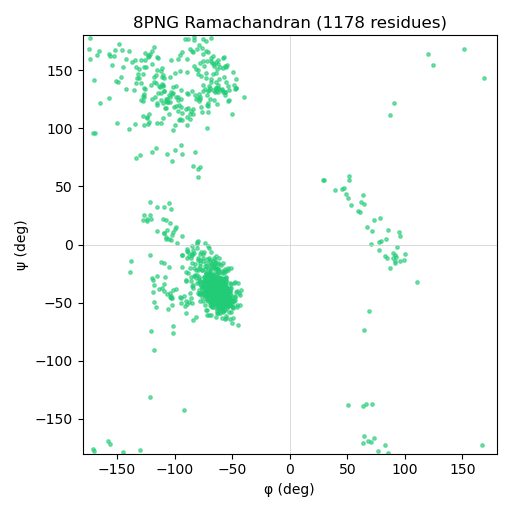 C CA . GLY B 1 421 ? 24.310 4.010 -22.938 1.00 30.39 419 GLY A CA 1
ATOM 7610 C C . GLY B 1 421 ? 24.049 5.192 -23.853 1.00 30.61 419 GLY A C 1
ATOM 7611 O O . GLY B 1 421 ? 22.973 5.259 -24.446 1.00 27.70 419 GLY A O 1
ATOM 7612 N N . HIS B 1 422 ? 25.004 6.110 -23.972 1.00 32.86 420 HIS A N 1
ATOM 7613 C CA . HIS B 1 422 ? 24.877 7.324 -24.822 1.00 29.69 420 HIS A CA 1
ATOM 7614 C C . HIS B 1 422 ? 24.585 6.912 -26.276 1.00 28.47 420 HIS A C 1
ATOM 7615 O O . HIS B 1 422 ? 23.864 7.646 -26.977 1.00 28.23 420 HIS A O 1
ATOM 7622 N N . GLY B 1 423 ? 25.145 5.782 -26.716 1.00 28.16 421 GLY A N 1
ATOM 7623 C CA . GLY B 1 423 ? 24.986 5.227 -28.070 1.00 26.91 421 GLY A CA 1
ATOM 7624 C C . GLY B 1 423 ? 23.538 4.879 -28.384 1.00 27.49 421 GLY A C 1
ATOM 7625 O O . GLY B 1 423 ? 23.186 4.813 -29.592 1.00 25.64 421 GLY A O 1
ATOM 7626 N N . PHE B 1 424 ? 22.697 4.683 -27.367 1.00 26.97 422 PHE A N 1
ATOM 7627 C CA . PHE B 1 424 ? 21.271 4.339 -27.581 1.00 27.52 422 PHE A CA 1
ATOM 7628 C C . PHE B 1 424 ? 20.468 5.641 -27.709 1.00 30.75 422 PHE A C 1
ATOM 7629 O O . PHE B 1 424 ? 19.273 5.560 -28.056 1.00 30.77 422 PHE A O 1
ATOM 7637 N N . ILE B 1 425 ? 21.102 6.797 -27.488 1.00 28.44 423 ILE A N 1
ATOM 7638 C CA . ILE B 1 425 ? 20.410 8.122 -27.520 1.00 30.00 423 ILE A CA 1
ATOM 7639 C C . ILE B 1 425 ? 20.563 8.706 -28.925 1.00 29.05 423 ILE A C 1
ATOM 7640 O O . ILE B 1 425 ? 21.692 8.699 -29.432 1.00 31.47 423 ILE A O 1
ATOM 7645 N N . ARG B 1 426 ? 19.475 9.209 -29.524 1.00 28.20 424 ARG A N 1
ATOM 7646 C CA . ARG B 1 426 ? 19.429 9.534 -30.971 1.00 28.11 424 ARG A CA 1
ATOM 7647 C C . ARG B 1 426 ? 20.309 10.747 -31.281 1.00 28.97 424 ARG A C 1
ATOM 7648 O O . ARG B 1 426 ? 20.919 10.763 -32.376 1.00 27.33 424 ARG A O 1
ATOM 7656 N N . GLU B 1 427 ? 20.426 11.707 -30.362 1.00 30.45 425 GLU A N 1
ATOM 7657 C CA . GLU B 1 427 ? 21.176 12.968 -30.632 1.00 31.56 425 GLU A CA 1
ATOM 7658 C C . GLU B 1 427 ? 22.650 12.644 -30.942 1.00 31.13 425 GLU A C 1
ATOM 7659 O O . GLU B 1 427 ? 23.278 13.453 -31.624 1.00 30.34 425 GLU A O 1
ATOM 7665 N N . TRP B 1 428 ? 23.178 11.497 -30.493 1.00 31.42 426 TRP A N 1
ATOM 7666 C CA . TRP B 1 428 ? 24.584 11.077 -30.756 1.00 33.05 426 TRP A CA 1
ATOM 7667 C C . TRP B 1 428 ? 24.764 10.519 -32.175 1.00 31.06 426 TRP A C 1
ATOM 7668 O O . TRP B 1 428 ? 25.918 10.409 -32.611 1.00 31.64 426 TRP A O 1
ATOM 7679 N N . GLY B 1 429 ? 23.679 10.169 -32.873 1.00 30.28 427 GLY A N 1
ATOM 7680 C CA . GLY B 1 429 ? 23.718 9.872 -34.314 1.00 29.31 427 GLY A CA 1
ATOM 7681 C C . GLY B 1 429 ? 24.152 8.447 -34.599 1.00 28.06 427 GLY A C 1
ATOM 7682 O O . GLY B 1 429 ? 24.006 8.032 -35.740 1.00 29.19 427 GLY A O 1
ATOM 7683 N N . GLN B 1 430 ? 24.636 7.702 -33.609 1.00 27.75 428 GLN A N 1
ATOM 7684 C CA . GLN B 1 430 ? 25.210 6.353 -33.852 1.00 27.75 428 GLN A CA 1
ATOM 7685 C C . GLN B 1 430 ? 24.080 5.353 -34.097 1.00 27.05 428 GLN A C 1
ATOM 7686 O O . GLN B 1 430 ? 24.269 4.429 -34.906 1.00 24.57 428 GLN A O 1
ATOM 7692 N N . GLU B 1 431 ? 22.946 5.525 -33.419 1.00 27.65 429 GLU A N 1
ATOM 7693 C CA . GLU B 1 431 ? 21.822 4.561 -33.499 1.00 25.97 429 GLU A CA 1
ATOM 7694 C C . GLU B 1 431 ? 21.193 4.670 -34.895 1.00 27.09 429 GLU A C 1
ATOM 7695 O O . GLU B 1 431 ? 20.805 3.621 -35.438 1.00 29.15 429 GLU A O 1
ATOM 7701 N N . GLN B 1 432 ? 21.134 5.866 -35.490 1.00 27.23 430 GLN A N 1
ATOM 7702 C CA . GLN B 1 432 ? 20.548 6.047 -36.851 1.00 29.82 430 GLN A CA 1
ATOM 7703 C C . GLN B 1 432 ? 21.354 5.254 -37.893 1.00 28.88 430 GLN A C 1
ATOM 7704 O O . GLN B 1 432 ? 20.722 4.639 -38.785 1.00 24.07 430 GLN A O 1
ATOM 7710 N N . LEU B 1 433 ? 22.684 5.280 -37.770 1.00 26.81 431 LEU A N 1
ATOM 7711 C CA . LEU B 1 433 ? 23.622 4.632 -38.719 1.00 29.20 431 LEU A CA 1
ATOM 7712 C C . LEU B 1 433 ? 23.416 3.119 -38.722 1.00 26.91 431 LEU A C 1
ATOM 7713 O O . LEU B 1 433 ? 23.611 2.517 -39.779 1.00 28.67 431 LEU A O 1
ATOM 7718 N N . VAL B 1 434 ? 23.057 2.531 -37.596 1.00 26.04 432 VAL A N 1
ATOM 7719 C CA . VAL B 1 434 ? 22.703 1.083 -37.532 1.00 26.42 432 VAL A CA 1
ATOM 7720 C C . VAL B 1 434 ? 21.407 0.868 -38.333 1.00 26.71 432 VAL A C 1
ATOM 7721 O O . VAL B 1 434 ? 21.342 -0.117 -39.083 1.00 24.25 432 VAL A O 1
ATOM 7725 N N . ARG B 1 435 ? 20.409 1.739 -38.147 1.00 26.33 433 ARG A N 1
ATOM 7726 C CA . ARG B 1 435 ? 19.074 1.617 -38.784 1.00 26.17 433 ARG A CA 1
ATOM 7727 C C . ARG B 1 435 ? 19.200 1.891 -40.282 1.00 26.25 433 ARG A C 1
ATOM 7728 O O . ARG B 1 435 ? 18.557 1.188 -41.073 1.00 23.99 433 ARG A O 1
ATOM 7736 N N . ASP B 1 436 ? 20.036 2.860 -40.648 1.00 28.39 434 ASP A N 1
ATOM 7737 C CA . ASP B 1 436 ? 20.313 3.225 -42.059 1.00 27.79 434 ASP A CA 1
ATOM 7738 C C . ASP B 1 436 ? 21.049 2.043 -42.725 1.00 28.91 434 ASP A C 1
ATOM 7739 O O . ASP B 1 436 ? 20.629 1.592 -43.826 1.00 28.37 434 ASP A O 1
ATOM 7744 N N . CYS B 1 437 ? 22.090 1.514 -42.086 1.00 28.63 435 CYS A N 1
ATOM 7745 C CA . CYS B 1 437 ? 22.944 0.436 -42.657 1.00 27.30 435 CYS A CA 1
ATOM 7746 C C . CYS B 1 437 ? 22.110 -0.830 -42.927 1.00 27.35 435 CYS A C 1
ATOM 7747 O O . CYS B 1 437 ? 22.342 -1.498 -43.948 1.00 26.29 435 CYS A O 1
ATOM 7750 N N . ARG B 1 438 ? 21.160 -1.142 -42.050 1.00 26.98 436 ARG A N 1
ATOM 7751 C CA . ARG B 1 438 ? 20.383 -2.409 -42.075 1.00 27.30 436 ARG A CA 1
ATOM 7752 C C . ARG B 1 438 ? 19.693 -2.620 -43.444 1.00 28.08 436 ARG A C 1
ATOM 7753 O O . ARG B 1 438 ? 19.635 -3.789 -43.876 1.00 26.31 436 ARG A O 1
ATOM 7761 N N . ILE B 1 439 ? 19.200 -1.563 -44.120 1.00 27.60 437 ILE A N 1
ATOM 7762 C CA . ILE B 1 439 ? 18.482 -1.688 -45.428 1.00 27.04 437 ILE A CA 1
ATOM 7763 C C . ILE B 1 439 ? 19.420 -2.251 -46.504 1.00 26.72 437 ILE A C 1
ATOM 7764 O O . ILE B 1 439 ? 18.905 -2.972 -47.361 1.00 24.72 437 ILE A O 1
ATOM 7769 N N . THR B 1 440 ? 20.730 -1.951 -46.446 1.00 26.76 438 THR A N 1
ATOM 7770 C CA . THR B 1 440 ? 21.724 -2.231 -47.519 1.00 24.66 438 THR A CA 1
ATOM 7771 C C . THR B 1 440 ? 21.946 -3.744 -47.637 1.00 25.16 438 THR A C 1
ATOM 7772 O O . THR B 1 440 ? 22.390 -4.174 -48.711 1.00 24.96 438 THR A O 1
ATOM 7776 N N . GLN B 1 441 ? 21.557 -4.518 -46.625 1.00 24.69 439 GLN A N 1
ATOM 7777 C CA . GLN B 1 441 ? 21.690 -5.997 -46.608 1.00 27.28 439 GLN A CA 1
ATOM 7778 C C . GLN B 1 441 ? 20.447 -6.668 -47.203 1.00 29.40 439 GLN A C 1
ATOM 7779 O O . GLN B 1 441 ? 20.475 -7.911 -47.363 1.00 29.71 439 GLN A O 1
ATOM 7785 N N . ILE B 1 442 ? 19.403 -5.897 -47.530 1.00 32.87 440 ILE A N 1
ATOM 7786 C CA . ILE B 1 442 ? 18.061 -6.434 -47.910 1.00 34.46 440 ILE A CA 1
ATOM 7787 C C . ILE B 1 442 ? 17.720 -6.034 -49.350 1.00 35.23 440 ILE A C 1
ATOM 7788 O O . ILE B 1 442 ? 17.335 -6.938 -50.120 1.00 36.65 440 ILE A O 1
ATOM 7793 N N . TYR B 1 443 ? 17.849 -4.759 -49.731 1.00 35.16 441 TYR A N 1
ATOM 7794 C CA . TYR B 1 443 ? 17.415 -4.290 -51.075 1.00 34.20 441 TYR A CA 1
ATOM 7795 C C . TYR B 1 443 ? 18.549 -4.451 -52.092 1.00 35.29 441 TYR A C 1
ATOM 7796 O O . TYR B 1 443 ? 19.656 -4.874 -51.714 1.00 31.63 441 TYR A O 1
ATOM 7805 N N . GLU B 1 444 ? 18.247 -4.112 -53.355 1.00 37.69 442 GLU A N 1
ATOM 7806 C CA . GLU B 1 444 ? 19.006 -4.500 -54.575 1.00 39.96 442 GLU A CA 1
ATOM 7807 C C . GLU B 1 444 ? 19.474 -5.960 -54.435 1.00 36.35 442 GLU A C 1
ATOM 7808 O O . GLU B 1 444 ? 20.652 -6.240 -54.701 1.00 32.35 442 GLU A O 1
ATOM 7814 N N . GLY B 1 445 ? 18.568 -6.854 -54.017 1.00 33.60 443 GLY A N 1
ATOM 7815 C CA . GLY B 1 445 ? 18.840 -8.282 -53.791 1.00 32.41 443 GLY A CA 1
ATOM 7816 C C . GLY B 1 445 ? 19.281 -8.542 -52.359 1.00 34.65 443 GLY A C 1
ATOM 7817 O O . GLY B 1 445 ? 20.317 -7.982 -51.942 1.00 33.96 443 GLY A O 1
ATOM 7818 N N . THR B 1 446 ? 18.552 -9.391 -51.628 1.00 31.74 444 THR A N 1
ATOM 7819 C CA . THR B 1 446 ? 18.929 -9.784 -50.250 1.00 30.67 444 THR A CA 1
ATOM 7820 C C . THR B 1 446 ? 20.347 -10.342 -50.318 1.00 28.24 444 THR A C 1
ATOM 7821 O O . THR B 1 446 ? 20.718 -10.881 -51.370 1.00 28.16 444 THR A O 1
ATOM 7825 N N . ASN B 1 447 ? 21.098 -10.239 -49.228 1.00 27.19 445 ASN A N 1
ATOM 7826 C CA . ASN B 1 447 ? 22.475 -10.786 -49.133 1.00 27.50 445 ASN A CA 1
ATOM 7827 C C . ASN B 1 447 ? 22.440 -12.310 -49.312 1.00 26.36 445 ASN A C 1
ATOM 7828 O O . ASN B 1 447 ? 23.432 -12.856 -49.839 1.00 25.51 445 ASN A O 1
ATOM 7833 N N . GLY B 1 448 ? 21.366 -12.982 -48.881 1.00 27.10 446 GLY A N 1
ATOM 7834 C CA . GLY B 1 448 ? 21.220 -14.442 -49.064 1.00 27.91 446 GLY A CA 1
ATOM 7835 C C . GLY B 1 448 ? 21.233 -14.793 -50.545 1.00 30.02 446 GLY A C 1
ATOM 7836 O O . GLY B 1 448 ? 21.830 -15.815 -50.909 1.00 30.68 446 GLY A O 1
ATOM 7837 N N . ILE B 1 449 ? 20.592 -13.950 -51.366 1.00 29.79 447 ILE A N 1
ATOM 7838 C CA . ILE B 1 449 ? 20.464 -14.108 -52.840 1.00 31.16 447 ILE A CA 1
ATOM 7839 C C . ILE B 1 449 ? 21.792 -13.722 -53.507 1.00 31.19 447 ILE A C 1
ATOM 7840 O O . ILE B 1 449 ? 22.174 -14.396 -54.481 1.00 26.49 447 ILE A O 1
ATOM 7845 N N . GLN B 1 450 ? 22.476 -12.691 -53.010 1.00 29.07 448 GLN A N 1
ATOM 7846 C CA . GLN B 1 450 ? 23.831 -12.333 -53.496 1.00 29.57 448 GLN A CA 1
ATOM 7847 C C . GLN B 1 450 ? 24.740 -13.569 -53.363 1.00 29.56 448 GLN A C 1
ATOM 7848 O O . GLN B 1 450 ? 25.467 -13.899 -54.308 1.00 30.41 448 GLN A O 1
ATOM 7854 N N . ALA B 1 451 ? 24.652 -14.295 -52.262 1.00 28.88 449 ALA A N 1
ATOM 7855 C CA . ALA B 1 451 ? 25.568 -15.416 -51.969 1.00 27.89 449 ALA A CA 1
ATOM 7856 C C . ALA B 1 451 ? 25.158 -16.638 -52.785 1.00 27.27 449 ALA A C 1
ATOM 7857 O O . ALA B 1 451 ? 26.057 -17.404 -53.146 1.00 28.92 449 ALA A O 1
ATOM 7859 N N . LEU B 1 452 ? 23.857 -16.839 -53.027 1.00 27.45 450 LEU A N 1
ATOM 7860 C CA . LEU B 1 452 ? 23.385 -17.935 -53.914 1.00 29.77 450 LEU A CA 1
ATOM 7861 C C . LEU B 1 452 ? 23.897 -17.669 -55.345 1.00 30.43 450 LEU A C 1
ATOM 7862 O O . LEU B 1 452 ? 24.343 -18.634 -56.002 1.00 31.07 450 LEU A O 1
ATOM 7867 N N . ASP B 1 453 ? 23.900 -16.410 -55.796 1.00 29.75 451 ASP A N 1
ATOM 7868 C CA . ASP B 1 453 ? 24.495 -16.007 -57.097 1.00 31.38 451 ASP A CA 1
ATOM 7869 C C . ASP B 1 453 ? 25.970 -16.412 -57.099 1.00 30.24 451 ASP A C 1
ATOM 7870 O O . ASP B 1 453 ? 26.368 -17.156 -58.018 1.00 34.74 451 ASP A O 1
ATOM 7875 N N . LEU B 1 454 ? 26.755 -15.917 -56.136 1.00 30.61 452 LEU A N 1
ATOM 7876 C CA . LEU B 1 454 ? 28.207 -16.210 -56.031 1.00 31.91 452 LEU A CA 1
ATOM 7877 C C . LEU B 1 454 ? 28.435 -17.726 -56.142 1.00 32.68 452 LEU A C 1
ATOM 7878 O O . LEU B 1 454 ? 29.155 -18.138 -57.071 1.00 32.88 452 LEU A O 1
ATOM 7883 N N . VAL B 1 455 ? 27.922 -18.533 -55.212 1.00 33.23 453 VAL A N 1
ATOM 7884 C CA . VAL B 1 455 ? 28.271 -19.987 -55.185 1.00 35.48 453 VAL A CA 1
ATOM 7885 C C . VAL B 1 455 ? 27.590 -20.674 -56.369 1.00 34.85 453 VAL A C 1
ATOM 7886 O O . VAL B 1 455 ? 28.242 -21.526 -56.988 1.00 35.47 453 VAL A O 1
ATOM 7890 N N . GLY B 1 456 ? 26.354 -20.282 -56.694 1.00 37.92 454 GLY A N 1
ATOM 7891 C CA . GLY B 1 456 ? 25.508 -20.947 -57.709 1.00 35.19 454 GLY A CA 1
ATOM 7892 C C . GLY B 1 456 ? 26.018 -20.681 -59.107 1.00 35.83 454 GLY A C 1
ATOM 7893 O O . GLY B 1 456 ? 26.456 -21.647 -59.759 1.00 37.22 454 GLY A O 1
ATOM 7894 N N . ARG B 1 457 ? 26.054 -19.407 -59.511 1.00 36.38 455 ARG A N 1
ATOM 7895 C CA . ARG B 1 457 ? 26.353 -18.978 -60.907 1.00 39.56 455 ARG A CA 1
ATOM 7896 C C . ARG B 1 457 ? 27.854 -18.718 -61.104 1.00 37.52 455 ARG A C 1
ATOM 7897 O O . ARG B 1 457 ? 28.374 -19.164 -62.135 1.00 33.65 455 ARG A O 1
ATOM 7905 N N . LYS B 1 458 ? 28.539 -18.034 -60.176 1.00 36.97 456 LYS A N 1
ATOM 7906 C CA . LYS B 1 458 ? 29.939 -17.571 -60.397 1.00 33.77 456 LYS A CA 1
ATOM 7907 C C . LYS B 1 458 ? 30.962 -18.659 -60.039 1.00 31.33 456 LYS A C 1
ATOM 7908 O O . LYS B 1 458 ? 32.044 -18.665 -60.630 1.00 35.00 456 LYS A O 1
ATOM 7914 N N . VAL B 1 459 ? 30.653 -19.560 -59.124 1.00 29.25 457 VAL A N 1
ATOM 7915 C CA . VAL B 1 459 ? 31.626 -20.595 -58.687 1.00 30.63 457 VAL A CA 1
ATOM 7916 C C . VAL B 1 459 ? 31.270 -21.903 -59.384 1.00 30.65 457 VAL A C 1
ATOM 7917 O O . VAL B 1 459 ? 31.973 -22.221 -60.351 1.00 35.27 457 VAL A O 1
ATOM 7921 N N . ILE B 1 460 ? 30.221 -22.596 -58.938 1.00 33.45 458 ILE A N 1
ATOM 7922 C CA . ILE B 1 460 ? 29.699 -23.850 -59.566 1.00 34.39 458 ILE A CA 1
ATOM 7923 C C . ILE B 1 460 ? 29.545 -23.579 -61.069 1.00 33.55 458 ILE A C 1
ATOM 7924 O O . ILE B 1 460 ? 30.022 -24.393 -61.869 1.00 32.84 458 ILE A O 1
ATOM 7929 N N . GLY B 1 461 ? 28.917 -22.459 -61.426 1.00 32.12 459 GLY A N 1
ATOM 7930 C CA . GLY B 1 461 ? 28.565 -22.126 -62.813 1.00 31.22 459 GLY A CA 1
ATOM 7931 C C . GLY B 1 461 ? 29.777 -21.983 -63.711 1.00 33.96 459 GLY A C 1
ATOM 7932 O O . GLY B 1 461 ? 29.597 -22.206 -64.895 1.00 36.43 459 GLY A O 1
ATOM 7933 N N . SER B 1 462 ? 30.955 -21.604 -63.192 1.00 33.55 460 SER A N 1
ATOM 7934 C CA . SER B 1 462 ? 32.194 -21.421 -63.991 1.00 32.88 460 SER A CA 1
ATOM 7935 C C . SER B 1 462 ? 33.219 -22.526 -63.692 1.00 33.03 460 SER A C 1
ATOM 7936 O O . SER B 1 462 ? 34.368 -22.396 -64.152 1.00 31.09 460 SER A O 1
ATOM 7939 N N . GLY B 1 463 ? 32.837 -23.577 -62.971 1.00 30.64 461 GLY A N 1
ATOM 7940 C CA . GLY B 1 463 ? 33.745 -24.693 -62.636 1.00 31.77 461 GLY A CA 1
ATOM 7941 C C . GLY B 1 463 ? 34.853 -24.271 -61.688 1.00 32.80 461 GLY A C 1
ATOM 7942 O O . GLY B 1 463 ? 35.832 -25.044 -61.543 1.00 36.09 461 GLY A O 1
ATOM 7943 N N . GLY B 1 464 ? 34.712 -23.106 -61.047 1.00 30.66 462 GLY A N 1
ATOM 7944 C CA . GLY B 1 464 ? 35.756 -22.483 -60.208 1.00 29.59 462 GLY A CA 1
ATOM 7945 C C . GLY B 1 464 ? 36.633 -21.512 -60.973 1.00 28.84 462 GLY A C 1
ATOM 7946 O O . GLY B 1 464 ? 37.410 -20.795 -60.334 1.00 30.48 462 GLY A O 1
ATOM 7947 N N . ALA B 1 465 ? 36.545 -21.483 -62.301 1.00 31.28 463 ALA A N 1
ATOM 7948 C CA . ALA B 1 465 ? 37.487 -20.733 -63.166 1.00 31.61 463 ALA A CA 1
ATOM 7949 C C . ALA B 1 465 ? 37.471 -19.237 -62.825 1.00 31.70 463 ALA A C 1
ATOM 7950 O O . ALA B 1 465 ? 38.548 -18.639 -62.795 1.00 31.15 463 ALA A O 1
ATOM 7952 N N . PHE B 1 466 ? 36.297 -18.653 -62.589 1.00 31.61 464 PHE A N 1
ATOM 7953 C CA . PHE B 1 466 ? 36.146 -17.216 -62.228 1.00 35.13 464 PHE A CA 1
ATOM 7954 C C . PHE B 1 466 ? 36.866 -16.922 -60.904 1.00 33.94 464 PHE A C 1
ATOM 7955 O O . PHE B 1 466 ? 37.539 -15.889 -60.835 1.00 38.05 464 PHE A O 1
ATOM 7963 N N . SER B 1 467 ? 36.744 -17.784 -59.894 1.00 34.08 465 SER A N 1
ATOM 7964 C CA . SER B 1 467 ? 37.508 -17.670 -58.621 1.00 37.18 465 SER A CA 1
ATOM 7965 C C . SER B 1 467 ? 39.006 -17.637 -58.930 1.00 34.16 465 SER A C 1
ATOM 7966 O O . SER B 1 467 ? 39.724 -16.809 -58.326 1.00 32.54 465 SER A O 1
ATOM 7969 N N . ARG B 1 468 ? 39.452 -18.551 -59.790 1.00 31.52 466 ARG A N 1
ATOM 7970 C CA . ARG B 1 468 ? 40.893 -18.825 -60.020 1.00 33.55 466 ARG A CA 1
ATOM 7971 C C . ARG B 1 468 ? 41.516 -17.613 -60.717 1.00 33.89 466 ARG A C 1
ATOM 7972 O O . ARG B 1 468 ? 42.697 -17.374 -60.491 1.00 33.22 466 ARG A O 1
ATOM 7980 N N . HIS B 1 469 ? 40.754 -16.867 -61.514 1.00 38.19 467 HIS A N 1
ATOM 7981 C CA . HIS B 1 469 ? 41.205 -15.554 -62.042 1.00 43.93 467 HIS A CA 1
ATOM 7982 C C . HIS B 1 469 ? 41.657 -14.703 -60.856 1.00 41.26 467 HIS A C 1
ATOM 7983 O O . HIS B 1 469 ? 42.764 -14.132 -60.922 1.00 41.61 467 HIS A O 1
ATOM 7990 N N . PHE B 1 470 ? 40.861 -14.685 -59.784 1.00 36.15 468 PHE A N 1
ATOM 7991 C CA . PHE B 1 470 ? 41.126 -13.869 -58.575 1.00 33.38 468 PHE A CA 1
ATOM 7992 C C . PHE B 1 470 ? 42.273 -14.474 -57.761 1.00 30.87 468 PHE A C 1
ATOM 7993 O O . PHE B 1 470 ? 43.193 -13.744 -57.397 1.00 31.41 468 PHE A O 1
ATOM 8001 N N . THR B 1 471 ? 42.202 -15.760 -57.428 1.00 31.58 469 THR A N 1
ATOM 8002 C CA . THR B 1 471 ? 43.179 -16.396 -56.508 1.00 32.64 469 THR A CA 1
ATOM 8003 C C . THR B 1 471 ? 44.533 -16.587 -57.210 1.00 33.66 469 THR A C 1
ATOM 8004 O O . THR B 1 471 ? 45.527 -16.727 -56.484 1.00 34.78 469 THR A O 1
ATOM 8008 N N . ASP B 1 472 ? 44.580 -16.595 -58.549 1.00 35.12 470 ASP A N 1
ATOM 8009 C CA . ASP B 1 472 ? 45.845 -16.728 -59.320 1.00 35.03 470 ASP A CA 1
ATOM 8010 C C . ASP B 1 472 ? 46.608 -15.407 -59.239 1.00 32.91 470 ASP A C 1
ATOM 8011 O O . ASP B 1 472 ? 47.846 -15.443 -59.200 1.00 35.36 470 ASP A O 1
ATOM 8016 N N . GLU B 1 473 ? 45.893 -14.284 -59.226 1.00 33.02 471 GLU A N 1
ATOM 8017 C CA . GLU B 1 473 ? 46.512 -12.939 -59.146 1.00 31.58 471 GLU A CA 1
ATOM 8018 C C . GLU B 1 473 ? 47.078 -12.744 -57.735 1.00 31.05 471 GLU A C 1
ATOM 8019 O O . GLU B 1 473 ? 48.152 -12.128 -57.613 1.00 28.89 471 GLU A O 1
ATOM 8025 N N . ILE B 1 474 ? 46.391 -13.268 -56.715 1.00 32.10 472 ILE A N 1
ATOM 8026 C CA . ILE B 1 474 ? 46.808 -13.157 -55.284 1.00 31.62 472 ILE A CA 1
ATOM 8027 C C . ILE B 1 474 ? 48.089 -13.981 -55.057 1.00 31.28 472 ILE A C 1
ATOM 8028 O O . ILE B 1 474 ? 48.969 -13.487 -54.360 1.00 33.90 472 ILE A O 1
ATOM 8033 N N . LYS B 1 475 ? 48.191 -15.198 -55.594 1.00 31.98 473 LYS A N 1
ATOM 8034 C CA . LYS B 1 475 ? 49.407 -16.052 -55.447 1.00 33.73 473 LYS A CA 1
ATOM 8035 C C . LYS B 1 475 ? 50.574 -15.462 -56.251 1.00 32.58 473 LYS A C 1
ATOM 8036 O O . LYS B 1 475 ? 51.725 -15.684 -55.856 1.00 32.68 473 LYS A O 1
ATOM 8042 N N . ALA B 1 476 ? 50.298 -14.806 -57.382 1.00 33.00 474 ALA A N 1
ATOM 8043 C CA . ALA B 1 476 ? 51.331 -14.121 -58.196 1.00 32.73 474 ALA A CA 1
ATOM 8044 C C . ALA B 1 476 ? 51.903 -12.969 -57.357 1.00 33.35 474 ALA A C 1
ATOM 8045 O O . ALA B 1 476 ? 53.130 -12.875 -57.226 1.00 32.33 474 ALA A O 1
ATOM 8047 N N . PHE B 1 477 ? 51.025 -12.169 -56.743 1.00 33.66 475 PHE A N 1
ATOM 8048 C CA . PHE B 1 477 ? 51.370 -11.173 -55.695 1.00 33.38 475 PHE A CA 1
ATOM 8049 C C . PHE B 1 477 ? 52.214 -11.827 -54.579 1.00 30.78 475 PHE A C 1
ATOM 8050 O O . PHE B 1 477 ? 53.242 -11.255 -54.234 1.00 27.46 475 PHE A O 1
ATOM 8058 N N . VAL B 1 478 ? 51.802 -12.980 -54.035 1.00 33.18 476 VAL A N 1
ATOM 8059 C CA . VAL B 1 478 ? 52.541 -13.706 -52.948 1.00 35.58 476 VAL A CA 1
ATOM 8060 C C . VAL B 1 478 ? 53.947 -14.087 -53.456 1.00 36.39 476 VAL A C 1
ATOM 8061 O O . VAL B 1 478 ? 54.928 -13.788 -52.750 1.00 36.12 476 VAL A O 1
ATOM 8065 N N . ALA B 1 479 ? 54.055 -14.713 -54.630 1.00 36.49 477 ALA A N 1
ATOM 8066 C CA . ALA B 1 479 ? 55.345 -15.138 -55.235 1.00 34.31 477 ALA A CA 1
ATOM 8067 C C . ALA B 1 479 ? 56.286 -13.933 -55.397 1.00 33.83 477 ALA A C 1
ATOM 8068 O O . ALA B 1 479 ? 57.486 -14.164 -55.371 1.00 35.93 477 ALA A O 1
ATOM 8070 N N . SER B 1 480 ? 55.765 -12.701 -55.496 1.00 33.21 478 SER A N 1
ATOM 8071 C CA . SER B 1 480 ? 56.537 -11.442 -55.692 1.00 33.66 478 SER A CA 1
ATOM 8072 C C . SER B 1 480 ? 57.103 -10.902 -54.369 1.00 35.06 478 SER A C 1
ATOM 8073 O O . SER B 1 480 ? 57.996 -10.042 -54.414 1.00 38.03 478 SER A O 1
ATOM 8076 N N . ALA B 1 481 ? 56.587 -11.360 -53.234 1.00 38.18 479 ALA A N 1
ATOM 8077 C CA . ALA B 1 481 ? 56.790 -10.745 -51.898 1.00 40.55 479 ALA A CA 1
ATOM 8078 C C . ALA B 1 481 ? 58.269 -10.801 -51.476 1.00 43.03 479 ALA A C 1
ATOM 8079 O O . ALA B 1 481 ? 58.883 -11.891 -51.544 1.00 44.66 479 ALA A O 1
ATOM 8081 N N . ASP B 1 482 ? 58.800 -9.667 -51.006 1.00 42.79 480 ASP A N 1
ATOM 8082 C CA . ASP B 1 482 ? 60.087 -9.599 -50.267 1.00 44.47 480 ASP A CA 1
ATOM 8083 C C . ASP B 1 482 ? 59.858 -10.121 -48.843 1.00 45.88 480 ASP A C 1
ATOM 8084 O O . ASP B 1 482 ? 58.689 -10.418 -48.495 1.00 42.66 480 ASP A O 1
ATOM 8089 N N . GLU B 1 483 ? 60.933 -10.193 -48.051 1.00 47.73 481 GLU A N 1
ATOM 8090 C CA . GLU B 1 483 ? 60.933 -10.706 -46.654 1.00 49.05 481 GLU A CA 1
ATOM 8091 C C . GLU B 1 483 ? 59.924 -9.931 -45.798 1.00 44.18 481 GLU A C 1
ATOM 8092 O O . GLU B 1 483 ? 59.101 -10.590 -45.146 1.00 41.79 481 GLU A O 1
ATOM 8098 N N . ALA B 1 484 ? 59.988 -8.594 -45.797 1.00 38.86 482 ALA A N 1
ATOM 8099 C CA . ALA B 1 484 ? 59.167 -7.719 -44.923 1.00 39.14 482 ALA A CA 1
ATOM 8100 C C . ALA B 1 484 ? 57.684 -7.923 -45.247 1.00 35.15 482 ALA A C 1
ATOM 8101 O O . ALA B 1 484 ? 56.883 -7.993 -44.318 1.00 37.57 482 ALA A O 1
ATOM 8103 N N . LEU B 1 485 ? 57.342 -8.041 -46.528 1.00 35.68 483 LEU A N 1
ATOM 8104 C CA . LEU B 1 485 ? 55.946 -8.261 -46.965 1.00 36.46 483 LEU A CA 1
ATOM 8105 C C . LEU B 1 485 ? 55.514 -9.669 -46.551 1.00 34.56 483 LEU A C 1
ATOM 8106 O O . LEU B 1 485 ? 54.297 -9.865 -46.368 1.00 36.17 483 LEU A O 1
ATOM 8111 N N . GLY B 1 486 ? 56.474 -10.579 -46.378 1.00 33.89 484 GLY A N 1
ATOM 8112 C CA . GLY B 1 486 ? 56.269 -11.962 -45.901 1.00 35.05 484 GLY A CA 1
ATOM 8113 C C . GLY B 1 486 ? 55.405 -12.049 -44.651 1.00 34.88 484 GLY A C 1
ATOM 8114 O O . GLY B 1 486 ? 54.694 -13.045 -44.515 1.00 36.78 484 GLY A O 1
ATOM 8115 N N . GLU B 1 487 ? 55.476 -11.054 -43.761 1.00 34.48 485 GLU A N 1
ATOM 8116 C CA . GLU B 1 487 ? 54.615 -10.949 -42.549 1.00 35.45 485 GLU A CA 1
ATOM 8117 C C . GLU B 1 487 ? 53.142 -11.077 -42.965 1.00 32.25 485 GLU A C 1
ATOM 8118 O O . GLU B 1 487 ? 52.379 -11.714 -42.227 1.00 33.79 485 GLU A O 1
ATOM 8124 N N . PHE B 1 488 ? 52.760 -10.523 -44.111 1.00 29.59 486 PHE A N 1
ATOM 8125 C CA . PHE B 1 488 ? 51.352 -10.479 -44.578 1.00 30.92 486 PHE A CA 1
ATOM 8126 C C . PHE B 1 488 ? 51.112 -11.520 -45.672 1.00 33.92 486 PHE A C 1
ATOM 8127 O O . PHE B 1 488 ? 50.059 -12.184 -45.633 1.00 31.71 486 PHE A O 1
ATOM 8135 N N . SER B 1 489 ? 52.031 -11.629 -46.638 1.00 33.78 487 SER A N 1
ATOM 8136 C CA . SER B 1 489 ? 51.898 -12.541 -47.803 1.00 32.77 487 SER A CA 1
ATOM 8137 C C . SER B 1 489 ? 51.800 -14.007 -47.330 1.00 34.85 487 SER A C 1
ATOM 8138 O O . SER B 1 489 ? 51.127 -14.790 -48.018 1.00 34.54 487 SER A O 1
ATOM 8141 N N . LYS B 1 490 ? 52.399 -14.375 -46.186 1.00 35.46 488 LYS A N 1
ATOM 8142 C CA . LYS B 1 490 ? 52.390 -15.789 -45.704 1.00 38.39 488 LYS A CA 1
ATOM 8143 C C . LYS B 1 490 ? 51.003 -16.171 -45.180 1.00 35.38 488 LYS A C 1
ATOM 8144 O O . LYS B 1 490 ? 50.458 -17.185 -45.612 1.00 31.54 488 LYS A O 1
ATOM 8150 N N . PRO B 1 491 ? 50.406 -15.448 -44.199 1.00 34.15 489 PRO A N 1
ATOM 8151 C CA . PRO B 1 491 ? 49.027 -15.732 -43.790 1.00 33.60 489 PRO A CA 1
ATOM 8152 C C . PRO B 1 491 ? 48.039 -15.598 -44.967 1.00 32.51 489 PRO A C 1
ATOM 8153 O O . PRO B 1 491 ? 47.069 -16.354 -45.037 1.00 36.67 489 PRO A O 1
ATOM 8157 N N . LEU B 1 492 ? 48.310 -14.696 -45.904 1.00 30.66 490 LEU A N 1
ATOM 8158 C CA . LEU B 1 492 ? 47.465 -14.530 -47.114 1.00 30.13 490 LEU A CA 1
ATOM 8159 C C . LEU B 1 492 ? 47.439 -15.829 -47.940 1.00 30.17 490 LEU A C 1
ATOM 8160 O O . LEU B 1 492 ? 46.346 -16.247 -48.364 1.00 26.17 490 LEU A O 1
ATOM 8165 N N . ALA B 1 493 ? 48.610 -16.412 -48.192 1.00 29.07 491 ALA A N 1
ATOM 8166 C CA . ALA B 1 493 ? 48.783 -17.679 -48.933 1.00 28.66 491 ALA A CA 1
ATOM 8167 C C . ALA B 1 493 ? 47.941 -18.768 -48.268 1.00 26.64 491 ALA A C 1
ATOM 8168 O O . ALA B 1 493 ? 47.221 -19.501 -49.013 1.00 26.85 491 ALA A O 1
ATOM 8170 N N . ALA B 1 494 ? 48.008 -18.862 -46.930 1.00 28.07 492 ALA A N 1
ATOM 8171 C CA . ALA B 1 494 ? 47.271 -19.872 -46.127 1.00 28.04 492 ALA A CA 1
ATOM 8172 C C . ALA B 1 494 ? 45.753 -19.653 -46.287 1.00 29.80 492 ALA A C 1
ATOM 8173 O O . ALA B 1 494 ? 45.047 -20.655 -46.523 1.00 28.95 492 ALA A O 1
ATOM 8175 N N . ALA B 1 495 ? 45.273 -18.402 -46.223 1.00 27.54 493 ALA A N 1
ATOM 8176 C CA . ALA B 1 495 ? 43.848 -18.051 -46.433 1.00 28.02 493 ALA A CA 1
ATOM 8177 C C . ALA B 1 495 ? 43.412 -18.471 -47.848 1.00 29.89 493 ALA A C 1
ATOM 8178 O O . ALA B 1 495 ? 42.352 -19.127 -47.990 1.00 28.41 493 ALA A O 1
ATOM 8180 N N . VAL B 1 496 ? 44.203 -18.118 -48.862 1.00 28.46 494 VAL A N 1
ATOM 8181 C CA . VAL B 1 496 ? 43.926 -18.495 -50.279 1.00 31.65 494 VAL A CA 1
ATOM 8182 C C . VAL B 1 496 ? 43.812 -20.017 -50.406 1.00 30.33 494 VAL A C 1
ATOM 8183 O O . VAL B 1 496 ? 42.902 -20.454 -51.111 1.00 30.75 494 VAL A O 1
ATOM 8187 N N . GLU B 1 497 ? 44.736 -20.766 -49.804 1.00 30.59 495 GLU A N 1
ATOM 8188 C CA . GLU B 1 497 ? 44.743 -22.253 -49.812 1.00 33.39 495 GLU A CA 1
ATOM 8189 C C . GLU B 1 497 ? 43.473 -22.765 -49.116 1.00 32.53 495 GLU A C 1
ATOM 8190 O O . GLU B 1 497 ? 42.792 -23.666 -49.671 1.00 35.12 495 GLU A O 1
ATOM 8196 N N . ASN B 1 498 ? 43.142 -22.218 -47.943 1.00 32.14 496 ASN A N 1
ATOM 8197 C CA . ASN B 1 498 ? 41.880 -22.581 -47.246 1.00 31.84 496 ASN A CA 1
ATOM 8198 C C . ASN B 1 498 ? 40.718 -22.395 -48.238 1.00 29.28 496 ASN A C 1
ATOM 8199 O O . ASN B 1 498 ? 39.926 -23.332 -48.384 1.00 29.89 496 ASN A O 1
ATOM 8204 N N . LEU B 1 499 ? 40.638 -21.238 -48.903 1.00 27.39 497 LEU A N 1
ATOM 8205 C CA . LEU B 1 499 ? 39.496 -20.879 -49.785 1.00 30.45 497 LEU A CA 1
ATOM 8206 C C . LEU B 1 499 ? 39.448 -21.845 -50.985 1.00 30.60 497 LEU A C 1
ATOM 8207 O O . LEU B 1 499 ? 38.346 -22.205 -51.399 1.00 28.45 497 LEU A O 1
ATOM 8212 N N . GLU B 1 500 ? 40.604 -22.275 -51.494 1.00 32.00 498 GLU A N 1
ATOM 8213 C CA . GLU B 1 500 ? 40.679 -23.140 -52.700 1.00 32.78 498 GLU A CA 1
ATOM 8214 C C . GLU B 1 500 ? 40.155 -24.529 -52.339 1.00 30.75 498 GLU A C 1
ATOM 8215 O O . GLU B 1 500 ? 39.406 -25.083 -53.155 1.00 32.10 498 GLU A O 1
ATOM 8221 N N . GLU B 1 501 ? 40.521 -25.033 -51.160 1.00 31.00 499 GLU A N 1
ATOM 8222 C CA . GLU B 1 501 ? 40.112 -26.365 -50.636 1.00 33.80 499 GLU A CA 1
ATOM 8223 C C . GLU B 1 501 ? 38.614 -26.358 -50.330 1.00 32.20 499 GLU A C 1
ATOM 8224 O O . GLU B 1 501 ? 37.971 -27.380 -50.561 1.00 28.99 499 GLU A O 1
ATOM 8230 N N . LEU B 1 502 ? 38.088 -25.244 -49.812 1.00 34.77 500 LEU A N 1
ATOM 8231 C CA . LEU B 1 502 ? 36.645 -25.094 -49.493 1.00 33.51 500 LEU A CA 1
ATOM 8232 C C . LEU B 1 502 ? 35.857 -25.067 -50.808 1.00 33.85 500 LEU A C 1
ATOM 8233 O O . LEU B 1 502 ? 34.810 -25.745 -50.901 1.00 32.98 500 LEU A O 1
ATOM 8238 N N . THR B 1 503 ? 36.365 -24.342 -51.804 1.00 33.22 501 THR A N 1
ATOM 8239 C CA . THR B 1 503 ? 35.779 -24.292 -53.170 1.00 32.46 501 THR A CA 1
ATOM 8240 C C . THR B 1 503 ? 35.689 -25.719 -53.730 1.00 34.15 501 THR A C 1
ATOM 8241 O O . THR B 1 503 ? 34.598 -26.110 -54.212 1.00 34.09 501 THR A O 1
ATOM 8245 N N . ALA B 1 504 ? 36.781 -26.486 -53.641 1.00 32.08 502 ALA A N 1
ATOM 8246 C CA . ALA B 1 504 ? 36.857 -27.858 -54.175 1.00 33.50 502 ALA A CA 1
ATOM 8247 C C . ALA B 1 504 ? 35.867 -28.750 -53.412 1.00 33.00 502 ALA A C 1
ATOM 8248 O O . ALA B 1 504 ? 35.125 -29.487 -54.063 1.00 32.03 502 ALA A O 1
ATOM 8250 N N . TRP B 1 505 ? 35.826 -28.666 -52.081 1.00 38.15 503 TRP A N 1
ATOM 8251 C CA . TRP B 1 505 ? 34.847 -29.414 -51.246 1.00 38.09 503 TRP A CA 1
ATOM 8252 C C . TRP B 1 505 ? 33.430 -29.135 -51.775 1.00 40.92 503 TRP A C 1
ATOM 8253 O O . TRP B 1 505 ? 32.660 -30.106 -51.963 1.00 41.63 503 TRP A O 1
ATOM 8264 N N . LEU B 1 506 ? 33.116 -27.865 -52.053 1.00 37.60 504 LEU A N 1
ATOM 8265 C CA . LEU B 1 506 ? 31.759 -27.426 -52.480 1.00 41.00 504 LEU A CA 1
ATOM 8266 C C . LEU B 1 506 ? 31.431 -27.965 -53.878 1.00 38.84 504 LEU A C 1
ATOM 8267 O O . LEU B 1 506 ? 30.306 -28.504 -54.038 1.00 33.55 504 LEU A O 1
ATOM 8272 N N . LEU B 1 507 ? 32.351 -27.812 -54.843 1.00 38.13 505 LEU A N 1
ATOM 8273 C CA . LEU B 1 507 ? 32.175 -28.330 -56.235 1.00 40.33 505 LEU A CA 1
ATOM 8274 C C . LEU B 1 507 ? 31.873 -29.834 -56.163 1.00 37.28 505 LEU A C 1
ATOM 8275 O O . LEU B 1 507 ? 30.920 -30.251 -56.822 1.00 36.90 505 LEU A O 1
ATOM 8280 N N . ASP B 1 508 ? 32.609 -30.603 -55.353 1.00 38.12 506 ASP A N 1
ATOM 8281 C CA . ASP B 1 508 ? 32.346 -32.053 -55.138 1.00 40.41 506 ASP A CA 1
ATOM 8282 C C . ASP B 1 508 ? 30.936 -32.235 -54.566 1.00 40.78 506 ASP A C 1
ATOM 8283 O O . ASP B 1 508 ? 30.180 -33.015 -55.141 1.00 40.03 506 ASP A O 1
ATOM 8288 N N . ARG B 1 509 ? 30.590 -31.507 -53.501 1.00 44.07 507 ARG A N 1
ATOM 8289 C CA . ARG B 1 509 ? 29.350 -31.737 -52.709 1.00 44.62 507 ARG A CA 1
ATOM 8290 C C . ARG B 1 509 ? 28.092 -31.358 -53.497 1.00 40.16 507 ARG A C 1
ATOM 8291 O O . ARG B 1 509 ? 27.096 -32.096 -53.371 1.00 41.57 507 ARG A O 1
ATOM 8299 N N . ALA B 1 510 ? 28.119 -30.251 -54.245 1.00 39.20 508 ALA A N 1
ATOM 8300 C CA . ALA B 1 510 ? 26.961 -29.708 -55.008 1.00 40.92 508 ALA A CA 1
ATOM 8301 C C . ALA B 1 510 ? 26.489 -30.662 -56.127 1.00 41.93 508 ALA A C 1
ATOM 8302 O O . ALA B 1 510 ? 25.347 -30.494 -56.578 1.00 38.95 508 ALA A O 1
ATOM 8304 N N . LYS B 1 511 ? 27.318 -31.609 -56.577 1.00 45.61 509 LYS A N 1
ATOM 8305 C CA . LYS B 1 511 ? 26.960 -32.604 -57.629 1.00 50.38 509 LYS A CA 1
ATOM 8306 C C . LYS B 1 511 ? 25.744 -33.438 -57.198 1.00 49.33 509 LYS A C 1
ATOM 8307 O O . LYS B 1 511 ? 24.720 -33.392 -57.906 1.00 49.03 509 LYS A O 1
ATOM 8313 N N . GLY B 1 512 ? 25.856 -34.210 -56.115 1.00 48.29 510 GLY A N 1
ATOM 8314 C CA . GLY B 1 512 ? 24.715 -34.969 -55.556 1.00 56.66 510 GLY A CA 1
ATOM 8315 C C . GLY B 1 512 ? 23.488 -34.087 -55.307 1.00 59.27 510 GLY A C 1
ATOM 8316 O O . GLY B 1 512 ? 22.431 -34.345 -55.915 1.00 54.60 510 GLY A O 1
ATOM 8317 N N . ASN B 1 513 ? 23.643 -33.037 -54.490 1.00 55.57 511 ASN A N 1
ATOM 8318 C CA . ASN B 1 513 ? 22.541 -32.347 -53.772 1.00 48.84 511 ASN A CA 1
ATOM 8319 C C . ASN B 1 513 ? 22.517 -30.850 -54.093 1.00 41.56 511 ASN A C 1
ATOM 8320 O O . ASN B 1 513 ? 23.380 -30.112 -53.629 1.00 35.66 511 ASN A O 1
ATOM 8325 N N . PRO B 1 514 ? 21.522 -30.338 -54.863 1.00 38.20 512 PRO A N 1
ATOM 8326 C CA . PRO B 1 514 ? 21.337 -28.890 -55.039 1.00 36.70 512 PRO A CA 1
ATOM 8327 C C . PRO B 1 514 ? 21.185 -28.056 -53.750 1.00 34.08 512 PRO A C 1
ATOM 8328 O O . PRO B 1 514 ? 21.570 -26.902 -53.766 1.00 37.05 512 PRO A O 1
ATOM 8332 N N . ASN B 1 515 ? 20.675 -28.644 -52.664 1.00 32.18 513 ASN A N 1
ATOM 8333 C CA . ASN B 1 515 ? 20.560 -27.983 -51.326 1.00 32.94 513 ASN A CA 1
ATOM 8334 C C . ASN B 1 515 ? 21.931 -27.514 -50.803 1.00 31.75 513 ASN A C 1
ATOM 8335 O O . ASN B 1 515 ? 21.977 -26.530 -50.023 1.00 32.39 513 ASN A O 1
ATOM 8340 N N . GLU B 1 516 ? 23.006 -28.196 -51.186 1.00 28.83 514 GLU A N 1
ATOM 8341 C CA . GLU B 1 516 ? 24.393 -27.879 -50.757 1.00 31.43 514 GLU A CA 1
ATOM 8342 C C . GLU B 1 516 ? 24.767 -26.449 -51.170 1.00 31.90 514 GLU A C 1
ATOM 8343 O O . GLU B 1 516 ? 25.577 -25.820 -50.466 1.00 31.95 514 GLU A O 1
ATOM 8349 N N . ILE B 1 517 ? 24.202 -25.941 -52.260 1.00 32.44 515 ILE A N 1
ATOM 8350 C CA . ILE B 1 517 ? 24.609 -24.622 -52.822 1.00 32.59 515 ILE A CA 1
ATOM 8351 C C . ILE B 1 517 ? 24.168 -23.534 -51.836 1.00 32.11 515 ILE A C 1
ATOM 8352 O O . ILE B 1 517 ? 25.060 -22.824 -51.317 1.00 32.33 515 ILE A O 1
ATOM 8357 N N . GLY B 1 518 ? 22.859 -23.437 -51.581 1.00 30.84 516 GLY A N 1
ATOM 8358 C CA . GLY B 1 518 ? 22.238 -22.480 -50.638 1.00 32.49 516 GLY A CA 1
ATOM 8359 C C . GLY B 1 518 ? 22.742 -22.625 -49.210 1.00 31.61 516 GLY A C 1
ATOM 8360 O O . GLY B 1 518 ? 22.842 -21.596 -48.531 1.00 29.07 516 GLY A O 1
ATOM 8361 N N . ALA B 1 519 ? 23.030 -23.860 -48.762 1.00 31.41 517 ALA A N 1
ATOM 8362 C CA . ALA B 1 519 ? 23.510 -24.180 -47.394 1.00 29.10 517 ALA A CA 1
ATOM 8363 C C . ALA B 1 519 ? 24.860 -23.498 -47.148 1.00 28.88 517 ALA A C 1
ATOM 8364 O O . ALA B 1 519 ? 25.056 -22.906 -46.062 1.00 26.83 517 ALA A O 1
ATOM 8366 N N . ALA B 1 520 ? 25.765 -23.565 -48.125 1.00 27.60 518 ALA A N 1
ATOM 8367 C CA . ALA B 1 520 ? 27.135 -23.013 -48.008 1.00 28.58 518 ALA A CA 1
ATOM 8368 C C . ALA B 1 520 ? 27.133 -21.501 -48.254 1.00 28.48 518 ALA A C 1
ATOM 8369 O O . ALA B 1 520 ? 28.044 -20.819 -47.749 1.00 27.32 518 ALA A O 1
ATOM 8371 N N . SER B 1 521 ? 26.152 -21.009 -49.015 1.00 27.76 519 SER A N 1
ATOM 8372 C CA . SER B 1 521 ? 26.217 -19.704 -49.703 1.00 27.36 519 SER A CA 1
ATOM 8373 C C . SER B 1 521 ? 26.756 -18.621 -48.758 1.00 25.88 519 SER A C 1
ATOM 8374 O O . SER B 1 521 ? 27.844 -18.123 -49.033 1.00 24.84 519 SER A O 1
ATOM 8377 N N . VAL B 1 522 ? 26.002 -18.213 -47.731 1.00 26.06 520 VAL A N 1
ATOM 8378 C CA . VAL B 1 522 ? 26.298 -16.955 -46.985 1.00 26.32 520 VAL A CA 1
ATOM 8379 C C . VAL B 1 522 ? 27.650 -17.108 -46.273 1.00 27.35 520 VAL A C 1
ATOM 8380 O O . VAL B 1 522 ? 28.465 -16.153 -46.322 1.00 27.54 520 VAL A O 1
ATOM 8384 N N . GLU B 1 523 ? 27.916 -18.264 -45.666 1.00 26.09 521 GLU A N 1
ATOM 8385 C CA . GLU B 1 523 ? 29.185 -18.470 -44.917 1.00 29.55 521 GLU A CA 1
ATOM 8386 C C . GLU B 1 523 ? 30.362 -18.562 -45.893 1.00 26.90 521 GLU A C 1
ATOM 8387 O O . GLU B 1 523 ? 31.408 -17.973 -45.603 1.00 27.14 521 GLU A O 1
ATOM 8393 N N . TYR B 1 524 ? 30.181 -19.203 -47.039 1.00 27.52 522 TYR A N 1
ATOM 8394 C CA . TYR B 1 524 ? 31.222 -19.264 -48.081 1.00 27.15 522 TYR A CA 1
ATOM 8395 C C . TYR B 1 524 ? 31.552 -17.832 -48.520 1.00 26.85 522 TYR A C 1
ATOM 8396 O O . TYR B 1 524 ? 32.759 -17.520 -48.691 1.00 26.09 522 TYR A O 1
ATOM 8405 N N . LEU B 1 525 ? 30.532 -16.990 -48.717 1.00 24.14 523 LEU A N 1
ATOM 8406 C CA . LEU B 1 525 ? 30.753 -15.604 -49.207 1.00 23.44 523 LEU A CA 1
ATOM 8407 C C . LEU B 1 525 ? 31.603 -14.861 -48.185 1.00 24.92 523 LEU A C 1
ATOM 8408 O O . LEU B 1 525 ? 32.500 -14.085 -48.591 1.00 27.42 523 LEU A O 1
ATOM 8413 N N . HIS B 1 526 ? 31.360 -15.109 -46.904 1.00 25.16 524 HIS A N 1
ATOM 8414 C CA . HIS B 1 526 ? 32.144 -14.480 -45.814 1.00 26.17 524 HIS A CA 1
ATOM 8415 C C . HIS B 1 526 ? 33.592 -14.980 -45.896 1.00 24.36 524 HIS A C 1
ATOM 8416 O O . HIS B 1 526 ? 34.493 -14.102 -45.868 1.00 23.85 524 HIS A O 1
ATOM 8423 N N . VAL B 1 527 ? 33.827 -16.291 -46.068 1.00 22.54 525 VAL A N 1
ATOM 8424 C CA . VAL B 1 527 ? 35.225 -16.819 -46.155 1.00 22.17 525 VAL A CA 1
ATOM 8425 C C . VAL B 1 527 ? 35.923 -16.040 -47.265 1.00 23.40 525 VAL A C 1
ATOM 8426 O O . VAL B 1 527 ? 37.049 -15.553 -47.043 1.00 23.33 525 VAL A O 1
ATOM 8430 N N . PHE B 1 528 ? 35.252 -15.945 -48.414 1.00 25.23 526 PHE A N 1
ATOM 8431 C CA . PHE B 1 528 ? 35.742 -15.258 -49.630 1.00 26.13 526 PHE A CA 1
ATOM 8432 C C . PHE B 1 528 ? 36.060 -13.802 -49.266 1.00 25.97 526 PHE A C 1
ATOM 8433 O O . PHE B 1 528 ? 37.154 -13.333 -49.664 1.00 27.58 526 PHE A O 1
ATOM 8441 N N . GLY B 1 529 ? 35.160 -13.129 -48.540 1.00 25.23 527 GLY A N 1
ATOM 8442 C CA . GLY B 1 529 ? 35.303 -11.727 -48.091 1.00 25.68 527 GLY A CA 1
ATOM 8443 C C . GLY B 1 529 ? 36.548 -11.507 -47.247 1.00 25.11 527 GLY A C 1
ATOM 8444 O O . GLY B 1 529 ? 37.282 -10.565 -47.502 1.00 26.31 527 GLY A O 1
ATOM 8445 N N . TYR B 1 530 ? 36.794 -12.357 -46.261 1.00 27.26 528 TYR A N 1
ATOM 8446 C CA . TYR B 1 530 ? 37.945 -12.189 -45.332 1.00 27.39 528 TYR A CA 1
ATOM 8447 C C . TYR B 1 530 ? 39.248 -12.476 -46.088 1.00 28.57 528 TYR A C 1
ATOM 8448 O O . TYR B 1 530 ? 40.309 -11.871 -45.779 1.00 28.07 528 TYR A O 1
ATOM 8457 N N . THR B 1 531 ? 39.173 -13.375 -47.064 1.00 26.80 529 THR A N 1
ATOM 8458 C CA . THR B 1 531 ? 40.311 -13.711 -47.944 1.00 28.03 529 THR A CA 1
ATOM 8459 C C . THR B 1 531 ? 40.599 -12.490 -48.823 1.00 28.20 529 THR A C 1
ATOM 8460 O O . THR B 1 531 ? 41.780 -12.083 -48.925 1.00 26.21 529 THR A O 1
ATOM 8464 N N . ALA B 1 532 ? 39.551 -11.894 -49.401 1.00 28.40 530 ALA A N 1
ATOM 8465 C CA . ALA B 1 532 ? 39.702 -10.743 -50.316 1.00 28.68 530 ALA A CA 1
ATOM 8466 C C . ALA B 1 532 ? 40.285 -9.564 -49.532 1.00 25.11 530 ALA A C 1
ATOM 8467 O O . ALA B 1 532 ? 41.233 -8.941 -50.032 1.00 24.11 530 ALA A O 1
ATOM 8469 N N . TYR B 1 533 ? 39.757 -9.285 -48.348 1.00 26.08 531 TYR A N 1
ATOM 8470 C CA . TYR B 1 533 ? 40.263 -8.202 -47.465 1.00 26.64 531 TYR A CA 1
ATOM 8471 C C . TYR B 1 533 ? 41.712 -8.494 -47.042 1.00 24.92 531 TYR A C 1
ATOM 8472 O O . TYR B 1 533 ? 42.439 -7.523 -46.920 1.00 25.61 531 TYR A O 1
ATOM 8481 N N . ALA B 1 534 ? 42.123 -9.755 -46.834 1.00 23.09 532 ALA A N 1
ATOM 8482 C CA . ALA B 1 534 ? 43.538 -10.113 -46.567 1.00 23.34 532 ALA A CA 1
ATOM 8483 C C . ALA B 1 534 ? 44.390 -9.668 -47.757 1.00 26.11 532 ALA A C 1
ATOM 8484 O O . ALA B 1 534 ? 45.490 -9.118 -47.545 1.00 27.72 532 ALA A O 1
ATOM 8486 N N . TYR B 1 535 ? 43.893 -9.872 -48.977 1.00 27.89 533 TYR A N 1
ATOM 8487 C CA . TYR B 1 535 ? 44.587 -9.441 -50.210 1.00 28.44 533 TYR A CA 1
ATOM 8488 C C . TYR B 1 535 ? 44.675 -7.908 -50.198 1.00 29.27 533 TYR A C 1
ATOM 8489 O O . TYR B 1 535 ? 45.788 -7.381 -50.428 1.00 26.53 533 TYR A O 1
ATOM 8498 N N . MET B 1 536 ? 43.563 -7.211 -49.915 1.00 28.17 534 MET A N 1
ATOM 8499 C CA . MET B 1 536 ? 43.516 -5.721 -49.912 1.00 26.00 534 MET A CA 1
ATOM 8500 C C . MET B 1 536 ? 44.497 -5.199 -48.852 1.00 26.98 534 MET A C 1
ATOM 8501 O O . MET B 1 536 ? 45.246 -4.254 -49.166 1.00 27.10 534 MET A O 1
ATOM 8506 N N . TRP B 1 537 ? 44.518 -5.808 -47.657 1.00 26.39 535 TRP A N 1
ATOM 8507 C CA . TRP B 1 537 ? 45.418 -5.394 -46.553 1.00 27.78 535 TRP A CA 1
ATOM 8508 C C . TRP B 1 537 ? 46.880 -5.684 -46.912 1.00 29.26 535 TRP A C 1
ATOM 8509 O O . TRP B 1 537 ? 47.712 -4.826 -46.586 1.00 28.29 535 TRP A O 1
ATOM 8520 N N . ALA B 1 538 ? 47.179 -6.827 -47.545 1.00 27.35 536 ALA A N 1
ATOM 8521 C CA . ALA B 1 538 ? 48.554 -7.180 -47.960 1.00 30.20 536 ALA A CA 1
ATOM 8522 C C . ALA B 1 538 ? 49.036 -6.107 -48.940 1.00 32.60 536 ALA A C 1
ATOM 8523 O O . ALA B 1 538 ? 50.112 -5.542 -48.708 1.00 31.35 536 ALA A O 1
ATOM 8525 N N . LEU B 1 539 ? 48.211 -5.814 -49.951 1.00 29.96 537 LEU A N 1
ATOM 8526 C CA . LEU B 1 539 ? 48.460 -4.765 -50.961 1.00 31.16 537 LEU A CA 1
ATOM 8527 C C . LEU B 1 539 ? 48.697 -3.442 -50.245 1.00 30.26 537 LEU A C 1
ATOM 8528 O O . LEU B 1 539 ? 49.653 -2.748 -50.620 1.00 33.32 537 LEU A O 1
ATOM 8533 N N . MET B 1 540 ? 47.876 -3.088 -49.262 1.00 28.40 538 MET A N 1
ATOM 8534 C CA . MET B 1 540 ? 48.044 -1.769 -48.604 1.00 28.16 538 MET A CA 1
ATOM 8535 C C . MET B 1 540 ? 49.314 -1.799 -47.752 1.00 26.89 538 MET A C 1
ATOM 8536 O O . MET B 1 540 ? 50.002 -0.772 -47.704 1.00 26.64 538 MET A O 1
ATOM 8541 N N . ALA B 1 541 ? 49.643 -2.955 -47.167 1.00 28.39 539 ALA A N 1
ATOM 8542 C CA . ALA B 1 541 ? 50.865 -3.161 -46.352 1.00 30.96 539 ALA A CA 1
ATOM 8543 C C . ALA B 1 541 ? 52.107 -2.984 -47.233 1.00 30.25 539 ALA A C 1
ATOM 8544 O O . ALA B 1 541 ? 53.087 -2.402 -46.770 1.00 27.86 539 ALA A O 1
ATOM 8546 N N . ARG B 1 542 ? 52.074 -3.492 -48.460 1.00 30.64 540 ARG A N 1
ATOM 8547 C CA . ARG B 1 542 ? 53.261 -3.412 -49.339 1.00 32.24 540 ARG A CA 1
ATOM 8548 C C . ARG B 1 542 ? 53.645 -1.928 -49.477 1.00 32.39 540 ARG A C 1
ATOM 8549 O O . ARG B 1 542 ? 54.801 -1.576 -49.160 1.00 31.19 540 ARG A O 1
ATOM 8557 N N . THR B 1 543 ? 52.686 -1.072 -49.837 1.00 29.04 541 THR A N 1
ATOM 8558 C CA . THR B 1 543 ? 52.922 0.381 -50.018 1.00 28.68 541 THR A CA 1
ATOM 8559 C C . THR B 1 543 ? 53.412 1.029 -48.724 1.00 29.22 541 THR A C 1
ATOM 8560 O O . THR B 1 543 ? 54.393 1.817 -48.774 1.00 28.41 541 THR A O 1
ATOM 8564 N N . ALA B 1 544 ? 52.735 0.760 -47.615 1.00 30.61 542 ALA A N 1
ATOM 8565 C CA . ALA B 1 544 ? 53.069 1.394 -46.321 1.00 31.26 542 ALA A CA 1
ATOM 8566 C C . ALA B 1 544 ? 54.468 0.953 -45.863 1.00 31.07 542 ALA A C 1
ATOM 8567 O O . ALA B 1 544 ? 55.219 1.847 -45.394 1.00 30.23 542 ALA A O 1
ATOM 8569 N N . LEU B 1 545 ? 54.847 -0.318 -46.064 1.00 28.90 543 LEU A N 1
ATOM 8570 C CA . LEU B 1 545 ? 56.222 -0.811 -45.741 1.00 29.99 543 LEU A CA 1
ATOM 8571 C C . LEU B 1 545 ? 57.251 -0.010 -46.541 1.00 30.27 543 LEU A C 1
ATOM 8572 O O . LEU B 1 545 ? 58.237 0.409 -45.924 1.00 30.86 543 LEU A O 1
ATOM 8577 N N . ALA B 1 546 ? 57.022 0.201 -47.846 1.00 29.73 544 ALA A N 1
ATOM 8578 C CA . ALA B 1 546 ? 57.912 0.978 -48.743 1.00 29.70 544 ALA A CA 1
ATOM 8579 C C . ALA B 1 546 ? 58.010 2.443 -48.304 1.00 30.33 544 ALA A C 1
ATOM 8580 O O . ALA B 1 546 ? 59.089 3.019 -48.494 1.00 32.59 544 ALA A O 1
ATOM 8582 N N . LYS B 1 547 ? 56.929 3.037 -47.784 1.00 31.13 545 LYS A N 1
ATOM 8583 C CA . LYS B 1 547 ? 56.893 4.481 -47.414 1.00 33.00 545 LYS A CA 1
ATOM 8584 C C . LYS B 1 547 ? 57.030 4.679 -45.895 1.00 32.07 545 LYS A C 1
ATOM 8585 O O . LYS B 1 547 ? 56.897 5.822 -45.431 1.00 30.69 545 LYS A O 1
ATOM 8591 N N . GLN B 1 548 ? 57.315 3.616 -45.149 1.00 33.77 546 GLN A N 1
ATOM 8592 C CA . GLN B 1 548 ? 57.416 3.649 -43.670 1.00 36.16 546 GLN A CA 1
ATOM 8593 C C . GLN B 1 548 ? 58.446 4.708 -43.272 1.00 34.82 546 GLN A C 1
ATOM 8594 O O . GLN B 1 548 ? 59.536 4.740 -43.876 1.00 33.04 546 GLN A O 1
ATOM 8600 N N . GLY B 1 549 ? 58.073 5.566 -42.323 1.00 35.24 547 GLY A N 1
ATOM 8601 C CA . GLY B 1 549 ? 58.926 6.636 -41.775 1.00 36.11 547 GLY A CA 1
ATOM 8602 C C . GLY B 1 549 ? 58.793 7.938 -42.538 1.00 38.06 547 GLY A C 1
ATOM 8603 O O . GLY B 1 549 ? 59.288 8.957 -42.029 1.00 39.43 547 GLY A O 1
ATOM 8604 N N . GLU B 1 550 ? 58.148 7.934 -43.706 1.00 37.53 548 GLU A N 1
ATOM 8605 C CA . GLU B 1 550 ? 57.978 9.160 -44.535 1.00 39.68 548 GLU A CA 1
ATOM 8606 C C . GLU B 1 550 ? 56.781 9.968 -44.020 1.00 40.62 548 GLU A C 1
ATOM 8607 O O . GLU B 1 550 ? 56.730 11.184 -44.276 1.00 44.98 548 GLU A O 1
ATOM 8613 N N . ASP B 1 551 ? 55.874 9.336 -43.282 1.00 37.78 549 ASP A N 1
ATOM 8614 C CA . ASP B 1 551 ? 54.617 9.980 -42.821 1.00 38.86 549 ASP A CA 1
ATOM 8615 C C . ASP B 1 551 ? 53.960 9.036 -41.813 1.00 36.94 549 ASP A C 1
ATOM 8616 O O . ASP B 1 551 ? 54.006 7.799 -42.033 1.00 35.65 549 ASP A O 1
ATOM 8621 N N . ASP B 1 552 ? 53.380 9.609 -40.760 1.00 39.17 550 ASP A N 1
ATOM 8622 C CA . ASP B 1 552 ? 52.689 8.892 -39.649 1.00 41.69 550 ASP A CA 1
ATOM 8623 C C . ASP B 1 552 ? 51.559 8.009 -40.205 1.00 35.71 550 ASP A C 1
ATOM 8624 O O . ASP B 1 552 ? 51.282 6.957 -39.620 1.00 35.01 550 ASP A O 1
ATOM 8629 N N . PHE B 1 553 ? 50.923 8.459 -41.288 1.00 33.54 551 PHE A N 1
ATOM 8630 C CA . PHE B 1 553 ? 49.847 7.757 -42.030 1.00 33.26 551 PHE A CA 1
ATOM 8631 C C . PHE B 1 553 ? 50.257 6.302 -42.283 1.00 31.86 551 PHE A C 1
ATOM 8632 O O . PHE B 1 553 ? 49.419 5.396 -42.063 1.00 32.35 551 PHE A O 1
ATOM 8640 N N . TYR B 1 554 ? 51.499 6.056 -42.721 1.00 30.85 552 TYR A N 1
ATOM 8641 C CA . TYR B 1 554 ? 51.940 4.693 -43.134 1.00 30.77 552 TYR A CA 1
ATOM 8642 C C . TYR B 1 554 ? 52.064 3.795 -41.905 1.00 29.62 552 TYR A C 1
ATOM 8643 O O . TYR B 1 554 ? 51.750 2.616 -42.023 1.00 31.71 552 TYR A O 1
ATOM 8652 N N . ALA B 1 555 ? 52.486 4.344 -40.767 1.00 30.40 553 ALA A N 1
ATOM 8653 C CA . ALA B 1 555 ? 52.560 3.633 -39.470 1.00 31.34 553 ALA A CA 1
ATOM 8654 C C . ALA B 1 555 ? 51.153 3.196 -39.023 1.00 30.35 553 ALA A C 1
ATOM 8655 O O . ALA B 1 555 ? 50.986 2.001 -38.688 1.00 28.94 553 ALA A O 1
ATOM 8657 N N . SER B 1 556 ? 50.179 4.111 -39.042 1.00 28.73 554 SER A N 1
ATOM 8658 C CA . SER B 1 556 ? 48.745 3.829 -38.763 1.00 30.49 554 SER A CA 1
ATOM 8659 C C . SER B 1 556 ? 48.233 2.688 -39.646 1.00 28.16 554 SER A C 1
ATOM 8660 O O . SER B 1 556 ? 47.544 1.784 -39.123 1.00 28.11 554 SER A O 1
ATOM 8663 N N . LYS B 1 557 ? 48.570 2.725 -40.933 1.00 27.76 555 LYS A N 1
ATOM 8664 C CA . LYS B 1 557 ? 48.113 1.732 -41.927 1.00 28.19 555 LYS A CA 1
ATOM 8665 C C . LYS B 1 557 ? 48.654 0.343 -41.564 1.00 29.56 555 LYS A C 1
ATOM 8666 O O . LYS B 1 557 ? 47.869 -0.648 -41.636 1.00 29.36 555 LYS A O 1
ATOM 8672 N N . LEU B 1 558 ? 49.933 0.260 -41.178 1.00 30.71 556 LEU A N 1
ATOM 8673 C CA . LEU B 1 558 ? 50.602 -1.025 -40.826 1.00 32.54 556 LEU A CA 1
ATOM 8674 C C . LEU B 1 558 ? 50.021 -1.593 -39.528 1.00 30.94 556 LEU A C 1
ATOM 8675 O O . LEU B 1 558 ? 49.788 -2.821 -39.483 1.00 28.91 556 LEU A O 1
ATOM 8680 N N . GLY B 1 559 ? 49.779 -0.741 -38.533 1.00 28.99 557 GLY A N 1
ATOM 8681 C CA . GLY B 1 559 ? 49.115 -1.152 -37.284 1.00 29.97 557 GLY A CA 1
ATOM 8682 C C . GLY B 1 559 ? 47.722 -1.694 -37.567 1.00 30.11 557 GLY A C 1
ATOM 8683 O O . GLY B 1 559 ? 47.336 -2.710 -36.965 1.00 32.88 557 GLY A O 1
ATOM 8684 N N . THR B 1 560 ? 46.982 -1.057 -38.469 1.00 28.42 558 THR A N 1
ATOM 8685 C CA . THR B 1 560 ? 45.606 -1.486 -38.800 1.00 26.98 558 THR A CA 1
ATOM 8686 C C . THR B 1 560 ? 45.712 -2.837 -39.509 1.00 26.00 558 THR A C 1
ATOM 8687 O O . THR B 1 560 ? 44.976 -3.757 -39.153 1.00 23.88 558 THR A O 1
ATOM 8691 N N . ALA B 1 561 ? 46.655 -2.957 -40.440 1.00 28.53 559 ALA A N 1
ATOM 8692 C CA . ALA B 1 561 ? 46.971 -4.203 -41.180 1.00 29.09 559 ALA A CA 1
ATOM 8693 C C . ALA B 1 561 ? 47.231 -5.347 -40.185 1.00 29.38 559 ALA A C 1
ATOM 8694 O O . ALA B 1 561 ? 46.633 -6.444 -40.327 1.00 26.60 559 ALA A O 1
ATOM 8696 N N . ARG B 1 562 ? 48.062 -5.090 -39.178 1.00 28.91 560 ARG A N 1
ATOM 8697 C CA . ARG B 1 562 ? 48.496 -6.124 -38.200 1.00 29.90 560 ARG A CA 1
ATOM 8698 C C . ARG B 1 562 ? 47.286 -6.555 -37.347 1.00 27.72 560 ARG A C 1
ATOM 8699 O O . ARG B 1 562 ? 47.117 -7.776 -37.116 1.00 25.83 560 ARG A O 1
ATOM 8707 N N . PHE B 1 563 ? 46.416 -5.613 -36.966 1.00 26.69 561 PHE A N 1
ATOM 8708 C CA . PHE B 1 563 ? 45.129 -5.940 -36.311 1.00 28.71 561 PHE A CA 1
ATOM 8709 C C . PHE B 1 563 ? 44.301 -6.871 -37.212 1.00 27.96 561 PHE A C 1
ATOM 8710 O O . PHE B 1 563 ? 43.845 -7.943 -36.721 1.00 27.62 561 PHE A O 1
ATOM 8718 N N . TYR B 1 564 ? 44.115 -6.508 -38.482 1.00 27.06 562 TYR A N 1
ATOM 8719 C CA . TYR B 1 564 ? 43.270 -7.302 -39.413 1.00 26.47 562 TYR A CA 1
ATOM 8720 C C . TYR B 1 564 ? 43.777 -8.744 -39.438 1.00 26.34 562 TYR A C 1
ATOM 8721 O O . TYR B 1 564 ? 42.968 -9.665 -39.277 1.00 28.70 562 TYR A O 1
ATOM 8730 N N . PHE B 1 565 ? 45.078 -8.939 -39.630 1.00 27.19 563 PHE A N 1
ATOM 8731 C CA . PHE B 1 565 ? 45.684 -10.291 -39.784 1.00 28.31 563 PHE A CA 1
ATOM 8732 C C . PHE B 1 565 ? 45.621 -11.073 -38.459 1.00 27.17 563 PHE A C 1
ATOM 8733 O O . PHE B 1 565 ? 45.395 -12.285 -38.492 1.00 24.49 563 PHE A O 1
ATOM 8741 N N . ALA B 1 566 ? 45.820 -10.418 -37.318 1.00 28.28 564 ALA A N 1
ATOM 8742 C CA . ALA B 1 566 ? 45.937 -11.111 -36.012 1.00 28.99 564 ALA A CA 1
ATOM 8743 C C . ALA B 1 566 ? 44.544 -11.559 -35.544 1.00 29.04 564 ALA A C 1
ATOM 8744 O O . ALA B 1 566 ? 44.400 -12.714 -35.087 1.00 24.19 564 ALA A O 1
ATOM 8746 N N . ARG B 1 567 ? 43.545 -10.695 -35.730 1.00 29.21 565 ARG A N 1
ATOM 8747 C CA . ARG B 1 567 ? 42.289 -10.719 -34.937 1.00 31.15 565 ARG A CA 1
ATOM 8748 C C . ARG B 1 567 ? 41.056 -10.966 -35.819 1.00 29.90 565 ARG A C 1
ATOM 8749 O O . ARG B 1 567 ? 40.123 -11.579 -35.289 1.00 28.78 565 ARG A O 1
ATOM 8757 N N . LEU B 1 568 ? 41.046 -10.537 -37.089 1.00 28.62 566 LEU A N 1
ATOM 8758 C CA . LEU B 1 568 ? 39.851 -10.640 -37.975 1.00 30.19 566 LEU A CA 1
ATOM 8759 C C . LEU B 1 568 ? 40.013 -11.790 -38.981 1.00 30.74 566 LEU A C 1
ATOM 8760 O O . LEU B 1 568 ? 39.042 -12.555 -39.128 1.00 26.95 566 LEU A O 1
ATOM 8765 N N . LEU B 1 569 ? 41.178 -11.928 -39.634 1.00 29.29 567 LEU A N 1
ATOM 8766 C CA . LEU B 1 569 ? 41.382 -12.981 -40.671 1.00 29.80 567 LEU A CA 1
ATOM 8767 C C . LEU B 1 569 ? 41.082 -14.376 -40.113 1.00 28.02 567 LEU A C 1
ATOM 8768 O O . LEU B 1 569 ? 40.544 -15.205 -40.833 1.00 31.63 567 LEU A O 1
ATOM 8773 N N . PRO B 1 570 ? 41.405 -14.721 -38.845 1.00 27.66 568 PRO A N 1
ATOM 8774 C CA . PRO B 1 570 ? 41.109 -16.062 -38.333 1.00 27.14 568 PRO A CA 1
ATOM 8775 C C . PRO B 1 570 ? 39.615 -16.433 -38.310 1.00 27.49 568 PRO A C 1
ATOM 8776 O O . PRO B 1 570 ? 39.295 -17.617 -38.175 1.00 25.22 568 PRO A O 1
ATOM 8780 N N . ARG B 1 571 ? 38.721 -15.460 -38.515 1.00 26.03 569 ARG A N 1
ATOM 8781 C CA . ARG B 1 571 ? 37.265 -15.729 -38.662 1.00 27.60 569 ARG A CA 1
ATOM 8782 C C . ARG B 1 571 ? 36.973 -16.743 -39.789 1.00 29.33 569 ARG A C 1
ATOM 8783 O O . ARG B 1 571 ? 35.901 -17.383 -39.747 1.00 32.65 569 ARG A O 1
ATOM 8791 N N . ILE B 1 572 ? 37.872 -16.912 -40.762 1.00 28.18 570 ILE A N 1
ATOM 8792 C CA . ILE B 1 572 ? 37.689 -17.879 -41.878 1.00 28.99 570 ILE A CA 1
ATOM 8793 C C . ILE B 1 572 ? 37.499 -19.316 -41.354 1.00 27.97 570 ILE A C 1
ATOM 8794 O O . ILE B 1 572 ? 36.783 -20.091 -42.051 1.00 29.71 570 ILE A O 1
ATOM 8799 N N . HIS B 1 573 ? 38.120 -19.697 -40.230 1.00 27.01 571 HIS A N 1
ATOM 8800 C CA . HIS B 1 573 ? 38.242 -21.122 -39.807 1.00 28.65 571 HIS A CA 1
ATOM 8801 C C . HIS B 1 573 ? 36.882 -21.701 -39.396 1.00 27.98 571 HIS A C 1
ATOM 8802 O O . HIS B 1 573 ? 36.536 -22.749 -39.923 1.00 26.78 571 HIS A O 1
ATOM 8809 N N . SER B 1 574 ? 36.151 -21.034 -38.501 1.00 28.68 572 SER A N 1
ATOM 8810 C CA . SER B 1 574 ? 34.797 -21.426 -38.037 1.00 28.72 572 SER A CA 1
ATOM 8811 C C . SER B 1 574 ? 33.800 -21.384 -39.215 1.00 29.24 572 SER A C 1
ATOM 8812 O O . SER B 1 574 ? 32.969 -22.319 -39.347 1.00 26.96 572 SER A O 1
ATOM 8815 N N . LEU B 1 575 ? 33.890 -20.360 -40.078 1.00 28.59 573 LEU A N 1
ATOM 8816 C CA . LEU B 1 575 ? 32.988 -20.211 -41.253 1.00 26.19 573 LEU A CA 1
ATOM 8817 C C . LEU B 1 575 ? 33.214 -21.407 -42.193 1.00 27.42 573 LEU A C 1
ATOM 8818 O O . LEU B 1 575 ? 32.202 -21.987 -42.674 1.00 27.76 573 LEU A O 1
ATOM 8823 N N . SER B 1 576 ? 34.466 -21.828 -42.386 1.00 27.56 574 SER A N 1
ATOM 8824 C CA . SER B 1 576 ? 34.814 -22.992 -43.251 1.00 29.11 574 SER A CA 1
ATOM 8825 C C . SER B 1 576 ? 34.319 -24.295 -42.614 1.00 29.94 574 SER A C 1
ATOM 8826 O O . SER B 1 576 ? 33.805 -25.152 -43.351 1.00 29.85 574 SER A O 1
ATOM 8829 N N . ALA B 1 577 ? 34.473 -24.460 -41.300 1.00 32.04 575 ALA A N 1
ATOM 8830 C CA . ALA B 1 577 ? 33.961 -25.651 -40.577 1.00 30.62 575 ALA A CA 1
ATOM 8831 C C . ALA B 1 577 ? 32.432 -25.728 -40.712 1.00 31.14 575 ALA A C 1
ATOM 8832 O O . ALA B 1 577 ? 31.924 -26.841 -40.959 1.00 30.33 575 ALA A O 1
ATOM 8834 N N . SER B 1 578 ? 31.722 -24.597 -40.600 1.00 30.51 576 SER A N 1
ATOM 8835 C CA . SER B 1 578 ? 30.235 -24.529 -40.675 1.00 32.22 576 SER A CA 1
ATOM 8836 C C . SER B 1 578 ? 29.753 -24.913 -42.078 1.00 30.53 576 SER A C 1
ATOM 8837 O O . SER B 1 578 ? 28.817 -25.769 -42.212 1.00 31.33 576 SER A O 1
ATOM 8840 N N . VAL B 1 579 ? 30.333 -24.288 -43.097 1.00 29.84 577 VAL A N 1
ATOM 8841 C CA . VAL B 1 579 ? 30.070 -24.651 -44.523 1.00 31.71 577 VAL A CA 1
ATOM 8842 C C . VAL B 1 579 ? 30.314 -26.162 -44.715 1.00 30.39 577 VAL A C 1
ATOM 8843 O O . VAL B 1 579 ? 29.425 -26.823 -45.303 1.00 30.10 577 VAL A O 1
ATOM 8847 N N . ARG B 1 580 ? 31.411 -26.705 -44.172 1.00 30.91 578 ARG A N 1
ATOM 8848 C CA . ARG B 1 580 ? 31.840 -28.117 -44.394 1.00 31.23 578 ARG A CA 1
ATOM 8849 C C . ARG B 1 580 ? 30.885 -29.099 -43.713 1.00 31.94 578 ARG A C 1
ATOM 8850 O O . ARG B 1 580 ? 30.983 -30.302 -44.045 1.00 32.73 578 ARG A O 1
ATOM 8858 N N . ALA B 1 581 ? 30.020 -28.635 -42.801 1.00 29.84 579 ALA A N 1
ATOM 8859 C CA . ALA B 1 581 ? 29.009 -29.485 -42.129 1.00 30.24 579 ALA A CA 1
ATOM 8860 C C . ALA B 1 581 ? 27.967 -29.901 -43.173 1.00 30.51 579 ALA A C 1
ATOM 8861 O O . ALA B 1 581 ? 27.375 -30.985 -43.055 1.00 31.68 579 ALA A O 1
ATOM 8863 N N . GLY B 1 582 ? 27.757 -29.060 -44.178 1.00 29.93 580 GLY A N 1
ATOM 8864 C CA . GLY B 1 582 ? 26.811 -29.354 -45.268 1.00 31.62 580 GLY A CA 1
ATOM 8865 C C . GLY B 1 582 ? 25.379 -29.009 -44.901 1.00 30.59 580 GLY A C 1
ATOM 8866 O O . GLY B 1 582 ? 25.150 -28.431 -43.827 1.00 31.31 580 GLY A O 1
ATOM 8867 N N . SER B 1 583 ? 24.449 -29.394 -45.771 1.00 31.45 581 SER A N 1
ATOM 8868 C CA . SER B 1 583 ? 23.012 -29.054 -45.712 1.00 33.37 581 SER A CA 1
ATOM 8869 C C . SER B 1 583 ? 22.258 -30.076 -44.861 1.00 34.53 581 SER A C 1
ATOM 8870 O O . SER B 1 583 ? 21.070 -29.819 -44.571 1.00 35.87 581 SER A O 1
ATOM 8873 N N . GLU B 1 584 ? 22.890 -31.187 -44.480 1.00 34.48 582 GLU A N 1
ATOM 8874 C CA . GLU B 1 584 ? 22.157 -32.316 -43.845 1.00 37.79 582 GLU A CA 1
ATOM 8875 C C . GLU B 1 584 ? 21.353 -31.783 -42.647 1.00 34.91 582 GLU A C 1
ATOM 8876 O O . GLU B 1 584 ? 20.145 -32.036 -42.598 1.00 35.26 582 GLU A O 1
ATOM 8882 N N . SER B 1 585 ? 21.995 -31.035 -41.745 1.00 32.03 583 SER A N 1
ATOM 8883 C CA . SER B 1 585 ? 21.393 -30.526 -40.485 1.00 33.27 583 SER A CA 1
ATOM 8884 C C . SER B 1 585 ? 20.307 -29.484 -40.773 1.00 31.69 583 SER A C 1
ATOM 8885 O O . SER B 1 585 ? 19.488 -29.270 -39.866 1.00 31.39 583 SER A O 1
ATOM 8888 N N . LEU B 1 586 ? 20.280 -28.881 -41.967 1.00 29.45 584 LEU A N 1
ATOM 8889 C CA . LEU B 1 586 ? 19.245 -27.876 -42.339 1.00 30.38 584 LEU A CA 1
ATOM 8890 C C . LEU B 1 586 ? 17.917 -28.557 -42.697 1.00 30.26 584 LEU A C 1
ATOM 8891 O O . LEU B 1 586 ? 16.906 -27.848 -42.707 1.00 32.02 584 LEU A O 1
ATOM 8896 N N . TYR B 1 587 ? 17.918 -29.862 -43.000 1.00 30.55 585 TYR A N 1
ATOM 8897 C CA . TYR B 1 587 ? 16.763 -30.587 -43.592 1.00 31.96 585 TYR A CA 1
ATOM 8898 C C . TYR B 1 587 ? 16.361 -31.790 -42.732 1.00 34.59 585 TYR A C 1
ATOM 8899 O O . TYR B 1 587 ? 15.678 -32.677 -43.249 1.00 38.36 585 TYR A O 1
ATOM 8908 N N . LEU B 1 588 ? 16.717 -31.796 -41.449 1.00 32.84 586 LEU A N 1
ATOM 8909 C CA . LEU B 1 588 ? 16.303 -32.870 -40.508 1.00 35.12 586 LEU A CA 1
ATOM 8910 C C . LEU B 1 588 ? 14.821 -32.728 -40.125 1.00 33.37 586 LEU A C 1
ATOM 8911 O O . LEU B 1 588 ? 14.195 -33.768 -39.888 1.00 31.74 586 LEU A O 1
ATOM 8916 N N . LEU B 1 589 ? 14.312 -31.493 -40.041 1.00 31.32 587 LEU A N 1
ATOM 8917 C CA . LEU B 1 589 ? 12.925 -31.137 -39.620 1.00 32.29 587 LEU A CA 1
ATOM 8918 C C . LEU B 1 589 ? 12.037 -30.803 -40.831 1.00 32.56 587 LEU A C 1
ATOM 8919 O O . LEU B 1 589 ? 12.473 -30.018 -41.710 1.00 28.27 587 LEU A O 1
ATOM 8924 N N . ASP B 1 590 ? 10.801 -31.315 -40.853 1.00 34.04 588 ASP A N 1
ATOM 8925 C CA . ASP B 1 590 ? 9.779 -30.848 -41.828 1.00 35.59 588 ASP A CA 1
ATOM 8926 C C . ASP B 1 590 ? 9.274 -29.477 -41.353 1.00 34.57 588 ASP A C 1
ATOM 8927 O O . ASP B 1 590 ? 9.550 -29.095 -40.192 1.00 33.77 588 ASP A O 1
ATOM 8932 N N . ALA B 1 591 ? 8.609 -28.732 -42.238 1.00 34.25 589 ALA A N 1
ATOM 8933 C CA . ALA B 1 591 ? 8.109 -27.357 -41.987 1.00 36.46 589 ALA A CA 1
ATOM 8934 C C . ALA B 1 591 ? 7.287 -27.311 -40.685 1.00 37.83 589 ALA A C 1
ATOM 8935 O O . ALA B 1 591 ? 7.389 -26.318 -39.951 1.00 35.97 589 ALA A O 1
ATOM 8937 N N . GLU B 1 592 ? 6.510 -28.365 -40.410 1.00 39.55 590 GLU A N 1
ATOM 8938 C CA . GLU B 1 592 ? 5.541 -28.433 -39.286 1.00 42.48 590 GLU A CA 1
ATOM 8939 C C . GLU B 1 592 ? 6.301 -28.503 -37.950 1.00 38.02 590 GLU A C 1
ATOM 8940 O O . GLU B 1 592 ? 5.757 -28.041 -36.950 1.00 35.11 590 GLU A O 1
ATOM 8946 N N . GLN B 1 593 ? 7.529 -29.023 -37.947 1.00 37.71 591 GLN A N 1
ATOM 8947 C CA . GLN B 1 593 ? 8.308 -29.298 -36.709 1.00 36.64 591 GLN A CA 1
ATOM 8948 C C . GLN B 1 593 ? 9.044 -28.037 -36.218 1.00 36.83 591 GLN A C 1
ATOM 8949 O O . GLN B 1 593 ? 9.653 -28.114 -35.132 1.00 36.71 591 GLN A O 1
ATOM 8955 N N . PHE B 1 594 ? 9.004 -26.915 -36.946 1.00 34.75 592 PHE A N 1
ATOM 8956 C CA . PHE B 1 594 ? 9.754 -25.684 -36.568 1.00 34.98 592 PHE A CA 1
ATOM 8957 C C . PHE B 1 594 ? 9.011 -24.944 -35.444 1.00 36.89 592 PHE A C 1
ATOM 8958 O O . PHE B 1 594 ? 7.781 -24.964 -35.454 1.00 41.02 592 PHE A O 1
#

Organism: Pseudomonas aeruginosa (strain ATCC 15692 / DSM 22644 / CIP 104116 / JCM 14847 / LMG 12228 / 1C / PRS 101 / PAO1) (NCBI:txid208964)